Protein 4YWS (pdb70)

Structure (mmCIF, N/CA/C/O backbone):
data_4YWS
#
_entry.id   4YWS
#
_cell.length_a   146.319
_cell.length_b   146.319
_cell.length_c   102.989
_cell.angle_alpha   90.00
_cell.angle_beta   90.00
_cell.angle_gamma   90.00
#
_symmetry.space_group_name_H-M   'I 4'
#
loop_
_entity.id
_entity.type
_entity.pdbx_description
1 polymer Enolase
2 non-polymer 'MAGNESIUM ION'
3 water water
#
loop_
_atom_site.group_PDB
_atom_site.id
_atom_site.type_symbol
_atom_site.label_atom_id
_atom_site.label_alt_id
_atom_site.label_comp_id
_atom_site.label_asym_id
_atom_site.label_entity_id
_atom_site.label_seq_id
_atom_site.pdbx_PDB_ins_code
_atom_site.Cartn_x
_atom_site.Cartn_y
_atom_site.Cartn_z
_atom_site.occupancy
_atom_site.B_iso_or_equiv
_atom_site.auth_seq_id
_atom_site.auth_comp_id
_atom_site.auth_asym_id
_atom_site.auth_atom_id
_atom_site.pdbx_PDB_model_num
ATOM 1 N N . SER A 1 2 ? 71.168 85.460 -10.077 1.00 43.12 2 SER A N 1
ATOM 2 C CA . SER A 1 2 ? 70.360 85.398 -8.844 1.00 43.94 2 SER A CA 1
ATOM 3 C C . SER A 1 2 ? 69.389 86.566 -8.690 1.00 44.60 2 SER A C 1
ATOM 4 O O . SER A 1 2 ? 68.201 86.311 -8.496 1.00 44.02 2 SER A O 1
ATOM 7 N N . THR A 1 3 ? 69.877 87.822 -8.780 1.00 39.07 3 THR A N 1
ATOM 8 C CA . THR A 1 3 ? 68.981 88.988 -8.857 1.00 39.07 3 THR A CA 1
ATOM 9 C C . THR A 1 3 ? 68.694 89.305 -10.358 1.00 41.59 3 THR A C 1
ATOM 10 O O . THR A 1 3 ? 68.132 90.344 -10.679 1.00 40.64 3 THR A O 1
ATOM 14 N N . LEU A 1 4 ? 69.089 88.391 -11.261 1.00 37.98 4 LEU A N 1
ATOM 15 C CA . LEU A 1 4 ? 68.870 88.492 -12.703 1.00 37.01 4 LEU A CA 1
ATOM 16 C C . LEU A 1 4 ? 67.413 88.202 -12.977 1.00 39.52 4 LEU A C 1
ATOM 17 O O . LEU A 1 4 ? 66.878 87.232 -12.446 1.00 39.46 4 LEU A O 1
ATOM 22 N N . ILE A 1 5 ? 66.748 89.062 -13.750 1.00 35.98 5 ILE A N 1
ATOM 23 C CA . ILE A 1 5 ? 65.318 88.867 -14.093 1.00 35.23 5 ILE A CA 1
ATOM 24 C C . ILE A 1 5 ? 65.130 87.597 -14.938 1.00 38.74 5 ILE A C 1
ATOM 25 O O . ILE A 1 5 ? 65.842 87.374 -15.913 1.00 37.50 5 ILE A O 1
ATOM 30 N N . GLU A 1 6 ? 64.153 86.797 -14.562 1.00 36.06 6 GLU A N 1
ATOM 31 C CA . GLU A 1 6 ? 63.808 85.540 -15.195 1.00 35.92 6 GLU A CA 1
ATOM 32 C C . GLU A 1 6 ? 62.423 85.648 -15.867 1.00 40.77 6 GLU A C 1
ATOM 33 O O . GLU A 1 6 ? 62.161 84.945 -16.846 1.00 43.14 6 GLU A O 1
ATOM 39 N N . ALA A 1 7 ? 61.523 86.480 -15.318 1.00 34.65 7 ALA A N 1
ATOM 40 C CA . ALA A 1 7 ? 60.169 86.672 -15.869 1.00 33.09 7 ALA A CA 1
ATOM 41 C C . ALA A 1 7 ? 59.591 88.011 -15.461 1.00 37.70 7 ALA A C 1
ATOM 42 O O . ALA A 1 7 ? 59.876 88.511 -14.370 1.00 36.45 7 ALA A O 1
ATOM 44 N N . ILE A 1 8 ? 58.816 88.608 -16.381 1.00 35.13 8 ILE A N 1
ATOM 45 C CA . ILE A 1 8 ? 58.092 89.863 -16.192 1.00 34.99 8 ILE A CA 1
ATOM 46 C C . ILE A 1 8 ? 56.689 89.634 -16.712 1.00 40.41 8 ILE A C 1
ATOM 47 O O . ILE A 1 8 ? 56.503 89.275 -17.871 1.00 41.09 8 ILE A O 1
ATOM 52 N N . VAL A 1 9 ? 55.714 89.779 -15.841 1.00 37.61 9 VAL A N 1
ATOM 53 C CA . VAL A 1 9 ? 54.324 89.543 -16.198 1.00 38.37 9 VAL A CA 1
ATOM 54 C C . VAL A 1 9 ? 53.446 90.688 -15.661 1.00 41.14 9 VAL A C 1
ATOM 55 O O . VAL A 1 9 ? 53.693 91.205 -14.559 1.00 40.67 9 VAL A O 1
ATOM 59 N N . ALA A 1 10 ? 52.447 91.099 -16.458 1.00 35.62 10 ALA A N 1
ATOM 60 C CA . ALA A 1 10 ? 51.525 92.149 -16.062 1.00 34.35 10 ALA A CA 1
ATOM 61 C C . ALA A 1 10 ? 50.095 91.703 -16.233 1.00 35.91 10 ALA A C 1
ATOM 62 O O . ALA A 1 10 ? 49.809 90.784 -17.007 1.00 36.47 10 ALA A O 1
ATOM 64 N N . ARG A 1 11 ? 49.192 92.328 -15.498 1.00 30.75 11 ARG A N 1
ATOM 65 C CA . ARG A 1 11 ? 47.777 91.981 -15.576 1.00 30.64 11 ARG A CA 1
ATOM 66 C C . ARG A 1 11 ? 46.965 93.263 -15.388 1.00 36.50 11 ARG A C 1
ATOM 67 O O . ARG A 1 11 ? 47.485 94.276 -14.911 1.00 36.18 11 ARG A O 1
ATOM 75 N N . GLU A 1 12 ? 45.697 93.202 -15.760 1.00 35.26 12 GLU A N 1
ATOM 76 C CA . GLU A 1 12 ? 44.755 94.292 -15.595 1.00 35.87 12 GLU A CA 1
ATOM 77 C C . GLU A 1 12 ? 43.970 94.017 -14.323 1.00 41.29 12 GLU A C 1
ATOM 78 O O . GLU A 1 12 ? 43.327 92.977 -14.195 1.00 43.06 12 GLU A O 1
ATOM 84 N N . VAL A 1 13 ? 44.098 94.916 -13.363 1.00 36.15 13 VAL A N 1
ATOM 85 C CA . VAL A 1 13 ? 43.391 94.883 -12.089 1.00 34.63 13 VAL A CA 1
ATOM 86 C C . VAL A 1 13 ? 42.598 96.171 -12.012 1.00 38.18 13 VAL A C 1
ATOM 87 O O . VAL A 1 13 ? 42.610 96.953 -12.975 1.00 36.55 13 VAL A O 1
ATOM 91 N N . LEU A 1 14 ? 41.951 96.420 -10.874 1.00 34.96 14 LEU A N 1
ATOM 92 C CA . LEU A 1 14 ? 41.180 97.635 -10.667 1.00 34.96 14 LEU A CA 1
ATOM 93 C C . LEU A 1 14 ? 41.816 98.515 -9.626 1.00 40.31 14 LEU A C 1
ATOM 94 O O . LEU A 1 14 ? 42.422 97.993 -8.697 1.00 40.62 14 LEU A O 1
ATOM 99 N N . ASP A 1 15 ? 41.603 99.853 -9.729 1.00 37.64 15 ASP A N 1
ATOM 100 C CA . ASP A 1 15 ? 42.079 100.834 -8.755 1.00 37.44 15 ASP A CA 1
ATOM 101 C C . ASP A 1 15 ? 41.001 101.162 -7.726 1.00 43.17 15 ASP A C 1
ATOM 102 O O . ASP A 1 15 ? 39.925 100.573 -7.767 1.00 43.09 15 ASP A O 1
ATOM 107 N N . SER A 1 16 ? 41.282 102.093 -6.808 1.00 43.02 16 SER A N 1
ATOM 108 C CA . SER A 1 16 ? 40.361 102.474 -5.740 1.00 44.56 16 SER A CA 1
ATOM 109 C C . SER A 1 16 ? 39.073 103.132 -6.258 1.00 50.30 16 SER A C 1
ATOM 110 O O . SER A 1 16 ? 38.058 103.140 -5.558 1.00 50.76 16 SER A O 1
ATOM 113 N N . ARG A 1 17 ? 39.100 103.637 -7.494 1.00 47.15 17 ARG A N 1
ATOM 114 C CA . ARG A 1 17 ? 37.922 104.237 -8.123 1.00 47.25 17 ARG A CA 1
ATOM 115 C C . ARG A 1 17 ? 37.127 103.193 -8.917 1.00 51.01 17 ARG A C 1
ATOM 116 O O . ARG A 1 17 ? 36.026 103.487 -9.387 1.00 52.66 17 ARG A O 1
ATOM 124 N N . GLY A 1 18 ? 37.695 101.993 -9.068 1.00 44.79 18 GLY A N 1
ATOM 125 C CA . GLY A 1 18 ? 37.089 100.907 -9.822 1.00 42.92 18 GLY A CA 1
ATOM 126 C C . GLY A 1 18 ? 37.441 100.950 -11.287 1.00 46.62 18 GLY A C 1
ATOM 127 O O . GLY A 1 18 ? 36.785 100.307 -12.105 1.00 49.16 18 GLY A O 1
ATOM 128 N N . ASN A 1 19 ? 38.493 101.674 -11.634 1.00 42.07 19 ASN A N 1
ATOM 129 C CA . ASN A 1 19 ? 38.948 101.779 -13.020 1.00 41.92 19 ASN A CA 1
ATOM 130 C C . ASN A 1 19 ? 40.101 100.824 -13.282 1.00 45.42 19 ASN A C 1
ATOM 131 O O . ASN A 1 19 ? 40.877 100.567 -12.359 1.00 44.11 19 ASN A O 1
ATOM 136 N N . PRO A 1 20 ? 40.282 100.315 -14.528 1.00 41.30 20 PRO A N 1
ATOM 137 C CA . PRO A 1 20 ? 41.417 99.419 -14.775 1.00 40.52 20 PRO A CA 1
ATOM 138 C C . PRO A 1 20 ? 42.759 100.070 -14.514 1.00 46.38 20 PRO A C 1
ATOM 139 O O . PRO A 1 20 ? 42.955 101.244 -14.778 1.00 46.86 20 PRO A O 1
ATOM 143 N N . THR A 1 21 ? 43.667 99.301 -13.938 1.00 43.37 21 THR A N 1
ATOM 144 C CA . THR A 1 21 ? 45.025 99.702 -13.694 1.00 41.91 21 THR A CA 1
ATOM 145 C C . THR A 1 21 ? 45.937 98.517 -13.936 1.00 44.24 21 THR A C 1
ATOM 146 O O . THR A 1 21 ? 45.474 97.386 -13.915 1.00 43.75 21 THR A O 1
ATOM 150 N N . ILE A 1 22 ? 47.225 98.783 -14.200 1.00 40.02 22 ILE A N 1
ATOM 151 C CA . ILE A 1 22 ? 48.238 97.758 -14.436 1.00 38.41 22 ILE A CA 1
ATOM 152 C C . ILE A 1 22 ? 48.930 97.346 -13.120 1.00 41.59 22 ILE A C 1
ATOM 153 O O . ILE A 1 22 ? 49.270 98.195 -12.271 1.00 39.63 22 ILE A O 1
ATOM 158 N N . GLU A 1 23 ? 49.101 96.015 -12.972 1.00 37.04 23 GLU A N 1
ATOM 159 C CA . GLU A 1 23 ? 49.841 95.374 -11.905 1.00 35.19 23 GLU A CA 1
ATOM 160 C C . GLU A 1 23 ? 50.949 94.588 -12.578 1.00 36.48 23 GLU A C 1
ATOM 161 O O . GLU A 1 23 ? 50.691 93.786 -13.481 1.00 35.71 23 GLU A O 1
ATOM 167 N N . VAL A 1 24 ? 52.178 94.830 -12.151 1.00 31.77 24 VAL A N 1
ATOM 168 C CA . VAL A 1 24 ? 53.357 94.172 -12.719 1.00 30.54 24 VAL A CA 1
ATOM 169 C C . VAL A 1 24 ? 54.033 93.280 -11.658 1.00 34.57 24 VAL A C 1
ATOM 170 O O . VAL A 1 24 ? 54.236 93.722 -10.520 1.00 33.92 24 VAL A O 1
ATOM 174 N N . ASP A 1 25 ? 54.409 92.053 -12.053 1.00 31.60 25 ASP A N 1
ATOM 175 C CA . ASP A 1 25 ? 55.186 91.103 -11.246 1.00 31.49 25 ASP A CA 1
ATOM 176 C C . ASP A 1 25 ? 56.533 90.893 -11.934 1.00 37.27 25 ASP A C 1
ATOM 177 O O . ASP A 1 25 ? 56.573 90.499 -13.109 1.00 38.88 25 ASP A O 1
ATOM 182 N N . VAL A 1 26 ? 57.625 91.104 -11.205 1.00 33.01 26 VAL A N 1
ATOM 183 C CA . VAL A 1 26 ? 58.983 90.834 -11.699 1.00 32.22 26 VAL A CA 1
ATOM 184 C C . VAL A 1 26 ? 59.532 89.648 -10.900 1.00 36.40 26 VAL A C 1
ATOM 185 O O . VAL A 1 26 ? 59.608 89.725 -9.674 1.00 37.10 26 VAL A O 1
ATOM 189 N N . ARG A 1 27 ? 59.888 88.556 -11.589 1.00 32.56 27 ARG A N 1
ATOM 190 C CA . ARG A 1 27 ? 60.441 87.354 -10.952 1.00 31.97 27 ARG A CA 1
ATOM 191 C C . ARG A 1 27 ? 61.941 87.218 -11.255 1.00 35.03 27 ARG A C 1
ATOM 192 O O . ARG A 1 27 ? 62.351 87.274 -12.413 1.00 33.34 27 ARG A O 1
ATOM 200 N N . LEU A 1 28 ? 62.753 87.026 -10.199 1.00 32.36 28 LEU A N 1
ATOM 201 C CA . LEU A 1 28 ? 64.207 86.872 -10.335 1.00 31.21 28 LEU A CA 1
ATOM 202 C C . LEU A 1 28 ? 64.665 85.414 -10.344 1.00 38.64 28 LEU A C 1
ATOM 203 O O . LEU A 1 28 ? 63.911 84.507 -9.945 1.00 38.54 28 LEU A O 1
ATOM 208 N N . GLU A 1 29 ? 65.920 85.182 -10.764 1.00 38.22 29 GLU A N 1
ATOM 209 C CA . GLU A 1 29 ? 66.499 83.827 -10.746 1.00 38.90 29 GLU A CA 1
ATOM 210 C C . GLU A 1 29 ? 66.479 83.190 -9.345 1.00 43.60 29 GLU A C 1
ATOM 211 O O . GLU A 1 29 ? 66.343 81.972 -9.244 1.00 44.10 29 GLU A O 1
ATOM 217 N N . SER A 1 30 ? 66.501 84.028 -8.273 1.00 39.29 30 SER A N 1
ATOM 218 C CA . SER A 1 30 ? 66.430 83.605 -6.861 1.00 37.80 30 SER A CA 1
ATOM 219 C C . SER A 1 30 ? 65.072 83.036 -6.465 1.00 43.58 30 SER A C 1
ATOM 220 O O . SER A 1 30 ? 64.986 82.408 -5.405 1.00 45.46 30 SER A O 1
ATOM 223 N N . GLY A 1 31 ? 64.014 83.328 -7.245 1.00 38.33 31 GLY A N 1
ATOM 224 C CA . GLY A 1 31 ? 62.652 82.889 -6.938 1.00 36.32 31 GLY A CA 1
ATOM 225 C C . GLY A 1 31 ? 61.793 84.004 -6.366 1.00 40.11 31 GLY A C 1
ATOM 226 O O . GLY A 1 31 ? 60.562 83.881 -6.300 1.00 40.85 31 GLY A O 1
ATOM 227 N N . ASP A 1 32 ? 62.445 85.106 -5.943 1.00 34.74 32 ASP A N 1
ATOM 228 C CA . ASP A 1 32 ? 61.797 86.304 -5.430 1.00 33.95 32 ASP A CA 1
ATOM 229 C C . ASP A 1 32 ? 61.024 87.040 -6.512 1.00 37.72 32 ASP A C 1
ATOM 230 O O . ASP A 1 32 ? 61.480 87.200 -7.650 1.00 36.49 32 ASP A O 1
ATOM 235 N N . VAL A 1 33 ? 59.826 87.457 -6.131 1.00 35.35 33 VAL A N 1
ATOM 236 C CA . VAL A 1 33 ? 58.838 88.160 -6.942 1.00 34.40 33 VAL A CA 1
ATOM 237 C C . VAL A 1 33 ? 58.553 89.505 -6.270 1.00 37.89 33 VAL A C 1
ATOM 238 O O . VAL A 1 33 ? 58.291 89.553 -5.073 1.00 39.64 33 VAL A O 1
ATOM 242 N N . GLY A 1 34 ? 58.594 90.563 -7.056 1.00 31.73 34 GLY A N 1
ATOM 243 C CA . GLY A 1 34 ? 58.213 91.898 -6.638 1.00 30.88 34 GLY A CA 1
ATOM 244 C C . GLY A 1 34 ? 56.935 92.220 -7.385 1.00 32.73 34 GLY A C 1
ATOM 245 O O . GLY A 1 34 ? 56.812 91.857 -8.560 1.00 30.42 34 GLY A O 1
ATOM 246 N N . ARG A 1 35 ? 55.978 92.885 -6.719 1.00 28.67 35 ARG A N 1
ATOM 247 C CA . ARG A 1 35 ? 54.693 93.228 -7.311 1.00 28.45 35 ARG A CA 1
ATOM 248 C C . ARG A 1 35 ? 54.354 94.680 -7.124 1.00 35.29 35 ARG A C 1
ATOM 249 O O . ARG A 1 35 ? 54.472 95.198 -6.014 1.00 37.78 35 ARG A O 1
ATOM 257 N N . ALA A 1 36 ? 53.959 95.364 -8.203 1.00 31.59 36 ALA A N 1
ATOM 258 C CA . ALA A 1 36 ? 53.579 96.774 -8.098 1.00 31.43 36 ALA A CA 1
ATOM 259 C C . ALA A 1 36 ? 52.308 97.089 -8.891 1.00 39.11 36 ALA A C 1
ATOM 260 O O . ALA A 1 36 ? 52.102 96.572 -9.989 1.00 37.92 36 ALA A O 1
ATOM 262 N N . ILE A 1 37 ? 51.439 97.897 -8.280 1.00 38.68 37 ILE A N 1
ATOM 263 C CA . ILE A 1 37 ? 50.183 98.390 -8.840 1.00 39.05 37 ILE A CA 1
ATOM 264 C C . ILE A 1 37 ? 50.446 99.863 -9.115 1.00 42.34 37 ILE A C 1
ATOM 265 O O . ILE A 1 37 ? 50.943 100.561 -8.244 1.00 39.11 37 ILE A O 1
ATOM 270 N N . VAL A 1 38 ? 50.218 100.297 -10.343 1.00 44.35 38 VAL A N 1
ATOM 271 C CA . VAL A 1 38 ? 50.489 101.682 -10.744 1.00 47.72 38 VAL A CA 1
ATOM 272 C C . VAL A 1 38 ? 49.255 102.554 -10.545 1.00 60.66 38 VAL A C 1
ATOM 273 O O . VAL A 1 38 ? 48.205 102.186 -11.041 1.00 59.11 38 VAL A O 1
ATOM 277 N N . PRO A 1 39 ? 49.340 103.738 -9.889 1.00 65.80 39 PRO A N 1
ATOM 278 C CA . PRO A 1 39 ? 48.150 104.598 -9.820 1.00 67.85 39 PRO A CA 1
ATOM 279 C C . PRO A 1 39 ? 47.826 105.116 -11.230 1.00 75.28 39 PRO A C 1
ATOM 280 O O . PRO A 1 39 ? 48.673 105.751 -11.864 1.00 73.86 39 PRO A O 1
ATOM 284 N N . SER A 1 40 ? 46.655 104.730 -11.765 1.00 75.73 40 SER A N 1
ATOM 285 C CA . SER A 1 40 ? 46.259 105.149 -13.118 1.00 77.14 40 SER A CA 1
ATOM 286 C C . SER A 1 40 ? 45.812 106.627 -13.166 1.00 82.79 40 SER A C 1
ATOM 287 O O . SER A 1 40 ? 45.434 107.195 -12.131 1.00 83.38 40 SER A O 1
ATOM 290 N N . GLY A 1 41 ? 45.911 107.231 -14.352 1.00 78.90 41 GLY A N 1
ATOM 291 C CA . GLY A 1 41 ? 45.552 108.626 -14.578 1.00 113.80 41 GLY A CA 1
ATOM 292 C C . GLY A 1 41 ? 46.747 109.528 -14.810 1.00 131.50 41 GLY A C 1
ATOM 293 O O . GLY A 1 41 ? 47.883 109.059 -14.906 1.00 87.14 41 GLY A O 1
ATOM 294 N N . SER A 1 43 ? 46.971 110.493 -18.499 1.00 134.94 43 SER A N 1
ATOM 295 C CA . SER A 1 43 ? 45.578 110.199 -18.837 1.00 134.98 43 SER A CA 1
ATOM 296 C C . SER A 1 43 ? 45.064 110.992 -20.065 1.00 138.47 43 SER A C 1
ATOM 297 O O . SER A 1 43 ? 44.066 111.720 -19.971 1.00 137.95 43 SER A O 1
ATOM 300 N N . THR A 1 44 ? 45.749 110.810 -21.227 1.00 134.44 44 THR A N 1
ATOM 301 C CA . THR A 1 44 ? 45.479 111.434 -22.541 1.00 133.76 44 THR A CA 1
ATOM 302 C C . THR A 1 44 ? 45.389 112.978 -22.431 1.00 136.73 44 THR A C 1
ATOM 303 O O . THR A 1 44 ? 44.335 113.572 -22.690 1.00 136.05 44 THR A O 1
ATOM 307 N N . GLY A 1 45 ? 46.501 113.596 -22.026 1.00 132.71 45 GLY A N 1
ATOM 308 C CA . GLY A 1 45 ? 46.596 115.044 -21.859 1.00 132.09 45 GLY A CA 1
ATOM 309 C C . GLY A 1 45 ? 47.761 115.534 -21.018 1.00 134.10 45 GLY A C 1
ATOM 310 O O . GLY A 1 45 ? 48.256 114.807 -20.149 1.00 133.47 45 GLY A O 1
ATOM 311 N N . ALA A 1 46 ? 48.183 116.805 -21.276 1.00 129.07 46 ALA A N 1
ATOM 312 C CA . ALA A 1 46 ? 49.275 117.578 -20.646 1.00 127.96 46 ALA A CA 1
ATOM 313 C C . ALA A 1 46 ? 50.692 117.054 -20.950 1.00 129.00 46 ALA A C 1
ATOM 314 O O . ALA A 1 46 ? 50.875 115.860 -21.205 1.00 128.63 46 ALA A O 1
ATOM 316 N N . HIS A 1 47 ? 51.692 117.964 -20.934 1.00 123.13 47 HIS A N 1
ATOM 317 C CA . HIS A 1 47 ? 53.090 117.616 -21.202 1.00 121.77 47 HIS A CA 1
ATOM 318 C C . HIS A 1 47 ? 53.807 117.102 -19.931 1.00 120.25 47 HIS A C 1
ATOM 319 O O . HIS A 1 47 ? 54.485 117.848 -19.213 1.00 119.57 47 HIS A O 1
ATOM 326 N N . GLU A 1 48 ? 53.602 115.794 -19.673 1.00 112.27 48 GLU A N 1
ATOM 327 C CA . GLU A 1 48 ? 54.127 114.973 -18.572 1.00 109.49 48 GLU A CA 1
ATOM 328 C C . GLU A 1 48 ? 54.159 113.503 -19.053 1.00 107.71 48 GLU A C 1
ATOM 329 O O . GLU A 1 48 ? 53.733 113.235 -20.184 1.00 107.19 48 GLU A O 1
ATOM 335 N N . ALA A 1 49 ? 54.648 112.561 -18.210 1.00 99.96 49 ALA A N 1
ATOM 336 C CA . ALA A 1 49 ? 54.707 111.132 -18.555 1.00 97.78 49 ALA A CA 1
ATOM 337 C C . ALA A 1 49 ? 53.287 110.586 -18.768 1.00 97.38 49 ALA A C 1
ATOM 338 O O . ALA A 1 49 ? 52.450 110.681 -17.868 1.00 97.04 49 ALA A O 1
ATOM 340 N N . LEU A 1 50 ? 53.001 110.095 -19.988 1.00 90.64 50 LEU A N 1
ATOM 341 C CA . LEU A 1 50 ? 51.668 109.628 -20.374 1.00 89.28 50 LEU A CA 1
ATOM 342 C C . LEU A 1 50 ? 51.441 108.115 -20.208 1.00 90.30 50 LEU A C 1
ATOM 343 O O . LEU A 1 50 ? 52.261 107.304 -20.650 1.00 89.03 50 LEU A O 1
ATOM 348 N N . GLU A 1 51 ? 50.280 107.760 -19.592 1.00 84.83 51 GLU A N 1
ATOM 349 C CA . GLU A 1 51 ? 49.825 106.395 -19.301 1.00 83.30 51 GLU A CA 1
ATOM 350 C C . GLU A 1 51 ? 48.961 105.858 -20.449 1.00 84.43 51 GLU A C 1
ATOM 351 O O . GLU A 1 51 ? 48.003 106.513 -20.871 1.00 85.66 51 GLU A O 1
ATOM 357 N N . LEU A 1 52 ? 49.300 104.657 -20.939 1.00 76.58 52 LEU A N 1
ATOM 358 C CA . LEU A 1 52 ? 48.609 103.967 -22.029 1.00 74.37 52 LEU A CA 1
ATOM 359 C C . LEU A 1 52 ? 47.185 103.412 -21.638 1.00 74.11 52 LEU A C 1
ATOM 360 O O . LEU A 1 52 ? 47.077 102.455 -20.845 1.00 71.87 52 LEU A O 1
ATOM 365 N N . ARG A 1 53 ? 46.102 104.056 -22.188 1.00 67.45 53 ARG A N 1
ATOM 366 C CA . ARG A 1 53 ? 44.684 103.641 -22.059 1.00 64.66 53 ARG A CA 1
ATOM 367 C C . ARG A 1 53 ? 44.235 103.051 -23.390 1.00 63.38 53 ARG A C 1
ATOM 368 O O . ARG A 1 53 ? 44.761 103.445 -24.439 1.00 63.38 53 ARG A O 1
ATOM 376 N N . ASP A 1 54 ? 43.324 102.068 -23.359 1.00 55.09 54 ASP A N 1
ATOM 377 C CA . ASP A 1 54 ? 42.964 101.336 -24.567 1.00 52.99 54 ASP A CA 1
ATOM 378 C C . ASP A 1 54 ? 42.067 102.056 -25.581 1.00 54.76 54 ASP A C 1
ATOM 379 O O . ASP A 1 54 ? 42.226 101.815 -26.778 1.00 54.09 54 ASP A O 1
ATOM 384 N N . GLY A 1 55 ? 41.102 102.843 -25.113 1.00 49.45 55 GLY A N 1
ATOM 385 C CA . GLY A 1 55 ? 40.147 103.501 -25.994 1.00 49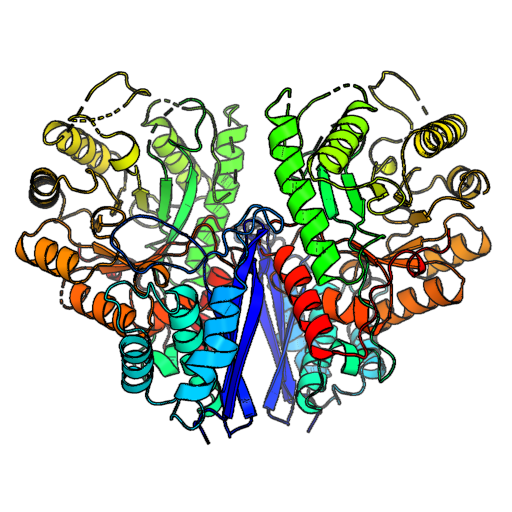.15 55 GLY A CA 1
ATOM 386 C C . GLY A 1 55 ? 39.100 102.564 -26.588 1.00 53.93 55 GLY A C 1
ATOM 387 O O . GLY A 1 55 ? 38.366 102.962 -27.499 1.00 54.58 55 GLY A O 1
ATOM 388 N N . ASP A 1 56 ? 39.025 101.298 -26.099 1.00 48.98 56 ASP A N 1
ATOM 389 C CA . ASP A 1 56 ? 38.019 100.325 -26.538 1.00 47.22 56 ASP A CA 1
ATOM 390 C C . ASP A 1 56 ? 36.804 100.571 -25.659 1.00 49.65 56 ASP A C 1
ATOM 391 O O . ASP A 1 56 ? 36.782 100.167 -24.495 1.00 49.02 56 ASP A O 1
ATOM 396 N N . LYS A 1 57 ? 35.792 101.240 -26.232 1.00 44.97 57 LYS A N 1
ATOM 397 C CA . LYS A 1 57 ? 34.574 101.656 -25.549 1.00 44.04 57 LYS A CA 1
ATOM 398 C C . LYS A 1 57 ? 33.659 100.489 -25.198 1.00 48.81 57 LYS A C 1
ATOM 399 O O . LYS A 1 57 ? 32.756 100.675 -24.386 1.00 49.70 57 LYS A O 1
ATOM 405 N N . SER A 1 58 ? 33.937 99.268 -25.707 1.00 47.01 58 SER A N 1
ATOM 406 C CA . SER A 1 58 ? 33.160 98.063 -25.321 1.00 47.00 58 SER A CA 1
ATOM 407 C C . SER A 1 58 ? 33.673 97.414 -24.012 1.00 53.48 58 SER A C 1
ATOM 408 O O . SER A 1 58 ? 33.115 96.400 -23.577 1.00 54.58 58 SER A O 1
ATOM 411 N N . ARG A 1 59 ? 34.742 97.997 -23.404 1.00 49.66 59 ARG A N 1
ATOM 412 C CA . ARG A 1 59 ? 35.391 97.533 -22.166 1.00 48.36 59 ARG A CA 1
ATOM 413 C C . ARG A 1 59 ? 35.689 98.705 -21.272 1.00 47.69 59 ARG A C 1
ATOM 414 O O . ARG A 1 59 ? 36.536 99.514 -21.624 1.00 46.66 59 ARG A O 1
ATOM 422 N N . TYR A 1 60 ? 35.046 98.790 -20.108 1.00 43.55 60 TYR A N 1
ATOM 423 C CA . TYR A 1 60 ? 35.312 99.845 -19.117 1.00 44.04 60 TYR A CA 1
ATOM 424 C C . TYR A 1 60 ? 35.263 101.284 -19.668 1.00 51.47 60 TYR A C 1
ATOM 425 O O . TYR A 1 60 ? 35.963 102.173 -19.150 1.00 50.93 60 TYR A O 1
ATOM 434 N N . ASN A 1 61 ? 34.447 101.502 -20.735 1.00 49.73 61 ASN A N 1
ATOM 435 C CA . ASN A 1 61 ? 34.260 102.794 -21.402 1.00 49.20 61 ASN A CA 1
ATOM 436 C C . ASN A 1 61 ? 35.575 103.396 -21.926 1.00 50.73 61 ASN A C 1
ATOM 437 O O . ASN A 1 61 ? 35.813 104.592 -21.759 1.00 51.70 61 ASN A O 1
ATOM 442 N N . GLY A 1 62 ? 36.412 102.553 -22.537 1.00 45.70 62 GLY A N 1
ATOM 443 C CA . GLY A 1 62 ? 37.709 102.941 -23.099 1.00 45.70 62 GLY A CA 1
ATOM 444 C C . GLY A 1 62 ? 38.876 103.064 -22.126 1.00 48.41 62 GLY A C 1
ATOM 445 O O . GLY A 1 62 ? 40.013 103.320 -22.542 1.00 45.64 62 GLY A O 1
ATOM 446 N N . LYS A 1 63 ? 38.596 102.878 -20.823 1.00 47.00 63 LYS A N 1
ATOM 447 C CA . LYS A 1 63 ? 39.557 102.960 -19.715 1.00 47.17 63 LYS A CA 1
ATOM 448 C C . LYS A 1 63 ? 40.419 101.671 -19.489 1.00 49.32 63 LYS A C 1
ATOM 449 O O . LYS A 1 63 ? 41.215 101.633 -18.545 1.00 49.46 63 LYS A O 1
ATOM 455 N N . GLY A 1 64 ? 40.274 100.662 -20.355 1.00 43.29 64 GLY A N 1
ATOM 456 C CA . GLY A 1 64 ? 41.040 99.418 -20.289 1.00 42.43 64 GLY A CA 1
ATOM 457 C C . GLY A 1 64 ? 42.535 99.678 -20.318 1.00 45.10 64 GLY A C 1
ATOM 458 O O . GLY A 1 64 ? 42.958 100.762 -20.712 1.00 45.70 64 GLY A O 1
ATOM 459 N N . VAL A 1 65 ? 43.359 98.687 -19.938 1.00 39.75 65 VAL A N 1
ATOM 460 C CA . VAL A 1 65 ? 44.809 98.873 -19.868 1.00 38.35 65 VAL A CA 1
ATOM 461 C C . VAL A 1 65 ? 45.574 97.654 -20.479 1.00 42.11 65 VAL A C 1
ATOM 462 O O . VAL A 1 65 ? 46.762 97.446 -20.215 1.00 42.82 65 VAL A O 1
ATOM 466 N N . LEU A 1 66 ? 44.901 96.926 -21.398 1.00 37.38 66 LEU A N 1
ATOM 467 C CA . LEU A 1 66 ? 45.442 95.750 -22.078 1.00 37.53 66 LEU A CA 1
ATOM 468 C C . LEU A 1 66 ? 46.637 96.026 -22.960 1.00 43.02 66 LEU A C 1
ATOM 469 O O . LEU A 1 66 ? 47.411 95.106 -23.219 1.00 44.52 66 LEU A O 1
ATOM 474 N N . LYS A 1 67 ? 46.783 97.259 -23.456 1.00 40.32 67 LYS A N 1
ATOM 475 C CA . LYS A 1 67 ? 47.907 97.627 -24.324 1.00 40.35 67 LYS A CA 1
ATOM 476 C C . LYS A 1 67 ? 49.157 97.814 -23.464 1.00 42.65 67 LYS A C 1
ATOM 477 O O . LYS A 1 67 ? 50.209 97.273 -23.815 1.00 43.70 67 LYS A O 1
ATOM 483 N N . ALA A 1 68 ? 49.034 98.542 -22.319 1.00 36.06 68 ALA A N 1
ATOM 484 C CA . ALA A 1 68 ? 50.123 98.694 -21.337 1.00 34.98 68 ALA A CA 1
ATOM 485 C C . ALA A 1 68 ? 50.537 97.287 -20.819 1.00 41.30 68 ALA A C 1
ATOM 486 O O . ALA A 1 68 ? 51.727 97.011 -20.679 1.00 41.11 68 ALA A O 1
ATOM 488 N N . VAL A 1 69 ? 49.552 96.373 -20.642 1.00 38.20 69 VAL A N 1
ATOM 489 C CA . VAL A 1 69 ? 49.800 94.989 -20.230 1.00 36.94 69 VAL A CA 1
ATOM 490 C C . VAL A 1 69 ? 50.606 94.266 -21.292 1.00 42.44 69 VAL A C 1
ATOM 491 O O . VAL A 1 69 ? 51.573 93.576 -20.952 1.00 43.19 69 VAL A O 1
ATOM 495 N N . GLN A 1 70 ? 50.271 94.495 -22.584 1.00 39.14 70 GLN A N 1
ATOM 496 C CA . GLN A 1 70 ? 50.962 93.875 -23.716 1.00 38.08 70 GLN A CA 1
ATOM 497 C C . GLN A 1 70 ? 52.386 94.398 -23.880 1.00 41.17 70 GLN A C 1
ATOM 498 O O . GLN A 1 70 ? 53.271 93.620 -24.231 1.00 42.77 70 GLN A O 1
ATOM 504 N N . ALA A 1 71 ? 52.612 95.694 -23.583 1.00 35.61 71 ALA A N 1
ATOM 505 C CA . ALA A 1 71 ? 53.912 96.354 -23.647 1.00 35.04 71 ALA A CA 1
ATOM 506 C C . ALA A 1 71 ? 54.862 95.727 -22.604 1.00 40.28 71 ALA A C 1
ATOM 507 O O . ALA A 1 71 ? 56.054 95.573 -22.870 1.00 40.11 71 ALA A O 1
ATOM 509 N N . VAL A 1 72 ? 54.312 95.318 -21.449 1.00 37.28 72 VAL A N 1
ATOM 510 C CA . VAL A 1 72 ? 55.069 94.666 -20.392 1.00 37.77 72 VAL A CA 1
ATOM 511 C C . VAL A 1 72 ? 55.346 93.202 -20.743 1.00 43.06 72 VAL A C 1
ATOM 512 O O . VAL A 1 72 ? 56.513 92.802 -20.768 1.00 43.41 72 VAL A O 1
ATOM 516 N N . ASN A 1 73 ? 54.284 92.412 -21.020 1.00 40.18 73 ASN A N 1
ATOM 517 C CA . ASN A 1 73 ? 54.386 90.978 -21.338 1.00 39.94 73 ASN A CA 1
ATOM 518 C C . ASN A 1 73 ? 55.231 90.637 -22.556 1.00 45.67 73 ASN A C 1
ATOM 519 O O . ASN A 1 73 ? 55.819 89.557 -22.617 1.00 46.65 73 ASN A O 1
ATOM 524 N N . GLU A 1 74 ? 55.260 91.522 -23.534 1.00 43.37 74 GLU A N 1
ATOM 525 C CA . GLU A 1 74 ? 56.019 91.303 -24.752 1.00 43.04 74 GLU A CA 1
ATOM 526 C C . GLU A 1 74 ? 57.270 92.134 -24.800 1.00 47.69 74 GLU A C 1
ATOM 527 O O . GLU A 1 74 ? 58.354 91.606 -24.578 1.00 49.17 74 GLU A O 1
ATOM 533 N N . ASP A 1 75 ? 57.129 93.431 -25.082 1.00 42.89 75 ASP A N 1
ATOM 534 C CA . ASP A 1 75 ? 58.236 94.357 -25.296 1.00 43.20 75 ASP A CA 1
ATOM 535 C C . ASP A 1 75 ? 59.263 94.426 -24.157 1.00 47.99 75 ASP A C 1
ATOM 536 O O . ASP A 1 75 ? 60.446 94.167 -24.409 1.00 50.22 75 ASP A O 1
ATOM 541 N N . ILE A 1 76 ? 58.826 94.805 -22.934 1.00 40.29 76 ILE A N 1
ATOM 542 C CA . ILE A 1 76 ? 59.703 94.956 -21.769 1.00 37.23 76 ILE A CA 1
ATOM 543 C C . ILE A 1 76 ? 60.296 93.601 -21.337 1.00 41.08 76 ILE A C 1
ATOM 544 O O . ILE A 1 76 ? 61.510 93.525 -21.153 1.00 39.82 76 ILE A O 1
ATOM 549 N N . ALA A 1 77 ? 59.468 92.537 -21.237 1.00 38.42 77 ALA A N 1
ATOM 550 C CA . ALA A 1 77 ? 59.946 91.208 -20.856 1.00 38.65 77 ALA A CA 1
ATOM 551 C C . ALA A 1 77 ? 61.065 90.713 -21.797 1.00 48.49 77 ALA A C 1
ATOM 552 O O . ALA A 1 77 ? 62.110 90.279 -21.318 1.00 49.55 77 ALA A O 1
ATOM 554 N N . GLU A 1 78 ? 60.877 90.850 -23.132 1.00 47.30 78 GLU A N 1
ATOM 555 C CA . GLU A 1 78 ? 61.859 90.435 -24.127 1.00 47.25 78 GLU A CA 1
ATOM 556 C C . GLU A 1 78 ? 63.154 91.205 -23.961 1.00 48.69 78 GLU A C 1
ATOM 557 O O . GLU A 1 78 ? 64.219 90.599 -23.994 1.00 49.71 78 GLU A O 1
ATOM 563 N N . ALA A 1 79 ? 63.065 92.507 -23.681 1.00 41.57 79 ALA A N 1
ATOM 564 C CA . ALA A 1 79 ? 64.248 93.334 -23.503 1.00 40.63 79 ALA A CA 1
ATOM 565 C C . ALA A 1 79 ? 64.970 93.176 -22.139 1.00 46.68 79 ALA A C 1
ATOM 566 O O . ALA A 1 79 ? 66.177 93.412 -22.058 1.00 46.15 79 ALA A O 1
ATOM 568 N N . LEU A 1 80 ? 64.225 92.852 -21.066 1.00 43.80 80 LEU A N 1
ATOM 569 C CA . LEU A 1 80 ? 64.754 92.862 -19.706 1.00 42.38 80 LEU A CA 1
ATOM 570 C C . LEU A 1 80 ? 64.996 91.504 -19.090 1.00 45.39 80 LEU A C 1
ATOM 571 O O . LEU A 1 80 ? 65.614 91.450 -18.030 1.00 45.06 80 LEU A O 1
ATOM 576 N N . ILE A 1 81 ? 64.568 90.412 -19.724 1.00 40.91 81 ILE A N 1
ATOM 577 C CA . ILE A 1 81 ? 64.893 89.123 -19.135 1.00 40.97 81 ILE A CA 1
ATOM 578 C C . ILE A 1 81 ? 66.424 88.923 -19.257 1.00 46.67 81 ILE A C 1
ATOM 579 O O . ILE A 1 81 ? 67.015 89.240 -20.302 1.00 45.32 81 ILE A O 1
ATOM 584 N N . GLY A 1 82 ? 67.046 88.574 -18.123 1.00 43.68 82 GLY A N 1
ATOM 585 C CA . GLY A 1 82 ? 68.492 88.412 -17.997 1.00 42.23 82 GLY A CA 1
ATOM 586 C C . GLY A 1 82 ? 69.169 89.643 -17.423 1.00 45.98 82 GLY A C 1
ATOM 587 O O . GLY A 1 82 ? 70.350 89.585 -17.075 1.00 49.01 82 GLY A O 1
ATOM 588 N N . PHE A 1 83 ? 68.43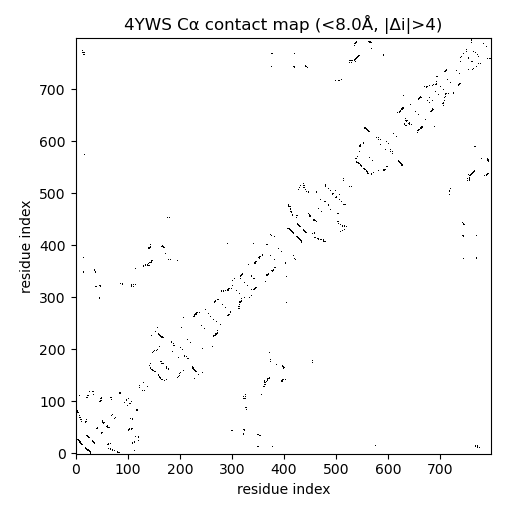2 90.762 -17.298 1.00 40.22 83 PHE A N 1
ATOM 589 C CA . PHE A 1 83 ? 68.938 92.033 -16.761 1.00 39.52 83 PHE A CA 1
ATOM 590 C C . PHE A 1 83 ? 69.064 91.958 -15.238 1.00 40.99 83 PHE A C 1
ATOM 591 O O . PHE A 1 83 ? 68.243 91.303 -14.588 1.00 41.24 83 PHE A O 1
ATOM 599 N N . ASP A 1 84 ? 70.103 92.585 -14.667 1.00 34.80 84 ASP A N 1
ATOM 600 C CA . ASP A 1 84 ? 70.246 92.558 -13.209 1.00 34.13 84 ASP A CA 1
ATOM 601 C C . ASP A 1 84 ? 69.260 93.573 -12.588 1.00 38.00 84 ASP A C 1
ATOM 602 O O . ASP A 1 84 ? 69.413 94.780 -12.771 1.00 39.74 84 ASP A O 1
ATOM 607 N N . ALA A 1 85 ? 68.246 93.081 -11.888 1.00 32.93 85 ALA A N 1
ATOM 608 C CA . ALA A 1 85 ? 67.237 93.932 -11.232 1.00 32.80 85 ALA A CA 1
ATOM 609 C C . ALA A 1 85 ? 67.801 94.816 -10.090 1.00 37.40 85 ALA A C 1
ATOM 610 O O . ALA A 1 85 ? 67.211 95.855 -9.789 1.00 38.21 85 ALA A O 1
ATOM 612 N N . ALA A 1 86 ? 68.927 94.406 -9.462 1.00 33.48 86 ALA A N 1
ATOM 613 C CA . ALA A 1 86 ? 69.609 95.155 -8.392 1.00 32.85 86 ALA A CA 1
ATOM 614 C C . ALA A 1 86 ? 70.259 96.451 -8.918 1.00 38.83 86 ALA A C 1
ATOM 615 O O . ALA A 1 86 ? 70.615 97.319 -8.122 1.00 38.68 86 ALA A O 1
ATOM 617 N N . ASP A 1 87 ? 70.356 96.610 -10.262 1.00 35.39 87 ASP A N 1
ATOM 618 C CA . ASP A 1 87 ? 70.890 97.814 -10.889 1.00 34.99 87 ASP A CA 1
ATOM 619 C C . ASP A 1 87 ? 69.735 98.698 -11.317 1.00 39.08 87 ASP A C 1
ATOM 620 O O . ASP A 1 87 ? 69.353 98.721 -12.495 1.00 38.85 87 ASP A O 1
ATOM 625 N N . GLN A 1 88 ? 69.165 99.421 -10.324 1.00 35.50 88 GLN A N 1
ATOM 626 C CA . GLN A 1 88 ? 67.984 100.275 -10.502 1.00 34.66 88 GLN A CA 1
ATOM 627 C C . GLN A 1 88 ? 68.156 101.302 -11.602 1.00 37.07 88 GLN A C 1
ATOM 628 O O . GLN A 1 88 ? 67.334 101.344 -12.509 1.00 36.35 88 GLN A O 1
ATOM 634 N N . ILE A 1 89 ? 69.232 102.100 -11.531 1.00 33.98 89 ILE A N 1
ATOM 635 C CA . ILE A 1 89 ? 69.534 103.147 -12.501 1.00 33.94 89 ILE A CA 1
ATOM 636 C C . ILE A 1 89 ? 69.683 102.580 -13.904 1.00 39.52 89 ILE A C 1
ATOM 637 O O . ILE A 1 89 ? 69.008 103.071 -14.801 1.00 40.02 89 ILE A O 1
ATOM 642 N N . ALA A 1 90 ? 70.512 101.523 -14.085 1.00 37.13 90 ALA A N 1
ATOM 643 C CA . ALA A 1 90 ? 70.690 100.903 -15.396 1.00 37.02 90 ALA A CA 1
ATOM 644 C C . ALA A 1 90 ? 69.348 100.374 -15.939 1.00 41.08 90 ALA A C 1
ATOM 645 O O . ALA A 1 90 ? 69.049 100.609 -17.108 1.00 41.22 90 ALA A O 1
ATOM 647 N N . LEU A 1 91 ? 68.518 99.722 -15.079 1.00 36.58 91 LEU A N 1
ATOM 648 C CA . LEU A 1 91 ? 67.209 99.193 -15.469 1.00 35.67 91 LEU A CA 1
ATOM 649 C C . LEU A 1 91 ? 66.302 100.294 -16.009 1.00 39.38 91 LEU A C 1
ATOM 650 O O . LEU A 1 91 ? 65.724 100.153 -17.087 1.00 38.95 91 LEU A O 1
ATOM 655 N N . ASP A 1 92 ? 66.184 101.375 -15.252 1.00 36.33 92 ASP A N 1
ATOM 656 C CA . ASP A 1 92 ? 65.367 102.526 -15.601 1.00 36.37 92 ASP A CA 1
ATOM 657 C C . ASP A 1 92 ? 65.815 103.190 -16.861 1.00 44.54 92 ASP A C 1
ATOM 658 O O . ASP A 1 92 ? 64.959 103.592 -17.648 1.00 46.34 92 ASP A O 1
ATOM 663 N N . GLN A 1 93 ? 67.142 103.242 -17.109 1.00 41.12 93 GLN A N 1
ATOM 664 C CA . GLN A 1 93 ? 67.623 103.846 -18.346 1.00 40.73 93 GLN A CA 1
ATOM 665 C C . GLN A 1 93 ? 67.436 102.875 -19.534 1.00 44.34 93 GLN A C 1
ATOM 666 O O . GLN A 1 93 ? 67.274 103.344 -20.648 1.00 44.20 93 GLN A O 1
ATOM 672 N N . GLU A 1 94 ? 67.297 101.562 -19.278 1.00 41.62 94 GLU A N 1
ATOM 673 C CA . GLU A 1 94 ? 66.978 100.558 -20.293 1.00 41.86 94 GLU A CA 1
ATOM 674 C C . GLU A 1 94 ? 65.495 100.685 -20.685 1.00 47.60 94 GLU A C 1
ATOM 675 O O . GLU A 1 94 ? 65.149 100.517 -21.859 1.00 48.63 94 GLU A O 1
ATOM 681 N N . LEU A 1 95 ? 64.619 100.985 -19.705 1.00 43.17 95 LEU A N 1
ATOM 682 C CA . LEU A 1 95 ? 63.189 101.177 -19.962 1.00 41.29 95 LEU A CA 1
ATOM 683 C C . LEU A 1 95 ? 62.962 102.461 -20.752 1.00 44.30 95 LEU A C 1
ATOM 684 O O . LEU A 1 95 ? 62.274 102.416 -21.763 1.00 45.05 95 LEU A O 1
ATOM 689 N N . ILE A 1 96 ? 63.560 103.586 -20.312 1.00 40.11 96 ILE A N 1
ATOM 690 C CA . ILE A 1 96 ? 63.504 104.904 -20.964 1.00 40.23 96 ILE A CA 1
ATOM 691 C C . ILE A 1 96 ? 63.963 104.808 -22.444 1.00 47.15 96 ILE A C 1
ATOM 692 O O . ILE A 1 96 ? 63.268 105.295 -23.338 1.00 48.16 96 ILE A O 1
ATOM 697 N N . ALA A 1 97 ? 65.083 104.115 -22.688 1.00 44.37 97 ALA A N 1
ATOM 698 C CA . ALA A 1 97 ? 65.642 103.900 -24.022 1.00 44.26 97 ALA A CA 1
ATOM 699 C C . ALA A 1 97 ? 64.772 102.973 -24.869 1.00 49.01 97 ALA A C 1
ATOM 700 O O . ALA A 1 97 ? 64.579 103.254 -26.049 1.00 49.74 97 ALA A O 1
ATOM 702 N N . LEU A 1 98 ? 64.234 101.895 -24.283 1.00 45.31 98 LEU A N 1
ATOM 703 C CA . LEU A 1 98 ? 63.364 100.971 -25.021 1.00 45.50 98 LEU A CA 1
ATOM 704 C C . LEU A 1 98 ? 62.125 101.718 -25.550 1.00 52.90 98 LEU A C 1
ATOM 705 O O . LEU A 1 98 ? 61.654 101.427 -26.653 1.00 53.39 98 LEU A O 1
ATOM 710 N N . ASP A 1 99 ? 61.654 102.720 -24.791 1.00 51.25 99 ASP A N 1
ATOM 711 C CA . ASP A 1 99 ? 60.514 103.551 -25.157 1.00 51.92 99 ASP A CA 1
ATOM 712 C C . ASP A 1 99 ? 60.871 104.517 -26.315 1.00 57.90 99 ASP A C 1
ATOM 713 O O . ASP A 1 99 ? 60.208 104.484 -27.354 1.00 57.78 99 ASP A O 1
ATOM 718 N N . GLY A 1 100 ? 61.908 105.339 -26.125 1.00 55.21 100 GLY A N 1
ATOM 719 C CA . GLY A 1 100 ? 62.383 106.290 -27.127 1.00 55.27 100 GLY A CA 1
ATOM 720 C C . GLY A 1 100 ? 61.663 107.628 -27.184 1.00 60.40 100 GLY A C 1
ATOM 721 O O . GLY A 1 100 ? 62.095 108.523 -27.908 1.00 60.44 100 GLY A O 1
ATOM 722 N N . THR A 1 101 ? 60.564 107.787 -26.442 1.00 57.47 101 THR A N 1
ATOM 723 C CA . THR A 1 101 ? 59.789 109.029 -26.442 1.00 57.04 101 THR A CA 1
ATOM 724 C C . THR A 1 101 ? 60.026 109.835 -25.140 1.00 63.38 101 THR A C 1
ATOM 725 O O . THR A 1 101 ? 60.116 109.228 -24.064 1.00 65.02 101 THR A O 1
ATOM 729 N N . PRO A 1 102 ? 60.103 111.191 -25.199 1.00 58.82 102 PRO A N 1
ATOM 730 C CA . PRO A 1 102 ? 60.367 111.965 -23.969 1.00 58.15 102 PRO A CA 1
ATOM 731 C C . PRO A 1 102 ? 59.287 111.913 -22.885 1.00 60.81 102 PRO A C 1
ATOM 732 O O . PRO A 1 102 ? 59.573 112.259 -21.743 1.00 61.92 102 PRO A O 1
ATOM 736 N N . ASN A 1 103 ? 58.070 111.480 -23.223 1.00 55.37 103 ASN A N 1
ATOM 737 C CA . ASN A 1 103 ? 56.960 111.410 -22.268 1.00 54.17 103 ASN A CA 1
ATOM 738 C C . ASN A 1 103 ? 56.410 109.964 -22.046 1.00 57.60 103 ASN A C 1
ATOM 739 O O . ASN A 1 103 ? 55.265 109.797 -21.600 1.00 56.96 103 ASN A O 1
ATOM 744 N N . LYS A 1 104 ? 57.234 108.927 -22.351 1.00 52.64 104 LYS A N 1
ATOM 745 C CA . LYS A 1 104 ? 56.889 107.500 -22.177 1.00 51.30 104 LYS A CA 1
ATOM 746 C C . LYS A 1 104 ? 55.560 107.142 -22.868 1.00 55.61 104 LYS A C 1
ATOM 747 O O . LYS A 1 104 ? 54.766 106.381 -22.324 1.00 54.39 104 LYS A O 1
ATOM 753 N N . SER A 1 105 ? 55.327 107.708 -24.072 1.00 53.20 105 SER A N 1
ATOM 754 C CA . SER A 1 105 ? 54.096 107.532 -24.853 1.00 52.36 105 SER A CA 1
ATOM 755 C C . SER A 1 105 ? 54.027 106.238 -25.664 1.00 54.29 105 SER A C 1
ATOM 756 O O . SER A 1 105 ? 52.927 105.832 -26.023 1.00 56.01 105 SER A O 1
ATOM 759 N N . LYS A 1 106 ? 55.151 105.591 -25.963 1.00 47.76 106 LYS A N 1
ATOM 760 C CA . LYS A 1 106 ? 55.089 104.342 -26.734 1.00 46.74 106 LYS A CA 1
ATOM 761 C C . LYS A 1 106 ? 54.736 103.111 -25.836 1.00 52.06 106 LYS A C 1
ATOM 762 O O . LYS A 1 106 ? 53.867 102.299 -26.193 1.00 51.63 106 LYS A O 1
ATOM 768 N N . LEU A 1 107 ? 55.429 102.964 -24.686 1.00 47.56 107 LEU A N 1
ATOM 769 C CA . LEU A 1 107 ? 55.190 101.814 -23.811 1.00 46.21 107 LEU A CA 1
ATOM 770 C C . LEU A 1 107 ? 54.143 102.127 -22.747 1.00 46.20 107 LEU A C 1
ATOM 771 O O . LEU A 1 107 ? 53.426 101.222 -22.314 1.00 44.30 107 LEU A O 1
ATOM 776 N N . GLY A 1 108 ? 54.047 103.412 -22.391 1.00 40.36 108 GLY A N 1
ATOM 777 C CA . GLY A 1 108 ? 53.158 103.919 -21.365 1.00 39.23 108 GLY A CA 1
ATOM 778 C C . GLY A 1 108 ? 53.962 104.190 -20.111 1.00 44.74 108 GLY A C 1
ATOM 779 O O . GLY A 1 108 ? 54.823 103.388 -19.736 1.00 47.18 108 GLY A O 1
ATOM 780 N N . ALA A 1 109 ? 53.693 105.300 -19.438 1.00 39.28 109 ALA A N 1
ATOM 781 C CA . ALA A 1 109 ? 54.378 105.618 -18.197 1.00 38.50 109 ALA A CA 1
ATOM 782 C C . ALA A 1 109 ? 54.001 104.580 -17.101 1.00 42.33 109 ALA A C 1
ATOM 783 O O . ALA A 1 109 ? 54.792 104.310 -16.187 1.00 41.96 109 ALA A O 1
ATOM 785 N N . ASN A 1 110 ? 52.770 104.020 -17.207 1.00 37.57 110 ASN A N 1
ATOM 786 C CA . ASN A 1 110 ? 52.203 103.028 -16.293 1.00 36.26 110 ASN A CA 1
ATOM 787 C C . ASN A 1 110 ? 52.930 101.663 -16.432 1.00 38.20 110 ASN A C 1
ATOM 788 O O . ASN A 1 110 ? 53.218 101.046 -15.422 1.00 37.35 110 ASN A O 1
ATOM 793 N N . ALA A 1 111 ? 53.271 101.227 -17.669 1.00 34.36 111 ALA A N 1
ATOM 794 C CA . ALA A 1 111 ? 54.058 100.010 -17.904 1.00 34.37 111 ALA A CA 1
ATOM 795 C C . ALA A 1 111 ? 55.511 100.218 -17.414 1.00 39.56 111 ALA A C 1
ATOM 796 O O . ALA A 1 111 ? 56.051 99.360 -16.726 1.00 41.91 111 ALA A O 1
ATOM 798 N N . ILE A 1 112 ? 56.114 101.362 -17.712 1.00 34.92 112 ILE A N 1
ATOM 799 C CA . ILE A 1 112 ? 57.480 101.657 -17.276 1.00 35.08 112 ILE A CA 1
ATOM 800 C C . ILE A 1 112 ? 57.593 101.712 -15.741 1.00 38.02 112 ILE A C 1
ATOM 801 O O . ILE A 1 112 ? 58.484 101.060 -15.183 1.00 38.22 112 ILE A O 1
ATOM 806 N N . LEU A 1 113 ? 56.707 102.486 -15.067 1.00 32.72 113 LEU A N 1
ATOM 807 C CA . LEU A 1 113 ? 56.717 102.603 -13.606 1.00 31.57 113 LEU A CA 1
ATOM 808 C C . LEU A 1 113 ? 56.471 101.269 -12.898 1.00 34.98 113 LEU A C 1
ATOM 809 O O . LEU A 1 113 ? 57.100 100.999 -11.876 1.00 34.89 113 LEU A O 1
ATOM 814 N N . GLY A 1 114 ? 55.586 100.449 -13.467 1.00 30.38 114 GLY A N 1
ATOM 815 C CA . GLY A 1 114 ? 55.210 99.153 -12.928 1.00 29.91 114 GLY A CA 1
ATOM 816 C C . GLY A 1 114 ? 56.390 98.229 -12.796 1.00 35.78 114 GLY A C 1
ATOM 817 O O . GLY A 1 114 ? 56.611 97.673 -11.722 1.00 37.14 114 GLY A O 1
ATOM 818 N N . VAL A 1 115 ? 57.169 98.098 -13.891 1.00 31.62 115 VAL A N 1
ATOM 819 C CA . VAL A 1 115 ? 58.381 97.289 -13.978 1.00 31.61 115 VAL A CA 1
ATOM 820 C C . VAL A 1 115 ? 59.467 97.900 -13.078 1.00 34.72 115 VAL A C 1
ATOM 821 O O . VAL A 1 115 ? 60.050 97.181 -12.283 1.00 34.91 115 VAL A O 1
ATOM 825 N N . SER A 1 116 ? 59.670 99.229 -13.152 1.00 29.65 116 SER A N 1
ATOM 826 C CA . SER A 1 116 ? 60.637 99.986 -12.345 1.00 28.66 116 SER A CA 1
ATOM 827 C C . SER A 1 116 ? 60.455 99.694 -10.844 1.00 34.20 116 SER A C 1
ATOM 828 O O . SER A 1 116 ? 61.423 99.397 -10.147 1.00 34.53 116 SER A O 1
ATOM 831 N N . LEU A 1 117 ? 59.209 99.756 -10.364 1.00 32.26 117 LEU A N 1
ATOM 832 C CA . LEU A 1 117 ? 58.845 99.521 -8.965 1.00 31.70 117 LEU A CA 1
ATOM 833 C C . LEU A 1 117 ? 58.874 98.047 -8.608 1.00 34.56 117 LEU A C 1
ATOM 834 O O . LEU A 1 117 ? 59.350 97.708 -7.528 1.00 34.40 117 LEU A O 1
ATOM 839 N N . ALA A 1 118 ? 58.383 97.170 -9.502 1.00 30.90 118 ALA A N 1
ATOM 840 C CA . ALA A 1 118 ? 58.359 95.723 -9.249 1.00 30.91 118 ALA A CA 1
ATOM 841 C C . ALA A 1 118 ? 59.781 95.148 -9.184 1.00 35.05 118 ALA A C 1
ATOM 842 O O . ALA A 1 118 ? 60.072 94.351 -8.295 1.00 36.14 118 ALA A O 1
ATOM 844 N N . ALA A 1 119 ? 60.684 95.630 -10.053 1.00 30.96 119 ALA A N 1
ATOM 845 C CA . ALA A 1 119 ? 62.089 95.226 -10.067 1.00 30.27 119 ALA A CA 1
ATOM 846 C C . ALA A 1 119 ? 62.775 95.571 -8.715 1.00 33.80 119 ALA A C 1
ATOM 847 O O . ALA A 1 119 ? 63.429 94.703 -8.135 1.00 33.84 119 ALA A O 1
ATOM 849 N N . ALA A 1 120 ? 62.559 96.792 -8.197 1.00 29.35 120 ALA A N 1
ATOM 850 C CA . ALA A 1 120 ? 63.107 97.263 -6.910 1.00 28.60 120 ALA A CA 1
ATOM 851 C C . ALA A 1 120 ? 62.643 96.362 -5.745 1.00 33.53 120 ALA A C 1
ATOM 852 O O . ALA A 1 120 ? 63.458 95.929 -4.933 1.00 33.77 120 ALA A O 1
ATOM 854 N N . LYS A 1 121 ? 61.353 96.002 -5.735 1.00 31.73 121 LYS A N 1
ATOM 855 C CA . LYS A 1 121 ? 60.743 95.132 -4.728 1.00 30.48 121 LYS A CA 1
ATOM 856 C C . LYS A 1 121 ? 61.291 93.694 -4.797 1.00 34.68 121 LYS A C 1
ATOM 857 O O . LYS A 1 121 ? 61.495 93.064 -3.750 1.00 35.09 121 LYS A O 1
ATOM 863 N N . ALA A 1 122 ? 61.506 93.180 -6.014 1.00 30.70 122 ALA A N 1
ATOM 864 C CA . ALA A 1 122 ? 62.033 91.827 -6.234 1.00 31.23 122 ALA A CA 1
ATOM 865 C C . ALA A 1 122 ? 63.445 91.745 -5.655 1.00 35.74 122 ALA A C 1
ATOM 866 O O . ALA A 1 122 ? 63.742 90.853 -4.850 1.00 35.20 122 ALA A O 1
ATOM 868 N N . ALA A 1 123 ? 64.275 92.746 -6.002 1.00 31.65 123 ALA A N 1
ATOM 869 C CA . ALA A 1 123 ? 65.645 92.893 -5.553 1.00 31.80 123 ALA A CA 1
ATOM 870 C C . ALA A 1 123 ? 65.720 93.040 -3.996 1.00 38.71 123 ALA A C 1
ATOM 871 O O . ALA A 1 123 ? 66.541 92.361 -3.364 1.00 38.44 123 ALA A O 1
ATOM 873 N N . ALA A 1 124 ? 64.838 93.894 -3.391 1.00 33.66 124 ALA A N 1
ATOM 874 C CA . ALA A 1 124 ? 64.773 94.093 -1.945 1.00 32.20 124 ALA A CA 1
ATOM 875 C C . ALA A 1 124 ? 64.549 92.735 -1.267 1.00 33.28 124 ALA A C 1
ATOM 876 O O . ALA A 1 124 ? 65.337 92.354 -0.415 1.00 33.04 124 ALA A O 1
ATOM 878 N N . ALA A 1 125 ? 63.543 91.989 -1.715 1.00 28.64 125 ALA A N 1
ATOM 879 C CA . ALA A 1 125 ? 63.210 90.662 -1.229 1.00 29.12 125 ALA A CA 1
ATOM 880 C C . ALA A 1 125 ? 64.394 89.662 -1.447 1.00 39.07 125 ALA A C 1
ATOM 881 O O . ALA A 1 125 ? 64.592 88.791 -0.607 1.00 41.70 125 ALA A O 1
ATOM 883 N N . ALA A 1 126 ? 65.198 89.822 -2.524 1.00 36.35 126 ALA A N 1
ATOM 884 C CA . ALA A 1 126 ? 66.358 88.960 -2.775 1.00 36.98 126 ALA A CA 1
ATOM 885 C C . ALA A 1 126 ? 67.465 89.219 -1.736 1.00 40.86 126 ALA A C 1
ATOM 886 O O . ALA A 1 126 ? 68.034 88.272 -1.216 1.00 41.28 126 ALA A O 1
ATOM 888 N N . PHE A 1 127 ? 67.749 90.489 -1.418 1.00 36.67 127 PHE A N 1
ATOM 889 C CA . PHE A 1 127 ? 68.701 90.866 -0.374 1.00 34.99 127 PHE A CA 1
ATOM 890 C C . PHE A 1 127 ? 68.096 90.677 1.056 1.00 40.24 127 PHE A C 1
ATOM 891 O O . PHE A 1 127 ? 68.808 90.837 2.031 1.00 41.57 127 PHE A O 1
ATOM 899 N N . GLY A 1 128 ? 66.819 90.310 1.155 1.00 37.62 128 GLY A N 1
ATOM 900 C CA . GLY A 1 128 ? 66.103 90.137 2.415 1.00 38.34 128 GLY A CA 1
ATOM 901 C C . GLY A 1 128 ? 65.994 91.438 3.199 1.00 44.98 128 GLY A C 1
ATOM 902 O O . GLY A 1 128 ? 66.118 91.436 4.426 1.00 46.82 128 GLY A O 1
ATOM 903 N N . LEU A 1 129 ? 65.787 92.570 2.488 1.00 39.49 129 LEU A N 1
ATOM 904 C CA . LEU A 1 129 ? 65.681 93.913 3.066 1.00 37.42 129 LEU A CA 1
ATOM 905 C C . LEU A 1 129 ? 64.274 94.528 2.903 1.00 41.72 129 LEU A C 1
ATOM 906 O O . LEU A 1 129 ? 63.624 94.274 1.886 1.00 41.62 129 LEU A O 1
ATOM 911 N N . PRO A 1 130 ? 63.791 95.380 3.847 1.00 37.23 130 PRO A N 1
ATOM 912 C CA . PRO A 1 130 ? 62.505 96.077 3.594 1.00 35.77 130 PRO A CA 1
ATOM 913 C C . PRO A 1 130 ? 62.768 97.113 2.494 1.00 37.05 130 PRO A C 1
ATOM 914 O O . PRO A 1 130 ? 63.914 97.541 2.337 1.00 36.45 130 PRO A O 1
ATOM 918 N N . LEU A 1 131 ? 61.750 97.469 1.706 1.00 33.26 131 LEU A N 1
ATOM 919 C CA . LEU A 1 131 ? 61.897 98.405 0.584 1.00 33.27 131 LEU A CA 1
ATOM 920 C C . LEU A 1 131 ? 62.592 99.743 0.949 1.00 38.73 131 LEU A C 1
ATOM 921 O O . LEU A 1 131 ? 63.500 100.154 0.218 1.00 40.14 131 LEU A O 1
ATOM 926 N N . TYR A 1 132 ? 62.225 100.387 2.077 1.00 34.13 132 TYR A N 1
ATOM 927 C CA . TYR A 1 132 ? 62.825 101.686 2.466 1.00 32.87 132 TYR A CA 1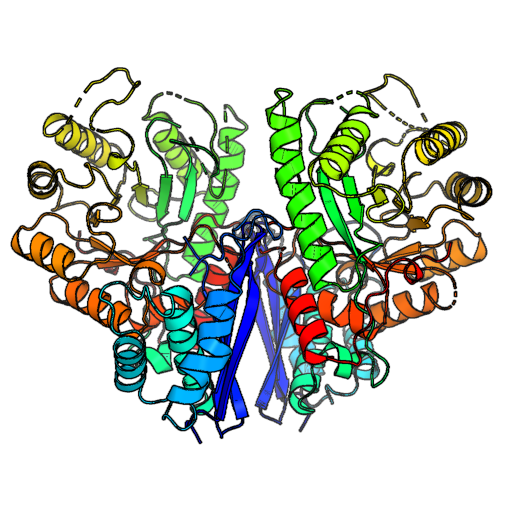
ATOM 928 C C . TYR A 1 132 ? 64.342 101.599 2.637 1.00 37.81 132 TYR A C 1
ATOM 929 O O . TYR A 1 132 ? 65.075 102.526 2.241 1.00 38.95 132 TYR A O 1
ATOM 938 N N . ARG A 1 133 ? 64.806 100.475 3.218 1.00 32.98 133 ARG A N 1
ATOM 939 C CA . ARG A 1 133 ? 66.225 100.206 3.464 1.00 32.18 133 ARG A CA 1
ATOM 940 C C . ARG A 1 133 ? 66.948 99.857 2.160 1.00 35.11 133 ARG A C 1
ATOM 941 O O . ARG A 1 133 ? 68.035 100.378 1.876 1.00 32.18 133 ARG A O 1
ATOM 949 N N . TYR A 1 134 ? 66.322 99.003 1.347 1.00 33.62 134 TYR A N 1
ATOM 950 C CA . TYR A 1 134 ? 66.880 98.650 0.046 1.00 33.18 134 TYR A CA 1
ATOM 951 C C . TYR A 1 134 ? 67.028 99.914 -0.811 1.00 36.22 134 TYR A C 1
ATOM 952 O O . TYR A 1 134 ? 68.017 100.046 -1.517 1.00 35.68 134 TYR A O 1
ATOM 961 N N . LEU A 1 135 ? 66.024 100.830 -0.778 1.00 31.74 135 LEU A N 1
ATOM 962 C CA . LEU A 1 135 ? 66.097 102.042 -1.586 1.00 30.39 135 LEU A CA 1
ATOM 963 C C . LEU A 1 135 ? 67.032 103.123 -1.051 1.00 37.36 135 LEU A C 1
ATOM 964 O O . LEU A 1 135 ? 67.770 103.702 -1.852 1.00 41.31 135 LEU A O 1
ATOM 969 N N . GLY A 1 136 ? 66.970 103.448 0.248 1.00 30.18 136 GLY A N 1
ATOM 970 C CA . GLY A 1 136 ? 67.764 104.562 0.770 1.00 29.02 136 GLY A CA 1
ATOM 971 C C . GLY A 1 136 ? 69.012 104.223 1.547 1.00 33.43 136 GLY A C 1
ATOM 972 O O . GLY A 1 136 ? 69.733 105.118 2.009 1.00 32.52 136 GLY A O 1
ATOM 973 N N . GLY A 1 137 ? 69.272 102.940 1.707 1.00 30.76 137 GLY A N 1
ATOM 974 C CA . GLY A 1 137 ? 70.453 102.540 2.435 1.00 31.53 137 GLY A CA 1
ATOM 975 C C . GLY A 1 137 ? 70.303 102.751 3.924 1.00 38.33 137 GLY A C 1
ATOM 976 O O . GLY A 1 137 ? 69.221 103.015 4.432 1.00 39.48 137 GLY A O 1
ATOM 977 N N . VAL A 1 138 ? 71.421 102.674 4.596 1.00 34.77 138 VAL A N 1
ATOM 978 C CA . VAL A 1 138 ? 71.667 102.656 6.018 1.00 33.68 138 VAL A CA 1
ATOM 979 C C . VAL A 1 138 ? 71.094 103.880 6.786 1.00 37.99 138 VAL A C 1
ATOM 980 O O . VAL A 1 138 ? 70.743 103.725 7.961 1.00 36.55 138 VAL A O 1
ATOM 984 N N . TYR A 1 139 ? 70.964 105.056 6.135 1.00 34.51 139 TYR A N 1
ATOM 985 C CA . TYR A 1 139 ? 70.468 106.261 6.821 1.00 34.16 139 TYR A CA 1
ATOM 986 C C . TYR A 1 139 ? 68.927 106.527 6.665 1.00 37.09 139 TYR A C 1
ATOM 987 O O . TYR A 1 139 ? 68.436 107.562 7.127 1.00 34.91 139 TYR A O 1
ATOM 996 N N . ALA A 1 140 ? 68.181 105.582 6.047 1.00 34.65 140 ALA A N 1
ATOM 997 C CA . ALA A 1 140 ? 66.720 105.648 5.840 1.00 34.53 140 ALA A CA 1
ATOM 998 C C . ALA A 1 140 ? 66.019 105.400 7.211 1.00 40.03 140 ALA A C 1
ATOM 999 O O . ALA A 1 140 ? 66.020 104.264 7.679 1.00 40.64 140 ALA A O 1
ATOM 1001 N N . HIS A 1 141 ? 65.508 106.468 7.898 1.00 37.46 141 HIS A N 1
ATOM 1002 C CA . HIS A 1 141 ? 64.931 106.311 9.247 1.00 37.22 141 HIS A CA 1
ATOM 1003 C C . HIS A 1 141 ? 63.877 107.337 9.653 1.00 39.30 141 HIS A C 1
ATOM 1004 O O . HIS A 1 141 ? 63.340 107.239 10.755 1.00 37.97 141 HIS A O 1
ATOM 1011 N N . VAL A 1 142 ? 63.664 108.363 8.834 1.00 36.14 142 VAL A N 1
ATOM 1012 C CA . VAL A 1 142 ? 62.779 109.468 9.171 1.00 35.35 142 VAL A CA 1
ATOM 1013 C C . VAL A 1 142 ? 61.318 109.185 8.793 1.00 39.16 142 VAL A C 1
ATOM 1014 O O . VAL A 1 142 ? 60.981 108.983 7.622 1.00 39.05 142 VAL A O 1
ATOM 1018 N N . LEU A 1 143 ? 60.452 109.203 9.811 1.00 34.56 143 LEU A N 1
ATOM 1019 C CA . LEU A 1 143 ? 59.015 109.038 9.621 1.00 33.91 143 LEU A CA 1
ATOM 1020 C C . LEU A 1 143 ? 58.383 110.375 9.331 1.00 36.69 143 LEU A C 1
ATOM 1021 O O . LEU A 1 143 ? 58.740 111.390 9.952 1.00 36.39 143 LEU A O 1
ATOM 1026 N N . PRO A 1 144 ? 57.585 110.427 8.260 1.00 32.17 144 PRO A N 1
ATOM 1027 C CA . PRO A 1 144 ? 57.035 111.707 7.835 1.00 32.27 144 PRO A CA 1
ATOM 1028 C C . PRO A 1 144 ? 55.882 112.212 8.710 1.00 39.65 144 PRO A C 1
ATOM 1029 O O . PRO A 1 144 ? 55.174 111.420 9.339 1.00 40.57 144 PRO A O 1
ATOM 1033 N N . VAL A 1 145 ? 55.672 113.534 8.705 1.00 35.47 145 VAL A N 1
ATOM 1034 C CA . VAL A 1 145 ? 54.542 114.176 9.376 1.00 34.00 145 VAL A CA 1
ATOM 1035 C C . VAL A 1 145 ? 53.471 114.091 8.304 1.00 37.41 145 VAL A C 1
ATOM 1036 O O . VAL A 1 145 ? 53.704 114.595 7.199 1.00 36.44 145 VAL A O 1
ATOM 1040 N N . PRO A 1 146 ? 52.320 113.428 8.550 1.00 34.99 146 PRO A N 1
ATOM 1041 C CA . PRO A 1 146 ? 51.306 113.344 7.477 1.00 34.78 146 PRO A CA 1
ATOM 1042 C C . PRO A 1 146 ? 50.484 114.631 7.279 1.00 41.27 146 PRO A C 1
ATOM 1043 O O . PRO A 1 146 ? 50.215 115.354 8.243 1.00 39.73 146 PRO A O 1
ATOM 1047 N N . MET A 1 147 ? 50.086 114.900 6.011 1.00 38.69 147 MET A N 1
ATOM 1048 C CA . MET A 1 147 ? 49.175 115.968 5.632 1.00 38.61 147 MET A CA 1
ATOM 1049 C C . MET A 1 147 ? 47.840 115.292 5.545 1.00 42.95 147 MET A C 1
ATOM 1050 O O . MET A 1 147 ? 47.546 114.669 4.529 1.00 43.36 147 MET A O 1
ATOM 1055 N N . MET A 1 148 ? 47.086 115.290 6.653 1.00 40.78 148 MET A N 1
ATOM 1056 C CA . MET A 1 148 ? 45.812 114.559 6.742 1.00 41.62 148 MET A CA 1
ATOM 1057 C C . MET A 1 148 ? 44.606 115.394 6.352 1.00 50.09 148 MET A C 1
ATOM 1058 O O . MET A 1 148 ? 44.254 116.355 7.043 1.00 49.42 148 MET A O 1
ATOM 1063 N N . ASN A 1 149 ? 43.976 115.009 5.231 1.00 50.05 149 ASN A N 1
ATOM 1064 C CA . ASN A 1 149 ? 42.765 115.621 4.705 1.00 51.14 149 ASN A CA 1
ATOM 1065 C C . ASN A 1 149 ? 41.598 115.354 5.643 1.00 59.30 149 ASN A C 1
ATOM 1066 O O . ASN A 1 149 ? 41.359 114.218 6.016 1.00 58.74 149 ASN A O 1
ATOM 1071 N N . ILE A 1 150 ? 40.919 116.404 6.078 1.00 60.28 150 ILE A N 1
ATOM 1072 C CA . ILE A 1 150 ? 39.763 116.249 6.962 1.00 62.30 150 ILE A CA 1
ATOM 1073 C C . ILE A 1 150 ? 38.537 116.962 6.364 1.00 70.16 150 ILE A C 1
ATOM 1074 O O . ILE A 1 150 ? 37.412 116.579 6.661 1.00 69.45 150 ILE A O 1
ATOM 1079 N N . MET A 1 151 ? 38.769 117.953 5.475 1.00 70.62 151 MET A N 1
ATOM 1080 C CA . MET A 1 151 ? 37.721 118.756 4.843 1.00 72.30 151 MET A CA 1
ATOM 1081 C C . MET A 1 151 ? 37.968 118.990 3.347 1.00 79.73 151 MET A C 1
ATOM 1082 O O . MET A 1 151 ? 39.093 119.282 2.937 1.00 78.85 151 MET A O 1
ATOM 1087 N N . ASN A 1 152 ? 36.914 118.868 2.545 1.00 79.98 152 ASN A N 1
ATOM 1088 C CA . ASN A 1 152 ? 37.014 119.094 1.107 1.00 81.53 152 ASN A CA 1
ATOM 1089 C C . ASN A 1 152 ? 36.255 120.345 0.675 1.00 89.59 152 ASN A C 1
ATOM 1090 O O . ASN A 1 152 ? 35.493 120.917 1.455 1.00 89.29 152 ASN A O 1
ATOM 1095 N N . GLY A 1 153 ? 36.464 120.769 -0.568 1.00 89.10 153 GLY A N 1
ATOM 1096 C CA . GLY A 1 153 ? 35.800 121.953 -1.082 1.00 90.55 153 GLY A CA 1
ATOM 1097 C C . GLY A 1 153 ? 36.047 122.229 -2.553 1.00 98.45 153 GLY A C 1
ATOM 1098 O O . GLY A 1 153 ? 36.606 121.400 -3.271 1.00 97.96 153 GLY A O 1
ATOM 1099 N N . GLY A 1 154 ? 35.622 123.408 -2.997 1.00 98.19 154 GLY A N 1
ATOM 1100 C CA . GLY A 1 154 ? 35.767 123.826 -4.389 1.00 99.24 154 GLY A CA 1
ATOM 1101 C C . GLY A 1 154 ? 35.014 122.946 -5.360 1.00 106.43 154 GLY A C 1
ATOM 1102 O O . GLY A 1 154 ? 33.782 122.960 -5.384 1.00 106.20 154 GLY A O 1
ATOM 1103 N N . GLN A 1 155 ? 35.767 122.139 -6.132 1.00 105.83 155 GLN A N 1
ATOM 1104 C CA . GLN A 1 155 ? 35.287 121.169 -7.123 1.00 106.97 155 GLN A CA 1
ATOM 1105 C C . GLN A 1 155 ? 34.310 120.141 -6.502 1.00 113.99 155 GLN A C 1
ATOM 1106 O O . GLN A 1 155 ? 33.408 119.657 -7.194 1.00 113.69 155 GLN A O 1
ATOM 1112 N N . HIS A 1 156 ? 34.501 119.822 -5.200 1.00 112.48 156 HIS A N 1
ATOM 1113 C CA . HIS A 1 156 ? 33.720 118.839 -4.436 1.00 113.05 156 HIS A CA 1
ATOM 1114 C C . HIS A 1 156 ? 32.657 119.464 -3.514 1.00 117.41 156 HIS A C 1
ATOM 1115 O O . HIS A 1 156 ? 31.947 118.740 -2.808 1.00 116.61 156 HIS A O 1
ATOM 1122 N N . ALA A 1 157 ? 32.536 120.802 -3.550 1.00 114.74 157 ALA A N 1
ATOM 1123 C CA . ALA A 1 157 ? 31.584 121.574 -2.753 1.00 114.93 157 ALA A CA 1
ATOM 1124 C C . ALA A 1 157 ? 30.246 121.804 -3.485 1.00 119.98 157 ALA A C 1
ATOM 1125 O O . ALA A 1 157 ? 30.106 121.449 -4.659 1.00 119.85 157 ALA A O 1
ATOM 1127 N N . THR A 1 158 ? 29.262 122.382 -2.765 1.00 116.82 158 THR A N 1
ATOM 1128 C CA . THR A 1 158 ? 27.930 122.748 -3.251 1.00 116.62 158 THR A CA 1
ATOM 1129 C C . THR A 1 158 ? 27.801 124.279 -3.159 1.00 119.86 158 THR A C 1
ATOM 1130 O O . THR A 1 158 ? 27.208 124.898 -4.045 1.00 119.57 158 THR A O 1
ATOM 1134 N N . ASN A 1 159 ? 28.401 124.876 -2.104 1.00 115.90 159 ASN A N 1
ATOM 1135 C CA . ASN A 1 159 ? 28.455 126.319 -1.840 1.00 138.76 159 ASN A CA 1
ATOM 1136 C C . ASN A 1 159 ? 29.833 126.726 -1.296 1.00 146.04 159 ASN A C 1
ATOM 1137 O O . ASN A 1 159 ? 30.487 125.960 -0.582 1.00 97.26 159 ASN A O 1
ATOM 1142 N N . PHE A 1 163 ? 38.093 126.946 -2.023 1.00 76.87 163 PHE A N 1
ATOM 1143 C CA . PHE A 1 163 ? 39.370 126.327 -1.675 1.00 76.05 163 PHE A CA 1
ATOM 1144 C C . PHE A 1 163 ? 39.179 124.824 -1.475 1.00 76.67 163 PHE A C 1
ATOM 1145 O O . PHE A 1 163 ? 38.439 124.412 -0.585 1.00 76.93 163 PHE A O 1
ATOM 1153 N N . GLN A 1 164 ? 39.828 124.018 -2.339 1.00 69.88 164 GLN A N 1
ATOM 1154 C CA . GLN A 1 164 ? 39.695 122.560 -2.474 1.00 68.39 164 GLN A CA 1
ATOM 1155 C C . GLN A 1 164 ? 40.025 121.682 -1.232 1.00 68.96 164 GLN A C 1
ATOM 1156 O O . GLN A 1 164 ? 39.189 120.853 -0.886 1.00 69.34 164 GLN A O 1
ATOM 1162 N N . GLU A 1 165 ? 41.224 121.777 -0.630 1.00 61.88 165 GLU A N 1
ATOM 1163 C CA . GLU A 1 165 ? 41.568 120.886 0.478 1.00 60.40 165 GLU A CA 1
ATOM 1164 C C . GLU A 1 165 ? 42.095 121.596 1.706 1.00 59.76 165 GLU A C 1
ATOM 1165 O O . GLU A 1 165 ? 42.926 122.503 1.608 1.00 58.13 165 GLU A O 1
ATOM 1171 N N . PHE A 1 166 ? 41.659 121.104 2.872 1.00 53.95 166 PHE A N 1
ATOM 1172 C CA . PHE A 1 166 ? 42.030 121.574 4.202 1.00 52.41 166 PHE A CA 1
ATOM 1173 C C . PHE A 1 166 ? 42.606 120.370 4.932 1.00 51.76 166 PHE A C 1
ATOM 1174 O O . PHE A 1 166 ? 41.913 119.356 5.115 1.00 51.73 166 PHE A O 1
ATOM 1182 N N . MET A 1 167 ? 43.889 120.450 5.294 1.00 43.16 167 MET A N 1
ATOM 1183 C CA . MET A 1 167 ? 44.561 119.328 5.936 1.00 41.36 167 MET A CA 1
ATOM 1184 C C . MET A 1 167 ? 45.142 119.702 7.270 1.00 43.77 167 MET A C 1
ATOM 1185 O O . MET A 1 167 ? 45.473 120.855 7.486 1.00 43.44 167 MET A O 1
ATOM 1190 N N . ILE A 1 168 ? 45.281 118.724 8.161 1.00 40.89 168 ILE A N 1
ATOM 1191 C CA . ILE A 1 168 ? 45.916 118.905 9.459 1.00 41.26 168 ILE A CA 1
ATOM 1192 C C . ILE A 1 168 ? 47.207 118.099 9.491 1.00 44.79 168 ILE A C 1
ATOM 1193 O O . ILE A 1 168 ? 47.333 117.086 8.799 1.00 44.35 168 ILE A O 1
ATOM 1198 N N . MET A 1 169 ? 48.187 118.588 10.246 1.00 40.12 169 MET A N 1
ATOM 1199 C CA . MET A 1 169 ? 49.509 117.986 10.334 1.00 37.61 169 MET A CA 1
ATOM 1200 C C . MET A 1 169 ? 49.911 117.835 11.789 1.00 39.49 169 MET A C 1
ATOM 1201 O O . MET A 1 169 ? 50.088 118.839 12.463 1.00 38.40 169 MET A O 1
ATOM 1206 N N . PRO A 1 170 ? 50.097 116.596 12.297 1.00 36.35 170 PRO A N 1
ATOM 1207 C CA . PRO A 1 170 ? 50.462 116.438 13.723 1.00 34.97 170 PRO A CA 1
ATOM 1208 C C . PRO A 1 170 ? 51.953 116.658 14.063 1.00 38.64 170 PRO A C 1
ATOM 1209 O O . PRO A 1 170 ? 52.587 115.795 14.673 1.00 38.34 170 PRO A O 1
ATOM 1213 N N . VAL A 1 171 ? 52.489 117.859 13.758 1.00 36.52 171 VAL A N 1
ATOM 1214 C CA . VAL A 1 171 ? 53.894 118.254 13.995 1.00 36.63 171 VAL A CA 1
ATOM 1215 C C . VAL A 1 171 ? 54.422 117.975 15.405 1.00 38.18 171 VAL A C 1
ATOM 1216 O O . VAL A 1 171 ? 55.576 117.617 15.547 1.00 37.70 171 VAL A O 1
ATOM 1220 N N . GLY A 1 172 ? 53.613 118.188 16.427 1.00 34.54 172 GLY A N 1
ATOM 1221 C CA . GLY A 1 172 ? 54.062 118.050 17.809 1.00 33.69 172 GLY A CA 1
ATOM 1222 C C . GLY A 1 172 ? 54.185 116.652 18.353 1.00 38.95 172 GLY A C 1
ATOM 1223 O O . GLY A 1 172 ? 54.741 116.474 19.444 1.00 39.85 172 GLY A O 1
ATOM 1224 N N . ALA A 1 173 ? 53.667 115.642 17.618 1.00 35.48 173 ALA A N 1
ATOM 1225 C CA . ALA A 1 173 ? 53.736 114.232 18.032 1.00 34.87 173 ALA A CA 1
ATOM 1226 C C . ALA A 1 173 ? 55.183 113.745 18.182 1.00 42.03 173 ALA A C 1
ATOM 1227 O O . ALA A 1 173 ? 56.081 114.252 17.501 1.00 41.03 173 ALA A O 1
ATOM 1229 N N . GLU A 1 174 ? 55.403 112.790 19.108 1.00 41.05 174 GLU A N 1
ATOM 1230 C CA . GLU A 1 174 ? 56.710 112.207 19.417 1.00 41.89 174 GLU A CA 1
ATOM 1231 C C . GLU A 1 174 ? 57.055 111.040 18.474 1.00 44.69 174 GLU A C 1
ATOM 1232 O O . GLU A 1 174 ? 58.190 110.566 18.482 1.00 46.72 174 GLU A O 1
ATOM 1238 N N . SER A 1 175 ? 56.061 110.533 17.732 1.00 38.00 175 SER A N 1
ATOM 1239 C CA . SER A 1 175 ? 56.194 109.410 16.808 1.00 36.29 175 SER A CA 1
ATOM 1240 C C . SER A 1 175 ? 55.074 109.475 15.799 1.00 40.21 175 SER A C 1
ATOM 1241 O O . SER A 1 175 ? 54.131 110.223 16.000 1.00 40.41 175 SER A O 1
ATOM 1244 N N . PHE A 1 176 ? 55.177 108.692 14.706 1.00 37.40 176 PHE A N 1
ATOM 1245 C CA . PHE A 1 176 ? 54.167 108.592 13.650 1.00 35.35 176 PHE A CA 1
ATOM 1246 C C . PHE A 1 176 ? 52.894 107.945 14.221 1.00 38.86 176 PHE A C 1
ATOM 1247 O O . PHE A 1 176 ? 51.795 108.376 13.888 1.00 40.31 176 PHE A O 1
ATOM 1255 N N . ARG A 1 177 ? 53.051 106.921 15.071 1.00 34.28 177 ARG A N 1
ATOM 1256 C CA . ARG A 1 177 ? 51.967 106.200 15.732 1.00 35.05 177 ARG A CA 1
ATOM 1257 C C . ARG A 1 177 ? 51.071 107.184 16.517 1.00 41.40 177 ARG A C 1
ATOM 1258 O O . ARG A 1 177 ? 49.850 107.174 16.339 1.00 40.44 177 ARG A O 1
ATOM 1266 N N . GLU A 1 178 ? 51.701 108.066 17.343 1.00 39.19 178 GLU A N 1
ATOM 1267 C CA . GLU A 1 178 ? 51.015 109.113 18.114 1.00 38.02 178 GLU A CA 1
ATOM 1268 C C . GLU A 1 178 ? 50.376 110.145 17.190 1.00 38.96 178 GLU A C 1
ATOM 1269 O O . GLU A 1 178 ? 49.204 110.469 17.374 1.00 38.09 178 GLU A O 1
ATOM 1275 N N . GLY A 1 179 ? 51.115 110.581 16.167 1.00 33.42 179 GLY A N 1
ATOM 1276 C CA . GLY A 1 179 ? 50.634 111.564 15.203 1.00 33.01 179 GLY A CA 1
ATOM 1277 C C . GLY A 1 179 ? 49.400 111.136 14.448 1.00 38.55 179 GLY A C 1
ATOM 1278 O O . GLY A 1 179 ? 48.480 111.934 14.223 1.00 37.68 179 GLY A O 1
ATOM 1279 N N . LEU A 1 180 ? 49.367 109.847 14.088 1.00 36.41 180 LEU A N 1
ATOM 1280 C CA . LEU A 1 180 ? 48.248 109.257 13.362 1.00 36.59 180 LEU A CA 1
ATOM 1281 C C . LEU A 1 180 ? 47.016 109.233 14.226 1.00 39.17 180 LEU A C 1
ATOM 1282 O O . LEU A 1 180 ? 45.948 109.534 13.711 1.00 40.13 180 LEU A O 1
ATOM 1287 N N . ARG A 1 181 ? 47.154 108.871 15.534 1.00 35.61 181 ARG A N 1
ATOM 1288 C CA . ARG A 1 181 ? 46.058 108.828 16.508 1.00 35.67 181 ARG A CA 1
ATOM 1289 C C . ARG A 1 181 ? 45.436 110.219 16.709 1.00 41.66 181 ARG A C 1
ATOM 1290 O O . ARG A 1 181 ? 44.211 110.361 16.641 1.00 42.28 181 ARG A O 1
ATOM 1298 N N . TRP A 1 182 ? 46.292 111.238 16.933 1.00 37.32 182 TRP A N 1
ATOM 1299 C CA . TRP A 1 182 ? 45.877 112.632 17.103 1.00 36.75 182 TRP A CA 1
ATOM 1300 C C . TRP A 1 182 ? 44.993 113.076 15.956 1.00 43.89 182 TRP A C 1
ATOM 1301 O O . TRP A 1 182 ? 43.877 113.538 16.205 1.00 44.89 182 TRP A O 1
ATOM 1312 N N . GLY A 1 183 ? 45.489 112.876 14.722 1.00 40.49 183 GLY A N 1
ATOM 1313 C CA . GLY A 1 183 ? 44.799 113.208 13.485 1.00 39.41 183 GLY A CA 1
ATOM 1314 C C . GLY A 1 183 ? 43.500 112.445 13.352 1.00 44.59 183 GLY A C 1
ATOM 1315 O O . GLY A 1 183 ? 42.498 113.019 12.924 1.00 44.39 183 GLY A O 1
ATOM 1316 N N . ALA A 1 184 ? 43.500 111.144 13.734 1.00 41.29 184 ALA A N 1
ATOM 1317 C CA . ALA A 1 184 ? 42.287 110.325 13.679 1.00 41.20 184 ALA A CA 1
ATOM 1318 C C . ALA A 1 184 ? 41.237 110.871 14.662 1.00 45.84 184 ALA A C 1
ATOM 1319 O O . ALA A 1 184 ? 40.080 111.042 14.287 1.00 45.30 184 ALA A O 1
ATOM 1321 N N . GLU A 1 185 ? 41.658 111.179 15.904 1.00 42.73 185 GLU A N 1
ATOM 1322 C CA . GLU A 1 185 ? 40.797 111.748 16.959 1.00 41.86 185 GLU A CA 1
ATOM 1323 C C . GLU A 1 185 ? 40.182 113.100 16.539 1.00 47.55 185 GLU A C 1
ATOM 1324 O O . GLU A 1 185 ? 38.988 113.309 16.766 1.00 48.04 185 GLU A O 1
ATOM 1330 N N . ILE A 1 186 ? 40.979 113.984 15.886 1.00 44.08 186 ILE A N 1
ATOM 1331 C CA . ILE A 1 186 ? 40.507 115.289 15.383 1.00 43.98 186 ILE A CA 1
ATOM 1332 C C . ILE A 1 186 ? 39.492 115.100 14.248 1.00 51.54 186 ILE A C 1
ATOM 1333 O O . ILE A 1 186 ? 38.509 115.842 14.177 1.00 50.86 186 ILE A O 1
ATOM 1338 N N . TYR A 1 187 ? 39.737 114.111 13.367 1.00 51.54 187 TYR A N 1
ATOM 1339 C CA . TYR A 1 187 ? 38.875 113.788 12.225 1.00 53.18 187 TYR A CA 1
ATOM 1340 C C . TYR A 1 187 ? 37.502 113.355 12.718 1.00 59.89 187 TYR A C 1
ATOM 1341 O O . TYR A 1 187 ? 36.498 113.836 12.199 1.00 59.03 187 TYR A O 1
ATOM 1350 N N . HIS A 1 188 ? 37.473 112.460 13.732 1.00 59.40 188 HIS A N 1
ATOM 1351 C CA . HIS A 1 188 ? 36.265 111.949 14.377 1.00 60.86 188 HIS A CA 1
ATOM 1352 C C . HIS A 1 188 ? 35.515 113.069 15.112 1.00 62.85 188 HIS A C 1
ATOM 1353 O O . HIS A 1 188 ? 34.294 113.114 15.041 1.00 62.66 188 HIS A O 1
ATOM 1360 N N . MET A 1 189 ? 36.249 114.002 15.756 1.00 58.58 189 MET A N 1
ATOM 1361 C CA . MET A 1 189 ? 35.708 115.176 16.460 1.00 57.06 189 MET A CA 1
ATOM 1362 C C . MET A 1 189 ? 35.116 116.181 15.478 1.00 62.31 189 MET A C 1
ATOM 1363 O O . MET A 1 189 ? 34.083 116.766 15.786 1.00 63.64 189 MET A O 1
ATOM 1368 N N . LEU A 1 190 ? 35.741 116.369 14.302 1.00 59.32 190 LEU A N 1
ATOM 1369 C CA . LEU A 1 190 ? 35.245 117.292 13.274 1.00 60.10 190 LEU A CA 1
ATOM 1370 C C . LEU A 1 190 ? 33.888 116.849 12.688 1.00 65.94 190 LEU A C 1
ATOM 1371 O O . LEU A 1 190 ? 33.122 117.692 12.229 1.00 65.62 190 LEU A O 1
ATOM 1376 N N . LYS A 1 191 ? 33.585 115.543 12.748 1.00 64.80 191 LYS A N 1
ATOM 1377 C CA . LYS A 1 191 ? 32.321 114.954 12.297 1.00 65.94 191 LYS A CA 1
ATOM 1378 C C . LYS A 1 191 ? 31.208 115.467 13.227 1.00 71.81 191 LYS A C 1
ATOM 1379 O O . LYS A 1 191 ? 30.198 115.990 12.747 1.00 71.75 191 LYS A O 1
ATOM 1385 N N . LYS A 1 192 ? 31.455 115.390 14.558 1.00 68.75 192 LYS A N 1
ATOM 1386 C CA . LYS A 1 192 ? 30.579 115.866 15.623 1.00 68.42 192 LYS A CA 1
ATOM 1387 C C . LYS A 1 192 ? 30.389 117.378 15.502 1.00 75.26 192 LYS A C 1
ATOM 1388 O O . LYS A 1 192 ? 29.250 117.834 15.486 1.00 74.96 192 LYS A O 1
ATOM 1394 N N . VAL A 1 193 ? 31.494 118.150 15.377 1.00 74.10 193 VAL A N 1
ATOM 1395 C CA . VAL A 1 193 ? 31.463 119.619 15.248 1.00 75.39 193 VAL A CA 1
ATOM 1396 C C . VAL A 1 193 ? 30.576 120.062 14.050 1.00 82.73 193 VAL A C 1
ATOM 1397 O O . VAL A 1 193 ? 29.782 120.994 14.201 1.00 82.86 193 VAL A O 1
ATOM 1401 N N . ILE A 1 194 ? 30.667 119.355 12.902 1.00 81.23 194 ILE A N 1
ATOM 1402 C CA . ILE A 1 194 ? 29.865 119.631 11.702 1.00 82.02 194 ILE A CA 1
ATOM 1403 C C . ILE A 1 194 ? 28.370 119.307 11.965 1.00 89.14 194 ILE A C 1
ATOM 1404 O O . ILE A 1 194 ? 27.503 120.143 11.679 1.00 88.34 194 ILE A O 1
ATOM 1409 N N . HIS A 1 195 ? 28.095 118.116 12.548 1.00 88.39 195 HIS A N 1
ATOM 1410 C CA . HIS A 1 195 ? 26.760 117.611 12.907 1.00 89.33 195 HIS A CA 1
ATOM 1411 C C . HIS A 1 195 ? 26.036 118.486 13.950 1.00 93.10 195 HIS A C 1
ATOM 1412 O O . HIS A 1 195 ? 24.834 118.710 13.813 1.00 92.74 195 HIS A O 1
ATOM 1419 N N . ASP A 1 196 ? 26.769 118.983 14.974 1.00 89.53 196 ASP A N 1
ATOM 1420 C CA . ASP A 1 196 ? 26.235 119.846 16.040 1.00 89.07 196 ASP A CA 1
ATOM 1421 C C . ASP A 1 196 ? 26.263 121.337 15.625 1.00 92.78 196 ASP A C 1
ATOM 1422 O O . ASP A 1 196 ? 26.411 122.226 16.467 1.00 92.18 196 ASP A O 1
ATOM 1427 N N . ARG A 1 197 ? 26.107 121.586 14.311 1.00 89.45 197 ARG A N 1
ATOM 1428 C CA . ARG A 1 197 ? 26.039 122.885 13.639 1.00 89.22 197 ARG A CA 1
ATOM 1429 C C . ARG A 1 197 ? 25.160 122.785 12.357 1.00 93.81 197 ARG A C 1
ATOM 1430 O O . ARG A 1 197 ? 24.956 123.787 11.660 1.00 92.80 197 ARG A O 1
ATOM 1438 N N . GLY A 1 198 ? 24.645 121.570 12.099 1.00 91.20 198 GLY A N 1
ATOM 1439 C CA . GLY A 1 198 ? 23.749 121.210 11.000 1.00 91.45 198 GLY A CA 1
ATOM 1440 C C . GLY A 1 198 ? 24.211 121.498 9.582 1.00 96.49 198 GLY A C 1
ATOM 1441 O O . GLY A 1 198 ? 23.689 122.421 8.945 1.00 96.32 198 GLY A O 1
ATOM 1442 N N . PHE A 1 199 ? 25.155 120.674 9.057 1.00 92.93 199 PHE A N 1
ATOM 1443 C CA . PHE A 1 199 ? 25.692 120.800 7.694 1.00 111.84 199 PHE A CA 1
ATOM 1444 C C . PHE A 1 199 ? 25.598 119.499 6.890 1.00 135.17 199 PHE A C 1
ATOM 1445 O O . PHE A 1 199 ? 25.859 118.416 7.414 1.00 96.43 199 PHE A O 1
ATOM 1453 N N . GLY A 1 207 ? 38.150 111.975 0.481 1.00 106.75 207 GLY A N 1
ATOM 1454 C CA . GLY A 1 207 ? 38.602 111.417 1.748 1.00 106.61 207 GLY A CA 1
ATOM 1455 C C . GLY A 1 207 ? 37.944 112.052 2.957 1.00 109.97 207 GLY A C 1
ATOM 1456 O O . GLY A 1 207 ? 37.465 111.346 3.849 1.00 109.01 207 GLY A O 1
ATOM 1457 N N . GLY A 1 208 ? 37.934 113.384 2.979 1.00 106.60 208 GLY A N 1
ATOM 1458 C CA . GLY A 1 208 ? 37.352 114.187 4.047 1.00 106.46 208 GLY A CA 1
ATOM 1459 C C . GLY A 1 208 ? 35.921 114.629 3.800 1.00 110.35 208 GLY A C 1
ATOM 1460 O O . GLY A 1 208 ? 35.345 114.366 2.737 1.00 109.95 208 GLY A O 1
ATOM 1461 N N . PHE A 1 209 ? 35.343 115.314 4.796 1.00 106.72 209 PHE A N 1
ATOM 1462 C CA . PHE A 1 209 ? 33.968 115.809 4.766 1.00 106.64 209 PHE A CA 1
ATOM 1463 C C . PHE A 1 209 ? 33.838 117.012 3.820 1.00 111.09 209 PHE A C 1
ATOM 1464 O O . PHE A 1 209 ? 34.653 117.932 3.888 1.00 110.50 209 PHE A O 1
ATOM 1472 N N . ALA A 1 210 ? 32.821 116.998 2.935 1.00 108.34 210 ALA A N 1
ATOM 1473 C CA . ALA A 1 210 ? 32.583 118.072 1.965 1.00 108.49 210 ALA A CA 1
ATOM 1474 C C . ALA A 1 210 ? 31.171 118.722 2.060 1.00 113.40 210 ALA A C 1
ATOM 1475 O O . ALA A 1 210 ? 30.350 118.518 1.155 1.00 112.78 210 ALA A O 1
ATOM 1477 N N . PRO A 1 211 ? 30.876 119.541 3.113 1.00 110.96 211 PRO A N 1
ATOM 1478 C CA . PRO A 1 211 ? 29.542 120.164 3.209 1.00 111.10 211 PRO A CA 1
ATOM 1479 C C . PRO A 1 211 ? 29.437 121.565 2.578 1.00 116.20 211 PRO A C 1
ATOM 1480 O O . PRO A 1 211 ? 30.447 122.134 2.155 1.00 115.92 211 PRO A O 1
ATOM 1484 N N . SER A 1 212 ? 28.199 122.119 2.522 1.00 113.24 212 SER A N 1
ATOM 1485 C CA . SER A 1 212 ? 27.902 123.463 2.007 1.00 112.94 212 SER A CA 1
ATOM 1486 C C . SER A 1 212 ? 28.371 124.491 3.048 1.00 116.66 212 SER A C 1
ATOM 1487 O O . SER A 1 212 ? 27.970 124.404 4.212 1.00 116.45 212 SER A O 1
ATOM 1490 N N . LEU A 1 213 ? 29.245 125.436 2.643 1.00 112.60 213 LEU A N 1
ATOM 1491 C CA . LEU A 1 213 ? 29.800 126.444 3.556 1.00 112.14 213 LEU A CA 1
ATOM 1492 C C . LEU A 1 213 ? 29.587 127.902 3.068 1.00 114.90 213 LEU A C 1
ATOM 1493 O O . LEU A 1 213 ? 29.699 128.159 1.862 1.00 114.68 213 LEU A O 1
ATOM 1498 N N . THR A 1 215 ? 31.287 131.037 4.035 1.00 103.30 215 THR A N 1
ATOM 1499 C CA . THR A 1 215 ? 32.516 131.819 3.869 1.00 101.74 215 THR A CA 1
ATOM 1500 C C . THR A 1 215 ? 33.680 130.872 3.557 1.00 102.29 215 THR A C 1
ATOM 1501 O O . THR A 1 215 ? 33.524 129.645 3.568 1.00 101.43 215 THR A O 1
ATOM 1505 N N . ASN A 1 216 ? 34.847 131.462 3.267 1.00 96.50 216 ASN A N 1
ATOM 1506 C CA . ASN A 1 216 ? 36.090 130.744 3.014 1.00 95.04 216 ASN A CA 1
ATOM 1507 C C . ASN A 1 216 ? 36.841 130.576 4.353 1.00 96.31 216 ASN A C 1
ATOM 1508 O O . ASN A 1 216 ? 37.840 129.851 4.415 1.00 96.78 216 ASN A O 1
ATOM 1513 N N . ASP A 1 217 ? 36.335 131.245 5.421 1.00 89.39 217 ASP A N 1
ATOM 1514 C CA . ASP A 1 217 ? 36.859 131.228 6.790 1.00 87.60 217 ASP A CA 1
ATOM 1515 C C . ASP A 1 217 ? 36.180 130.185 7.667 1.00 87.16 217 ASP A C 1
ATOM 1516 O O . ASP A 1 217 ? 36.765 129.755 8.664 1.00 86.41 217 ASP A O 1
ATOM 1521 N N . ALA A 1 218 ? 34.943 129.792 7.298 1.00 80.64 218 ALA A N 1
ATOM 1522 C CA . ALA A 1 218 ? 34.141 128.782 7.984 1.00 78.95 218 ALA A CA 1
ATOM 1523 C C . ALA A 1 218 ? 34.877 127.429 8.126 1.00 79.62 218 ALA A C 1
ATOM 1524 O O . ALA A 1 218 ? 34.890 126.906 9.249 1.00 78.58 218 ALA A O 1
ATOM 1526 N N . PRO A 1 219 ? 35.546 126.862 7.071 1.00 74.01 219 PRO A N 1
ATOM 1527 C CA . PRO A 1 219 ? 36.260 125.590 7.273 1.00 72.64 219 PRO A CA 1
ATOM 1528 C C . PRO A 1 219 ? 37.394 125.692 8.287 1.00 71.90 219 PRO A C 1
ATOM 1529 O O . PRO A 1 219 ? 37.526 124.809 9.128 1.00 70.97 219 PRO A O 1
ATOM 1533 N N . LEU A 1 220 ? 38.146 126.799 8.267 1.00 66.13 220 LEU A N 1
ATOM 1534 C CA . LEU A 1 220 ? 39.248 127.011 9.199 1.00 65.74 220 LEU A CA 1
ATOM 1535 C C . LEU A 1 220 ? 38.787 127.143 10.633 1.00 70.41 220 LEU A C 1
ATOM 1536 O O . LEU A 1 220 ? 39.490 126.684 11.533 1.00 70.18 220 LEU A O 1
ATOM 1541 N N . GLN A 1 221 ? 37.585 127.726 10.843 1.00 67.62 221 GLN A N 1
ATOM 1542 C CA . GLN A 1 221 ? 36.955 127.902 12.157 1.00 66.70 221 GLN A CA 1
ATOM 1543 C C . GLN A 1 221 ? 36.549 126.540 12.721 1.00 67.29 221 GLN A C 1
ATOM 1544 O O . GLN A 1 221 ? 36.927 126.221 13.848 1.00 67.11 221 GLN A O 1
ATOM 1550 N N . LEU A 1 222 ? 35.840 125.717 11.916 1.00 62.24 222 LEU A N 1
ATOM 1551 C CA . LEU A 1 222 ? 35.409 124.359 12.292 1.00 61.80 222 LEU A CA 1
ATOM 1552 C C . LEU A 1 222 ? 36.612 123.468 12.662 1.00 62.37 222 LEU A C 1
ATOM 1553 O O . LEU A 1 222 ? 36.549 122.717 13.639 1.00 61.47 222 LEU A O 1
ATOM 1558 N N . ILE A 1 223 ? 37.708 123.571 11.880 1.00 56.62 223 ILE A N 1
ATOM 1559 C CA . ILE A 1 223 ? 38.944 122.826 12.100 1.00 55.11 223 ILE A CA 1
ATOM 1560 C C . ILE A 1 223 ? 39.559 123.240 13.436 1.00 57.85 223 ILE A C 1
ATOM 1561 O O . ILE A 1 223 ? 39.874 122.364 14.243 1.00 57.64 223 ILE A O 1
ATOM 1566 N N . MET A 1 224 ? 39.645 124.563 13.708 1.00 53.33 224 MET A N 1
ATOM 1567 C CA . MET A 1 224 ? 40.169 125.088 14.978 1.00 52.33 224 MET A CA 1
ATOM 1568 C C . MET A 1 224 ? 39.384 124.537 16.174 1.00 55.29 224 MET A C 1
ATOM 1569 O O . MET A 1 224 ? 39.994 124.110 17.153 1.00 54.69 224 MET A O 1
ATOM 1574 N N . GLU A 1 225 ? 38.043 124.462 16.042 1.00 51.76 225 GLU A N 1
ATOM 1575 C CA . GLU A 1 225 ? 37.125 123.908 17.038 1.00 51.10 225 GLU A CA 1
ATOM 1576 C C . GLU A 1 225 ? 37.367 122.412 17.199 1.00 53.81 225 GLU A C 1
ATOM 1577 O O . GLU A 1 225 ? 37.434 121.930 18.335 1.00 53.59 225 GLU A O 1
ATOM 1583 N N . ALA A 1 226 ? 37.496 121.671 16.067 1.00 50.30 226 ALA A N 1
ATOM 1584 C CA . ALA A 1 226 ? 37.778 120.219 16.059 1.00 49.34 226 ALA A CA 1
ATOM 1585 C C . ALA A 1 226 ? 39.112 119.909 16.740 1.00 51.91 226 ALA A C 1
ATOM 1586 O O . ALA A 1 226 ? 39.153 118.980 17.546 1.00 52.82 226 ALA A O 1
ATOM 1588 N N . ILE A 1 227 ? 40.182 120.709 16.463 1.00 46.20 227 ILE A N 1
ATOM 1589 C CA . ILE A 1 227 ? 41.506 120.540 17.099 1.00 45.57 227 ILE A CA 1
ATOM 1590 C C . ILE A 1 227 ? 41.382 120.744 18.626 1.00 51.07 227 ILE A C 1
ATOM 1591 O O . ILE A 1 227 ? 41.916 119.935 19.401 1.00 50.34 227 ILE A O 1
ATOM 1596 N N . GLU A 1 228 ? 40.678 121.832 19.035 1.00 48.04 228 GLU A N 1
ATOM 1597 C CA . GLU A 1 228 ? 40.472 122.250 20.432 1.00 47.86 228 GLU A CA 1
ATOM 1598 C C . GLU A 1 228 ? 39.627 121.270 21.244 1.00 49.89 228 GLU A C 1
ATOM 1599 O O . GLU A 1 228 ? 40.051 120.861 22.322 1.00 48.95 228 GLU A O 1
ATOM 1605 N N . LYS A 1 229 ? 38.471 120.843 20.706 1.00 46.27 229 LYS A N 1
ATOM 1606 C CA . LYS A 1 229 ? 37.559 119.907 21.392 1.00 45.81 229 LYS A CA 1
ATOM 1607 C C . LYS A 1 229 ? 38.083 118.471 21.481 1.00 50.17 229 LYS A C 1
ATOM 1608 O O . LYS A 1 229 ? 37.610 117.711 22.332 1.00 49.66 229 LYS A O 1
ATOM 1614 N N . ALA A 1 230 ? 39.075 118.099 20.624 1.00 47.03 230 ALA A N 1
ATOM 1615 C CA . ALA A 1 230 ? 39.728 116.789 20.667 1.00 45.54 230 ALA A CA 1
ATOM 1616 C C . ALA A 1 230 ? 40.786 116.829 21.773 1.00 45.90 230 ALA A C 1
ATOM 1617 O O . ALA A 1 230 ? 41.236 115.784 22.239 1.00 44.98 230 ALA A O 1
ATOM 1619 N N . GLY A 1 231 ? 41.164 118.038 22.182 1.00 41.05 231 GLY A N 1
ATOM 1620 C CA . GLY A 1 231 ? 42.136 118.258 23.248 1.00 41.20 231 GLY A CA 1
ATOM 1621 C C . GLY A 1 231 ? 43.553 118.534 22.787 1.00 44.14 231 GLY A C 1
ATOM 1622 O O . GLY A 1 231 ? 44.520 118.231 23.505 1.00 42.39 231 GLY A O 1
ATOM 1623 N N . TYR A 1 232 ? 43.681 119.151 21.604 1.00 41.31 232 TYR A N 1
ATOM 1624 C CA . TYR A 1 232 ? 44.996 119.451 21.037 1.00 42.14 232 TYR A CA 1
ATOM 1625 C C . TYR A 1 232 ? 45.244 120.949 20.910 1.00 50.34 232 TYR A C 1
ATOM 1626 O O . TYR A 1 232 ? 44.298 121.750 20.854 1.00 50.52 232 TYR A O 1
ATOM 1635 N N . ARG A 1 233 ? 46.531 121.319 20.896 1.00 47.43 233 ARG A N 1
ATOM 1636 C CA . ARG A 1 233 ? 46.947 122.703 20.837 1.00 46.85 233 ARG A CA 1
ATOM 1637 C C . ARG A 1 233 ? 47.312 123.147 19.439 1.00 51.50 233 ARG A C 1
ATOM 1638 O O . ARG A 1 233 ? 48.317 122.679 18.905 1.00 51.49 233 ARG A O 1
ATOM 1646 N N . PRO A 1 234 ? 46.564 124.103 18.839 1.00 49.26 234 PRO A N 1
ATOM 1647 C CA . PRO A 1 234 ? 46.972 124.637 17.522 1.00 48.80 234 PRO A CA 1
ATOM 1648 C C . PRO A 1 234 ? 48.358 125.288 17.608 1.00 53.17 234 PRO A C 1
ATOM 1649 O O . PRO A 1 234 ? 48.765 125.752 18.667 1.00 53.40 234 PRO A O 1
ATOM 1653 N N . GLY A 1 235 ? 49.111 125.214 16.524 1.00 49.76 235 GLY A N 1
ATOM 1654 C CA . GLY A 1 235 ? 50.471 125.712 16.458 1.00 49.34 235 GLY A CA 1
ATOM 1655 C C . GLY A 1 235 ? 51.456 124.731 17.052 1.00 55.11 235 GLY A C 1
ATOM 1656 O O . GLY A 1 235 ? 52.266 124.131 16.329 1.00 55.08 235 GLY A O 1
ATOM 1657 N N . GLU A 1 236 ? 51.384 124.553 18.377 1.00 52.16 236 GLU A N 1
ATOM 1658 C CA . GLU A 1 236 ? 52.276 123.660 19.104 1.00 52.62 236 GLU A CA 1
ATOM 1659 C C . GLU A 1 236 ? 52.168 122.182 18.636 1.00 56.77 236 GLU A C 1
ATOM 1660 O O . GLU A 1 236 ? 53.164 121.592 18.212 1.00 56.97 236 GLU A O 1
ATOM 1666 N N . GLN A 1 237 ? 50.954 121.607 18.696 1.00 51.51 237 GLN A N 1
ATOM 1667 C CA . GLN A 1 237 ? 50.701 120.210 18.345 1.00 49.37 237 GLN A CA 1
ATOM 1668 C C . GLN A 1 237 ? 50.184 120.011 16.913 1.00 51.50 237 GLN A C 1
ATOM 1669 O O . GLN A 1 237 ? 50.672 119.128 16.203 1.00 51.06 237 GLN A O 1
ATOM 1675 N N . ILE A 1 238 ? 49.173 120.799 16.507 1.00 45.26 238 ILE A N 1
ATOM 1676 C CA . ILE A 1 238 ? 48.546 120.669 15.195 1.00 43.63 238 ILE A CA 1
ATOM 1677 C C . ILE A 1 238 ? 48.688 121.942 14.383 1.00 48.45 238 ILE A C 1
ATOM 1678 O O . ILE A 1 238 ? 48.499 123.043 14.908 1.00 48.69 238 ILE A O 1
ATOM 1683 N N . VAL A 1 239 ? 48.990 121.788 13.089 1.00 44.22 239 VAL A N 1
ATOM 1684 C CA . VAL A 1 239 ? 49.100 122.899 12.147 1.00 42.97 239 VAL A CA 1
ATOM 1685 C C . VAL A 1 239 ? 48.265 122.596 10.918 1.00 45.75 239 VAL A C 1
ATOM 1686 O O . VAL A 1 239 ? 47.929 121.435 10.669 1.00 44.18 239 VAL A O 1
ATOM 1690 N N . ILE A 1 240 ? 47.894 123.635 10.171 1.00 44.40 240 ILE A N 1
ATOM 1691 C CA . ILE A 1 240 ? 47.052 123.493 8.988 1.00 44.53 240 ILE A CA 1
ATOM 1692 C C . ILE A 1 240 ? 47.891 123.615 7.726 1.00 50.27 240 ILE A C 1
ATOM 1693 O O . ILE A 1 240 ? 48.768 124.478 7.649 1.00 51.51 240 ILE A O 1
ATOM 1698 N N . ALA A 1 241 ? 47.640 122.714 6.762 1.00 45.14 241 ALA A N 1
ATOM 1699 C CA . ALA A 1 241 ? 48.228 122.712 5.429 1.00 45.43 241 ALA A CA 1
ATOM 1700 C C . ALA A 1 241 ? 47.044 122.849 4.467 1.00 49.57 241 ALA A C 1
ATOM 1701 O O . ALA A 1 241 ? 46.031 122.170 4.635 1.00 48.52 241 ALA A O 1
ATOM 1703 N N . LEU A 1 242 ? 47.147 123.772 3.510 1.00 47.17 242 LEU A N 1
ATOM 1704 C CA . LEU A 1 242 ? 46.071 124.067 2.580 1.00 47.62 242 LEU A CA 1
ATOM 1705 C C . LEU A 1 242 ? 46.449 123.793 1.145 1.00 54.48 242 LEU A C 1
ATOM 1706 O O . LEU A 1 242 ? 47.591 124.015 0.746 1.00 54.54 242 LEU A O 1
ATOM 1711 N N . ASP A 1 243 ? 45.468 123.360 0.361 1.00 52.87 243 ASP A N 1
ATOM 1712 C CA . ASP A 1 243 ? 45.582 123.171 -1.071 1.00 54.44 243 ASP A CA 1
ATOM 1713 C C . ASP A 1 243 ? 44.312 123.780 -1.697 1.00 60.68 243 ASP A C 1
ATOM 1714 O O . ASP A 1 243 ? 43.369 123.061 -2.026 1.00 58.95 243 ASP A O 1
ATOM 1719 N N . PRO A 1 244 ? 44.273 125.129 -1.832 1.00 61.19 244 PRO A N 1
ATOM 1720 C CA . PRO A 1 244 ? 43.104 125.775 -2.448 1.00 62.55 244 PRO A CA 1
ATOM 1721 C C . PRO A 1 244 ? 42.917 125.444 -3.941 1.00 72.08 244 PRO A C 1
ATOM 1722 O O . PRO A 1 244 ? 41.803 125.606 -4.457 1.00 71.71 244 PRO A O 1
ATOM 1726 N N . ALA A 1 245 ? 43.994 124.944 -4.617 1.00 73.11 245 ALA A N 1
ATOM 1727 C CA . ALA A 1 245 ? 44.052 124.585 -6.050 1.00 75.17 245 ALA A CA 1
ATOM 1728 C C . ALA A 1 245 ? 43.568 125.767 -6.919 1.00 84.77 245 ALA A C 1
ATOM 1729 O O . ALA A 1 245 ? 42.537 125.692 -7.592 1.00 85.93 245 ALA A O 1
ATOM 1731 N N . THR A 1 246 ? 44.325 126.876 -6.851 1.00 83.72 246 THR A N 1
ATOM 1732 C CA . THR A 1 246 ? 44.085 128.171 -7.502 1.00 84.67 246 THR A CA 1
ATOM 1733 C C . THR A 1 246 ? 43.925 128.058 -9.042 1.00 90.76 246 THR A C 1
ATOM 1734 O O . THR A 1 246 ? 43.242 128.892 -9.636 1.00 90.41 246 THR A O 1
ATOM 1738 N N . THR A 1 247 ? 44.489 127.008 -9.665 1.00 89.25 247 THR A N 1
ATOM 1739 C CA . THR A 1 247 ? 44.361 126.732 -11.103 1.00 90.17 247 THR A CA 1
ATOM 1740 C C . THR A 1 247 ? 42.864 126.535 -11.482 1.00 97.17 247 THR A C 1
ATOM 1741 O O . THR A 1 247 ? 42.456 126.900 -12.588 1.00 97.19 247 THR A O 1
ATOM 1745 N N . GLU A 1 248 ? 42.056 125.985 -10.545 1.00 95.11 248 GLU A N 1
ATOM 1746 C CA . GLU A 1 248 ? 40.622 125.715 -10.726 1.00 95.30 248 GLU A CA 1
ATOM 1747 C C . GLU A 1 248 ? 39.761 126.985 -10.757 1.00 100.62 248 GLU A C 1
ATOM 1748 O O . GLU A 1 248 ? 38.677 126.972 -11.347 1.00 100.19 248 GLU A O 1
ATOM 1754 N N . ILE A 1 249 ? 40.237 128.070 -10.118 1.00 98.13 249 ILE A N 1
ATOM 1755 C CA . ILE A 1 249 ? 39.507 129.336 -10.042 1.00 98.51 249 ILE A CA 1
ATOM 1756 C C . ILE A 1 249 ? 40.267 130.510 -10.730 1.00 105.70 249 ILE A C 1
ATOM 1757 O O . ILE A 1 249 ? 40.046 131.674 -10.378 1.00 105.84 249 ILE A O 1
ATOM 1762 N N . PHE A 1 250 ? 41.135 130.186 -11.683 1.00 104.05 250 PHE A N 1
ATOM 1763 C CA . PHE A 1 250 ? 41.905 131.198 -12.395 1.00 104.92 250 PHE A CA 1
ATOM 1764 C C . PHE A 1 250 ? 41.389 131.384 -13.818 1.00 112.37 250 PHE A C 1
ATOM 1765 O O . PHE A 1 250 ? 40.889 130.444 -14.435 1.00 112.47 250 PHE A O 1
ATOM 1773 N N . ASP A 1 252 ? 40.188 134.259 -15.103 1.00 114.20 252 ASP A N 1
ATOM 1774 C CA . ASP A 1 252 ? 41.017 134.500 -16.278 1.00 114.66 252 ASP A CA 1
ATOM 1775 C C . ASP A 1 252 ? 41.944 135.692 -16.064 1.00 118.18 252 ASP A C 1
ATOM 1776 O O . ASP A 1 252 ? 42.257 136.423 -17.003 1.00 117.96 252 ASP A O 1
ATOM 1781 N N . GLY A 1 253 ? 42.378 135.882 -14.823 1.00 113.98 253 GLY A N 1
ATOM 1782 C CA . GLY A 1 253 ? 43.265 136.980 -14.485 1.00 132.59 253 GLY A CA 1
ATOM 1783 C C . GLY A 1 253 ? 43.434 137.150 -12.988 1.00 135.70 253 GLY A C 1
ATOM 1784 O O . GLY A 1 253 ? 42.609 136.682 -12.203 1.00 91.23 253 GLY A O 1
ATOM 1785 N N . TYR A 1 255 ? 41.392 136.169 -10.381 1.00 107.52 255 TYR A N 1
ATOM 1786 C CA . TYR A 1 255 ? 40.906 134.933 -9.775 1.00 129.97 255 TYR A CA 1
ATOM 1787 C C . TYR A 1 255 ? 39.395 135.005 -9.505 1.00 129.49 255 TYR A C 1
ATOM 1788 O O . TYR A 1 255 ? 38.815 134.128 -8.869 1.00 83.98 255 TYR A O 1
ATOM 1797 N N . LEU A 1 257 ? 36.731 133.436 -6.886 1.00 99.34 257 LEU A N 1
ATOM 1798 C CA . LEU A 1 257 ? 36.274 133.481 -5.494 1.00 99.18 257 LEU A CA 1
ATOM 1799 C C . LEU A 1 257 ? 34.762 133.753 -5.367 1.00 103.09 257 LEU A C 1
ATOM 1800 O O . LEU A 1 257 ? 34.348 134.700 -4.692 1.00 101.87 257 LEU A O 1
ATOM 1805 N N . LYS A 1 258 ? 33.945 132.889 -6.013 1.00 100.66 258 LYS A N 1
ATOM 1806 C CA . LYS A 1 258 ? 32.477 132.932 -6.036 1.00 100.80 258 LYS A CA 1
ATOM 1807 C C . LYS A 1 258 ? 31.845 132.950 -4.633 1.00 106.55 258 LYS A C 1
ATOM 1808 O O . LYS A 1 258 ? 30.855 133.656 -4.428 1.00 106.20 258 LYS A O 1
ATOM 1814 N N . ARG A 1 259 ? 32.429 132.183 -3.676 1.00 104.07 259 ARG A N 1
ATOM 1815 C CA . ARG A 1 259 ? 31.987 132.074 -2.278 1.00 104.19 259 ARG A CA 1
ATOM 1816 C C . ARG A 1 259 ? 32.133 133.407 -1.511 1.00 109.19 259 ARG A C 1
ATOM 1817 O O . ARG A 1 259 ? 31.511 133.569 -0.457 1.00 109.02 259 ARG A O 1
ATOM 1825 N N . GLU A 1 260 ? 32.955 134.348 -2.044 1.00 106.09 260 GLU A N 1
ATOM 1826 C CA . GLU A 1 260 ? 33.232 135.675 -1.473 1.00 106.01 260 GLU A CA 1
ATOM 1827 C C . GLU A 1 260 ? 32.898 136.841 -2.434 1.00 110.22 260 GLU A C 1
ATOM 1828 O O . GLU A 1 260 ? 33.062 138.007 -2.058 1.00 109.16 260 GLU A O 1
ATOM 1834 N N . GLY A 1 261 ? 32.424 136.503 -3.641 1.00 107.72 261 GLY A N 1
ATOM 1835 C CA . GLY A 1 261 ? 32.013 137.437 -4.692 1.00 107.91 261 GLY A CA 1
ATOM 1836 C C . GLY A 1 261 ? 33.043 138.464 -5.126 1.00 112.73 261 GLY A C 1
ATOM 1837 O O . GLY A 1 261 ? 32.686 139.598 -5.462 1.00 112.64 261 GLY A O 1
ATOM 1838 N N . ARG A 1 262 ? 34.329 138.071 -5.126 1.00 109.35 262 ARG A N 1
ATOM 1839 C CA . ARG A 1 262 ? 35.458 138.931 -5.496 1.00 108.87 262 ARG A CA 1
ATOM 1840 C C . ARG A 1 262 ? 36.295 138.308 -6.623 1.00 112.26 262 ARG A C 1
ATOM 1841 O O . ARG A 1 262 ? 36.179 137.107 -6.881 1.00 111.85 262 ARG A O 1
ATOM 1849 N N . SER A 1 263 ? 37.124 139.124 -7.303 1.00 108.48 263 SER A N 1
ATOM 1850 C CA . SER A 1 263 ? 38.001 138.639 -8.372 1.00 108.25 263 SER A CA 1
ATOM 1851 C C . SER A 1 263 ? 39.438 138.473 -7.849 1.00 112.00 263 SER A C 1
ATOM 1852 O O . SER A 1 263 ? 39.898 137.341 -7.714 1.00 111.77 263 SER A O 1
ATOM 1855 N N . SER A 1 266 ? 46.764 138.693 -9.001 1.00 104.24 266 SER A N 1
ATOM 1856 C CA . SER A 1 266 ? 47.817 137.823 -8.468 1.00 103.69 266 SER A CA 1
ATOM 1857 C C . SER A 1 266 ? 48.454 138.458 -7.229 1.00 106.57 266 SER A C 1
ATOM 1858 O O . SER A 1 266 ? 48.712 137.755 -6.255 1.00 106.30 266 SER A O 1
ATOM 1861 N N . ALA A 1 267 ? 48.630 139.799 -7.247 1.00 102.25 267 ALA A N 1
ATOM 1862 C CA . ALA A 1 267 ? 49.165 140.582 -6.134 1.00 101.54 267 ALA A CA 1
ATOM 1863 C C . ALA A 1 267 ? 48.157 140.637 -4.984 1.00 104.65 267 ALA A C 1
ATOM 1864 O O . ALA A 1 267 ? 48.567 140.571 -3.825 1.00 104.10 267 ALA A O 1
ATOM 1866 N N . GLU A 1 268 ? 46.847 140.740 -5.302 1.00 100.57 268 GLU A N 1
ATOM 1867 C CA . GLU A 1 268 ? 45.777 140.793 -4.298 1.00 100.37 268 GLU A CA 1
ATOM 1868 C C . GLU A 1 268 ? 45.492 139.438 -3.640 1.00 103.18 268 GLU A C 1
ATOM 1869 O O . GLU A 1 268 ? 44.991 139.399 -2.514 1.00 102.98 268 GLU A O 1
ATOM 1875 N N . MET A 1 269 ? 45.807 138.332 -4.345 1.00 98.11 269 MET A N 1
ATOM 1876 C CA . MET A 1 269 ? 45.635 136.965 -3.847 1.00 96.63 269 MET A CA 1
ATOM 1877 C C . MET A 1 269 ? 46.657 136.712 -2.739 1.00 97.34 269 MET A C 1
ATOM 1878 O O . MET A 1 269 ? 46.308 136.121 -1.714 1.00 96.39 269 MET A O 1
ATOM 1883 N N . VAL A 1 270 ? 47.905 137.209 -2.936 1.00 91.82 270 VAL A N 1
ATOM 1884 C CA . VAL A 1 270 ? 49.006 137.120 -1.974 1.00 90.72 270 VAL A CA 1
ATOM 1885 C C . VAL A 1 270 ? 48.536 137.784 -0.683 1.00 93.74 270 VAL A C 1
ATOM 1886 O O . VAL A 1 270 ? 48.671 137.185 0.382 1.00 93.68 270 VAL A O 1
ATOM 1890 N N . ASP A 1 271 ? 47.897 138.976 -0.805 1.00 89.52 271 ASP A N 1
ATOM 1891 C CA . ASP A 1 271 ? 47.336 139.778 0.291 1.00 88.71 271 ASP A CA 1
ATOM 1892 C C . ASP A 1 271 ? 46.355 138.961 1.140 1.00 88.72 271 ASP A C 1
ATOM 1893 O O . ASP A 1 271 ? 46.399 139.046 2.371 1.00 87.61 271 ASP A O 1
ATOM 1898 N N . TYR A 1 272 ? 45.502 138.148 0.480 1.00 82.97 272 TYR A N 1
ATOM 1899 C CA . TYR A 1 272 ? 44.539 137.274 1.150 1.00 82.03 272 TYR A CA 1
ATOM 1900 C C . TYR A 1 272 ? 45.260 136.185 1.973 1.00 83.15 272 TYR A C 1
ATOM 1901 O O . TYR A 1 272 ? 44.861 135.919 3.113 1.00 83.16 272 TYR A O 1
ATOM 1910 N N . TRP A 1 273 ? 46.337 135.592 1.407 1.00 76.28 273 TRP A N 1
ATOM 1911 C CA . TRP A 1 273 ? 47.093 134.534 2.074 1.00 74.68 273 TRP A CA 1
ATOM 1912 C C . TRP A 1 273 ? 47.874 135.032 3.292 1.00 80.71 273 TRP A C 1
ATOM 1913 O O . TRP A 1 273 ? 47.844 134.354 4.329 1.00 80.00 273 TRP A O 1
ATOM 1924 N N . VAL A 1 274 ? 48.527 136.223 3.192 1.00 78.17 274 VAL A N 1
ATOM 1925 C CA . VAL A 1 274 ? 49.294 136.836 4.302 1.00 78.12 274 VAL A CA 1
ATOM 1926 C C . VAL A 1 274 ? 48.364 137.032 5.507 1.00 81.86 274 VAL A C 1
ATOM 1927 O O . VAL A 1 274 ? 48.697 136.643 6.630 1.00 81.34 274 VAL A O 1
ATOM 1931 N N . ASP A 1 275 ? 47.179 137.585 5.236 1.00 78.38 275 ASP A N 1
ATOM 1932 C CA . ASP A 1 275 ? 46.130 137.854 6.205 1.00 78.24 275 ASP A CA 1
ATOM 1933 C C . ASP A 1 275 ? 45.741 136.568 6.958 1.00 80.91 275 ASP A C 1
ATOM 1934 O O . ASP A 1 275 ? 45.906 136.498 8.182 1.00 80.14 275 ASP A O 1
ATOM 1939 N N . LEU A 1 276 ? 45.303 135.539 6.203 1.00 76.38 276 LEU A N 1
ATOM 1940 C CA . LEU A 1 276 ? 44.871 134.226 6.697 1.00 75.18 276 LEU A CA 1
ATOM 1941 C C . LEU A 1 276 ? 45.907 133.484 7.553 1.00 75.94 276 LEU A C 1
ATOM 1942 O O . LEU A 1 276 ? 45.551 132.949 8.602 1.00 74.72 276 LEU A O 1
ATOM 1947 N N . VAL A 1 277 ? 47.179 133.482 7.108 1.00 71.65 277 VAL A N 1
ATOM 1948 C CA . VAL A 1 277 ? 48.339 132.860 7.761 1.00 71.21 277 VAL A CA 1
ATOM 1949 C C . VAL A 1 277 ? 48.615 133.492 9.138 1.00 76.42 277 VAL A C 1
ATOM 1950 O O . VAL A 1 277 ? 49.117 132.819 10.046 1.00 75.53 277 VAL A O 1
ATOM 1954 N N . ASN A 1 278 ? 48.281 134.788 9.281 1.00 75.38 278 ASN A N 1
ATOM 1955 C CA . ASN A 1 278 ? 48.435 135.556 10.519 1.00 75.38 278 ASN A CA 1
ATOM 1956 C C . ASN A 1 278 ? 47.314 135.252 11.517 1.00 78.62 278 ASN A C 1
ATOM 1957 O O . ASN A 1 278 ? 47.507 135.415 12.726 1.00 78.49 278 ASN A O 1
ATOM 1962 N N . ARG A 1 279 ? 46.166 134.766 11.018 1.00 74.40 279 ARG A N 1
ATOM 1963 C CA . ARG A 1 279 ? 45.022 134.416 11.861 1.00 74.31 279 ARG A CA 1
ATOM 1964 C C . ARG A 1 279 ? 44.995 132.935 12.243 1.00 76.21 279 ARG A C 1
ATOM 1965 O O . ARG A 1 279 ? 44.707 132.615 13.397 1.00 75.66 279 ARG A O 1
ATOM 1973 N N . TYR A 1 280 ? 45.276 132.038 11.273 1.00 70.79 280 TYR A N 1
ATOM 1974 C CA . TYR A 1 280 ? 45.254 130.583 11.479 1.00 69.12 280 TYR A CA 1
ATOM 1975 C C . TYR A 1 280 ? 46.654 129.938 11.459 1.00 67.94 280 TYR A C 1
ATOM 1976 O O . TYR A 1 280 ? 47.544 130.479 10.793 1.00 66.69 280 TYR A O 1
ATOM 1985 N N . PRO A 1 281 ? 46.886 128.801 12.182 1.00 60.91 281 PRO A N 1
ATOM 1986 C CA . PRO A 1 281 ? 48.227 128.182 12.174 1.00 59.33 281 PRO A CA 1
ATOM 1987 C C . PRO A 1 281 ? 48.536 127.400 10.887 1.00 59.09 281 PRO A C 1
ATOM 1988 O O . PRO A 1 281 ? 48.689 126.182 10.905 1.00 56.97 281 PRO A O 1
ATOM 1992 N N . ILE A 1 282 ? 48.619 128.128 9.767 1.00 54.54 282 ILE A N 1
ATOM 1993 C CA . ILE A 1 282 ? 48.929 127.596 8.457 1.00 54.02 282 ILE A CA 1
ATOM 1994 C C . ILE A 1 282 ? 50.453 127.543 8.284 1.00 59.65 282 ILE A C 1
ATOM 1995 O O . ILE A 1 282 ? 51.124 128.578 8.326 1.00 62.02 282 ILE A O 1
ATOM 2000 N N . ILE A 1 283 ? 50.998 126.313 8.149 1.00 53.28 283 ILE A N 1
ATOM 2001 C CA . ILE A 1 283 ? 52.424 126.050 7.974 1.00 50.48 283 ILE A CA 1
ATOM 2002 C C . ILE A 1 283 ? 52.784 125.856 6.496 1.00 51.42 283 ILE A C 1
ATOM 2003 O O . ILE A 1 283 ? 53.930 126.084 6.116 1.00 51.03 283 ILE A O 1
ATOM 2008 N N . SER A 1 284 ? 51.810 125.435 5.678 1.00 47.27 284 SER A N 1
ATOM 2009 C CA . SER A 1 284 ? 52.001 125.100 4.267 1.00 47.23 284 SER A CA 1
ATOM 2010 C C . SER A 1 284 ? 50.820 125.525 3.405 1.00 48.84 284 SER A C 1
ATOM 2011 O O . SER A 1 284 ? 49.679 125.427 3.841 1.00 47.49 284 SER A O 1
ATOM 2014 N N . LEU A 1 285 ? 51.104 125.950 2.166 1.00 46.87 285 LEU A N 1
ATOM 2015 C CA . LEU A 1 285 ? 50.119 126.394 1.172 1.00 47.92 285 LEU A CA 1
ATOM 2016 C C . LEU A 1 285 ? 50.523 125.858 -0.199 1.00 52.50 285 LEU A C 1
ATOM 2017 O O . LEU A 1 285 ? 51.610 126.145 -0.690 1.00 51.88 285 LEU A O 1
ATOM 2022 N N . GLU A 1 286 ? 49.658 125.047 -0.786 1.00 51.29 286 GLU A N 1
ATOM 2023 C CA . GLU A 1 286 ? 49.886 124.381 -2.061 1.00 52.26 286 GLU A CA 1
ATOM 2024 C C . GLU A 1 286 ? 49.009 125.019 -3.104 1.00 62.03 286 GLU A C 1
ATOM 2025 O O . GLU A 1 286 ? 47.807 125.184 -2.885 1.00 61.62 286 GLU A O 1
ATOM 2031 N N . ASP A 1 287 ? 49.607 125.337 -4.257 1.00 62.79 287 ASP A N 1
ATOM 2032 C CA . ASP A 1 287 ? 48.941 125.970 -5.390 1.00 64.31 287 ASP A CA 1
ATOM 2033 C C . ASP A 1 287 ? 48.077 127.156 -4.936 1.00 71.72 287 ASP A C 1
ATOM 2034 O O . ASP A 1 287 ? 46.874 127.187 -5.201 1.00 71.33 287 ASP A O 1
ATOM 2039 N N . GLY A 1 288 ? 48.712 128.068 -4.183 1.00 70.67 288 GLY A N 1
ATOM 2040 C CA . GLY A 1 288 ? 48.128 129.303 -3.660 1.00 71.65 288 GLY A CA 1
ATOM 2041 C C . GLY A 1 288 ? 47.901 130.315 -4.767 1.00 78.19 288 GLY A C 1
ATOM 2042 O O . GLY A 1 288 ? 47.030 131.186 -4.654 1.00 78.43 288 GLY A O 1
ATOM 2043 N N . LEU A 1 289 ? 48.698 130.180 -5.853 1.00 75.58 289 LEU A N 1
ATOM 2044 C CA . LEU A 1 289 ? 48.630 130.918 -7.114 1.00 76.05 289 LEU A CA 1
ATOM 2045 C C . LEU A 1 289 ? 48.624 129.885 -8.253 1.00 81.79 289 LEU A C 1
ATOM 2046 O O . LEU A 1 289 ? 49.104 128.764 -8.066 1.00 81.48 289 LEU A O 1
ATOM 2051 N N . ALA A 1 290 ? 48.037 130.248 -9.401 1.00 79.29 290 ALA A N 1
ATOM 2052 C CA . ALA A 1 290 ? 47.834 129.397 -10.577 1.00 79.28 290 ALA A CA 1
ATOM 2053 C C . ALA A 1 290 ? 49.090 128.722 -11.188 1.00 84.09 290 ALA A C 1
ATOM 2054 O O . ALA A 1 290 ? 50.230 129.115 -10.925 1.00 82.72 290 ALA A O 1
ATOM 2056 N N . GLU A 1 291 ? 48.813 127.694 -12.024 1.00 82.74 291 GLU A N 1
ATOM 2057 C CA . GLU A 1 291 ? 49.669 126.784 -12.805 1.00 83.43 291 GLU A CA 1
ATOM 2058 C C . GLU A 1 291 ? 50.903 127.420 -13.473 1.00 88.88 291 GLU A C 1
ATOM 2059 O O . GLU A 1 291 ? 52.009 126.886 -13.335 1.00 88.00 291 GLU A O 1
ATOM 2065 N N . ASP A 1 292 ? 50.702 128.518 -14.238 1.00 87.07 292 ASP A N 1
ATOM 2066 C CA . ASP A 1 292 ? 51.769 129.210 -14.967 1.00 87.38 292 ASP A CA 1
ATOM 2067 C C . ASP A 1 292 ? 51.961 130.678 -14.531 1.00 91.48 292 ASP A C 1
ATOM 2068 O O . ASP A 1 292 ? 52.664 131.437 -15.206 1.00 91.19 292 ASP A O 1
ATOM 2073 N N . ASP A 1 293 ? 51.409 131.047 -13.357 1.00 88.08 293 ASP A N 1
ATOM 2074 C CA . ASP A 1 293 ? 51.533 132.378 -12.748 1.00 87.74 293 ASP A CA 1
ATOM 2075 C C . ASP A 1 293 ? 52.911 132.475 -12.075 1.00 90.82 293 ASP A C 1
ATOM 2076 O O . ASP A 1 293 ? 53.010 132.661 -10.855 1.00 90.94 293 ASP A O 1
ATOM 2081 N N . TRP A 1 294 ? 53.976 132.326 -12.882 1.00 86.32 294 TRP A N 1
ATOM 2082 C CA . TRP A 1 294 ? 55.367 132.355 -12.431 1.00 85.99 294 TRP A CA 1
ATOM 2083 C C . TRP A 1 294 ? 55.747 133.660 -11.754 1.00 88.13 294 TRP A C 1
ATOM 2084 O O . TRP A 1 294 ? 56.570 133.646 -10.839 1.00 87.25 294 TRP A O 1
ATOM 2095 N N . GLU A 1 295 ? 55.124 134.776 -12.188 1.00 84.44 295 GLU A N 1
ATOM 2096 C CA . GLU A 1 295 ? 55.343 136.133 -11.675 1.00 84.10 295 GLU A CA 1
ATOM 2097 C C . GLU A 1 295 ? 54.872 136.249 -10.223 1.00 86.92 295 GLU A C 1
ATOM 2098 O O . GLU A 1 295 ? 55.620 136.748 -9.374 1.00 85.99 295 GLU A O 1
ATOM 2104 N N . GLY A 1 296 ? 53.648 135.770 -9.964 1.00 82.90 296 GLY A N 1
ATOM 2105 C CA . GLY A 1 296 ? 53.014 135.791 -8.649 1.00 82.28 296 GLY A CA 1
ATOM 2106 C C . GLY A 1 296 ? 53.641 134.856 -7.639 1.00 84.90 296 GLY A C 1
ATOM 2107 O O . GLY A 1 296 ? 53.774 135.223 -6.464 1.00 83.43 296 GLY A O 1
ATOM 2108 N N . TRP A 1 297 ? 54.018 133.631 -8.091 1.00 81.37 297 TRP A N 1
ATOM 2109 C CA . TRP A 1 297 ? 54.657 132.612 -7.250 1.00 80.96 297 TRP A CA 1
ATOM 2110 C C . TRP A 1 297 ? 55.901 133.171 -6.542 1.00 85.29 297 TRP A C 1
ATOM 2111 O O . TRP A 1 297 ? 56.008 133.049 -5.316 1.00 84.79 297 TRP A O 1
ATOM 2122 N N . ALA A 1 298 ? 56.790 133.857 -7.299 1.00 82.23 298 ALA A N 1
ATOM 2123 C CA . ALA A 1 298 ? 58.000 134.492 -6.761 1.00 82.11 298 ALA A CA 1
ATOM 2124 C C . ALA A 1 298 ? 57.661 135.558 -5.709 1.00 86.60 298 ALA A C 1
ATOM 2125 O O . ALA A 1 298 ? 58.339 135.631 -4.681 1.00 86.47 298 ALA A O 1
ATOM 2127 N N . LEU A 1 299 ? 56.582 136.345 -5.951 1.00 83.31 299 LEU A N 1
ATOM 2128 C CA . LEU A 1 299 ? 56.096 137.410 -5.062 1.00 83.28 299 LEU A CA 1
ATOM 2129 C C . LEU A 1 299 ? 55.543 136.842 -3.742 1.00 87.17 299 LEU A C 1
ATOM 2130 O O . LEU A 1 299 ? 55.729 137.453 -2.680 1.00 86.70 299 LEU A O 1
ATOM 2135 N N . LEU A 1 300 ? 54.871 135.670 -3.820 1.00 83.11 300 LEU A N 1
ATOM 2136 C CA . LEU A 1 300 ? 54.329 134.937 -2.673 1.00 82.09 300 LEU A CA 1
ATOM 2137 C C . LEU A 1 300 ? 55.488 134.451 -1.781 1.00 83.94 300 LEU A C 1
ATOM 2138 O O . LEU A 1 300 ? 55.352 134.506 -0.558 1.00 82.74 300 LEU A O 1
ATOM 2143 N N . ARG A 1 301 ? 56.640 134.034 -2.383 1.00 80.15 301 ARG A N 1
ATOM 2144 C CA . ARG A 1 301 ? 57.810 133.598 -1.608 1.00 80.19 301 ARG A CA 1
ATOM 2145 C C . ARG A 1 301 ? 58.419 134.736 -0.807 1.00 85.34 301 ARG A C 1
ATOM 2146 O O . ARG A 1 301 ? 58.694 134.555 0.381 1.00 85.29 301 ARG A O 1
ATOM 2154 N N . ALA A 1 302 ? 58.608 135.913 -1.436 1.00 82.60 302 ALA A N 1
ATOM 2155 C CA . ALA A 1 302 ? 59.166 137.088 -0.758 1.00 82.50 302 ALA A CA 1
ATOM 2156 C C . ALA A 1 302 ? 58.323 137.507 0.463 1.00 85.34 302 ALA A C 1
ATOM 2157 O O . ALA A 1 302 ? 58.884 137.868 1.498 1.00 84.99 302 ALA A O 1
ATOM 2159 N N . LYS A 1 303 ? 56.988 137.382 0.359 1.00 81.26 303 LYS A N 1
ATOM 2160 C CA . LYS A 1 303 ? 56.031 137.737 1.414 1.00 81.15 303 LYS A CA 1
ATOM 2161 C C . LYS A 1 303 ? 55.851 136.692 2.547 1.00 83.49 303 LYS A C 1
ATOM 2162 O O . LYS A 1 303 ? 55.703 137.087 3.712 1.00 83.07 303 LYS A O 1
ATOM 2168 N N . LEU A 1 304 ? 55.834 135.372 2.203 1.00 78.02 304 LEU A N 1
ATOM 2169 C CA . LEU A 1 304 ? 55.551 134.283 3.154 1.00 76.05 304 LEU A CA 1
ATOM 2170 C C . LEU A 1 304 ? 56.626 133.177 3.306 1.00 77.12 304 LEU A C 1
ATOM 2171 O O . LEU A 1 304 ? 56.717 132.578 4.379 1.00 75.82 304 LEU A O 1
ATOM 2176 N N . GLY A 1 305 ? 57.399 132.924 2.250 1.00 72.92 305 GLY A N 1
ATOM 2177 C CA . GLY A 1 305 ? 58.444 131.901 2.155 1.00 72.46 305 GLY A CA 1
ATOM 2178 C C . GLY A 1 305 ? 59.283 131.604 3.386 1.00 76.15 305 GLY A C 1
ATOM 2179 O O . GLY A 1 305 ? 59.642 130.445 3.615 1.00 77.03 305 GLY A O 1
ATOM 2180 N N . ASP A 1 306 ? 59.602 132.634 4.178 1.00 71.30 306 ASP A N 1
ATOM 2181 C CA . ASP A 1 306 ? 60.403 132.554 5.409 1.00 70.25 306 ASP A CA 1
ATOM 2182 C C . ASP A 1 306 ? 59.685 131.890 6.585 1.00 71.07 306 ASP A C 1
ATOM 2183 O O . ASP A 1 306 ? 60.354 131.415 7.514 1.00 70.48 306 ASP A O 1
ATOM 2188 N N . ARG A 1 307 ? 58.330 131.922 6.577 1.00 65.20 307 ARG A N 1
ATOM 2189 C CA . ARG A 1 307 ? 57.496 131.384 7.656 1.00 64.46 307 ARG A CA 1
ATOM 2190 C C . ARG A 1 307 ? 56.412 130.363 7.192 1.00 65.31 307 ARG A C 1
ATOM 2191 O O . ARG A 1 307 ? 55.782 129.726 8.042 1.00 64.90 307 ARG A O 1
ATOM 2199 N N . VAL A 1 308 ? 56.199 130.224 5.869 1.00 58.47 308 VAL A N 1
ATOM 2200 C CA . VAL A 1 308 ? 55.211 129.323 5.276 1.00 57.07 308 VAL A CA 1
ATOM 2201 C C . VAL A 1 308 ? 55.856 128.487 4.128 1.00 59.10 308 VAL A C 1
ATOM 2202 O O . VAL A 1 308 ? 56.704 128.994 3.374 1.00 58.39 308 VAL A O 1
ATOM 2206 N N . GLN A 1 309 ? 55.493 127.183 4.064 1.00 52.40 309 GLN A N 1
ATOM 2207 C CA . GLN A 1 309 ? 55.934 126.237 3.039 1.00 50.56 309 GLN A CA 1
ATOM 2208 C C . GLN A 1 309 ? 55.014 126.450 1.846 1.00 52.95 309 GLN A C 1
ATOM 2209 O O . GLN A 1 309 ? 53.804 126.417 1.995 1.00 52.43 309 GLN A O 1
ATOM 2215 N N . LEU A 1 310 ? 55.577 126.706 0.679 1.00 50.60 310 LEU A N 1
ATOM 2216 C CA . LEU A 1 310 ? 54.806 126.949 -0.535 1.00 51.85 310 LEU A CA 1
ATOM 2217 C C . LEU A 1 310 ? 55.105 125.836 -1.512 1.00 55.72 310 LEU A C 1
ATOM 2218 O O . LEU A 1 310 ? 56.223 125.739 -2.015 1.00 54.25 310 LEU A O 1
ATOM 2223 N N . VAL A 1 311 ? 54.110 124.945 -1.698 1.00 53.44 311 VAL A N 1
ATOM 2224 C CA . VAL A 1 311 ? 54.161 123.706 -2.480 1.00 53.57 311 VAL A CA 1
ATOM 2225 C C . VAL A 1 311 ? 53.668 123.848 -3.923 1.00 60.35 311 VAL A C 1
ATOM 2226 O O . VAL A 1 311 ? 52.508 124.196 -4.151 1.00 60.98 311 VAL A O 1
ATOM 2230 N N . GLY A 1 312 ? 54.519 123.463 -4.869 1.00 58.21 312 GLY A N 1
ATOM 2231 C CA . GLY A 1 312 ? 54.163 123.416 -6.280 1.00 59.12 312 GLY A CA 1
ATOM 2232 C C . GLY A 1 312 ? 53.645 122.041 -6.673 1.00 65.90 312 GLY A C 1
ATOM 2233 O O . GLY A 1 312 ? 54.390 121.055 -6.610 1.00 64.78 312 GLY A O 1
ATOM 2234 N N . ASP A 1 313 ? 52.339 121.959 -7.033 1.00 65.17 313 ASP A N 1
ATOM 2235 C CA . ASP A 1 313 ? 51.660 120.733 -7.491 1.00 66.00 313 ASP A CA 1
ATOM 2236 C C . ASP A 1 313 ? 51.445 120.869 -8.999 1.00 73.52 313 ASP A C 1
ATOM 2237 O O . ASP A 1 313 ? 52.341 120.484 -9.753 1.00 73.25 313 ASP A O 1
ATOM 2242 N N . ASP A 1 314 ? 50.307 121.477 -9.443 1.00 72.62 314 ASP A N 1
ATOM 2243 C CA . ASP A 1 314 ? 50.027 121.750 -10.864 1.00 73.16 314 ASP A CA 1
ATOM 2244 C C . ASP A 1 314 ? 51.080 122.738 -11.411 1.00 78.03 314 ASP A C 1
ATOM 2245 O O . ASP A 1 314 ? 51.367 122.733 -12.610 1.00 77.36 314 ASP A O 1
ATOM 2250 N N . PHE A 1 315 ? 51.677 123.547 -10.505 1.00 75.08 315 PHE A N 1
ATOM 2251 C CA . PHE A 1 315 ? 52.729 124.510 -10.807 1.00 75.54 315 PHE A CA 1
ATOM 2252 C C . PHE A 1 315 ? 54.037 123.844 -11.235 1.00 80.46 315 PHE A C 1
ATOM 2253 O O . PHE A 1 315 ? 54.724 124.390 -12.101 1.00 80.68 315 PHE A O 1
ATOM 2261 N N . LEU A 1 316 ? 54.395 122.688 -10.638 1.00 76.71 316 LEU A N 1
ATOM 2262 C CA . LEU A 1 316 ? 55.667 122.045 -10.959 1.00 76.02 316 LEU A CA 1
ATOM 2263 C C . LEU A 1 316 ? 55.536 120.727 -11.687 1.00 79.06 316 LEU A C 1
ATOM 2264 O O . LEU A 1 316 ? 56.501 120.295 -12.317 1.00 78.39 316 LEU A O 1
ATOM 2269 N N . VAL A 1 317 ? 54.337 120.109 -11.617 1.00 75.64 317 VAL A N 1
ATOM 2270 C CA . VAL A 1 317 ? 53.895 118.856 -12.251 1.00 74.88 317 VAL A CA 1
ATOM 2271 C C . VAL A 1 317 ? 55.016 117.740 -12.193 1.00 76.96 317 VAL A C 1
ATOM 2272 O O . VAL A 1 317 ? 55.146 116.902 -13.091 1.00 75.48 317 VAL A O 1
ATOM 2276 N N . THR A 1 318 ? 55.785 117.736 -11.073 1.00 73.77 318 THR A N 1
ATOM 2277 C CA . THR A 1 318 ? 56.913 116.837 -10.739 1.00 74.13 318 THR A CA 1
ATOM 2278 C C . THR A 1 318 ? 57.943 116.746 -11.917 1.00 79.64 318 THR A C 1
ATOM 2279 O O . THR A 1 318 ? 58.585 115.710 -12.132 1.00 78.82 318 THR A O 1
ATOM 2283 N N . ASN A 1 319 ? 58.079 117.858 -12.660 1.00 77.28 319 ASN A N 1
ATOM 2284 C CA . ASN A 1 319 ? 58.948 118.023 -13.820 1.00 77.16 319 ASN A CA 1
ATOM 2285 C C . ASN A 1 319 ? 60.229 118.728 -13.358 1.00 82.37 319 ASN A C 1
ATOM 2286 O O . ASN A 1 319 ? 60.158 119.838 -12.818 1.00 81.35 319 ASN A O 1
ATOM 2291 N N . VAL A 1 320 ? 61.390 118.052 -13.533 1.00 80.95 320 VAL A N 1
ATOM 2292 C CA . VAL A 1 320 ? 62.737 118.510 -13.121 1.00 81.41 320 VAL A CA 1
ATOM 2293 C C . VAL A 1 320 ? 63.174 119.837 -13.781 1.00 85.73 320 VAL A C 1
ATOM 2294 O O . VAL A 1 320 ? 63.882 120.624 -13.143 1.00 85.13 320 VAL A O 1
ATOM 2298 N N . GLN A 1 321 ? 62.754 120.077 -15.046 1.00 82.57 321 GLN A N 1
ATOM 2299 C CA . GLN A 1 321 ? 63.059 121.306 -15.793 1.00 82.14 321 GLN A CA 1
ATOM 2300 C C . GLN A 1 321 ? 62.329 122.494 -15.156 1.00 83.81 321 GLN A C 1
ATOM 2301 O O . GLN A 1 321 ? 62.966 123.511 -14.867 1.00 83.55 321 GLN A O 1
ATOM 2307 N N . ARG A 1 322 ? 61.007 122.333 -14.880 1.00 78.45 322 ARG A N 1
ATOM 2308 C CA . ARG A 1 322 ? 60.149 123.325 -14.213 1.00 76.99 322 ARG A CA 1
ATOM 2309 C C . ARG A 1 322 ? 60.660 123.574 -12.792 1.00 77.87 322 ARG A C 1
ATOM 2310 O O . ARG A 1 322 ? 60.670 124.723 -12.342 1.00 77.37 322 ARG A O 1
ATOM 2318 N N . LEU A 1 323 ? 61.088 122.482 -12.099 1.00 71.95 323 LEU A N 1
ATOM 2319 C CA . LEU A 1 323 ? 61.647 122.483 -10.746 1.00 70.56 323 LEU A CA 1
ATOM 2320 C C . LEU A 1 323 ? 62.927 123.325 -10.695 1.00 73.81 323 LEU A C 1
ATOM 2321 O O . LEU A 1 323 ? 63.030 124.202 -9.832 1.00 72.04 323 LEU A O 1
ATOM 2326 N N . GLN A 1 324 ? 63.869 123.094 -11.648 1.00 71.09 324 GLN A N 1
ATOM 2327 C CA . GLN A 1 324 ? 65.127 123.854 -11.749 1.00 70.72 324 GLN A CA 1
ATOM 2328 C C . GLN A 1 324 ? 64.858 125.346 -12.021 1.00 74.21 324 GLN A C 1
ATOM 2329 O O . GLN A 1 324 ? 65.543 126.195 -11.447 1.00 73.80 324 GLN A O 1
ATOM 2335 N N . ARG A 1 325 ? 63.826 125.650 -12.855 1.00 69.97 325 ARG A N 1
ATOM 2336 C CA . ARG A 1 325 ? 63.399 127.011 -13.178 1.00 69.33 325 ARG A CA 1
ATOM 2337 C C . ARG A 1 325 ? 62.888 127.697 -11.918 1.00 73.73 325 ARG A C 1
ATOM 2338 O O . ARG A 1 325 ? 63.328 128.805 -11.628 1.00 74.10 325 ARG A O 1
ATOM 2346 N N . ALA A 1 326 ? 61.994 127.026 -11.157 1.00 69.85 326 ALA A N 1
ATOM 2347 C CA . ALA A 1 326 ? 61.441 127.541 -9.899 1.00 69.27 326 ALA A CA 1
ATOM 2348 C C . ALA A 1 326 ? 62.487 127.623 -8.779 1.00 73.09 326 ALA A C 1
ATOM 2349 O O . ALA A 1 326 ? 62.336 128.468 -7.893 1.00 73.51 326 ALA A O 1
ATOM 2351 N N . ILE A 1 327 ? 63.551 126.767 -8.827 1.00 68.69 327 ILE A N 1
ATOM 2352 C CA . ILE A 1 327 ? 64.673 126.787 -7.873 1.00 68.54 327 ILE A CA 1
ATOM 2353 C C . ILE A 1 327 ? 65.467 128.078 -8.128 1.00 72.62 327 ILE A C 1
ATOM 2354 O O . ILE A 1 327 ? 65.754 128.821 -7.188 1.00 71.48 327 ILE A O 1
ATOM 2359 N N . GLU A 1 328 ? 65.809 128.328 -9.410 1.00 70.78 328 GLU A N 1
ATOM 2360 C CA . GLU A 1 328 ? 66.561 129.499 -9.869 1.00 71.80 328 GLU A CA 1
ATOM 2361 C C . GLU A 1 328 ? 65.773 130.807 -9.670 1.00 75.75 328 GLU A C 1
ATOM 2362 O O . GLU A 1 328 ? 66.322 131.781 -9.148 1.00 75.34 328 GLU A O 1
ATOM 2368 N N . ALA A 1 329 ? 64.478 130.804 -10.043 1.00 71.95 329 ALA A N 1
ATOM 2369 C CA . ALA A 1 329 ? 63.581 131.954 -9.925 1.00 71.62 329 ALA A CA 1
ATOM 2370 C C . ALA A 1 329 ? 63.159 132.267 -8.490 1.00 75.80 329 ALA A C 1
ATOM 2371 O O . ALA A 1 329 ? 62.579 133.336 -8.264 1.00 76.28 329 ALA A O 1
ATOM 2373 N N . LYS A 1 330 ? 63.419 131.338 -7.524 1.00 71.28 330 LYS A N 1
ATOM 2374 C CA . LYS A 1 330 ? 63.020 131.472 -6.113 1.00 70.26 330 LYS A CA 1
ATOM 2375 C C . LYS A 1 330 ? 61.452 131.611 -6.072 1.00 72.51 330 LYS A C 1
ATOM 2376 O O . LYS A 1 330 ? 60.902 132.492 -5.410 1.00 72.26 330 LYS A O 1
ATOM 2382 N N . ALA A 1 331 ? 60.753 130.736 -6.844 1.00 67.72 331 ALA A N 1
ATOM 2383 C CA . ALA A 1 331 ? 59.289 130.727 -7.022 1.00 66.58 331 ALA A CA 1
ATOM 2384 C C . ALA A 1 331 ? 58.485 129.933 -5.957 1.00 67.45 331 ALA A C 1
ATOM 2385 O O . ALA A 1 331 ? 57.299 130.206 -5.772 1.00 66.98 331 ALA A O 1
ATOM 2387 N N . ALA A 1 332 ? 59.106 128.940 -5.299 1.00 61.28 332 ALA A N 1
ATOM 2388 C CA . ALA A 1 332 ? 58.493 128.118 -4.244 1.00 59.06 332 ALA A CA 1
ATOM 2389 C C . ALA A 1 332 ? 59.624 127.616 -3.334 1.00 59.94 332 ALA A C 1
ATOM 2390 O O . ALA A 1 332 ? 60.754 128.070 -3.480 1.00 60.61 332 ALA A O 1
ATOM 2392 N N . ASN A 1 333 ? 59.336 126.730 -2.385 1.00 52.73 333 ASN A N 1
ATOM 2393 C CA . ASN A 1 333 ? 60.356 126.173 -1.492 1.00 51.23 333 ASN A CA 1
ATOM 2394 C C . ASN A 1 333 ? 60.006 124.711 -1.144 1.00 52.21 333 ASN A C 1
ATOM 2395 O O . ASN A 1 333 ? 60.552 124.152 -0.188 1.00 51.93 333 ASN A O 1
ATOM 2400 N N . SER A 1 334 ? 59.031 124.136 -1.889 1.00 46.21 334 SER A N 1
ATOM 2401 C CA . SER A 1 334 ? 58.506 122.783 -1.724 1.00 45.18 334 SER A CA 1
ATOM 2402 C C . SER A 1 334 ? 57.833 122.304 -3.003 1.00 48.27 334 SER A C 1
ATOM 2403 O O . SER A 1 334 ? 57.156 123.078 -3.677 1.00 48.92 334 SER A O 1
ATOM 2406 N N . ILE A 1 335 ? 57.990 121.019 -3.316 1.00 43.13 335 ILE A N 1
ATOM 2407 C CA . ILE A 1 335 ? 57.415 120.403 -4.510 1.00 42.02 335 ILE A CA 1
ATOM 2408 C C . ILE A 1 335 ? 56.625 119.156 -4.115 1.00 44.81 335 ILE A C 1
ATOM 2409 O O . ILE A 1 335 ? 56.992 118.443 -3.172 1.00 43.82 335 ILE A O 1
ATOM 2414 N N . LEU A 1 336 ? 55.516 118.922 -4.816 1.00 41.98 336 LEU A N 1
ATOM 2415 C CA . LEU A 1 336 ? 54.694 117.750 -4.594 1.00 42.54 336 LEU A CA 1
ATOM 2416 C C . LEU A 1 336 ? 55.212 116.688 -5.538 1.00 46.07 336 LEU A C 1
ATOM 2417 O O . LEU A 1 336 ? 55.346 116.957 -6.731 1.00 46.22 336 LEU A O 1
ATOM 2422 N N . ILE A 1 337 ? 55.528 115.504 -5.010 1.00 41.35 337 ILE A N 1
ATOM 2423 C CA . ILE A 1 337 ? 56.094 114.405 -5.776 1.00 41.16 337 ILE A CA 1
ATOM 2424 C C . ILE A 1 337 ? 55.058 113.330 -6.110 1.00 46.87 337 ILE A C 1
ATOM 2425 O O . ILE A 1 337 ? 54.542 112.656 -5.210 1.00 46.52 337 ILE A O 1
ATOM 2430 N N . LYS A 1 338 ? 54.823 113.122 -7.417 1.00 45.73 338 LYS A N 1
ATOM 2431 C CA . LYS A 1 338 ? 53.921 112.085 -7.934 1.00 47.16 338 LYS A CA 1
ATOM 2432 C C . LYS A 1 338 ? 54.676 111.159 -8.890 1.00 52.18 338 LYS A C 1
ATOM 2433 O O . LYS A 1 338 ? 55.131 111.589 -9.948 1.00 51.47 338 LYS A O 1
ATOM 2439 N N . LEU A 1 339 ? 54.822 109.893 -8.468 1.00 49.81 339 LEU A N 1
ATOM 2440 C CA . LEU A 1 339 ? 55.478 108.767 -9.120 1.00 50.22 339 LEU A CA 1
ATOM 2441 C C . LEU A 1 339 ? 54.992 108.565 -10.554 1.00 55.06 339 LEU A C 1
ATOM 2442 O O . LEU A 1 339 ? 55.815 108.517 -11.479 1.00 54.97 339 LEU A O 1
ATOM 2447 N N . ASN A 1 340 ? 53.662 108.465 -10.740 1.00 51.84 340 ASN A N 1
ATOM 2448 C CA . ASN A 1 340 ? 53.014 108.245 -12.048 1.00 52.54 340 ASN A CA 1
ATOM 2449 C C . ASN A 1 340 ? 53.190 109.427 -13.042 1.00 57.78 340 ASN A C 1
ATOM 2450 O O . ASN A 1 340 ? 53.069 109.222 -14.258 1.00 59.32 340 ASN A O 1
ATOM 2455 N N . GLN A 1 341 ? 53.488 110.640 -12.530 1.00 52.86 341 GLN A N 1
ATOM 2456 C CA . GLN A 1 341 ? 53.761 111.826 -13.347 1.00 52.70 341 GLN A CA 1
ATOM 2457 C C . GLN A 1 341 ? 55.202 111.794 -13.875 1.00 56.84 341 GLN A C 1
ATOM 2458 O O . GLN A 1 341 ? 55.487 112.446 -14.875 1.00 57.81 341 GLN A O 1
ATOM 2464 N N . ILE A 1 342 ? 56.109 111.076 -13.180 1.00 51.79 342 ILE A N 1
ATOM 2465 C CA . ILE A 1 342 ? 57.522 110.934 -13.547 1.00 50.73 342 ILE A CA 1
ATOM 2466 C C . ILE A 1 342 ? 57.739 109.658 -14.401 1.00 48.97 342 ILE A C 1
ATOM 2467 O O . ILE A 1 342 ? 58.382 109.727 -15.445 1.00 49.11 342 ILE A O 1
ATOM 2472 N N . GLY A 1 343 ? 57.195 108.524 -13.964 1.00 40.69 343 GLY A N 1
ATOM 2473 C CA . GLY A 1 343 ? 57.245 107.288 -14.733 1.00 38.73 343 GLY A CA 1
ATOM 2474 C C . GLY A 1 343 ? 58.340 106.290 -14.438 1.00 39.44 343 GLY A C 1
ATOM 2475 O O . GLY A 1 343 ? 58.355 105.227 -15.050 1.00 39.18 343 GLY A O 1
ATOM 2476 N N . SER A 1 344 ? 59.289 106.625 -13.568 1.00 34.79 344 SER A N 1
ATOM 2477 C CA . SER A 1 344 ? 60.365 105.707 -13.155 1.00 34.16 344 SER A CA 1
ATOM 2478 C C . SER A 1 344 ? 60.798 106.040 -11.754 1.00 37.91 344 SER A C 1
ATOM 2479 O O . SER A 1 344 ? 60.601 107.167 -11.293 1.00 37.69 344 SER A O 1
ATOM 2482 N N . LEU A 1 345 ? 61.343 105.048 -11.063 1.00 35.71 345 LEU A N 1
ATOM 2483 C CA . LEU A 1 345 ? 61.797 105.196 -9.688 1.00 35.37 345 LEU A CA 1
ATOM 2484 C C . LEU A 1 345 ? 63.045 106.054 -9.636 1.00 38.21 345 LEU A C 1
ATOM 2485 O O . LEU A 1 345 ? 63.110 106.992 -8.837 1.00 39.16 345 LEU A O 1
ATOM 2490 N N . THR A 1 346 ? 63.999 105.791 -10.532 1.00 34.31 346 THR A N 1
ATOM 2491 C CA . THR A 1 346 ? 65.237 106.575 -10.606 1.00 34.67 346 THR A CA 1
ATOM 2492 C C . THR A 1 346 ? 64.963 108.073 -10.821 1.00 37.73 346 THR A C 1
ATOM 2493 O O . THR A 1 346 ? 65.566 108.901 -10.122 1.00 36.22 346 THR A O 1
ATOM 2497 N N . GLU A 1 347 ? 64.037 108.420 -11.760 1.00 35.01 347 GLU A N 1
ATOM 2498 C CA . GLU A 1 347 ? 63.758 109.835 -12.051 1.00 33.90 347 GLU A CA 1
ATOM 2499 C C . GLU A 1 347 ? 63.025 110.515 -10.915 1.00 39.27 347 GLU A C 1
ATOM 2500 O O . GLU A 1 347 ? 63.245 111.708 -10.692 1.00 39.85 347 GLU A O 1
ATOM 2506 N N . THR A 1 348 ? 62.261 109.730 -10.111 1.00 35.84 348 THR A N 1
ATOM 2507 C CA . THR A 1 348 ? 61.556 110.220 -8.913 1.00 35.01 348 THR A CA 1
ATOM 2508 C C . THR A 1 348 ? 62.544 110.560 -7.828 1.00 38.17 348 THR A C 1
ATOM 2509 O O . THR A 1 348 ? 62.460 111.641 -7.247 1.00 39.12 348 THR A O 1
ATOM 2513 N N . LEU A 1 349 ?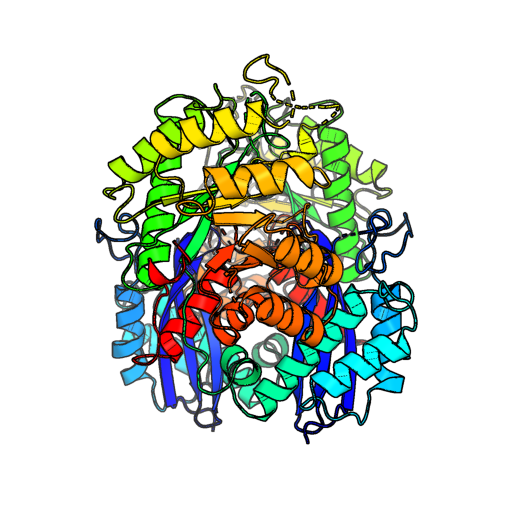 63.490 109.644 -7.564 1.00 35.07 349 LEU A N 1
ATOM 2514 C CA . LEU A 1 349 ? 64.545 109.825 -6.560 1.00 34.91 349 LEU A CA 1
ATOM 2515 C C . LEU A 1 349 ? 65.429 111.013 -6.920 1.00 38.32 349 LEU A C 1
ATOM 2516 O O . LEU A 1 349 ? 65.848 111.775 -6.047 1.00 37.24 349 LEU A O 1
ATOM 2521 N N . SER A 1 350 ? 65.672 111.180 -8.222 1.00 36.17 350 SER A N 1
ATOM 2522 C CA . SER A 1 350 ? 66.441 112.272 -8.802 1.00 36.71 350 SER A CA 1
ATOM 2523 C C . SER A 1 350 ? 65.728 113.615 -8.531 1.00 41.34 350 SER A C 1
ATOM 2524 O O . SER A 1 350 ? 66.372 114.568 -8.079 1.00 43.46 350 SER A O 1
ATOM 2527 N N . ALA A 1 351 ? 64.400 113.664 -8.749 1.00 35.71 351 ALA A N 1
ATOM 2528 C CA . ALA A 1 351 ? 63.591 114.861 -8.498 1.00 35.10 351 ALA A CA 1
ATOM 2529 C C . ALA A 1 351 ? 63.540 115.170 -7.006 1.00 40.90 351 ALA A C 1
ATOM 2530 O O . ALA A 1 351 ? 63.607 116.342 -6.636 1.00 41.72 351 ALA A O 1
ATOM 2532 N N . ILE A 1 352 ? 63.445 114.129 -6.144 1.00 36.43 352 ILE A N 1
ATOM 2533 C CA . ILE A 1 352 ? 63.398 114.334 -4.690 1.00 35.29 352 ILE A CA 1
ATOM 2534 C C . ILE A 1 352 ? 64.711 114.963 -4.230 1.00 41.48 352 ILE A C 1
ATOM 2535 O O . ILE A 1 352 ? 64.703 115.979 -3.525 1.00 40.44 352 ILE A O 1
ATOM 2540 N N . GLN A 1 353 ? 65.834 114.384 -4.693 1.00 39.66 353 GLN A N 1
ATOM 2541 C CA . GLN A 1 353 ? 67.177 114.851 -4.378 1.00 39.31 353 GLN A CA 1
ATOM 2542 C C . GLN A 1 353 ? 67.422 116.273 -4.892 1.00 43.19 353 GLN A C 1
ATOM 2543 O O . GLN A 1 353 ? 67.882 117.104 -4.110 1.00 42.19 353 GLN A O 1
ATOM 2549 N N . LEU A 1 354 ? 67.091 116.561 -6.173 1.00 40.89 354 LEU A N 1
ATOM 2550 C CA . LEU A 1 354 ? 67.242 117.907 -6.761 1.00 42.07 354 LEU A CA 1
ATOM 2551 C C . LEU A 1 354 ? 66.594 119.000 -5.875 1.00 45.55 354 LEU A C 1
ATOM 2552 O O . LEU A 1 354 ? 67.255 119.985 -5.523 1.00 44.00 354 LEU A O 1
ATOM 2557 N N . ALA A 1 355 ? 65.318 118.777 -5.490 1.00 42.09 355 ALA A N 1
ATOM 2558 C CA . ALA A 1 355 ? 64.544 119.652 -4.619 1.00 42.05 355 ALA A CA 1
ATOM 2559 C C . ALA A 1 355 ? 65.223 119.809 -3.253 1.00 47.55 355 ALA A C 1
ATOM 2560 O O . ALA A 1 355 ? 65.554 120.933 -2.868 1.00 48.20 355 ALA A O 1
ATOM 2562 N N . GLN A 1 356 ? 65.468 118.683 -2.552 1.00 43.69 356 GLN A N 1
ATOM 2563 C CA . GLN A 1 356 ? 66.106 118.634 -1.226 1.00 43.34 356 GLN A CA 1
ATOM 2564 C C . GLN A 1 356 ? 67.457 119.346 -1.120 1.00 49.54 356 GLN A C 1
ATOM 2565 O O . GLN A 1 356 ? 67.713 119.963 -0.090 1.00 49.67 356 GLN A O 1
ATOM 2571 N N . ARG A 1 357 ? 68.319 119.251 -2.162 1.00 46.39 357 ARG A N 1
ATOM 2572 C CA . ARG A 1 357 ? 69.663 119.848 -2.164 1.00 52.38 357 ARG A CA 1
ATOM 2573 C C . ARG A 1 357 ? 69.685 121.381 -2.388 1.00 57.84 357 ARG A C 1
ATOM 2574 O O . ARG A 1 357 ? 68.710 121.977 -2.852 1.00 47.95 357 ARG A O 1
ATOM 2582 N N . GLY A 1 359 ? 67.467 123.857 -1.285 1.00 46.27 359 GLY A N 1
ATOM 2583 C CA . GLY A 1 359 ? 67.043 123.379 0.031 1.00 46.29 359 GLY A CA 1
ATOM 2584 C C . GLY A 1 359 ? 65.536 123.398 0.258 1.00 52.59 359 GLY A C 1
ATOM 2585 O O . GLY A 1 359 ? 65.049 123.886 1.287 1.00 51.67 359 GLY A O 1
ATOM 2586 N N . TRP A 1 360 ? 64.782 122.851 -0.712 1.00 50.32 360 TRP A N 1
ATOM 2587 C CA . TRP A 1 360 ? 63.326 122.724 -0.672 1.00 50.63 360 TRP A CA 1
ATOM 2588 C C . TRP A 1 360 ? 62.920 121.447 0.078 1.00 53.64 360 TRP A C 1
ATOM 2589 O O . TRP A 1 360 ? 63.775 120.598 0.372 1.00 52.84 360 TRP A O 1
ATOM 2600 N N . THR A 1 361 ? 61.604 121.267 0.315 1.00 48.25 361 THR A N 1
ATOM 2601 C CA . THR A 1 361 ? 61.107 120.006 0.872 1.00 46.94 361 THR A CA 1
ATOM 2602 C C . THR A 1 361 ? 60.435 119.255 -0.282 1.00 49.15 361 THR A C 1
ATOM 2603 O O . THR A 1 361 ? 59.888 119.888 -1.196 1.00 48.33 361 THR A O 1
ATOM 2607 N N . ALA A 1 362 ? 60.547 117.920 -0.283 1.00 44.34 362 ALA A N 1
ATOM 2608 C CA . ALA A 1 362 ? 59.901 117.078 -1.283 1.00 43.74 362 ALA A CA 1
ATOM 2609 C C . ALA A 1 362 ? 58.718 116.411 -0.566 1.00 47.32 362 ALA A C 1
ATOM 2610 O O . ALA A 1 362 ? 58.903 115.772 0.477 1.00 46.74 362 ALA A O 1
ATOM 2612 N N . VAL A 1 363 ? 57.492 116.673 -1.052 1.00 43.87 363 VAL A N 1
ATOM 2613 C CA . VAL A 1 363 ? 56.270 116.134 -0.441 1.00 43.05 363 VAL A CA 1
ATOM 2614 C C . VAL A 1 363 ? 55.762 114.984 -1.308 1.00 47.53 363 VAL A C 1
ATOM 2615 O O . VAL A 1 363 ? 55.210 115.222 -2.368 1.00 45.78 363 VAL A O 1
ATOM 2619 N N . VAL A 1 364 ? 55.960 113.740 -0.856 1.00 46.76 364 VAL A N 1
ATOM 2620 C CA . VAL A 1 364 ? 55.509 112.566 -1.599 1.00 47.48 364 VAL A CA 1
ATOM 2621 C C . VAL A 1 364 ? 53.992 112.469 -1.445 1.00 53.29 364 VAL A C 1
ATOM 2622 O O . VAL A 1 364 ? 53.464 112.485 -0.324 1.00 51.34 364 VAL A O 1
ATOM 2626 N N . SER A 1 365 ? 53.305 112.442 -2.582 1.00 53.30 365 SER A N 1
ATOM 2627 C CA . SER A 1 365 ? 51.866 112.399 -2.607 1.00 55.55 365 SER A CA 1
ATOM 2628 C C . SER A 1 365 ? 51.307 111.166 -3.275 1.00 67.21 365 SER A C 1
ATOM 2629 O O . SER A 1 365 ? 51.899 110.631 -4.213 1.00 65.71 365 SER A O 1
ATOM 2632 N N . HIS A 1 366 ? 50.118 110.755 -2.793 1.00 71.06 366 HIS A N 1
ATOM 2633 C CA . HIS A 1 366 ? 49.286 109.672 -3.308 1.00 73.91 366 HIS A CA 1
ATOM 2634 C C . HIS A 1 366 ? 48.498 110.228 -4.527 1.00 82.33 366 HIS A C 1
ATOM 2635 O O . HIS A 1 366 ? 48.541 111.433 -4.808 1.00 82.13 366 HIS A O 1
ATOM 2642 N N . ARG A 1 367 ? 47.774 109.352 -5.226 1.00 81.67 367 ARG A N 1
ATOM 2643 C CA . ARG A 1 367 ? 46.961 109.699 -6.386 1.00 82.56 367 ARG A CA 1
ATOM 2644 C C . ARG A 1 367 ? 45.484 109.377 -6.058 1.00 87.94 367 ARG A C 1
ATOM 2645 O O . ARG A 1 367 ? 45.213 108.618 -5.117 1.00 86.84 367 ARG A O 1
ATOM 2653 N N . SER A 1 368 ? 44.535 110.002 -6.800 1.00 85.68 368 SER A N 1
ATOM 2654 C CA . SER A 1 368 ? 43.085 109.784 -6.655 1.00 85.55 368 SER A CA 1
ATOM 2655 C C . SER A 1 368 ? 42.762 108.341 -7.080 1.00 88.61 368 SER A C 1
ATOM 2656 O O . SER A 1 368 ? 41.925 107.670 -6.458 1.00 88.45 368 SER A O 1
ATOM 2659 N N . GLY A 1 369 ? 43.478 107.880 -8.108 1.00 83.50 369 GLY A N 1
ATOM 2660 C CA . GLY A 1 369 ? 43.374 106.527 -8.628 1.00 82.29 369 GLY A CA 1
ATOM 2661 C C . GLY A 1 369 ? 44.411 105.627 -7.996 1.00 83.18 369 GLY A C 1
ATOM 2662 O O . GLY A 1 369 ? 45.131 104.929 -8.714 1.00 83.49 369 GLY A O 1
ATOM 2663 N N . GLU A 1 370 ? 44.496 105.639 -6.642 1.00 76.31 370 GLU A N 1
ATOM 2664 C CA . GLU A 1 370 ? 45.438 104.805 -5.895 1.00 74.30 370 GLU A CA 1
ATOM 2665 C C . GLU A 1 370 ? 44.949 103.356 -5.759 1.00 73.11 370 GLU A C 1
ATOM 2666 O O . GLU A 1 370 ? 43.970 102.968 -6.399 1.00 72.26 370 GLU A O 1
ATOM 2672 N N . SER A 1 371 ? 45.654 102.549 -4.945 1.00 67.03 371 SER A N 1
ATOM 2673 C CA . SER A 1 371 ? 45.393 101.119 -4.749 1.00 65.26 371 SER A CA 1
ATOM 2674 C C . SER A 1 371 ? 45.859 100.634 -3.360 1.00 65.37 371 SER A C 1
ATOM 2675 O O . SER A 1 371 ? 46.114 101.458 -2.469 1.00 64.16 371 SER A O 1
ATOM 2678 N N . GLU A 1 372 ? 45.969 99.283 -3.192 1.00 59.00 372 GLU A N 1
ATOM 2679 C CA . GLU A 1 372 ? 46.490 98.615 -1.993 1.00 56.90 372 GLU A CA 1
ATOM 2680 C C . GLU A 1 372 ? 48.025 98.720 -1.929 1.00 57.95 372 GLU A C 1
ATOM 2681 O O . GLU A 1 372 ? 48.600 98.477 -0.870 1.00 58.62 372 GLU A O 1
ATOM 2687 N N . ASP A 1 373 ? 48.677 99.093 -3.066 1.00 51.01 373 ASP A N 1
ATOM 2688 C CA . ASP A 1 373 ? 50.129 99.292 -3.209 1.00 48.78 373 ASP A CA 1
ATOM 2689 C C . ASP A 1 373 ? 50.595 100.417 -2.266 1.00 47.85 373 ASP A C 1
ATOM 2690 O O . ASP A 1 373 ? 50.055 101.518 -2.324 1.00 49.50 373 ASP A O 1
ATOM 2695 N N . VAL A 1 374 ? 51.583 100.131 -1.405 1.00 38.33 374 VAL A N 1
ATOM 2696 C CA . VAL A 1 374 ? 52.096 101.025 -0.369 1.00 36.22 374 VAL A CA 1
ATOM 2697 C C . VAL A 1 374 ? 53.548 101.520 -0.592 1.00 39.22 374 VAL A C 1
ATOM 2698 O O . VAL A 1 374 ? 54.172 101.983 0.363 1.00 40.52 374 VAL A O 1
ATOM 2702 N N . THR A 1 375 ? 54.065 101.469 -1.838 1.00 34.11 375 THR A N 1
ATOM 2703 C CA . THR A 1 375 ? 55.419 101.909 -2.229 1.00 32.68 375 THR A CA 1
ATOM 2704 C C . THR A 1 375 ? 55.806 103.303 -1.711 1.00 37.47 375 THR A C 1
ATOM 2705 O O . THR A 1 375 ? 56.951 103.490 -1.276 1.00 38.71 375 THR A O 1
ATOM 2709 N N . ILE A 1 376 ? 54.868 104.282 -1.766 1.00 33.61 376 ILE A N 1
ATOM 2710 C CA . ILE A 1 376 ? 55.139 105.662 -1.346 1.00 34.08 376 ILE A CA 1
ATOM 2711 C C . ILE A 1 376 ? 55.469 105.747 0.150 1.00 37.56 376 ILE A C 1
ATOM 2712 O O . ILE A 1 376 ? 56.262 106.601 0.523 1.00 38.47 376 ILE A O 1
ATOM 2717 N N . ALA A 1 377 ? 54.930 104.833 0.993 1.00 33.39 377 ALA A N 1
ATOM 2718 C CA . ALA A 1 377 ? 55.263 104.812 2.425 1.00 32.34 377 ALA A CA 1
ATOM 2719 C C . ALA A 1 377 ? 56.752 104.469 2.587 1.00 36.90 377 ALA A C 1
ATOM 2720 O O . ALA A 1 377 ? 57.434 105.139 3.341 1.00 37.06 377 ALA A O 1
ATOM 2722 N N . ASP A 1 378 ? 57.271 103.496 1.814 1.00 34.58 378 ASP A N 1
ATOM 2723 C CA . ASP A 1 378 ? 58.692 103.123 1.841 1.00 34.30 378 ASP A CA 1
ATOM 2724 C C . ASP A 1 378 ? 59.565 104.184 1.176 1.00 38.72 378 ASP A C 1
ATOM 2725 O O . ASP A 1 378 ? 60.650 104.479 1.678 1.00 39.63 378 ASP A O 1
ATOM 2730 N N . LEU A 1 379 ? 59.087 104.774 0.064 1.00 34.52 379 LEU A N 1
ATOM 2731 C CA . LEU A 1 379 ? 59.792 105.845 -0.636 1.00 33.72 379 LEU A CA 1
ATOM 2732 C C . LEU A 1 379 ? 59.985 107.081 0.235 1.00 38.03 379 LEU A C 1
ATOM 2733 O O . LEU A 1 379 ? 61.058 107.673 0.209 1.00 38.77 379 LEU A O 1
ATOM 2738 N N . VAL A 1 380 ? 58.996 107.434 1.055 1.00 36.49 380 VAL A N 1
ATOM 2739 C CA . VAL A 1 380 ? 59.102 108.625 1.907 1.00 36.30 380 VAL A CA 1
ATOM 2740 C C . VAL A 1 380 ? 60.144 108.424 3.007 1.00 36.76 380 VAL A C 1
ATOM 2741 O O . VAL A 1 380 ? 60.833 109.367 3.353 1.00 38.20 380 VAL A O 1
ATOM 2745 N N . VAL A 1 381 ? 60.287 107.209 3.527 1.00 32.23 381 VAL A N 1
ATOM 2746 C CA . VAL A 1 381 ? 61.273 106.887 4.573 1.00 31.59 381 VAL A CA 1
ATOM 2747 C C . VAL A 1 381 ? 62.682 106.746 3.938 1.00 36.82 381 VAL A C 1
ATOM 2748 O O . VAL A 1 381 ? 63.647 107.299 4.483 1.00 36.91 381 VAL A O 1
ATOM 2752 N N . ALA A 1 382 ? 62.778 106.069 2.759 1.00 33.84 382 ALA A N 1
ATOM 2753 C CA . ALA A 1 382 ? 64.041 105.839 2.010 1.00 33.88 382 ALA A CA 1
ATOM 2754 C C . ALA A 1 382 ? 64.794 107.146 1.764 1.00 35.49 382 ALA A C 1
ATOM 2755 O O . ALA A 1 382 ? 66.008 107.210 1.945 1.00 34.46 382 ALA A O 1
ATOM 2757 N N . THR A 1 383 ? 64.053 108.194 1.406 1.00 32.97 383 THR A N 1
ATOM 2758 C CA . THR A 1 383 ? 64.598 109.526 1.153 1.00 32.87 383 THR A CA 1
ATOM 2759 C C . THR A 1 383 ? 64.547 110.464 2.360 1.00 36.83 383 THR A C 1
ATOM 2760 O O . THR A 1 383 ? 64.902 111.627 2.199 1.00 35.57 383 THR A O 1
ATOM 2764 N N . ASN A 1 384 ? 64.080 109.994 3.550 1.00 35.78 384 ASN A N 1
ATOM 2765 C CA . ASN A 1 384 ? 63.927 110.837 4.752 1.00 36.65 384 ASN A CA 1
ATOM 2766 C C . ASN A 1 384 ? 63.195 112.157 4.418 1.00 40.87 384 ASN A C 1
ATOM 2767 O O . ASN A 1 384 ? 63.578 113.198 4.934 1.00 43.10 384 ASN A O 1
ATOM 2772 N N . ALA A 1 385 ? 62.170 112.106 3.527 1.00 36.49 385 ALA A N 1
ATOM 2773 C CA . ALA A 1 385 ? 61.446 113.262 2.966 1.00 35.93 385 ALA A CA 1
ATOM 2774 C C . ALA A 1 385 ? 60.818 114.166 4.002 1.00 42.10 385 ALA A C 1
ATOM 2775 O O . ALA A 1 385 ? 60.865 115.378 3.825 1.00 44.01 385 ALA A O 1
ATOM 2777 N N . GLY A 1 386 ? 60.319 113.597 5.100 1.00 37.32 386 GLY A N 1
ATOM 2778 C CA . GLY A 1 386 ? 59.819 114.365 6.231 1.00 36.69 386 GLY A CA 1
ATOM 2779 C C . GLY A 1 386 ? 58.332 114.616 6.258 1.00 41.09 386 GLY A C 1
ATOM 2780 O O . GLY A 1 386 ? 57.782 114.882 7.334 1.00 39.70 386 GLY A O 1
ATOM 2781 N N . GLN A 1 387 ? 57.674 114.524 5.074 1.00 37.91 387 GLN A N 1
ATOM 2782 C CA . GLN A 1 387 ? 56.245 114.749 4.902 1.00 38.59 387 GLN A CA 1
ATOM 2783 C C . GLN A 1 387 ? 55.641 113.822 3.864 1.00 44.36 387 GLN A C 1
ATOM 2784 O O . GLN A 1 387 ? 56.264 113.498 2.852 1.00 44.95 387 GLN A O 1
ATOM 2790 N N . ILE A 1 388 ? 54.388 113.452 4.088 1.00 40.81 388 ILE A N 1
ATOM 2791 C CA . ILE A 1 388 ? 53.625 112.635 3.149 1.00 39.61 388 ILE A CA 1
ATOM 2792 C C . ILE A 1 388 ? 52.255 113.270 2.969 1.00 44.22 388 ILE A C 1
ATOM 2793 O O . ILE A 1 388 ? 51.736 113.900 3.894 1.00 43.33 388 ILE A O 1
ATOM 2798 N N . LYS A 1 389 ? 51.712 113.172 1.764 1.00 41.95 389 LYS A N 1
ATOM 2799 C CA . LYS A 1 389 ? 50.382 113.658 1.494 1.00 42.52 389 LYS A CA 1
ATOM 2800 C C . LYS A 1 389 ? 49.503 112.465 1.113 1.00 51.70 389 LYS A C 1
ATOM 2801 O O . LYS A 1 389 ? 49.655 111.888 0.039 1.00 49.47 389 LYS A O 1
ATOM 2807 N N . THR A 1 390 ? 48.646 112.058 2.056 1.00 55.90 390 THR A N 1
ATOM 2808 C CA . THR A 1 390 ? 47.640 110.999 1.933 1.00 58.88 390 THR A CA 1
ATOM 2809 C C . THR A 1 390 ? 46.257 111.625 2.308 1.00 67.39 390 THR A C 1
ATOM 2810 O O . THR A 1 390 ? 46.165 112.826 2.652 1.00 67.73 390 THR A O 1
ATOM 2814 N N . GLY A 1 391 ? 45.196 110.837 2.205 1.00 65.47 391 GLY A N 1
ATOM 2815 C CA . GLY A 1 391 ? 43.858 111.323 2.526 1.00 66.13 391 GLY A CA 1
ATOM 2816 C C . GLY A 1 391 ? 43.533 111.314 4.008 1.00 70.94 391 GLY A C 1
ATOM 2817 O O . GLY A 1 391 ? 44.424 111.342 4.868 1.00 69.93 391 GLY A O 1
ATOM 2818 N N . ALA A 1 392 ? 42.237 111.259 4.307 1.00 68.92 392 ALA A N 1
ATOM 2819 C CA . ALA A 1 392 ? 41.725 111.188 5.669 1.00 69.52 392 ALA A CA 1
ATOM 2820 C C . ALA A 1 392 ? 42.148 109.861 6.325 1.00 75.05 392 ALA A C 1
ATOM 2821 O O . ALA A 1 392 ? 42.391 108.892 5.589 1.00 75.11 392 ALA A O 1
ATOM 2823 N N . PRO A 1 393 ? 42.220 109.758 7.682 1.00 71.10 393 PRO A N 1
ATOM 2824 C CA . PRO A 1 393 ? 42.501 108.439 8.287 1.00 70.58 393 PRO A CA 1
ATOM 2825 C C . PRO A 1 393 ? 41.194 107.610 8.274 1.00 74.25 393 PRO A C 1
ATOM 2826 O O . PRO A 1 393 ? 40.532 107.460 9.308 1.00 74.15 393 PRO A O 1
ATOM 2830 N N . ALA A 1 394 ? 40.785 107.147 7.054 1.00 70.34 394 ALA A N 1
ATOM 2831 C CA . ALA A 1 394 ? 39.556 106.392 6.749 1.00 90.07 394 ALA A CA 1
ATOM 2832 C C . ALA A 1 394 ? 39.667 105.594 5.438 1.00 91.63 394 ALA A C 1
ATOM 2833 O O . ALA A 1 394 ? 40.157 106.106 4.431 1.00 51.89 394 ALA A O 1
ATOM 2835 N N . THR A 1 396 ? 40.938 102.478 3.085 1.00 99.51 396 THR A N 1
ATOM 2836 C CA . THR A 1 396 ? 42.080 101.589 2.823 1.00 99.73 396 THR A CA 1
ATOM 2837 C C . THR A 1 396 ? 42.976 102.173 1.711 1.00 103.55 396 THR A C 1
ATOM 2838 O O . THR A 1 396 ? 44.165 101.862 1.622 1.00 102.38 396 THR A O 1
ATOM 2842 N N . ASP A 1 397 ? 42.393 103.068 0.909 1.00 100.75 397 ASP A N 1
ATOM 2843 C CA . ASP A 1 397 ? 43.020 103.788 -0.189 1.00 121.43 397 ASP A CA 1
ATOM 2844 C C . ASP A 1 397 ? 43.929 104.916 0.346 1.00 118.64 397 ASP A C 1
ATOM 2845 O O . ASP A 1 397 ? 44.497 104.826 1.437 1.00 57.75 397 ASP A O 1
ATOM 2850 N N . ILE A 1 399 ? 45.056 104.558 4.121 1.00 42.69 399 ILE A N 1
ATOM 2851 C CA . ILE A 1 399 ? 45.052 103.761 5.366 1.00 43.85 399 ILE A CA 1
ATOM 2852 C C . ILE A 1 399 ? 46.105 102.661 5.282 1.00 48.25 399 ILE A C 1
ATOM 2853 O O . ILE A 1 399 ? 46.844 102.445 6.252 1.00 48.81 399 ILE A O 1
ATOM 2858 N N . ALA A 1 400 ? 46.190 101.977 4.123 1.00 42.96 400 ALA A N 1
ATOM 2859 C CA . ALA A 1 400 ? 47.217 100.966 3.897 1.00 42.08 400 ALA A CA 1
ATOM 2860 C C . ALA A 1 400 ? 48.620 101.628 4.006 1.00 42.66 400 ALA A C 1
ATOM 2861 O O . ALA A 1 400 ? 49.553 101.050 4.589 1.00 42.06 400 ALA A O 1
ATOM 2863 N N . LYS A 1 401 ? 48.730 102.866 3.497 1.00 36.33 401 LYS A N 1
ATOM 2864 C CA . LYS A 1 401 ? 49.950 103.676 3.547 1.00 35.54 401 LYS A CA 1
ATOM 2865 C C . LYS A 1 401 ? 50.251 104.053 4.980 1.00 38.22 401 LYS A C 1
ATOM 2866 O O . LYS A 1 401 ? 51.397 103.898 5.391 1.00 39.17 401 LYS A O 1
ATOM 2872 N N . TYR A 1 402 ? 49.217 104.466 5.768 1.00 34.41 402 TYR A N 1
ATOM 2873 C CA . TYR A 1 402 ? 49.362 104.767 7.200 1.00 34.60 402 TYR A CA 1
ATOM 2874 C C . TYR A 1 402 ? 49.802 103.513 7.960 1.00 35.41 402 TYR A C 1
ATOM 2875 O O . TYR A 1 402 ? 50.691 103.611 8.793 1.00 37.33 402 TYR A O 1
ATOM 2884 N N . ASN A 1 403 ? 49.254 102.329 7.622 1.00 29.57 403 ASN A N 1
ATOM 2885 C CA . ASN A 1 403 ? 49.668 101.064 8.252 1.00 29.55 403 ASN A CA 1
ATOM 2886 C C . ASN A 1 403 ? 51.084 100.671 7.884 1.00 33.98 403 ASN A C 1
ATOM 2887 O O . ASN A 1 403 ? 51.797 100.175 8.759 1.00 35.40 403 ASN A O 1
ATOM 2892 N N . GLN A 1 404 ? 51.538 100.950 6.627 1.00 30.74 404 GLN A N 1
ATOM 2893 C CA . GLN A 1 404 ? 52.921 100.641 6.245 1.00 30.99 404 GLN A CA 1
ATOM 2894 C C . GLN A 1 404 ? 53.894 101.451 7.073 1.00 35.19 404 GLN A C 1
ATOM 2895 O O . GLN A 1 404 ? 54.845 100.879 7.609 1.00 35.37 404 GLN A O 1
ATOM 2901 N N . LEU A 1 405 ? 53.600 102.771 7.261 1.00 30.54 405 LEU A N 1
ATOM 2902 C CA . LEU A 1 405 ? 54.408 103.672 8.086 1.00 28.63 405 LEU A CA 1
ATOM 2903 C C . LEU A 1 405 ? 54.449 103.221 9.526 1.00 31.60 405 LEU A C 1
ATOM 2904 O O . LEU A 1 405 ? 55.513 103.266 10.130 1.00 32.25 405 LEU A O 1
ATOM 2909 N N . LEU A 1 406 ? 53.343 102.665 10.043 1.00 30.11 406 LEU A N 1
ATOM 2910 C CA . LEU A 1 406 ? 53.303 102.068 11.388 1.00 30.61 406 LEU A CA 1
ATOM 2911 C C . LEU A 1 406 ? 54.258 100.876 11.440 1.00 36.60 406 LEU A C 1
ATOM 2912 O O . LEU A 1 406 ? 55.049 100.791 12.376 1.00 37.56 406 LEU A O 1
ATOM 2917 N N . ARG A 1 407 ? 54.223 99.976 10.412 1.00 33.64 407 ARG A N 1
ATOM 2918 C CA . ARG A 1 407 ? 55.130 98.809 10.350 1.00 32.97 407 ARG A CA 1
ATOM 2919 C C . ARG A 1 407 ? 56.593 99.215 10.230 1.00 35.26 407 ARG A C 1
ATOM 2920 O O . ARG A 1 407 ? 57.442 98.616 10.894 1.00 34.93 407 ARG A O 1
ATOM 2928 N N . ILE A 1 408 ? 56.885 100.260 9.432 1.00 31.40 408 ILE A N 1
ATOM 2929 C CA . ILE A 1 408 ? 58.255 100.756 9.241 1.00 31.72 408 ILE A CA 1
ATOM 2930 C C . ILE A 1 408 ? 58.813 101.319 10.545 1.00 37.97 408 ILE A C 1
ATOM 2931 O O . ILE A 1 408 ? 59.945 100.995 10.901 1.00 38.73 408 ILE A O 1
ATOM 2936 N N . GLU A 1 409 ? 58.019 102.150 11.261 1.00 35.37 409 GLU A N 1
ATOM 2937 C CA . GLU A 1 409 ? 58.408 102.762 12.540 1.00 34.20 409 GLU A CA 1
ATOM 2938 C C . GLU A 1 409 ? 58.715 101.685 13.571 1.00 37.11 409 GLU A C 1
ATOM 2939 O O . GLU A 1 409 ? 59.692 101.804 14.306 1.00 37.48 409 GLU A O 1
ATOM 2945 N N . GLU A 1 410 ? 57.885 100.622 13.609 1.00 33.41 410 GLU A N 1
ATOM 2946 C CA . GLU A 1 410 ? 58.071 99.490 14.520 1.00 33.10 410 GLU A CA 1
ATOM 2947 C C . GLU A 1 410 ? 59.399 98.768 14.202 1.00 40.00 410 GLU A C 1
ATOM 2948 O O . GLU A 1 410 ? 60.230 98.625 15.088 1.00 42.09 410 GLU A O 1
ATOM 2954 N N . GLU A 1 411 ? 59.598 98.362 12.932 1.00 36.18 411 GLU A N 1
ATOM 2955 C CA . GLU A 1 411 ? 60.785 97.659 12.435 1.00 35.15 411 GLU A CA 1
ATOM 2956 C C . GLU A 1 411 ? 62.082 98.418 12.692 1.00 39.14 411 GLU A C 1
ATOM 2957 O O . GLU A 1 411 ? 63.067 97.786 13.085 1.00 38.28 411 GLU A O 1
ATOM 2963 N N . LEU A 1 412 ? 62.071 99.774 12.531 1.00 35.42 412 LEU A N 1
ATOM 2964 C CA . LEU A 1 412 ? 63.233 100.624 12.787 1.00 34.48 412 LEU A CA 1
ATOM 2965 C C . LEU A 1 412 ? 63.611 100.699 14.255 1.00 38.35 412 LEU A C 1
ATOM 2966 O O . LEU A 1 412 ? 64.767 100.985 14.556 1.00 39.04 412 LEU A O 1
ATOM 2971 N N . GLY A 1 413 ? 62.661 100.427 15.155 1.00 35.23 413 GLY A N 1
ATOM 2972 C CA . GLY A 1 413 ? 62.883 100.471 16.598 1.00 34.34 413 GLY A CA 1
ATOM 2973 C C . GLY A 1 413 ? 63.508 101.778 17.074 1.00 37.67 413 GLY A C 1
ATOM 2974 O O . GLY A 1 413 ? 63.075 102.867 16.683 1.00 36.97 413 GLY A O 1
ATOM 2975 N N . SER A 1 414 ? 64.585 101.668 17.851 1.00 35.18 414 SER A N 1
ATOM 2976 C CA . SER A 1 414 ? 65.330 102.798 18.423 1.00 35.89 414 SER A CA 1
ATOM 2977 C C . SER A 1 414 ? 65.884 103.746 17.367 1.00 40.02 414 SER A C 1
ATOM 2978 O O . SER A 1 414 ? 66.116 104.909 17.658 1.00 40.38 414 SER A O 1
ATOM 2981 N N . ALA A 1 415 ? 66.076 103.247 16.143 1.00 36.91 415 ALA A N 1
ATOM 2982 C CA . ALA A 1 415 ? 66.613 104.005 15.008 1.00 36.68 415 ALA A CA 1
ATOM 2983 C C . ALA A 1 415 ? 65.592 104.970 14.359 1.00 39.01 415 ALA A C 1
ATOM 2984 O O . ALA A 1 415 ? 65.985 105.911 13.672 1.00 39.43 415 ALA A O 1
ATOM 2986 N N . ALA A 1 416 ? 64.299 104.725 14.562 1.00 35.28 416 ALA A N 1
ATOM 2987 C CA . ALA A 1 416 ? 63.229 105.554 13.999 1.00 34.99 416 ALA A CA 1
ATOM 2988 C C . ALA A 1 416 ? 63.201 106.954 14.608 1.00 40.09 416 ALA A C 1
ATOM 2989 O O . ALA A 1 416 ? 63.439 107.141 15.808 1.00 40.00 416 ALA A O 1
ATOM 2991 N N . ARG A 1 417 ? 62.905 107.933 13.765 1.00 36.49 417 ARG A N 1
ATOM 2992 C CA . ARG A 1 417 ? 62.787 109.309 14.167 1.00 36.11 417 ARG A CA 1
ATOM 2993 C C . ARG A 1 417 ? 61.641 109.923 13.387 1.00 40.20 417 ARG A C 1
ATOM 2994 O O . ARG A 1 417 ? 61.662 109.923 12.165 1.00 40.44 417 ARG A O 1
ATOM 3002 N N . TYR A 1 418 ? 60.640 110.456 14.096 1.00 36.76 418 TYR A N 1
ATOM 3003 C CA . TYR A 1 418 ? 59.524 111.199 13.523 1.00 35.82 418 TYR A CA 1
ATOM 3004 C C . TYR A 1 418 ? 60.070 112.593 13.174 1.00 39.71 418 TYR A C 1
ATOM 3005 O O . TYR A 1 418 ? 60.740 113.211 14.011 1.00 38.11 418 TYR A O 1
ATOM 3014 N N . ALA A 1 419 ? 59.814 113.073 11.939 1.00 37.36 419 ALA A N 1
ATOM 3015 C CA . ALA A 1 419 ? 60.323 114.367 11.485 1.00 37.84 419 ALA A CA 1
ATOM 3016 C C . ALA A 1 419 ? 59.924 115.514 12.416 1.00 48.83 419 ALA A C 1
ATOM 3017 O O . ALA A 1 419 ? 60.806 116.254 12.845 1.00 50.46 419 ALA A O 1
ATOM 3019 N N . GLY A 1 420 ? 58.634 115.598 12.785 1.00 47.28 420 GLY A N 1
ATOM 3020 C CA . GLY A 1 420 ? 58.100 116.639 13.665 1.00 47.31 420 GLY A CA 1
ATOM 3021 C C . GLY A 1 420 ? 58.225 118.031 13.076 1.00 53.54 420 GLY A C 1
ATOM 3022 O O . GLY A 1 420 ? 57.890 118.248 11.910 1.00 53.20 420 GLY A O 1
ATOM 3023 N N . ARG A 1 421 ? 58.737 118.987 13.868 1.00 52.95 421 ARG A N 1
ATOM 3024 C CA . ARG A 1 421 ? 58.958 120.375 13.411 1.00 53.47 421 ARG A CA 1
ATOM 3025 C C . ARG A 1 421 ? 60.118 120.436 12.383 1.00 57.09 421 ARG A C 1
ATOM 3026 O O . ARG A 1 421 ? 60.049 121.212 11.426 1.00 56.43 421 ARG A O 1
ATOM 3034 N N . SER A 1 422 ? 61.135 119.554 12.547 1.00 53.91 422 SER A N 1
ATOM 3035 C CA . SER A 1 422 ? 62.297 119.437 11.659 1.00 54.71 422 SER A CA 1
ATOM 3036 C C . SER A 1 422 ? 61.927 119.112 10.186 1.00 61.78 422 SER A C 1
ATOM 3037 O O . SER A 1 422 ? 62.771 119.267 9.294 1.00 63.52 422 SER A O 1
ATOM 3040 N N . ALA A 1 423 ? 60.662 118.703 9.937 1.00 57.59 423 ALA A N 1
ATOM 3041 C CA . ALA A 1 423 ? 60.117 118.440 8.602 1.00 56.79 423 ALA A CA 1
ATOM 3042 C C . ALA A 1 423 ? 60.084 119.736 7.800 1.00 62.65 423 ALA A C 1
ATOM 3043 O O . ALA A 1 423 ? 60.145 119.709 6.569 1.00 63.63 423 ALA A O 1
ATOM 3045 N N . PHE A 1 424 ? 59.975 120.869 8.502 1.00 59.27 424 PHE A N 1
ATOM 3046 C CA . PHE A 1 424 ? 59.835 122.171 7.878 1.00 59.42 424 PHE A CA 1
ATOM 3047 C C . PHE A 1 424 ? 61.115 122.976 7.819 1.00 68.09 424 PHE A C 1
ATOM 3048 O O . PHE A 1 424 ? 61.857 123.056 8.806 1.00 68.54 424 PHE A O 1
ATOM 3056 N N . LYS A 1 425 ? 61.371 123.556 6.630 1.00 67.47 425 LYS A N 1
ATOM 3057 C CA . LYS A 1 425 ? 62.503 124.444 6.342 1.00 68.77 425 LYS A CA 1
ATOM 3058 C C . LYS A 1 425 ? 62.016 125.886 6.626 1.00 75.96 425 LYS A C 1
ATOM 3059 O O . LYS A 1 425 ? 61.935 126.723 5.719 1.00 76.47 425 LYS A O 1
ATOM 3065 N N . VAL A 1 426 ? 61.628 126.131 7.904 1.00 73.80 426 VAL A N 1
ATOM 3066 C CA . VAL A 1 426 ? 61.089 127.390 8.437 1.00 110.70 426 VAL A CA 1
ATOM 3067 C C . VAL A 1 426 ? 62.059 128.022 9.456 1.00 151.55 426 VAL A C 1
ATOM 3068 O O . VAL A 1 426 ? 63.273 128.014 9.257 1.00 113.82 426 VAL A O 1
ATOM 3072 N N . SER B 1 2 ? 60.813 73.416 10.820 1.00 44.95 2 SER B N 1
ATOM 3073 C CA . SER B 1 2 ? 60.594 74.041 9.503 1.00 45.37 2 SER B CA 1
ATOM 3074 C C . SER B 1 2 ? 59.271 74.822 9.468 1.00 46.45 2 SER B C 1
ATOM 3075 O O . SER B 1 2 ? 59.328 76.026 9.263 1.00 45.94 2 SER B O 1
ATOM 3078 N N . THR B 1 3 ? 58.103 74.151 9.691 1.00 41.21 3 THR B N 1
ATOM 3079 C CA . THR B 1 3 ? 56.773 74.796 9.779 1.00 40.53 3 THR B CA 1
ATOM 3080 C C . THR B 1 3 ? 56.380 75.070 11.234 1.00 44.09 3 THR B C 1
ATOM 3081 O O . THR B 1 3 ? 55.289 75.570 11.505 1.00 45.66 3 THR B O 1
ATOM 3085 N N . LEU B 1 4 ? 57.273 74.733 12.159 1.00 39.10 4 LEU B N 1
ATOM 3086 C CA . LEU B 1 4 ? 57.168 74.969 13.603 1.00 38.56 4 LEU B CA 1
ATOM 3087 C C . LEU B 1 4 ? 57.256 76.492 13.878 1.00 39.83 4 LEU B C 1
ATOM 3088 O O . LEU B 1 4 ? 58.171 77.160 13.389 1.00 41.13 4 LEU B O 1
ATOM 3093 N N . ILE B 1 5 ? 56.329 77.022 14.659 1.00 34.32 5 ILE B N 1
ATOM 3094 C CA . ILE B 1 5 ? 56.309 78.435 15.051 1.00 33.98 5 ILE B CA 1
ATOM 3095 C C . ILE B 1 5 ? 57.558 78.830 15.889 1.00 39.92 5 ILE B C 1
ATOM 3096 O O . ILE B 1 5 ? 57.934 78.137 16.826 1.00 38.04 5 ILE B O 1
ATOM 3101 N N . GLU B 1 6 ? 58.166 79.975 15.539 1.00 39.23 6 GLU B N 1
ATOM 3102 C CA . GLU B 1 6 ? 59.348 80.558 16.168 1.00 38.73 6 GLU B CA 1
ATOM 3103 C C . GLU B 1 6 ? 58.990 81.890 16.895 1.00 44.80 6 GLU B C 1
ATOM 3104 O O . GLU B 1 6 ? 59.571 82.208 17.940 1.00 47.39 6 GLU B O 1
ATOM 3110 N N . ALA B 1 7 ? 58.060 82.672 16.323 1.00 38.50 7 ALA B N 1
ATOM 3111 C CA . ALA B 1 7 ? 57.622 83.946 16.890 1.00 37.03 7 ALA B CA 1
ATOM 3112 C C . ALA B 1 7 ? 56.225 84.304 16.448 1.00 42.51 7 ALA B C 1
ATOM 3113 O O . ALA B 1 7 ? 55.866 84.044 15.301 1.00 43.29 7 ALA B O 1
ATOM 3115 N N . ILE B 1 8 ? 55.429 84.879 17.371 1.00 39.68 8 ILE B N 1
ATOM 3116 C CA . ILE B 1 8 ? 54.080 85.424 17.137 1.00 39.17 8 ILE B CA 1
ATOM 3117 C C . ILE B 1 8 ? 54.074 86.866 17.644 1.00 45.67 8 ILE B C 1
ATOM 3118 O O . ILE B 1 8 ? 54.284 87.107 18.831 1.00 47.54 8 ILE B O 1
ATOM 3123 N N . VAL B 1 9 ? 53.851 87.813 16.737 1.00 42.63 9 VAL B N 1
ATOM 3124 C CA . VAL B 1 9 ? 53.887 89.249 16.996 1.00 42.39 9 VAL B CA 1
ATOM 3125 C C . VAL B 1 9 ? 52.596 89.927 16.545 1.00 44.91 9 VAL B C 1
ATOM 3126 O O . VAL B 1 9 ? 52.111 89.659 15.451 1.00 45.03 9 VAL B O 1
ATOM 3130 N N . ALA B 1 10 ? 52.047 90.807 17.384 1.00 40.44 10 ALA B N 1
ATOM 3131 C CA . ALA B 1 10 ? 50.863 91.588 17.046 1.00 39.89 10 ALA B CA 1
ATOM 3132 C C . ALA B 1 10 ? 51.141 93.107 17.170 1.00 40.27 10 ALA B C 1
ATOM 3133 O O . ALA B 1 10 ? 52.097 93.519 17.823 1.00 39.92 10 ALA B O 1
ATOM 3135 N N . ARG B 1 11 ? 50.356 93.915 16.476 1.00 33.86 11 ARG B N 1
ATOM 3136 C CA . ARG B 1 11 ? 50.482 95.364 16.488 1.00 32.98 11 ARG B CA 1
ATOM 3137 C C . ARG B 1 11 ? 49.105 95.935 16.293 1.00 37.96 11 ARG B C 1
ATOM 3138 O O . ARG B 1 11 ? 48.210 95.232 15.818 1.00 37.89 11 ARG B O 1
ATOM 3146 N N . GLU B 1 12 ? 48.940 97.216 16.626 1.00 36.52 12 GLU B N 1
ATOM 3147 C CA . GLU B 1 12 ? 47.690 97.932 16.426 1.00 36.79 12 GLU B CA 1
ATOM 3148 C C . GLU B 1 12 ? 47.860 98.795 15.189 1.00 41.65 12 GLU B C 1
ATOM 3149 O O . GLU B 1 12 ? 48.767 99.624 15.119 1.00 43.11 12 GLU B O 1
ATOM 3155 N N . VAL B 1 13 ? 47.012 98.552 14.202 1.00 37.62 13 VAL B N 1
ATOM 3156 C CA . VAL B 1 13 ? 46.957 99.252 12.915 1.00 36.48 13 VAL B CA 1
ATOM 3157 C C . VAL B 1 13 ? 45.542 99.820 12.752 1.00 41.98 13 VAL B C 1
ATOM 3158 O O . VAL B 1 13 ? 44.702 99.605 13.619 1.00 43.73 13 VAL B O 1
ATOM 3162 N N . LEU B 1 14 ? 45.249 100.500 11.648 1.00 37.59 14 LEU B N 1
ATOM 3163 C CA . LEU B 1 14 ? 43.903 101.000 11.442 1.00 36.96 14 LEU B CA 1
ATOM 3164 C C . LEU B 1 14 ? 43.159 100.197 10.404 1.00 42.47 14 LEU B C 1
ATOM 3165 O O . LEU B 1 14 ? 43.772 99.697 9.468 1.00 42.47 14 LEU B O 1
ATOM 3170 N N . ASP B 1 15 ? 41.822 100.086 10.566 1.00 39.73 15 ASP B N 1
ATOM 3171 C CA . ASP B 1 15 ? 40.936 99.396 9.641 1.00 39.20 15 ASP B CA 1
ATOM 3172 C C . ASP B 1 15 ? 40.397 100.390 8.622 1.00 43.97 15 ASP B C 1
ATOM 3173 O O . ASP B 1 15 ? 40.711 101.576 8.712 1.00 42.43 15 ASP B O 1
ATOM 3178 N N . SER B 1 16 ? 39.587 99.927 7.665 1.00 43.50 16 SER B N 1
ATOM 3179 C CA . SER B 1 16 ? 39.063 100.781 6.599 1.00 45.00 16 SER B CA 1
ATOM 3180 C C . SER B 1 16 ? 38.251 102.021 7.083 1.00 52.13 16 SER B C 1
ATOM 3181 O O . SER B 1 16 ? 38.031 102.940 6.295 1.00 51.44 16 SER B O 1
ATOM 3184 N N . ARG B 1 17 ? 37.818 102.040 8.364 1.00 51.11 17 ARG B N 1
ATOM 3185 C CA . ARG B 1 17 ? 37.034 103.133 8.971 1.00 51.83 17 ARG B CA 1
ATOM 3186 C C . ARG B 1 17 ? 37.917 104.034 9.854 1.00 57.43 17 ARG B C 1
ATOM 3187 O O . ARG B 1 17 ? 37.416 104.961 10.508 1.00 58.16 17 ARG B O 1
ATOM 3195 N N . GLY B 1 18 ? 39.218 103.732 9.879 1.00 51.70 18 GLY B N 1
ATOM 3196 C CA . GLY B 1 18 ? 40.184 104.453 10.683 1.00 49.50 18 GLY B CA 1
ATOM 3197 C C . GLY B 1 18 ? 40.102 104.089 12.143 1.00 50.86 18 GLY B C 1
ATOM 3198 O O . GLY B 1 18 ? 40.561 104.854 13.006 1.00 51.31 18 GLY B O 1
ATOM 3199 N N . ASN B 1 19 ? 39.548 102.901 12.434 1.00 45.35 19 ASN B N 1
ATOM 3200 C CA . ASN B 1 19 ? 39.449 102.412 13.812 1.00 44.85 19 ASN B CA 1
ATOM 3201 C C . ASN B 1 19 ? 40.574 101.426 14.106 1.00 48.11 19 ASN B C 1
ATOM 3202 O O . ASN B 1 19 ? 40.922 100.659 13.210 1.00 48.31 19 ASN B O 1
ATOM 3207 N N . PRO B 1 20 ? 41.151 101.414 15.332 1.00 42.73 20 PRO B N 1
ATOM 3208 C CA . PRO B 1 20 ? 42.208 100.450 15.632 1.00 42.41 20 PRO B CA 1
ATOM 3209 C C . PRO B 1 20 ? 41.770 99.010 15.421 1.00 48.49 20 PRO B C 1
ATOM 3210 O O . PRO B 1 20 ? 40.632 98.632 15.696 1.00 48.59 20 PRO B O 1
ATOM 3214 N N . THR B 1 21 ? 42.683 98.217 14.882 1.00 45.77 21 THR B N 1
ATOM 3215 C CA . THR B 1 21 ? 42.494 96.801 14.633 1.00 44.59 21 THR B CA 1
ATOM 3216 C C . THR B 1 21 ? 43.795 96.069 14.863 1.00 45.29 21 THR B C 1
ATOM 3217 O O . THR B 1 21 ? 44.861 96.681 14.920 1.00 44.50 21 THR B O 1
ATOM 3221 N N . ILE B 1 22 ? 43.695 94.768 15.053 1.00 40.32 22 ILE B N 1
ATOM 3222 C CA . ILE B 1 22 ? 44.858 93.939 15.286 1.00 39.28 22 ILE B CA 1
ATOM 3223 C C . ILE B 1 22 ? 45.381 93.342 13.955 1.00 40.91 22 ILE B C 1
ATOM 3224 O O . ILE B 1 22 ? 44.613 92.942 13.067 1.00 39.34 22 ILE B O 1
ATOM 3229 N N . GLU B 1 23 ? 46.701 93.362 13.825 1.00 36.13 23 GLU B N 1
ATOM 3230 C CA . GLU B 1 23 ? 47.434 92.721 12.759 1.00 34.96 23 GLU B CA 1
ATOM 3231 C C . GLU B 1 23 ? 48.391 91.747 13.444 1.00 37.61 23 GLU B C 1
ATOM 3232 O O . GLU B 1 23 ? 49.122 92.143 14.357 1.00 38.08 23 GLU B O 1
ATOM 3238 N N . VAL B 1 24 ? 48.344 90.467 13.048 1.00 33.18 24 VAL B N 1
ATOM 3239 C CA . VAL B 1 24 ? 49.188 89.420 13.626 1.00 32.12 24 VAL B CA 1
ATOM 3240 C C . VAL B 1 24 ? 50.148 88.867 12.569 1.00 38.41 24 VAL B C 1
ATOM 3241 O O . VAL B 1 24 ? 49.729 88.519 11.466 1.00 39.88 24 VAL B O 1
ATOM 3245 N N . ASP B 1 25 ? 51.429 88.775 12.925 1.00 33.66 25 ASP B N 1
ATOM 3246 C CA . ASP B 1 25 ? 52.485 88.160 12.146 1.00 32.02 25 ASP B CA 1
ATOM 3247 C C . ASP B 1 25 ? 52.864 86.857 12.872 1.00 38.40 25 ASP B C 1
ATOM 3248 O O . ASP B 1 25 ? 53.148 86.890 14.069 1.00 38.87 25 ASP B O 1
ATOM 3253 N N . VAL B 1 26 ? 52.891 85.720 12.145 1.00 35.74 26 VAL B N 1
ATOM 3254 C CA . VAL B 1 26 ? 53.390 84.422 12.619 1.00 34.69 26 VAL B CA 1
ATOM 3255 C C . VAL B 1 26 ? 54.635 84.078 11.763 1.00 37.28 26 VAL B C 1
ATOM 3256 O O . VAL B 1 26 ? 54.572 84.082 10.531 1.00 35.82 26 VAL B O 1
ATOM 3260 N N . ARG B 1 27 ? 55.764 83.836 12.438 1.00 35.15 27 ARG B N 1
ATOM 3261 C CA . ARG B 1 27 ? 57.053 83.490 11.844 1.00 34.66 27 ARG B CA 1
ATOM 3262 C C . ARG B 1 27 ? 57.361 82.028 12.154 1.00 40.78 27 ARG B C 1
ATOM 3263 O O . ARG B 1 27 ? 57.307 81.608 13.319 1.00 41.43 27 ARG B O 1
ATOM 3271 N N . LEU B 1 28 ? 57.726 81.267 11.114 1.00 37.42 28 LEU B N 1
ATOM 3272 C CA . LEU B 1 28 ? 58.074 79.840 11.237 1.00 36.25 28 LEU B CA 1
ATOM 3273 C C . LEU B 1 28 ? 59.576 79.637 11.273 1.00 41.93 28 LEU B C 1
ATOM 3274 O O . LEU B 1 28 ? 60.322 80.530 10.866 1.00 41.22 28 LEU B O 1
ATOM 3279 N N . GLU B 1 29 ? 60.034 78.443 11.705 1.00 41.72 29 GLU B N 1
ATOM 3280 C CA . GLU B 1 29 ? 61.477 78.156 11.708 1.00 42.50 29 GLU B CA 1
ATOM 3281 C C . GLU B 1 29 ? 62.090 78.240 10.303 1.00 46.44 29 GLU B C 1
ATOM 3282 O O . GLU B 1 29 ? 63.266 78.585 10.188 1.00 47.73 29 GLU B O 1
ATOM 3288 N N . SER B 1 30 ? 61.264 78.036 9.233 1.00 39.77 30 SER B N 1
ATOM 3289 C CA . SER B 1 30 ? 61.675 78.193 7.827 1.00 38.05 30 SER B CA 1
ATOM 3290 C C . SER B 1 30 ? 62.006 79.649 7.474 1.00 42.04 30 SER B C 1
ATOM 3291 O O . SER B 1 30 ? 62.591 79.899 6.423 1.00 42.99 30 SER B O 1
ATOM 3294 N N . GLY B 1 31 ? 61.581 80.595 8.315 1.00 37.19 31 GLY B N 1
ATOM 3295 C CA . GLY B 1 31 ? 61.770 82.016 8.065 1.00 36.10 31 GLY B CA 1
ATOM 3296 C C . GLY B 1 31 ? 60.562 82.641 7.398 1.00 41.18 31 GLY B C 1
ATOM 3297 O O . GLY B 1 31 ? 60.555 83.850 7.161 1.00 42.18 31 GLY B O 1
ATOM 3298 N N . ASP B 1 32 ? 59.526 81.828 7.078 1.00 36.78 32 ASP B N 1
ATOM 3299 C CA . ASP B 1 32 ? 58.306 82.326 6.445 1.00 35.78 32 ASP B CA 1
ATOM 3300 C C . ASP B 1 32 ? 57.428 83.033 7.450 1.00 39.70 32 ASP B C 1
ATOM 3301 O O . ASP B 1 32 ? 57.327 82.611 8.609 1.00 40.42 32 ASP B O 1
ATOM 3306 N N . VAL B 1 33 ? 56.834 84.136 7.005 1.00 34.15 33 VAL B N 1
ATOM 3307 C CA . VAL B 1 33 ? 55.977 85.008 7.790 1.00 32.99 33 VAL B CA 1
ATOM 3308 C C . VAL B 1 33 ? 54.609 85.065 7.136 1.00 37.96 33 VAL B C 1
ATOM 3309 O O . VAL B 1 33 ? 54.493 85.236 5.924 1.00 39.51 33 VAL B O 1
ATOM 3313 N N . GLY B 1 34 ? 53.591 84.888 7.957 1.00 33.02 34 GLY B N 1
ATOM 3314 C CA . GLY B 1 34 ? 52.201 84.999 7.568 1.00 31.72 34 GLY B CA 1
ATOM 3315 C C . GLY B 1 34 ? 51.632 86.163 8.342 1.00 34.57 34 GLY B C 1
ATOM 3316 O O . GLY B 1 34 ? 51.933 86.303 9.529 1.00 33.88 34 GLY B O 1
ATOM 3317 N N . ARG B 1 35 ? 50.840 87.014 7.675 1.00 30.40 35 ARG B N 1
ATOM 3318 C CA . ARG B 1 35 ? 50.295 88.203 8.286 1.00 31.04 35 ARG B CA 1
ATOM 3319 C C . ARG B 1 35 ? 48.812 88.331 8.049 1.00 36.42 35 ARG B C 1
ATOM 3320 O O . ARG B 1 35 ? 48.329 88.094 6.936 1.00 37.12 35 ARG B O 1
ATOM 3328 N N . ALA B 1 36 ? 48.073 88.672 9.107 1.00 32.09 36 ALA B N 1
ATOM 3329 C CA . ALA B 1 36 ? 46.631 88.810 8.982 1.00 32.69 36 ALA B CA 1
ATOM 3330 C C . ALA B 1 36 ? 46.134 90.033 9.740 1.00 39.99 36 ALA B C 1
ATOM 3331 O O . ALA B 1 36 ? 46.655 90.363 10.807 1.00 39.67 36 ALA B O 1
ATOM 3333 N N . ILE B 1 37 ? 45.146 90.708 9.175 1.00 39.36 37 ILE B N 1
ATOM 3334 C CA . ILE B 1 37 ? 44.499 91.860 9.796 1.00 41.21 37 ILE B CA 1
ATOM 3335 C C . ILE B 1 37 ? 43.088 91.411 10.098 1.00 47.18 37 ILE B C 1
ATOM 3336 O O . ILE B 1 37 ? 42.393 90.926 9.199 1.00 45.78 37 ILE B O 1
ATOM 3341 N N . VAL B 1 38 ? 42.686 91.524 11.361 1.00 47.67 38 VAL B N 1
ATOM 3342 C CA . VAL B 1 38 ? 41.351 91.104 11.799 1.00 49.91 38 VAL B CA 1
ATOM 3343 C C . VAL B 1 38 ? 40.557 92.274 12.372 1.00 61.24 38 VAL B C 1
ATOM 3344 O O . VAL B 1 38 ? 40.675 92.551 13.571 1.00 61.68 38 VAL B O 1
ATOM 3348 N N . PRO B 1 39 ? 39.709 92.935 11.551 1.00 63.35 39 PRO B N 1
ATOM 3349 C CA . PRO B 1 39 ? 38.884 94.045 12.067 1.00 65.57 39 PRO B CA 1
ATOM 3350 C C . PRO B 1 39 ? 37.839 93.627 13.112 1.00 73.44 39 PRO B C 1
ATOM 3351 O O . PRO B 1 39 ? 37.247 92.551 13.006 1.00 71.53 39 PRO B O 1
ATOM 3355 N N . SER B 1 40 ? 37.654 94.482 14.148 1.00 74.82 40 SER B N 1
ATOM 3356 C CA . SER B 1 40 ? 36.716 94.281 15.267 1.00 75.94 40 SER B CA 1
ATOM 3357 C C . SER B 1 40 ? 35.328 94.897 14.991 1.00 82.00 40 SER B C 1
ATOM 3358 O O . SER B 1 40 ? 35.218 95.892 14.262 1.00 81.80 40 SER B O 1
ATOM 3361 N N . GLY B 1 41 ? 34.294 94.294 15.585 1.00 79.82 41 GLY B N 1
ATOM 3362 C CA . GLY B 1 41 ? 32.902 94.723 15.454 1.00 114.20 41 GLY B CA 1
ATOM 3363 C C . GLY B 1 41 ? 32.579 96.064 16.089 1.00 137.07 41 GLY B C 1
ATOM 3364 O O . GLY B 1 41 ? 33.369 96.615 16.861 1.00 94.59 41 GLY B O 1
ATOM 3365 N N . LEU B 1 52 ? 38.298 91.880 21.649 1.00 82.70 52 LEU B N 1
ATOM 3366 C CA . LEU B 1 52 ? 38.895 92.569 22.790 1.00 82.73 52 LEU B CA 1
ATOM 3367 C C . LEU B 1 52 ? 39.186 94.089 22.512 1.00 86.29 52 LEU B C 1
ATOM 3368 O O . LEU B 1 52 ? 40.209 94.449 21.903 1.00 84.41 52 LEU B O 1
ATOM 3373 N N . ARG B 1 53 ? 38.236 94.960 22.966 1.00 82.72 53 ARG B N 1
ATOM 3374 C CA . ARG B 1 53 ? 38.250 96.438 22.888 1.00 81.69 53 ARG B CA 1
ATOM 3375 C C . ARG B 1 53 ? 38.746 97.031 24.221 1.00 81.27 53 ARG B C 1
ATOM 3376 O O . ARG B 1 53 ? 38.343 96.561 25.286 1.00 81.72 53 ARG B O 1
ATOM 3384 N N . ASP B 1 54 ? 39.639 98.022 24.165 1.00 73.93 54 ASP B N 1
ATOM 3385 C CA . ASP B 1 54 ? 40.279 98.595 25.352 1.00 72.49 54 ASP B CA 1
ATOM 3386 C C . ASP B 1 54 ? 39.376 99.392 26.327 1.00 74.28 54 ASP B C 1
ATOM 3387 O O . ASP B 1 54 ? 39.452 99.172 27.538 1.00 72.95 54 ASP B O 1
ATOM 3392 N N . GLY B 1 55 ? 38.605 100.342 25.810 1.00 69.52 55 GLY B N 1
ATOM 3393 C CA . GLY B 1 55 ? 37.777 101.200 26.647 1.00 69.09 55 GLY B CA 1
ATOM 3394 C C . GLY B 1 55 ? 38.556 102.299 27.360 1.00 72.25 55 GLY B C 1
ATOM 3395 O O . GLY B 1 55 ? 38.091 102.828 28.375 1.00 72.86 55 GLY B O 1
ATOM 3396 N N . ASP B 1 56 ? 39.758 102.639 26.850 1.00 65.95 56 ASP B N 1
ATOM 3397 C CA . ASP B 1 56 ? 40.582 103.711 27.385 1.00 64.63 56 ASP B CA 1
ATOM 3398 C C . ASP B 1 56 ? 40.190 104.947 26.564 1.00 68.27 56 ASP B C 1
ATOM 3399 O O . ASP B 1 56 ? 40.491 105.024 25.370 1.00 68.27 56 ASP B O 1
ATOM 3404 N N . LYS B 1 57 ? 39.491 105.896 27.209 1.00 63.53 57 LYS B N 1
ATOM 3405 C CA . LYS B 1 57 ? 38.948 107.099 26.577 1.00 62.83 57 LYS B CA 1
ATOM 3406 C C . LYS B 1 57 ? 40.013 108.143 26.189 1.00 64.56 57 LYS B C 1
ATOM 3407 O O . LYS B 1 57 ? 39.720 109.032 25.389 1.00 64.23 57 LYS B O 1
ATOM 3413 N N . SER B 1 58 ? 41.250 108.006 26.695 1.00 60.36 58 SER B N 1
ATOM 3414 C CA . SER B 1 58 ? 42.373 108.883 26.321 1.00 59.74 58 SER B CA 1
ATOM 3415 C C . SER B 1 58 ? 43.147 108.341 25.064 1.00 62.93 58 SER B C 1
ATOM 3416 O O . SER B 1 58 ? 44.253 108.810 24.762 1.00 63.18 58 SER B O 1
ATOM 3419 N N . ARG B 1 59 ? 42.553 107.350 24.340 1.00 57.26 59 ARG B N 1
ATOM 3420 C CA . ARG B 1 59 ? 43.126 106.741 23.128 1.00 55.42 59 ARG B CA 1
ATOM 3421 C C . ARG B 1 59 ? 42.006 106.318 22.198 1.00 55.56 59 ARG B C 1
ATOM 3422 O O . ARG B 1 59 ? 41.232 105.445 22.567 1.00 55.28 59 ARG B O 1
ATOM 3430 N N . TYR B 1 60 ? 41.908 106.929 21.006 1.00 51.48 60 TYR B N 1
ATOM 3431 C CA . TYR B 1 60 ? 40.918 106.575 19.968 1.00 51.86 60 TYR B CA 1
ATOM 3432 C C . TYR B 1 60 ? 39.469 106.455 20.473 1.00 59.86 60 TYR B C 1
ATOM 3433 O O . TYR B 1 60 ? 38.697 105.634 19.950 1.00 60.10 60 TYR B O 1
ATOM 3442 N N . ASN B 1 61 ? 39.127 107.249 21.518 1.00 57.53 61 ASN B N 1
ATOM 3443 C CA . ASN B 1 61 ? 37.821 107.295 22.178 1.00 57.09 61 ASN B CA 1
ATOM 3444 C C . ASN B 1 61 ? 37.347 105.894 22.625 1.00 59.07 61 ASN B C 1
ATOM 3445 O O . ASN B 1 61 ? 36.188 105.531 22.419 1.00 57.13 61 ASN B O 1
ATOM 3450 N N . GLY B 1 62 ? 38.282 105.141 23.223 1.00 56.82 62 GLY B N 1
ATOM 3451 C CA . GLY B 1 62 ? 38.086 103.797 23.774 1.00 57.35 62 GLY B CA 1
ATOM 3452 C C . GLY B 1 62 ? 38.105 102.607 22.826 1.00 60.79 62 GLY B C 1
ATOM 3453 O O . GLY B 1 62 ? 37.952 101.466 23.278 1.00 59.50 62 GLY B O 1
ATOM 3454 N N . LYS B 1 63 ? 38.291 102.855 21.512 1.00 57.82 63 LYS B N 1
ATOM 3455 C CA . LYS B 1 63 ? 38.292 101.819 20.458 1.00 56.95 63 LYS B CA 1
ATOM 3456 C C . LYS B 1 63 ? 39.671 101.111 20.227 1.00 58.08 63 LYS B C 1
ATOM 3457 O O . LYS B 1 63 ? 39.790 100.314 19.288 1.00 58.38 63 LYS B O 1
ATOM 3463 N N . GLY B 1 64 ? 40.658 101.387 21.090 1.00 51.93 64 GLY B N 1
ATOM 3464 C CA . GLY B 1 64 ? 41.999 100.795 21.057 1.00 51.52 64 GLY B CA 1
ATOM 3465 C C . GLY B 1 64 ? 41.985 99.278 21.198 1.00 54.83 64 GLY B C 1
ATOM 3466 O O . GLY B 1 64 ? 41.044 98.739 21.780 1.00 55.79 64 GLY B O 1
ATOM 3467 N N . VAL B 1 65 ? 42.994 98.561 20.632 1.00 48.79 65 VAL B N 1
ATOM 3468 C CA . VAL B 1 65 ? 43.047 97.084 20.691 1.00 47.59 65 VAL B CA 1
ATOM 3469 C C . VAL B 1 65 ? 44.345 96.570 21.333 1.00 51.95 65 VAL B C 1
ATOM 3470 O O . VAL B 1 65 ? 44.760 95.438 21.066 1.00 52.11 65 VAL B O 1
ATOM 3474 N N . LEU B 1 66 ? 44.944 97.381 22.226 1.00 49.66 66 LEU B N 1
ATOM 3475 C CA . LEU B 1 66 ? 46.192 97.070 22.943 1.00 50.46 66 LEU B CA 1
ATOM 3476 C C . LEU B 1 66 ? 46.122 95.822 23.822 1.00 55.07 66 LEU B C 1
ATOM 3477 O O . LEU B 1 66 ? 47.156 95.182 24.042 1.00 54.50 66 LEU B O 1
ATOM 3482 N N . LYS B 1 67 ? 44.914 95.487 24.337 1.00 52.36 67 LYS B N 1
ATOM 3483 C CA . LYS B 1 67 ? 44.703 94.301 25.179 1.00 51.93 67 LYS B CA 1
ATOM 3484 C C . LYS B 1 67 ? 44.760 93.018 24.348 1.00 53.51 67 LYS B C 1
ATOM 3485 O O . LYS B 1 67 ? 45.450 92.076 24.763 1.00 54.20 67 LYS B O 1
ATOM 3491 N N . ALA B 1 68 ? 44.109 93.010 23.144 1.00 46.72 68 ALA B N 1
ATOM 3492 C CA . ALA B 1 68 ? 44.153 91.896 22.176 1.00 45.32 68 ALA B CA 1
ATOM 3493 C C . ALA B 1 68 ? 45.608 91.720 21.685 1.00 48.03 68 ALA B C 1
ATOM 3494 O O . ALA B 1 68 ? 46.078 90.590 21.552 1.00 47.25 68 ALA B O 1
ATOM 3496 N N . VAL B 1 69 ? 46.337 92.853 21.496 1.00 43.15 69 VAL B N 1
ATOM 3497 C CA . VAL B 1 69 ? 47.754 92.884 21.099 1.00 41.28 69 VAL B CA 1
ATOM 3498 C C . VAL B 1 69 ? 48.575 92.234 22.206 1.00 46.58 69 VAL B C 1
ATOM 3499 O O . VAL B 1 69 ? 49.453 91.424 21.910 1.00 47.87 69 VAL B O 1
ATOM 3503 N N . GLN B 1 70 ? 48.264 92.544 23.479 1.00 44.09 70 GLN B N 1
ATOM 3504 C CA . GLN B 1 70 ? 48.987 91.965 24.622 1.00 44.16 70 GLN B CA 1
ATOM 3505 C C . GLN B 1 70 ? 48.664 90.480 24.800 1.00 47.34 70 GLN B C 1
ATOM 3506 O O . GLN B 1 70 ? 49.555 89.699 25.140 1.00 47.96 70 GLN B O 1
ATOM 3512 N N . ALA B 1 71 ? 47.407 90.089 24.515 1.00 42.37 71 ALA B N 1
ATOM 3513 C CA . ALA B 1 71 ? 46.953 88.700 24.566 1.00 42.40 71 ALA B CA 1
ATOM 3514 C C . ALA B 1 71 ? 47.750 87.836 23.564 1.00 47.57 71 ALA B C 1
ATOM 3515 O O . ALA B 1 71 ? 48.159 86.714 23.898 1.00 46.70 71 ALA B O 1
ATOM 3517 N N . VAL B 1 72 ? 48.040 88.403 22.367 1.00 44.49 72 VAL B N 1
ATOM 3518 C CA . VAL B 1 72 ? 48.827 87.736 21.328 1.00 43.56 72 VAL B CA 1
ATOM 3519 C C . VAL B 1 72 ? 50.319 87.687 21.690 1.00 47.43 72 VAL B C 1
ATOM 3520 O O . VAL B 1 72 ? 50.905 86.592 21.694 1.00 47.17 72 VAL B O 1
ATOM 3524 N N . ASN B 1 73 ? 50.938 88.861 21.961 1.00 44.46 73 ASN B N 1
ATOM 3525 C CA . ASN B 1 73 ? 52.384 88.971 22.258 1.00 44.99 73 ASN B CA 1
ATOM 3526 C C . ASN B 1 73 ? 52.858 88.223 23.504 1.00 51.05 73 ASN B C 1
ATOM 3527 O O . ASN B 1 73 ? 54.043 87.897 23.621 1.00 50.47 73 ASN B O 1
ATOM 3532 N N . GLU B 1 74 ? 51.952 87.977 24.443 1.00 50.42 74 GLU B N 1
ATOM 3533 C CA . GLU B 1 74 ? 52.309 87.278 25.666 1.00 51.35 74 GLU B CA 1
ATOM 3534 C C . GLU B 1 74 ? 51.646 85.908 25.764 1.00 54.87 74 GLU B C 1
ATOM 3535 O O . GLU B 1 74 ? 52.301 84.895 25.515 1.00 54.03 74 GLU B O 1
ATOM 3541 N N . ASP B 1 75 ? 50.347 85.876 26.087 1.00 50.87 75 ASP B N 1
ATOM 3542 C CA . ASP B 1 75 ? 49.616 84.627 26.271 1.00 50.74 75 ASP B CA 1
ATOM 3543 C C . ASP B 1 75 ? 49.772 83.658 25.113 1.00 53.32 75 ASP B C 1
ATOM 3544 O O . ASP B 1 75 ? 50.413 82.626 25.294 1.00 53.42 75 ASP B O 1
ATOM 3549 N N . ILE B 1 76 ? 49.252 84.016 23.925 1.00 47.94 76 ILE B N 1
ATOM 3550 C CA . ILE B 1 76 ? 49.268 83.157 22.740 1.00 46.53 76 ILE B CA 1
ATOM 3551 C C . ILE B 1 76 ? 50.701 82.821 22.273 1.00 51.68 76 ILE B C 1
ATOM 3552 O O . ILE B 1 76 ? 50.971 81.646 22.022 1.00 52.02 76 ILE B O 1
ATOM 3557 N N . ALA B 1 77 ? 51.613 83.813 22.207 1.00 48.90 77 ALA B N 1
ATOM 3558 C CA . ALA B 1 77 ? 53.005 83.588 21.783 1.00 48.43 77 ALA B CA 1
ATOM 3559 C C . ALA B 1 77 ? 53.719 82.524 22.629 1.00 55.64 77 ALA B C 1
ATOM 3560 O O . ALA B 1 77 ? 54.288 81.594 22.063 1.00 55.66 77 ALA B O 1
ATOM 3562 N N . GLU B 1 78 ? 53.622 82.617 23.977 1.00 53.84 78 GLU B N 1
ATOM 3563 C CA . GLU B 1 78 ? 54.213 81.661 24.925 1.00 53.18 78 GLU B CA 1
ATOM 3564 C C . GLU B 1 78 ? 53.602 80.260 24.760 1.00 52.86 78 GLU B C 1
ATOM 3565 O O . GLU B 1 78 ? 54.337 79.275 24.723 1.00 53.06 78 GLU B O 1
ATOM 3571 N N . ALA B 1 79 ? 52.281 80.174 24.588 1.00 45.91 79 ALA B N 1
ATOM 3572 C CA . ALA B 1 79 ? 51.606 78.883 24.431 1.00 45.68 79 ALA B CA 1
ATOM 3573 C C . ALA B 1 79 ? 51.796 78.169 23.051 1.00 51.67 79 ALA B C 1
ATOM 3574 O O . ALA B 1 79 ? 51.639 76.945 22.984 1.00 50.86 79 ALA B O 1
ATOM 3576 N N . LEU B 1 80 ? 52.099 78.928 21.966 1.00 48.43 80 LEU B N 1
ATOM 3577 C CA . LEU B 1 80 ? 52.197 78.372 20.613 1.00 47.04 80 LEU B CA 1
ATOM 3578 C C . LEU B 1 80 ? 53.585 78.357 20.019 1.00 51.09 80 LEU B C 1
ATOM 3579 O O . LEU B 1 80 ? 53.784 77.700 19.001 1.00 51.08 80 LEU B O 1
ATOM 3584 N N . ILE B 1 81 ? 54.562 79.009 20.639 1.00 48.05 81 ILE B N 1
ATOM 3585 C CA . ILE B 1 81 ? 55.907 78.927 20.085 1.00 48.13 81 ILE B CA 1
ATOM 3586 C C . ILE B 1 81 ? 56.342 77.454 20.191 1.00 52.26 81 ILE B C 1
ATOM 3587 O O . ILE B 1 81 ? 56.143 76.818 21.230 1.00 51.56 81 ILE B O 1
ATOM 3592 N N . GLY B 1 82 ? 56.751 76.899 19.054 1.00 48.82 82 GLY B N 1
ATOM 3593 C CA . GLY B 1 82 ? 57.139 75.497 18.935 1.00 47.15 82 GLY B CA 1
ATOM 3594 C C . GLY B 1 82 ? 56.043 74.612 18.361 1.00 49.43 82 GLY B C 1
ATOM 3595 O O . GLY B 1 82 ? 56.304 73.453 18.030 1.00 51.40 82 GLY B O 1
ATOM 3596 N N . PHE B 1 83 ? 54.806 75.126 18.260 1.00 43.21 83 PHE B N 1
ATOM 3597 C CA . PHE B 1 83 ? 53.676 74.385 17.690 1.00 42.42 83 PHE B CA 1
ATOM 3598 C C . PHE B 1 83 ? 53.841 74.314 16.169 1.00 44.41 83 PHE B C 1
ATOM 3599 O O . PHE B 1 83 ? 54.371 75.250 15.575 1.00 43.05 83 PHE B O 1
ATOM 3607 N N . ASP B 1 84 ? 53.412 73.204 15.546 1.00 40.64 84 ASP B N 1
ATOM 3608 C CA . ASP B 1 84 ? 53.498 73.046 14.090 1.00 40.34 84 ASP B CA 1
ATOM 3609 C C . ASP B 1 84 ? 52.330 73.804 13.413 1.00 42.98 84 ASP B C 1
ATOM 3610 O O . ASP B 1 84 ? 51.173 73.380 13.524 1.00 43.08 84 ASP B O 1
ATOM 3615 N N . ALA B 1 85 ? 52.644 74.921 12.714 1.00 37.94 85 ALA B N 1
ATOM 3616 C CA . ALA B 1 85 ? 51.651 75.765 12.040 1.00 37.03 85 ALA B CA 1
ATOM 3617 C C . ALA B 1 85 ? 50.880 75.058 10.920 1.00 40.92 85 ALA B C 1
ATOM 3618 O O . ALA B 1 85 ? 49.774 75.493 10.591 1.00 41.22 85 ALA B O 1
ATOM 3620 N N . ALA B 1 86 ? 51.464 73.989 10.328 1.00 36.67 86 ALA B N 1
ATOM 3621 C CA . ALA B 1 86 ? 50.845 73.170 9.272 1.00 36.59 86 ALA B CA 1
ATOM 3622 C C . ALA B 1 86 ? 49.657 72.345 9.808 1.00 41.82 86 ALA B C 1
ATOM 3623 O O . ALA B 1 86 ? 48.861 71.863 9.012 1.00 41.79 86 ALA B O 1
ATOM 3625 N N . ASP B 1 87 ? 49.538 72.180 11.143 1.00 38.36 87 ASP B N 1
ATOM 3626 C CA . ASP B 1 87 ? 48.430 71.460 11.759 1.00 38.13 87 ASP B CA 1
ATOM 3627 C C . ASP B 1 87 ? 47.378 72.451 12.177 1.00 41.60 87 ASP B C 1
ATOM 3628 O O . ASP B 1 87 ? 47.298 72.799 13.352 1.00 41.82 87 ASP B O 1
ATOM 3633 N N . GLN B 1 88 ? 46.588 72.937 11.194 1.00 38.58 88 GLN B N 1
ATOM 3634 C CA . GLN B 1 88 ? 45.577 73.996 11.387 1.00 38.00 88 GLN B CA 1
ATOM 3635 C C . GLN B 1 88 ? 44.550 73.662 12.473 1.00 41.41 88 GLN B C 1
ATOM 3636 O O . GLN B 1 88 ? 44.386 74.451 13.400 1.00 41.90 88 GLN B O 1
ATOM 3642 N N . ILE B 1 89 ? 43.901 72.491 12.374 1.00 37.38 89 ILE B N 1
ATOM 3643 C CA . ILE B 1 89 ? 42.890 72.017 13.327 1.00 36.32 89 ILE B CA 1
ATOM 3644 C C . ILE B 1 89 ? 43.441 71.959 14.770 1.00 42.48 89 ILE B C 1
ATOM 3645 O O . ILE B 1 89 ? 42.817 72.526 15.664 1.00 43.63 89 ILE B O 1
ATOM 3650 N N . ALA B 1 90 ? 44.618 71.338 14.981 1.00 39.43 90 ALA B N 1
ATOM 3651 C CA . ALA B 1 90 ? 45.239 71.267 16.311 1.00 39.77 90 ALA B CA 1
ATOM 3652 C C . ALA B 1 90 ? 45.579 72.657 16.866 1.00 46.16 90 ALA B C 1
ATOM 3653 O O . ALA B 1 90 ? 45.343 72.919 18.047 1.00 46.94 90 ALA B O 1
ATOM 3655 N N . LEU B 1 91 ? 46.098 73.555 16.004 1.00 41.79 91 LEU B N 1
ATOM 3656 C CA . LEU B 1 91 ? 46.459 74.916 16.383 1.00 39.92 91 LEU B CA 1
ATOM 3657 C C . LEU B 1 91 ? 45.216 75.678 16.843 1.00 41.65 91 LEU B C 1
ATOM 3658 O O . LEU B 1 91 ? 45.262 76.376 17.854 1.00 41.09 91 LEU B O 1
ATOM 3663 N N . ASP B 1 92 ? 44.120 75.537 16.103 1.00 37.45 92 ASP B N 1
ATOM 3664 C CA . ASP B 1 92 ? 42.855 76.196 16.418 1.00 37.45 92 ASP B CA 1
ATOM 3665 C C . ASP B 1 92 ? 42.229 75.655 17.688 1.00 45.48 92 ASP B C 1
ATOM 3666 O O . ASP B 1 92 ? 41.637 76.427 18.444 1.00 45.03 92 ASP B O 1
ATOM 3671 N N . GLN B 1 93 ? 42.388 74.341 17.953 1.00 44.31 93 GLN B N 1
ATOM 3672 C CA . GLN B 1 93 ? 41.817 73.801 19.182 1.00 44.64 93 GLN B CA 1
ATOM 3673 C C . GLN B 1 93 ? 42.717 74.150 20.373 1.00 49.01 93 GLN B C 1
ATOM 3674 O O . GLN B 1 93 ? 42.203 74.283 21.476 1.00 49.20 93 GLN B O 1
ATOM 3680 N N . GLU B 1 94 ? 43.999 74.467 20.118 1.00 46.51 94 GLU B N 1
ATOM 3681 C CA . GLU B 1 94 ? 44.948 74.945 21.129 1.00 47.64 94 GLU B CA 1
ATOM 3682 C C . GLU B 1 94 ? 44.579 76.378 21.529 1.00 54.81 94 GLU B C 1
ATOM 3683 O O . GLU B 1 94 ? 44.721 76.747 22.696 1.00 56.92 94 GLU B O 1
ATOM 3689 N N . LEU B 1 95 ? 44.091 77.172 20.563 1.00 50.06 95 LEU B N 1
ATOM 3690 C CA . LEU B 1 95 ? 43.687 78.547 20.784 1.00 48.70 95 LEU B CA 1
ATOM 3691 C C . LEU B 1 95 ? 42.403 78.605 21.599 1.00 52.69 95 LEU B C 1
ATOM 3692 O O . LEU B 1 95 ? 42.323 79.383 22.545 1.00 52.48 95 LEU B O 1
ATOM 3697 N N . ILE B 1 96 ? 41.408 77.789 21.223 1.00 49.36 96 ILE B N 1
ATOM 3698 C CA . ILE B 1 96 ? 40.111 77.666 21.878 1.00 49.66 96 ILE B CA 1
ATOM 3699 C C . ILE B 1 96 ? 40.309 77.241 23.347 1.00 56.99 96 ILE B C 1
ATOM 3700 O O . ILE B 1 96 ? 39.745 77.862 24.248 1.00 57.48 96 ILE B O 1
ATOM 3705 N N . ALA B 1 97 ? 41.184 76.259 23.580 1.00 55.18 97 ALA B N 1
ATOM 3706 C CA . ALA B 1 97 ? 41.499 75.762 24.911 1.00 55.78 97 ALA B CA 1
ATOM 3707 C C . ALA B 1 97 ? 42.257 76.784 25.768 1.00 62.39 97 ALA B C 1
ATOM 3708 O O . ALA B 1 97 ? 42.050 76.815 26.981 1.00 63.85 97 ALA B O 1
ATOM 3710 N N . LEU B 1 98 ? 43.140 77.602 25.161 1.00 58.36 98 LEU B N 1
ATOM 3711 C CA . LEU B 1 98 ? 43.896 78.625 25.898 1.00 57.40 98 LEU B CA 1
ATOM 3712 C C . LEU B 1 98 ? 42.938 79.702 26.414 1.00 62.34 98 LEU B C 1
ATOM 3713 O O . LEU B 1 98 ? 43.039 80.112 27.570 1.00 62.87 98 LEU B O 1
ATOM 3718 N N . ASP B 1 99 ? 41.973 80.103 25.578 1.00 59.02 99 ASP B N 1
ATOM 3719 C CA . ASP B 1 99 ? 40.963 81.081 25.940 1.00 59.34 99 ASP B CA 1
ATOM 3720 C C . ASP B 1 99 ? 40.024 80.486 27.002 1.00 68.08 99 ASP B C 1
ATOM 3721 O O . ASP B 1 99 ? 39.815 81.110 28.040 1.00 68.42 99 ASP B O 1
ATOM 3726 N N . GLY B 1 100 ? 39.498 79.289 26.729 1.00 67.50 100 GLY B N 1
ATOM 3727 C CA . GLY B 1 100 ? 38.620 78.537 27.620 1.00 68.00 100 GLY B CA 1
ATOM 3728 C C . GLY B 1 100 ? 37.253 79.133 27.895 1.00 74.17 100 GLY B C 1
ATOM 3729 O O . GLY B 1 100 ? 36.677 78.847 28.947 1.00 75.36 100 GLY B O 1
ATOM 3730 N N . THR B 1 101 ? 36.721 79.969 26.973 1.00 70.89 101 THR B N 1
ATOM 3731 C CA . THR B 1 101 ? 35.394 80.604 27.100 1.00 70.69 101 THR B CA 1
ATOM 3732 C C . THR B 1 101 ? 34.534 80.330 25.848 1.00 75.16 101 THR B C 1
ATOM 3733 O O . THR B 1 101 ? 35.087 80.275 24.751 1.00 75.46 101 THR B O 1
ATOM 3737 N N . PRO B 1 102 ? 33.194 80.179 25.961 1.00 72.26 102 PRO B N 1
ATOM 3738 C CA . PRO B 1 102 ? 32.384 79.858 24.764 1.00 72.25 102 PRO B CA 1
ATOM 3739 C C . PRO B 1 102 ? 32.366 80.880 23.625 1.00 76.08 102 PRO B C 1
ATOM 3740 O O . PRO B 1 102 ? 32.012 80.509 22.500 1.00 76.58 102 PRO B O 1
ATOM 3744 N N . ASN B 1 103 ? 32.698 82.150 23.902 1.00 71.31 103 ASN B N 1
ATOM 3745 C CA . ASN B 1 103 ? 32.655 83.204 22.878 1.00 70.36 103 ASN B CA 1
ATOM 3746 C C . ASN B 1 103 ? 33.993 83.965 22.724 1.00 72.28 103 ASN B C 1
ATOM 3747 O O . ASN B 1 103 ? 34.016 85.104 22.248 1.00 71.21 103 ASN B O 1
ATOM 3752 N N . LYS B 1 104 ? 35.105 83.296 23.084 1.00 68.34 104 LYS B N 1
ATOM 3753 C CA . LYS B 1 104 ? 36.481 83.802 22.993 1.00 68.17 104 LYS B CA 1
ATOM 3754 C C . LYS B 1 104 ? 36.633 85.180 23.653 1.00 73.46 104 LYS B C 1
ATOM 3755 O O . LYS B 1 104 ? 37.160 86.114 23.052 1.00 73.07 104 LYS B O 1
ATOM 3761 N N . SER B 1 105 ? 36.142 85.300 24.893 1.00 70.54 105 SER B N 1
ATOM 3762 C CA . SER B 1 105 ? 36.138 86.556 25.647 1.00 69.79 105 SER B CA 1
ATOM 3763 C C . SER B 1 105 ? 37.366 86.775 26.529 1.00 71.73 105 SER B C 1
ATOM 3764 O O . SER B 1 105 ? 37.595 87.913 26.945 1.00 72.70 105 SER B O 1
ATOM 3767 N N . LYS B 1 106 ? 38.167 85.730 26.811 1.00 65.59 106 LYS B N 1
ATOM 3768 C CA . LYS B 1 106 ? 39.371 85.933 27.627 1.00 64.54 106 LYS B CA 1
ATOM 3769 C C . LYS B 1 106 ? 40.492 86.571 26.807 1.00 68.26 106 LYS B C 1
ATOM 3770 O O . LYS B 1 106 ? 41.031 87.597 27.217 1.00 70.08 106 LYS B O 1
ATOM 3776 N N . LEU B 1 107 ? 40.836 85.966 25.652 1.00 62.01 107 LEU B N 1
ATOM 3777 C CA . LEU B 1 107 ? 41.912 86.433 24.766 1.00 59.83 107 LEU B CA 1
ATOM 3778 C C . LEU B 1 107 ? 41.419 87.411 23.687 1.00 59.34 107 LEU B C 1
ATOM 3779 O O . LEU B 1 107 ? 42.171 88.298 23.276 1.00 58.79 107 LEU B O 1
ATOM 3784 N N . GLY B 1 108 ? 40.178 87.225 23.247 1.00 51.43 108 GLY B N 1
ATOM 3785 C CA . GLY B 1 108 ? 39.566 88.027 22.199 1.00 49.82 108 GLY B CA 1
ATOM 3786 C C . GLY B 1 108 ? 39.425 87.234 20.918 1.00 51.15 108 GLY B C 1
ATOM 3787 O O . GLY B 1 108 ? 40.356 86.516 20.531 1.00 51.85 108 GLY B O 1
ATOM 3788 N N . ALA B 1 109 ? 38.269 87.355 20.250 1.00 45.00 109 ALA B N 1
ATOM 3789 C CA . ALA B 1 109 ? 38.003 86.658 18.992 1.00 44.41 109 ALA B CA 1
ATOM 3790 C C . ALA B 1 109 ? 38.946 87.172 17.903 1.00 49.33 109 ALA B C 1
ATOM 3791 O O . ALA B 1 109 ? 39.417 86.387 17.075 1.00 48.50 109 ALA B O 1
ATOM 3793 N N . ASN B 1 110 ? 39.261 88.495 17.949 1.00 46.55 110 ASN B N 1
ATOM 3794 C CA . ASN B 1 110 ? 40.174 89.171 17.016 1.00 45.40 110 ASN B CA 1
ATOM 3795 C C . ASN B 1 110 ? 41.620 88.678 17.217 1.00 47.69 110 ASN B C 1
ATOM 3796 O O . ASN B 1 110 ? 42.332 88.479 16.235 1.00 46.89 110 ASN B O 1
ATOM 3801 N N . ALA B 1 111 ? 42.022 88.423 18.482 1.00 43.63 111 ALA B N 1
ATOM 3802 C CA . ALA B 1 111 ? 43.343 87.881 18.819 1.00 43.17 111 ALA B CA 1
ATOM 3803 C C . ALA B 1 111 ? 43.472 86.428 18.328 1.00 46.69 111 ALA B C 1
ATOM 3804 O O . ALA B 1 111 ? 44.503 86.068 17.770 1.00 46.00 111 ALA B O 1
ATOM 3806 N N . ILE B 1 112 ? 42.416 85.613 18.516 1.00 43.41 112 ILE B N 1
ATOM 3807 C CA . ILE B 1 112 ? 42.396 84.200 18.112 1.00 42.60 112 ILE B CA 1
ATOM 3808 C C . ILE B 1 112 ? 42.327 84.058 16.572 1.00 44.43 112 ILE B C 1
ATOM 3809 O O . ILE B 1 112 ? 43.116 83.306 16.014 1.00 43.99 112 ILE B O 1
ATOM 3814 N N . LEU B 1 113 ? 41.445 84.817 15.897 1.00 39.53 113 LEU B N 1
ATOM 3815 C CA . LEU B 1 113 ? 41.350 84.779 14.443 1.00 38.63 113 LEU B CA 1
ATOM 3816 C C . LEU B 1 113 ? 42.633 85.218 13.733 1.00 43.26 113 LEU B C 1
ATOM 3817 O O . LEU B 1 113 ? 42.994 84.617 12.728 1.00 43.67 113 LEU B O 1
ATOM 3822 N N . GLY B 1 114 ? 43.310 86.222 14.286 1.00 38.69 114 GLY B N 1
ATOM 3823 C CA . GLY B 1 114 ? 44.535 86.803 13.755 1.00 37.51 114 GLY B CA 1
ATOM 3824 C C . GLY B 1 114 ? 45.660 85.815 13.680 1.00 40.17 114 GLY B C 1
ATOM 3825 O O . GLY B 1 114 ? 46.314 85.709 12.648 1.00 38.80 114 GLY B O 1
ATOM 3826 N N . VAL B 1 115 ? 45.852 85.064 14.769 1.00 37.27 115 VAL B N 1
ATOM 3827 C CA . VAL B 1 115 ? 46.848 84.003 14.912 1.00 36.41 115 VAL B CA 1
ATOM 3828 C C . VAL B 1 115 ? 46.439 82.845 13.993 1.00 40.19 115 VAL B C 1
ATOM 3829 O O . VAL B 1 115 ? 47.269 82.342 13.249 1.00 41.48 115 VAL B O 1
ATOM 3833 N N . SER B 1 116 ? 45.160 82.463 14.018 1.00 35.67 116 SER B N 1
ATOM 3834 C CA . SER B 1 116 ? 44.582 81.374 13.220 1.00 34.86 116 SER B CA 1
ATOM 3835 C C . SER B 1 116 ? 44.857 81.530 11.696 1.00 39.45 116 SER B C 1
ATOM 3836 O O . SER B 1 116 ? 45.296 80.578 11.044 1.00 39.73 116 SER B O 1
ATOM 3839 N N . LEU B 1 117 ? 44.601 82.732 11.154 1.00 35.18 117 LEU B N 1
ATOM 3840 C CA . LEU B 1 117 ? 44.787 83.117 9.753 1.00 33.69 117 LEU B CA 1
ATOM 3841 C C . LEU B 1 117 ? 46.247 83.310 9.396 1.00 38.63 117 LEU B C 1
ATOM 3842 O O . LEU B 1 117 ? 46.675 82.838 8.337 1.00 40.03 117 LEU B O 1
ATOM 3847 N N . ALA B 1 118 ? 47.011 84.009 10.254 1.00 33.66 118 ALA B N 1
ATOM 3848 C CA . ALA B 1 118 ? 48.434 84.264 10.016 1.00 32.49 118 ALA B CA 1
ATOM 3849 C C . ALA B 1 118 ? 49.235 82.955 10.025 1.00 36.69 118 ALA B C 1
ATOM 3850 O O . ALA B 1 118 ? 50.182 82.829 9.260 1.00 36.05 118 ALA B O 1
ATOM 3852 N N . ALA B 1 119 ? 48.835 81.978 10.857 1.00 34.41 119 ALA B N 1
ATOM 3853 C CA . ALA B 1 119 ? 49.496 80.663 10.934 1.00 33.66 119 ALA B CA 1
ATOM 3854 C C . ALA B 1 119 ? 49.280 79.880 9.642 1.00 35.77 119 ALA B C 1
ATOM 3855 O O . ALA B 1 119 ? 50.233 79.287 9.147 1.00 36.00 119 ALA B O 1
ATOM 3857 N N . ALA B 1 120 ? 48.064 79.950 9.058 1.00 31.80 120 ALA B N 1
ATOM 3858 C CA . ALA B 1 120 ? 47.720 79.322 7.768 1.00 31.04 120 ALA B CA 1
ATOM 3859 C C . ALA B 1 120 ? 48.539 79.936 6.628 1.00 36.87 120 ALA B C 1
ATOM 3860 O O . ALA B 1 120 ? 49.031 79.223 5.748 1.00 38.74 120 ALA B O 1
ATOM 3862 N N . LYS B 1 121 ? 48.702 81.269 6.658 1.00 32.88 121 LYS B N 1
ATOM 3863 C CA . LYS B 1 121 ? 49.449 81.994 5.637 1.00 30.55 121 LYS B CA 1
ATOM 3864 C C . LYS B 1 121 ? 50.935 81.724 5.726 1.00 34.01 121 LYS B C 1
ATOM 3865 O O . LYS B 1 121 ? 51.578 81.601 4.688 1.00 34.41 121 LYS B O 1
ATOM 3871 N N . ALA B 1 122 ? 51.475 81.613 6.947 1.00 31.62 122 ALA B N 1
ATOM 3872 C CA . ALA B 1 122 ? 52.890 81.285 7.204 1.00 32.05 122 ALA B CA 1
ATOM 3873 C C . ALA B 1 122 ? 53.209 79.892 6.632 1.00 36.49 122 ALA B C 1
ATOM 3874 O O . ALA B 1 122 ? 54.176 79.738 5.886 1.00 36.96 122 ALA B O 1
ATOM 3876 N N . ALA B 1 123 ? 52.336 78.912 6.922 1.00 31.83 123 ALA B N 1
ATOM 3877 C CA . ALA B 1 123 ? 52.448 77.537 6.474 1.00 31.21 123 ALA B CA 1
ATOM 3878 C C . ALA B 1 123 ? 52.326 77.425 4.940 1.00 36.36 123 ALA B C 1
ATOM 3879 O O . ALA B 1 123 ? 53.109 76.698 4.328 1.00 37.29 123 ALA B O 1
ATOM 3881 N N . ALA B 1 124 ? 51.365 78.145 4.327 1.00 31.53 124 ALA B N 1
ATOM 3882 C CA . ALA B 1 124 ? 51.158 78.145 2.873 1.00 30.73 124 ALA B CA 1
ATOM 3883 C C . ALA B 1 124 ? 52.440 78.597 2.185 1.00 33.89 124 ALA B C 1
ATOM 3884 O O . ALA B 1 124 ? 52.914 77.932 1.270 1.00 34.39 124 ALA B O 1
ATOM 3886 N N . ALA B 1 125 ? 53.023 79.698 2.669 1.00 30.15 125 ALA B N 1
ATOM 3887 C CA . ALA B 1 125 ? 54.272 80.234 2.157 1.00 29.96 125 ALA B CA 1
ATOM 3888 C C . ALA B 1 125 ? 55.432 79.195 2.342 1.00 37.49 125 ALA B C 1
ATOM 3889 O O . ALA B 1 125 ? 56.230 79.040 1.422 1.00 38.89 125 ALA B O 1
ATOM 3891 N N . ALA B 1 126 ? 55.478 78.453 3.481 1.00 34.62 126 ALA B N 1
ATOM 3892 C CA . ALA B 1 126 ? 56.504 77.417 3.739 1.00 35.77 126 ALA B CA 1
ATOM 3893 C C . ALA B 1 126 ? 56.418 76.261 2.710 1.00 39.74 126 ALA B C 1
ATOM 3894 O O . ALA B 1 126 ? 57.451 75.826 2.204 1.00 38.41 126 ALA B O 1
ATOM 3896 N N . PHE B 1 127 ? 55.185 75.808 2.367 1.00 36.21 127 PHE B N 1
ATOM 3897 C CA . PHE B 1 127 ? 54.967 74.814 1.310 1.00 35.61 127 PHE B CA 1
ATOM 3898 C C . PHE B 1 127 ? 55.046 75.450 -0.108 1.00 40.04 127 PHE B C 1
ATOM 3899 O O . PHE B 1 127 ? 54.930 74.725 -1.077 1.00 40.26 127 PHE B O 1
ATOM 3907 N N . GLY B 1 128 ? 55.250 76.769 -0.217 1.00 36.63 128 GLY B N 1
ATOM 3908 C CA . GLY B 1 128 ? 55.310 77.465 -1.501 1.00 37.04 128 GLY B CA 1
ATOM 3909 C C . GLY B 1 128 ? 54.000 77.336 -2.269 1.00 43.48 128 GLY B C 1
ATOM 3910 O O . GLY B 1 128 ? 54.003 77.184 -3.497 1.00 43.15 128 GLY B O 1
ATOM 3911 N N . LEU B 1 129 ? 52.860 77.367 -1.526 1.00 39.26 129 LEU B N 1
ATOM 3912 C CA . LEU B 1 129 ? 51.515 77.220 -2.083 1.00 37.47 129 LEU B CA 1
ATOM 3913 C C . LEU B 1 129 ? 50.653 78.463 -1.899 1.00 40.58 129 LEU B C 1
ATOM 3914 O O . LEU B 1 129 ? 50.775 79.137 -0.869 1.00 40.72 129 LEU B O 1
ATOM 3919 N N . PRO B 1 130 ? 49.779 78.798 -2.883 1.00 35.91 130 PRO B N 1
ATOM 3920 C CA . PRO B 1 130 ? 48.847 79.928 -2.660 1.00 34.69 130 PRO B CA 1
ATOM 3921 C C . PRO B 1 130 ? 47.812 79.461 -1.627 1.00 37.48 130 PRO B C 1
ATOM 3922 O O . PRO B 1 130 ? 47.453 78.259 -1.572 1.00 36.31 130 PRO B O 1
ATOM 3926 N N . LEU B 1 131 ? 47.389 80.389 -0.773 1.00 33.70 131 LEU B N 1
ATOM 3927 C CA . LEU B 1 131 ? 46.468 80.125 0.329 1.00 33.39 131 LEU B CA 1
ATOM 3928 C C . LEU B 1 131 ? 45.243 79.236 -0.046 1.00 36.41 131 LEU B C 1
ATOM 3929 O O . LEU B 1 131 ? 45.014 78.266 0.670 1.00 37.74 131 LEU B O 1
ATOM 3934 N N . TYR B 1 132 ? 44.528 79.489 -1.176 1.00 31.05 132 TYR B N 1
ATOM 3935 C CA . TYR B 1 132 ? 43.345 78.686 -1.578 1.00 30.37 132 TYR B CA 1
ATOM 3936 C C . TYR B 1 132 ? 43.673 77.197 -1.782 1.00 35.77 132 TYR B C 1
ATOM 3937 O O . TYR B 1 132 ? 42.857 76.316 -1.473 1.00 35.08 132 TYR B O 1
ATOM 3946 N N . ARG B 1 133 ? 44.854 76.928 -2.347 1.00 32.27 133 ARG B N 1
ATOM 3947 C CA . ARG B 1 133 ? 45.321 75.574 -2.578 1.00 31.32 133 ARG B CA 1
ATOM 3948 C C . ARG B 1 133 ? 45.795 74.975 -1.221 1.00 33.64 133 ARG B C 1
ATOM 3949 O O . ARG B 1 133 ? 45.411 73.861 -0.875 1.00 31.14 133 ARG B O 1
ATOM 3957 N N . TYR B 1 134 ? 46.570 75.743 -0.428 1.00 31.29 134 TYR B N 1
ATOM 3958 C CA . TYR B 1 134 ? 46.980 75.272 0.895 1.00 30.75 134 TYR B CA 1
ATOM 3959 C C . TYR B 1 134 ? 45.744 74.911 1.778 1.00 36.48 134 TYR B C 1
ATOM 3960 O O . TYR B 1 134 ? 45.768 73.908 2.486 1.00 35.97 134 TYR B O 1
ATOM 3969 N N . LEU B 1 135 ? 44.677 75.749 1.744 1.00 34.06 135 LEU B N 1
ATOM 3970 C CA . LEU B 1 135 ? 43.453 75.526 2.512 1.00 32.37 135 LEU B CA 1
ATOM 3971 C C . LEU B 1 135 ? 42.544 74.473 1.940 1.00 37.54 135 LEU B C 1
ATOM 3972 O O . LEU B 1 135 ? 41.900 73.768 2.727 1.00 40.33 135 LEU B O 1
ATOM 3977 N N . GLY B 1 136 ? 42.372 74.453 0.611 1.00 30.99 136 GLY B N 1
ATOM 3978 C CA . GLY B 1 136 ? 41.379 73.579 -0.014 1.00 30.21 136 GLY B CA 1
ATOM 3979 C C . GLY B 1 136 ? 41.836 72.326 -0.726 1.00 33.86 136 GLY B C 1
ATOM 3980 O O . GLY B 1 136 ? 41.002 71.516 -1.146 1.00 32.39 136 GLY B O 1
ATOM 3981 N N . GLY B 1 137 ? 43.141 72.179 -0.900 1.00 31.63 137 GLY B N 1
ATOM 3982 C CA . GLY B 1 137 ? 43.663 71.032 -1.615 1.00 32.91 137 GLY B CA 1
ATOM 3983 C C . GLY B 1 137 ? 43.524 71.168 -3.120 1.00 39.07 137 GLY B C 1
ATOM 3984 O O . GLY B 1 137 ? 43.243 72.257 -3.631 1.00 39.48 137 GLY B O 1
ATOM 3985 N N . VAL B 1 138 ? 43.729 70.044 -3.834 1.00 34.38 138 VAL B N 1
ATOM 3986 C CA . VAL B 1 138 ? 43.807 69.975 -5.289 1.00 32.72 138 VAL B CA 1
ATOM 3987 C C . VAL B 1 138 ? 42.526 70.350 -6.038 1.00 38.01 138 VAL B C 1
ATOM 3988 O O . VAL B 1 138 ? 42.627 70.691 -7.221 1.00 38.57 138 VAL B O 1
ATOM 3992 N N . TYR B 1 139 ? 41.353 70.302 -5.383 1.00 33.21 139 TYR B N 1
ATOM 3993 C CA . TYR B 1 139 ? 40.085 70.587 -6.047 1.00 31.60 139 TYR B CA 1
ATOM 3994 C C . TYR B 1 139 ? 39.575 72.059 -5.851 1.00 34.76 139 TYR B C 1
ATOM 3995 O O . TYR B 1 139 ? 38.514 72.400 -6.374 1.00 35.04 139 TYR B O 1
ATOM 4004 N N . ALA B 1 140 ? 40.321 72.923 -5.125 1.00 29.88 140 ALA B N 1
ATOM 4005 C CA . ALA B 1 140 ? 39.967 74.344 -4.921 1.00 29.45 140 ALA B CA 1
ATOM 4006 C C . ALA B 1 140 ? 40.187 75.090 -6.259 1.00 36.89 140 ALA B C 1
ATOM 4007 O O . ALA B 1 140 ? 41.335 75.291 -6.647 1.00 38.01 140 ALA B O 1
ATOM 4009 N N . HIS B 1 141 ? 39.107 75.440 -6.998 1.00 35.39 141 HIS B N 1
ATOM 4010 C CA . HIS B 1 141 ? 39.243 76.063 -8.332 1.00 35.28 141 HIS B CA 1
ATOM 4011 C C . HIS B 1 141 ? 38.063 76.902 -8.800 1.00 39.18 141 HIS B C 1
ATOM 4012 O O . HIS B 1 141 ? 38.114 77.428 -9.919 1.00 38.91 141 HIS B O 1
ATOM 4019 N N . VAL B 1 142 ? 36.961 76.930 -8.015 1.00 36.56 142 VAL B N 1
ATOM 4020 C CA . VAL B 1 142 ? 35.713 77.603 -8.379 1.00 35.29 142 VAL B CA 1
ATOM 4021 C C . VAL B 1 142 ? 35.757 79.080 -8.016 1.00 38.22 142 VAL B C 1
ATOM 4022 O O . VAL B 1 142 ? 35.849 79.440 -6.844 1.00 37.99 142 VAL B O 1
ATOM 4026 N N . LEU B 1 143 ? 35.688 79.938 -9.048 1.00 34.87 143 LEU B N 1
ATOM 4027 C CA . LEU B 1 143 ? 35.653 81.396 -8.867 1.00 33.93 143 LEU B CA 1
ATOM 4028 C C . LEU B 1 143 ? 34.231 81.801 -8.537 1.00 38.33 143 LEU B C 1
ATOM 4029 O O . LEU B 1 143 ? 33.292 81.274 -9.154 1.00 38.23 143 LEU B O 1
ATOM 4034 N N . PRO B 1 144 ? 34.032 82.644 -7.504 1.00 35.53 144 PRO B N 1
ATOM 4035 C CA . PRO B 1 144 ? 32.658 82.969 -7.081 1.00 36.25 144 PRO B CA 1
ATOM 4036 C C . PRO B 1 144 ? 31.945 84.022 -7.928 1.00 44.38 144 PRO B C 1
ATOM 4037 O O . PRO B 1 144 ? 32.600 84.877 -8.538 1.00 45.28 144 PRO B O 1
ATOM 4041 N N . VAL B 1 145 ? 30.599 83.989 -7.922 1.00 41.54 145 VAL B N 1
ATOM 4042 C CA . VAL B 1 145 ? 29.782 85.008 -8.586 1.00 40.47 145 VAL B CA 1
ATOM 4043 C C . VAL B 1 145 ? 29.657 86.084 -7.514 1.00 41.92 145 VAL B C 1
ATOM 4044 O O . VAL B 1 145 ? 29.233 85.780 -6.393 1.00 40.47 145 VAL B O 1
ATOM 4048 N N . PRO B 1 146 ? 30.127 87.318 -7.786 1.00 38.01 146 PRO B N 1
ATOM 4049 C CA . PRO B 1 146 ? 30.062 88.348 -6.740 1.00 38.59 146 PRO B CA 1
ATOM 4050 C C . PRO B 1 146 ? 28.673 88.994 -6.578 1.00 46.58 146 PRO B C 1
ATOM 4051 O O . PRO B 1 146 ? 27.930 89.142 -7.555 1.00 45.77 146 PRO B O 1
ATOM 4055 N N . MET B 1 147 ? 28.339 89.367 -5.334 1.00 45.79 147 MET B N 1
ATOM 4056 C CA . MET B 1 147 ? 27.130 90.101 -4.969 1.00 47.48 147 MET B CA 1
ATOM 4057 C C . MET B 1 147 ? 27.601 91.525 -4.900 1.00 53.24 147 MET B C 1
ATOM 4058 O O . MET B 1 147 ? 28.128 91.959 -3.864 1.00 53.52 147 MET B O 1
ATOM 4063 N N . MET B 1 148 ? 27.514 92.226 -6.034 1.00 50.54 148 MET B N 1
ATOM 4064 C CA . MET B 1 148 ? 28.052 93.579 -6.122 1.00 51.53 148 MET B CA 1
ATOM 4065 C C . MET B 1 148 ? 27.056 94.651 -5.690 1.00 60.14 148 MET B C 1
ATOM 4066 O O . MET B 1 148 ? 26.088 94.917 -6.397 1.00 60.17 148 MET B O 1
ATOM 4071 N N . ASN B 1 149 ? 27.300 95.260 -4.522 1.00 60.70 149 ASN B N 1
ATOM 4072 C CA . ASN B 1 149 ? 26.463 96.325 -3.991 1.00 62.94 149 ASN B CA 1
ATOM 4073 C C . ASN B 1 149 ? 26.571 97.578 -4.846 1.00 74.13 149 ASN B C 1
ATOM 4074 O O . ASN B 1 149 ? 27.612 98.219 -4.877 1.00 74.86 149 ASN B O 1
ATOM 4079 N N . ILE B 1 150 ? 25.488 97.926 -5.536 1.00 75.73 150 ILE B N 1
ATOM 4080 C CA . ILE B 1 150 ? 25.466 99.101 -6.401 1.00 77.85 150 ILE B CA 1
ATOM 4081 C C . ILE B 1 150 ? 24.489 100.195 -5.903 1.00 87.84 150 ILE B C 1
ATOM 4082 O O . ILE B 1 150 ? 24.575 101.321 -6.387 1.00 87.76 150 ILE B O 1
ATOM 4087 N N . MET B 1 151 ? 23.609 99.885 -4.917 1.00 88.83 151 MET B N 1
ATOM 4088 C CA . MET B 1 151 ? 22.611 100.825 -4.374 1.00 90.78 151 MET B CA 1
ATOM 4089 C C . MET B 1 151 ? 22.352 100.598 -2.874 1.00 97.79 151 MET B C 1
ATOM 4090 O O . MET B 1 151 ? 22.257 99.450 -2.441 1.00 97.48 151 MET B O 1
ATOM 4095 N N . ASN B 1 152 ? 22.204 101.692 -2.098 1.00 96.86 152 ASN B N 1
ATOM 4096 C CA . ASN B 1 152 ? 21.967 101.633 -0.651 1.00 98.13 152 ASN B CA 1
ATOM 4097 C C . ASN B 1 152 ? 20.686 102.354 -0.163 1.00 105.29 152 ASN B C 1
ATOM 4098 O O . ASN B 1 152 ? 20.069 103.119 -0.910 1.00 104.70 152 ASN B O 1
ATOM 4103 N N . GLY B 1 153 ? 20.326 102.086 1.096 1.00 104.49 153 GLY B N 1
ATOM 4104 C CA . GLY B 1 153 ? 19.175 102.645 1.799 1.00 105.58 153 GLY B CA 1
ATOM 4105 C C . GLY B 1 153 ? 19.128 102.204 3.251 1.00 112.47 153 GLY B C 1
ATOM 4106 O O . GLY B 1 153 ? 20.128 101.715 3.784 1.00 112.13 153 GLY B O 1
ATOM 4107 N N . GLY B 1 154 ? 17.973 102.386 3.889 1.00 111.45 154 GLY B N 1
ATOM 4108 C CA . GLY B 1 154 ? 17.742 101.985 5.274 1.00 112.64 154 GLY B CA 1
ATOM 4109 C C . GLY B 1 154 ? 18.309 102.900 6.342 1.00 120.39 154 GLY B C 1
ATOM 4110 O O . GLY B 1 154 ? 17.550 103.445 7.150 1.00 120.09 154 GLY B O 1
ATOM 4111 N N . GLN B 1 155 ? 19.657 103.035 6.387 1.00 119.53 155 GLN B N 1
ATOM 4112 C CA . GLN B 1 155 ? 20.393 103.851 7.370 1.00 120.14 155 GLN B CA 1
ATOM 4113 C C . GLN B 1 155 ? 21.497 104.701 6.701 1.00 126.09 155 GLN B C 1
ATOM 4114 O O . GLN B 1 155 ? 21.418 104.982 5.500 1.00 125.43 155 GLN B O 1
ATOM 4120 N N . HIS B 1 156 ? 22.519 105.107 7.499 1.00 124.45 156 HIS B N 1
ATOM 4121 C CA . HIS B 1 156 ? 23.692 105.892 7.088 1.00 125.02 156 HIS B CA 1
ATOM 4122 C C . HIS B 1 156 ? 25.005 105.164 7.474 1.00 128.24 156 HIS B C 1
ATOM 4123 O O . HIS B 1 156 ? 24.996 104.324 8.379 1.00 127.90 156 HIS B O 1
ATOM 4130 N N . ALA B 1 157 ? 26.123 105.486 6.785 1.00 123.98 157 ALA B N 1
ATOM 4131 C CA . ALA B 1 157 ? 27.431 104.872 7.039 1.00 143.93 157 ALA B CA 1
ATOM 4132 C C . ALA B 1 157 ? 28.575 105.854 6.800 1.00 157.89 157 ALA B C 1
ATOM 4133 O O . ALA B 1 157 ? 29.652 105.701 7.376 1.00 113.72 157 ALA B O 1
ATOM 4135 N N . THR B 1 161 ? 15.358 103.508 0.556 1.00 109.66 161 THR B N 1
ATOM 4136 C CA . THR B 1 161 ? 13.982 103.273 0.956 1.00 109.38 161 THR B CA 1
ATOM 4137 C C . THR B 1 161 ? 14.038 102.470 2.226 1.00 112.31 161 THR B C 1
ATOM 4138 O O . THR B 1 161 ? 14.920 102.670 3.038 1.00 112.19 161 THR B O 1
ATOM 4142 N N . ASP B 1 162 ? 13.110 101.551 2.400 1.00 107.60 162 ASP B N 1
ATOM 4143 C CA . ASP B 1 162 ? 13.091 100.757 3.608 1.00 107.09 162 ASP B CA 1
ATOM 4144 C C . ASP B 1 162 ? 14.168 99.681 3.602 1.00 109.74 162 ASP B C 1
ATOM 4145 O O . ASP B 1 162 ? 14.586 99.185 4.643 1.00 109.46 162 ASP B O 1
ATOM 4150 N N . PHE B 1 163 ? 14.620 99.338 2.407 1.00 104.47 163 PHE B N 1
ATOM 4151 C CA . PHE B 1 163 ? 15.554 98.252 2.201 1.00 102.80 163 PHE B CA 1
ATOM 4152 C C . PHE B 1 163 ? 17.001 98.682 2.044 1.00 101.23 163 PHE B C 1
ATOM 4153 O O . PHE B 1 163 ? 17.347 99.461 1.180 1.00 100.98 163 PHE B O 1
ATOM 4161 N N . GLN B 1 164 ? 17.825 98.116 2.901 1.00 93.31 164 GLN B N 1
ATOM 4162 C CA . GLN B 1 164 ? 19.240 98.449 3.113 1.00 91.19 164 GLN B CA 1
ATOM 4163 C C . GLN B 1 164 ? 20.197 98.314 1.894 1.00 90.65 164 GLN B C 1
ATOM 4164 O O . GLN B 1 164 ? 20.930 99.266 1.631 1.00 90.45 164 GLN B O 1
ATOM 4170 N N . GLU B 1 165 ? 20.249 97.146 1.203 1.00 82.93 165 GLU B N 1
ATOM 4171 C CA . GLU B 1 165 ? 21.181 96.930 0.080 1.00 79.93 165 GLU B CA 1
ATOM 4172 C C . GLU B 1 165 ? 20.552 96.301 -1.159 1.00 76.51 165 GLU B C 1
ATOM 4173 O O . GLU B 1 165 ? 19.747 95.371 -1.058 1.00 76.10 165 GLU B O 1
ATOM 4179 N N . PHE B 1 166 ? 21.000 96.768 -2.329 1.00 67.46 166 PHE B N 1
ATOM 4180 C CA . PHE B 1 166 ? 20.594 96.310 -3.655 1.00 65.15 166 PHE B CA 1
ATOM 4181 C C . PHE B 1 166 ? 21.865 95.861 -4.373 1.00 63.42 166 PHE B C 1
ATOM 4182 O O . PHE B 1 166 ? 22.796 96.655 -4.548 1.00 62.13 166 PHE B O 1
ATOM 4190 N N . MET B 1 167 ? 21.933 94.569 -4.729 1.00 55.95 167 MET B N 1
ATOM 4191 C CA . MET B 1 167 ? 23.133 94.012 -5.351 1.00 53.96 167 MET B CA 1
ATOM 4192 C C . MET B 1 167 ? 22.864 93.396 -6.694 1.00 57.64 167 MET B C 1
ATOM 4193 O O . MET B 1 167 ? 21.784 92.848 -6.925 1.00 58.48 167 MET B O 1
ATOM 4198 N N . ILE B 1 168 ? 23.848 93.484 -7.585 1.00 52.78 168 ILE B N 1
ATOM 4199 C CA . ILE B 1 168 ? 23.781 92.830 -8.885 1.00 51.95 168 ILE B CA 1
ATOM 4200 C C . ILE B 1 168 ? 24.716 91.631 -8.860 1.00 53.36 168 ILE B C 1
ATOM 4201 O O . ILE B 1 168 ? 25.702 91.619 -8.102 1.00 51.24 168 ILE B O 1
ATOM 4206 N N . MET B 1 169 ? 24.380 90.608 -9.668 1.00 48.37 169 MET B N 1
ATOM 4207 C CA . MET B 1 169 ? 25.149 89.384 -9.763 1.00 46.54 169 MET B CA 1
ATOM 4208 C C . MET B 1 169 ? 25.399 89.008 -11.221 1.00 49.92 169 MET B C 1
ATOM 4209 O O . MET B 1 169 ? 24.459 88.672 -11.930 1.00 51.05 169 MET B O 1
ATOM 4214 N N . PRO B 1 170 ? 26.659 89.079 -11.712 1.00 45.93 170 PRO B N 1
ATOM 4215 C CA . PRO B 1 170 ? 26.913 88.738 -13.129 1.00 45.41 170 PRO B CA 1
ATOM 4216 C C . PRO B 1 170 ? 26.962 87.230 -13.418 1.00 51.90 170 PRO B C 1
ATOM 4217 O O . PRO B 1 170 ? 27.971 86.719 -13.921 1.00 52.89 170 PRO B O 1
ATOM 4221 N N . VAL B 1 171 ? 25.835 86.533 -13.169 1.00 49.06 171 VAL B N 1
ATOM 4222 C CA . VAL B 1 171 ? 25.695 85.082 -13.345 1.00 49.22 171 VAL B CA 1
ATOM 4223 C C . VAL B 1 171 ? 26.053 84.588 -14.740 1.00 51.49 171 VAL B C 1
ATOM 4224 O O . VAL B 1 171 ? 26.657 83.528 -14.861 1.00 51.81 171 VAL B O 1
ATOM 4228 N N . GLY B 1 172 ? 25.688 85.340 -15.766 1.00 46.65 172 GLY B N 1
ATOM 4229 C CA . GLY B 1 172 ? 25.916 84.931 -17.151 1.00 46.39 172 GLY B CA 1
ATOM 4230 C C . GLY B 1 172 ? 27.337 84.979 -17.674 1.00 50.05 172 GLY B C 1
ATOM 4231 O O . GLY B 1 172 ? 27.597 84.480 -18.775 1.00 49.64 172 GLY B O 1
ATOM 4232 N N . ALA B 1 173 ? 28.272 85.598 -16.919 1.00 46.56 173 ALA B N 1
ATOM 4233 C CA . ALA B 1 173 ? 29.666 85.734 -17.368 1.00 45.54 173 ALA B CA 1
ATOM 4234 C C . ALA B 1 173 ? 30.381 84.394 -17.509 1.00 49.01 173 ALA B C 1
ATOM 4235 O O . ALA B 1 173 ? 30.027 83.415 -16.842 1.00 48.16 173 ALA B O 1
ATOM 4237 N N . GLU B 1 174 ? 31.339 84.345 -18.426 1.00 45.66 174 GLU B N 1
ATOM 4238 C CA . GLU B 1 174 ? 32.135 83.158 -18.736 1.00 45.84 174 GLU B CA 1
ATOM 4239 C C . GLU B 1 174 ? 33.340 83.015 -17.755 1.00 48.55 174 GLU B C 1
ATOM 4240 O O . GLU B 1 174 ? 34.000 81.971 -17.749 1.00 48.73 174 GLU B O 1
ATOM 4246 N N . SER B 1 175 ? 33.665 84.099 -17.000 1.00 42.02 175 SER B N 1
ATOM 4247 C CA . SER B 1 175 ? 34.790 84.143 -16.059 1.00 39.90 175 SER B CA 1
ATOM 4248 C C . SER B 1 175 ? 34.553 85.198 -14.995 1.00 41.82 175 SER B C 1
ATOM 4249 O O . SER B 1 175 ? 33.647 86.017 -15.139 1.00 42.12 175 SER B O 1
ATOM 4252 N N . PHE B 1 176 ? 35.354 85.186 -13.917 1.00 37.37 176 PHE B N 1
ATOM 4253 C CA . PHE B 1 176 ? 35.262 86.212 -12.867 1.00 35.27 176 PHE B CA 1
ATOM 4254 C C . PHE B 1 176 ? 35.733 87.583 -13.445 1.00 38.89 176 PHE B C 1
ATOM 4255 O O . PHE B 1 176 ? 35.141 88.609 -13.165 1.00 37.56 176 PHE B O 1
ATOM 4263 N N . ARG B 1 177 ? 36.777 87.576 -14.261 1.00 37.79 177 ARG B N 1
ATOM 4264 C CA . ARG B 1 177 ? 37.316 88.771 -14.907 1.00 38.93 177 ARG B CA 1
ATOM 4265 C C . ARG B 1 177 ? 36.227 89.488 -15.710 1.00 44.28 177 ARG B C 1
ATOM 4266 O O . ARG B 1 177 ? 36.116 90.705 -15.615 1.00 43.78 177 ARG B O 1
ATOM 4274 N N . GLU B 1 178 ? 35.445 88.728 -16.506 1.00 41.93 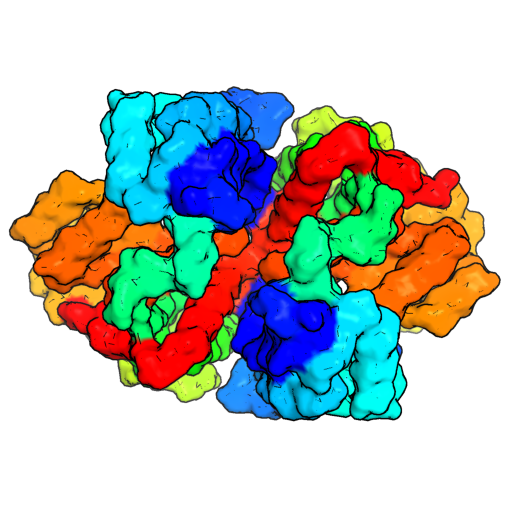178 GLU B N 1
ATOM 4275 C CA . GLU B 1 178 ? 34.352 89.250 -17.330 1.00 41.77 178 GLU B CA 1
ATOM 4276 C C . GLU B 1 178 ? 33.204 89.730 -16.469 1.00 45.36 178 GLU B C 1
ATOM 4277 O O . GLU B 1 178 ? 32.766 90.869 -16.640 1.00 45.55 178 GLU B O 1
ATOM 4283 N N . GLY B 1 179 ? 32.828 88.931 -15.469 1.00 40.88 179 GLY B N 1
ATOM 4284 C CA . GLY B 1 179 ? 31.777 89.284 -14.519 1.00 40.23 179 GLY B CA 1
ATOM 4285 C C . GLY B 1 179 ? 32.061 90.537 -13.725 1.00 44.47 179 GLY B C 1
ATOM 4286 O O . GLY B 1 179 ? 31.157 91.333 -13.471 1.00 45.01 179 GLY B O 1
ATOM 4287 N N . LEU B 1 180 ? 33.329 90.742 -13.350 1.00 41.64 180 LEU B N 1
ATOM 4288 C CA . LEU B 1 180 ? 33.751 91.935 -12.619 1.00 41.65 180 LEU B CA 1
ATOM 4289 C C . LEU B 1 180 ? 33.592 93.188 -13.508 1.00 45.29 180 LEU B C 1
ATOM 4290 O O . LEU B 1 180 ? 33.091 94.209 -13.027 1.00 45.58 180 LEU B O 1
ATOM 4295 N N . ARG B 1 181 ? 33.972 93.082 -14.803 1.00 39.83 181 ARG B N 1
ATOM 4296 C CA . ARG B 1 181 ? 33.843 94.161 -15.769 1.00 39.89 181 ARG B CA 1
ATOM 4297 C C . ARG B 1 181 ? 32.369 94.554 -15.944 1.00 45.66 181 ARG B C 1
ATOM 4298 O O . ARG B 1 181 ? 32.051 95.739 -15.878 1.00 45.85 181 ARG B O 1
ATOM 4306 N N . TRP B 1 182 ? 31.479 93.554 -16.098 1.00 41.62 182 TRP B N 1
ATOM 4307 C CA . TRP B 1 182 ? 30.039 93.740 -16.240 1.00 40.70 182 TRP B CA 1
ATOM 4308 C C . TRP B 1 182 ? 29.489 94.561 -15.092 1.00 49.56 182 TRP B C 1
ATOM 4309 O O . TRP B 1 182 ? 28.885 95.598 -15.334 1.00 48.82 182 TRP B O 1
ATOM 4320 N N . GLY B 1 183 ? 29.731 94.112 -13.858 1.00 49.85 183 GLY B N 1
ATOM 4321 C CA . GLY B 1 183 ? 29.257 94.793 -12.660 1.00 49.89 183 GLY B CA 1
ATOM 4322 C C . GLY B 1 183 ? 29.764 96.214 -12.554 1.00 55.38 183 GLY B C 1
ATOM 4323 O O . GLY B 1 183 ? 28.998 97.107 -12.193 1.00 55.94 183 GLY B O 1
ATOM 4324 N N . ALA B 1 184 ? 31.064 96.429 -12.880 1.00 52.09 184 ALA B N 1
ATOM 4325 C CA . ALA B 1 184 ? 31.736 97.736 -12.837 1.00 51.88 184 ALA B CA 1
ATOM 4326 C C . ALA B 1 184 ? 31.125 98.692 -13.856 1.00 55.31 184 ALA B C 1
ATOM 4327 O O . ALA B 1 184 ? 30.890 99.846 -13.529 1.00 55.86 184 ALA B O 1
ATOM 4329 N N . GLU B 1 185 ? 30.869 98.205 -15.081 1.00 50.57 185 GLU B N 1
ATOM 4330 C CA . GLU B 1 185 ? 30.227 98.946 -16.159 1.00 49.70 185 GLU B CA 1
ATOM 4331 C C . GLU B 1 185 ? 28.799 99.363 -15.740 1.00 57.94 185 GLU B C 1
ATOM 4332 O O . GLU B 1 185 ? 28.441 100.524 -15.931 1.00 58.85 185 GLU B O 1
ATOM 4338 N N . ILE B 1 186 ? 28.019 98.441 -15.125 1.00 55.43 186 ILE B N 1
ATOM 4339 C CA . ILE B 1 186 ? 26.654 98.713 -14.657 1.00 55.87 186 ILE B CA 1
ATOM 4340 C C . ILE B 1 186 ? 26.675 99.679 -13.462 1.00 62.34 186 ILE B C 1
ATOM 4341 O O . ILE B 1 186 ? 25.790 100.529 -13.367 1.00 62.23 186 ILE B O 1
ATOM 4346 N N . TYR B 1 187 ? 27.697 99.596 -12.597 1.00 61.16 187 TYR B N 1
ATOM 4347 C CA . TYR B 1 187 ? 27.831 100.500 -11.449 1.00 62.64 187 TYR B CA 1
ATOM 4348 C C . TYR B 1 187 ? 28.014 101.930 -11.957 1.00 71.60 187 TYR B C 1
ATOM 4349 O O . TYR B 1 187 ? 27.254 102.804 -11.556 1.00 70.87 187 TYR B O 1
ATOM 4358 N N . HIS B 1 188 ? 28.964 102.140 -12.897 1.00 72.70 188 HIS B N 1
ATOM 4359 C CA . HIS B 1 188 ? 29.254 103.428 -13.538 1.00 74.46 188 HIS B CA 1
ATOM 4360 C C . HIS B 1 188 ? 28.039 103.950 -14.335 1.00 78.94 188 HIS B C 1
ATOM 4361 O O . HIS B 1 188 ? 27.756 105.148 -14.278 1.00 79.21 188 HIS B O 1
ATOM 4368 N N . MET B 1 189 ? 27.309 103.049 -15.035 1.00 75.11 189 MET B N 1
ATOM 4369 C CA . MET B 1 189 ? 26.105 103.373 -15.810 1.00 75.07 189 MET B CA 1
ATOM 4370 C C . MET B 1 189 ? 24.928 103.817 -14.925 1.00 79.97 189 MET B C 1
ATOM 4371 O O . MET B 1 189 ? 24.148 104.665 -15.351 1.00 79.34 189 MET B O 1
ATOM 4376 N N . LEU B 1 190 ? 24.802 103.247 -13.709 1.00 77.79 190 LEU B N 1
ATOM 4377 C CA . LEU B 1 190 ? 23.744 103.586 -12.751 1.00 77.98 190 LEU B CA 1
ATOM 4378 C C . LEU B 1 190 ? 23.915 105.010 -12.222 1.00 83.57 190 LEU B C 1
ATOM 4379 O O . LEU B 1 190 ? 22.914 105.683 -11.972 1.00 83.20 190 LEU B O 1
ATOM 4384 N N . LYS B 1 191 ? 25.182 105.472 -12.086 1.00 81.68 191 LYS B N 1
ATOM 4385 C CA . LYS B 1 191 ? 25.550 106.827 -11.656 1.00 82.27 191 LYS B CA 1
ATOM 4386 C C . LYS B 1 191 ? 25.010 107.854 -12.680 1.00 87.09 191 LYS B C 1
ATOM 4387 O O . LYS B 1 191 ? 24.483 108.890 -12.281 1.00 86.60 191 LYS B O 1
ATOM 4393 N N . LYS B 1 192 ? 25.109 107.527 -13.992 1.00 84.03 192 LYS B N 1
ATOM 4394 C CA . LYS B 1 192 ? 24.632 108.335 -15.118 1.00 83.82 192 LYS B CA 1
ATOM 4395 C C . LYS B 1 192 ? 23.097 108.343 -15.214 1.00 88.46 192 LYS B C 1
ATOM 4396 O O . LYS B 1 192 ? 22.544 109.208 -15.892 1.00 87.48 192 LYS B O 1
ATOM 4402 N N . VAL B 1 193 ? 22.417 107.369 -14.566 1.00 86.72 193 VAL B N 1
ATOM 4403 C CA . VAL B 1 193 ? 20.950 107.239 -14.541 1.00 87.42 193 VAL B CA 1
ATOM 4404 C C . VAL B 1 193 ? 20.391 108.001 -13.325 1.00 93.98 193 VAL B C 1
ATOM 4405 O O . VAL B 1 193 ? 19.365 108.675 -13.445 1.00 93.86 193 VAL B O 1
ATOM 4409 N N . ILE B 1 194 ? 21.098 107.932 -12.177 1.00 92.35 194 ILE B N 1
ATOM 4410 C CA . ILE B 1 194 ? 20.767 108.652 -10.938 1.00 92.97 194 ILE B CA 1
ATOM 4411 C C . ILE B 1 194 ? 20.909 110.173 -11.171 1.00 100.15 194 ILE B C 1
ATOM 4412 O O . ILE B 1 194 ? 20.087 110.951 -10.675 1.00 100.37 194 ILE B O 1
ATOM 4417 N N . HIS B 1 195 ? 21.913 110.574 -11.983 1.00 98.47 195 HIS B N 1
ATOM 4418 C CA . HIS B 1 195 ? 22.186 111.958 -12.384 1.00 99.30 195 HIS B CA 1
ATOM 4419 C C . HIS B 1 195 ? 21.084 112.486 -13.320 1.00 102.93 195 HIS B C 1
ATOM 4420 O O . HIS B 1 195 ? 20.868 113.697 -13.390 1.00 102.24 195 HIS B O 1
ATOM 4427 N N . ASP B 1 196 ? 20.384 111.570 -14.020 1.00 99.82 196 ASP B N 1
ATOM 4428 C CA . ASP B 1 196 ? 19.278 111.882 -14.926 1.00 99.87 196 ASP B CA 1
ATOM 4429 C C . ASP B 1 196 ? 17.905 111.543 -14.275 1.00 104.55 196 ASP B C 1
ATOM 4430 O O . ASP B 1 196 ? 17.076 110.850 -14.878 1.00 104.11 196 ASP B O 1
ATOM 4435 N N . ARG B 1 197 ? 17.697 112.044 -13.019 1.00 101.32 197 ARG B N 1
ATOM 4436 C CA . ARG B 1 197 ? 16.502 111.915 -12.159 1.00 127.03 197 ARG B CA 1
ATOM 4437 C C . ARG B 1 197 ? 16.646 112.683 -10.832 1.00 142.90 197 ARG B C 1
ATOM 4438 O O . ARG B 1 197 ? 17.622 113.402 -10.605 1.00 99.71 197 ARG B O 1
ATOM 4446 N N . GLU B 1 206 ? 28.315 104.311 2.400 1.00 120.71 206 GLU B N 1
ATOM 4447 C CA . GLU B 1 206 ? 29.440 103.422 2.114 1.00 120.39 206 GLU B CA 1
ATOM 4448 C C . GLU B 1 206 ? 28.974 102.262 1.222 1.00 123.89 206 GLU B C 1
ATOM 4449 O O . GLU B 1 206 ? 28.094 101.494 1.620 1.00 123.44 206 GLU B O 1
ATOM 4455 N N . GLY B 1 207 ? 29.555 102.176 0.023 1.00 120.25 207 GLY B N 1
ATOM 4456 C CA . GLY B 1 207 ? 29.253 101.151 -0.972 1.00 119.81 207 GLY B CA 1
ATOM 4457 C C . GLY B 1 207 ? 28.571 101.690 -2.214 1.00 122.88 207 GLY B C 1
ATOM 4458 O O . GLY B 1 207 ? 29.206 102.345 -3.047 1.00 121.69 207 GLY B O 1
ATOM 4459 N N . GLY B 1 208 ? 27.282 101.383 -2.335 1.00 119.75 208 GLY B N 1
ATOM 4460 C CA . GLY B 1 208 ? 26.438 101.798 -3.448 1.00 119.65 208 GLY B CA 1
ATOM 4461 C C . GLY B 1 208 ? 25.759 103.134 -3.228 1.00 123.89 208 GLY B C 1
ATOM 4462 O O . GLY B 1 208 ? 25.666 103.612 -2.090 1.00 123.43 208 GLY B O 1
ATOM 4463 N N . PHE B 1 209 ? 25.273 103.739 -4.329 1.00 120.57 209 PHE B N 1
ATOM 4464 C CA . PHE B 1 209 ? 24.599 105.042 -4.343 1.00 120.42 209 PHE B CA 1
ATOM 4465 C C . PHE B 1 209 ? 23.332 105.029 -3.476 1.00 124.12 209 PHE B C 1
ATOM 4466 O O . PHE B 1 209 ? 22.528 104.104 -3.590 1.00 123.54 209 PHE B O 1
ATOM 4474 N N . ALA B 1 210 ? 23.141 106.056 -2.657 1.00 120.76 210 ALA B N 1
ATOM 4475 C CA . ALA B 1 210 ? 21.955 106.125 -1.813 1.00 120.61 210 ALA B CA 1
ATOM 4476 C C . ALA B 1 210 ? 21.206 107.447 -1.964 1.00 124.68 210 ALA B C 1
ATOM 4477 O O . ALA B 1 210 ? 21.327 108.331 -1.115 1.00 124.13 210 ALA B O 1
ATOM 4479 N N . PRO B 1 211 ? 20.427 107.582 -3.034 1.00 121.40 211 PRO B N 1
ATOM 4480 C CA . PRO B 1 211 ? 19.580 108.780 -3.195 1.00 121.25 211 PRO B CA 1
ATOM 4481 C C . PRO B 1 211 ? 18.158 108.556 -2.674 1.00 125.36 211 PRO B C 1
ATOM 4482 O O . PRO B 1 211 ? 17.571 107.503 -2.942 1.00 125.12 211 PRO B O 1
ATOM 4486 N N . SER B 1 212 ? 17.598 109.539 -1.934 1.00 121.94 212 SER B N 1
ATOM 4487 C CA . SER B 1 212 ? 16.243 109.424 -1.377 1.00 121.70 212 SER B CA 1
ATOM 4488 C C . SER B 1 212 ? 15.185 109.329 -2.480 1.00 126.02 212 SER B C 1
ATOM 4489 O O . SER B 1 212 ? 15.253 110.060 -3.471 1.00 125.08 212 SER B O 1
ATOM 4492 N N . LEU B 1 213 ? 14.256 108.365 -2.331 1.00 123.47 213 LEU B N 1
ATOM 4493 C CA . LEU B 1 213 ? 13.185 108.067 -3.288 1.00 123.56 213 LEU B CA 1
ATOM 4494 C C . LEU B 1 213 ? 11.866 107.697 -2.569 1.00 127.92 213 LEU B C 1
ATOM 4495 O O . LEU B 1 213 ? 11.920 107.177 -1.449 1.00 127.49 213 LEU B O 1
ATOM 4500 N N . THR B 1 215 ? 8.984 105.618 -3.990 1.00 121.30 215 THR B N 1
ATOM 4501 C CA . THR B 1 215 ? 8.582 104.270 -4.407 1.00 120.11 215 THR B CA 1
ATOM 4502 C C . THR B 1 215 ? 9.685 103.221 -4.198 1.00 121.08 215 THR B C 1
ATOM 4503 O O . THR B 1 215 ? 10.836 103.452 -4.576 1.00 120.69 215 THR B O 1
ATOM 4507 N N . ASN B 1 216 ? 9.314 102.057 -3.625 1.00 115.11 216 ASN B N 1
ATOM 4508 C CA . ASN B 1 216 ? 10.218 100.924 -3.393 1.00 113.41 216 ASN B CA 1
ATOM 4509 C C . ASN B 1 216 ? 10.553 100.169 -4.697 1.00 113.14 216 ASN B C 1
ATOM 4510 O O . ASN B 1 216 ? 11.556 99.457 -4.741 1.00 113.10 216 ASN B O 1
ATOM 4515 N N . ASP B 1 217 ? 9.725 100.330 -5.750 1.00 105.95 217 ASP B N 1
ATOM 4516 C CA . ASP B 1 217 ? 9.940 99.712 -7.061 1.00 104.12 217 ASP B CA 1
ATOM 4517 C C . ASP B 1 217 ? 10.933 100.505 -7.917 1.00 103.61 217 ASP B C 1
ATOM 4518 O O . ASP B 1 217 ? 11.493 99.956 -8.870 1.00 102.35 217 ASP B O 1
ATOM 4523 N N . ALA B 1 218 ? 11.134 101.795 -7.579 1.00 97.52 218 ALA B N 1
ATOM 4524 C CA . ALA B 1 218 ? 12.048 102.706 -8.266 1.00 96.02 218 ALA B CA 1
ATOM 4525 C C . ALA B 1 218 ? 13.510 102.223 -8.236 1.00 96.34 218 ALA B C 1
ATOM 4526 O O . ALA B 1 218 ? 14.097 102.174 -9.322 1.00 95.41 218 ALA B O 1
ATOM 4528 N N . PRO B 1 219 ? 14.112 101.800 -7.078 1.00 90.37 219 PRO B N 1
ATOM 4529 C CA . PRO B 1 219 ? 15.503 101.305 -7.120 1.00 89.00 219 PRO B CA 1
ATOM 4530 C C . PRO B 1 219 ? 15.703 100.179 -8.131 1.00 88.68 219 PRO B C 1
ATOM 4531 O O . PRO B 1 219 ? 16.641 100.239 -8.922 1.00 87.73 219 PRO B O 1
ATOM 4535 N N . LEU B 1 220 ? 14.764 99.211 -8.154 1.00 82.97 220 LEU B N 1
ATOM 4536 C CA . LEU B 1 220 ? 14.748 98.064 -9.058 1.00 82.20 220 LEU B CA 1
ATOM 4537 C C . LEU B 1 220 ? 14.647 98.475 -10.538 1.00 86.43 220 LEU B C 1
ATOM 4538 O O . LEU B 1 220 ? 15.433 97.983 -11.350 1.00 85.72 220 LEU B O 1
ATOM 4543 N N . GLN B 1 221 ? 13.741 99.425 -10.871 1.00 83.51 221 GLN B N 1
ATOM 4544 C CA . GLN B 1 221 ? 13.570 99.960 -12.233 1.00 83.02 221 GLN B CA 1
ATOM 4545 C C . GLN B 1 221 ? 14.808 100.743 -12.679 1.00 85.95 221 GLN B C 1
ATOM 4546 O O . GLN B 1 221 ? 15.172 100.673 -13.853 1.00 86.17 221 GLN B O 1
ATOM 4552 N N . LEU B 1 222 ? 15.473 101.454 -11.737 1.00 81.21 222 LEU B N 1
ATOM 4553 C CA . LEU B 1 222 ? 16.712 102.203 -11.994 1.00 80.57 222 LEU B CA 1
ATOM 4554 C C . LEU B 1 222 ? 17.848 101.227 -12.349 1.00 82.56 222 LEU B C 1
ATOM 4555 O O . LEU B 1 222 ? 18.584 101.450 -13.321 1.00 81.59 222 LEU B O 1
ATOM 4560 N N . ILE B 1 223 ? 17.968 100.139 -11.549 1.00 77.70 223 ILE B N 1
ATOM 4561 C CA . ILE B 1 223 ? 18.946 99.066 -11.718 1.00 76.62 223 ILE B CA 1
ATOM 4562 C C . ILE B 1 223 ? 18.692 98.382 -13.076 1.00 80.97 223 ILE B C 1
ATOM 4563 O O . ILE B 1 223 ? 19.637 98.227 -13.857 1.00 80.60 223 ILE B O 1
ATOM 4568 N N . MET B 1 224 ? 17.403 98.074 -13.385 1.00 77.16 224 MET B N 1
ATOM 4569 C CA . MET B 1 224 ? 16.961 97.456 -14.647 1.00 76.70 224 MET B CA 1
ATOM 4570 C C . MET B 1 224 ? 17.288 98.333 -15.857 1.00 79.69 224 MET B C 1
ATOM 4571 O O . MET B 1 224 ? 17.547 97.808 -16.941 1.00 79.18 224 MET B O 1
ATOM 4576 N N . GLU B 1 225 ? 17.246 99.663 -15.671 1.00 75.98 225 GLU B N 1
ATOM 4577 C CA . GLU B 1 225 ? 17.555 100.639 -16.716 1.00 76.06 225 GLU B CA 1
ATOM 4578 C C . GLU B 1 225 ? 19.069 100.630 -16.949 1.00 77.69 225 GLU B C 1
ATOM 4579 O O . GLU B 1 225 ? 19.502 100.454 -18.091 1.00 76.54 225 GLU B O 1
ATOM 4585 N N . ALA B 1 226 ? 19.863 100.753 -15.855 1.00 73.45 226 ALA B N 1
ATOM 4586 C CA . ALA B 1 226 ? 21.332 100.698 -15.871 1.00 72.98 226 ALA B CA 1
ATOM 4587 C C . ALA B 1 226 ? 21.864 99.414 -16.529 1.00 75.39 226 ALA B C 1
ATOM 4588 O O . ALA B 1 226 ? 22.865 99.494 -17.249 1.00 75.69 226 ALA B O 1
ATOM 4590 N N . ILE B 1 227 ? 21.183 98.248 -16.303 1.00 69.20 227 ILE B N 1
ATOM 4591 C CA . ILE B 1 227 ? 21.539 96.946 -16.884 1.00 68.29 227 ILE B CA 1
ATOM 4592 C C . ILE B 1 227 ? 21.451 96.986 -18.420 1.00 73.61 227 ILE B C 1
ATOM 4593 O O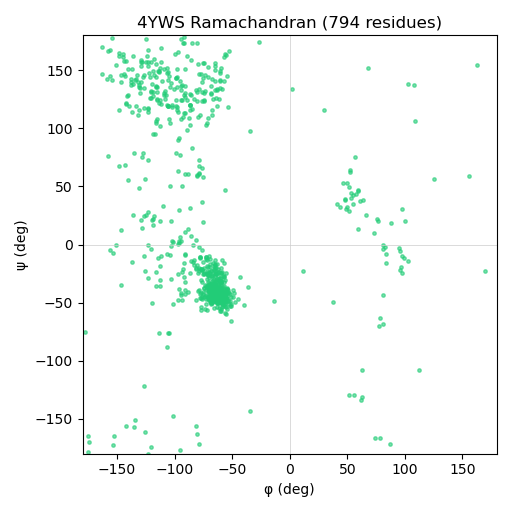 . ILE B 1 227 ? 22.432 96.651 -19.093 1.00 72.69 227 ILE B O 1
ATOM 4598 N N . GLU B 1 228 ? 20.278 97.395 -18.965 1.00 71.31 228 GLU B N 1
ATOM 4599 C CA . GLU B 1 228 ? 20.020 97.461 -20.411 1.00 70.82 228 GLU B CA 1
ATOM 4600 C C . GLU B 1 228 ? 20.770 98.597 -21.114 1.00 72.29 228 GLU B C 1
ATOM 4601 O O . GLU B 1 228 ? 21.120 98.451 -22.289 1.00 71.20 228 GLU B O 1
ATOM 4607 N N . LYS B 1 229 ? 21.034 99.711 -20.396 1.00 68.02 229 LYS B N 1
ATOM 4608 C CA . LYS B 1 229 ? 21.771 100.863 -20.925 1.00 67.60 229 LYS B CA 1
ATOM 4609 C C . LYS B 1 229 ? 23.277 100.575 -21.018 1.00 71.35 229 LYS B C 1
ATOM 4610 O O . LYS B 1 229 ? 23.967 101.181 -21.848 1.00 71.77 229 LYS B O 1
ATOM 4616 N N . ALA B 1 230 ? 23.781 99.630 -20.183 1.00 66.00 230 ALA B N 1
ATOM 4617 C CA . ALA B 1 230 ? 25.182 99.211 -20.205 1.00 64.26 230 ALA B CA 1
ATOM 4618 C C . ALA B 1 230 ? 25.400 98.157 -21.303 1.00 67.02 230 ALA B C 1
ATOM 4619 O O . ALA B 1 230 ? 26.547 97.881 -21.674 1.00 67.59 230 ALA B O 1
ATOM 4621 N N . GLY B 1 231 ? 24.295 97.618 -21.833 1.00 61.34 231 GLY B N 1
ATOM 4622 C CA . GLY B 1 231 ? 24.273 96.613 -22.895 1.00 60.24 231 GLY B CA 1
ATOM 4623 C C . GLY B 1 231 ? 24.048 95.192 -22.410 1.00 63.33 231 GLY B C 1
ATOM 4624 O O . GLY B 1 231 ? 24.357 94.237 -23.131 1.00 62.70 231 GLY B O 1
ATOM 4625 N N . TYR B 1 232 ? 23.490 95.031 -21.197 1.00 60.13 232 TYR B N 1
ATOM 4626 C CA . TYR B 1 232 ? 23.296 93.701 -20.606 1.00 60.42 232 TYR B CA 1
ATOM 4627 C C . TYR B 1 232 ? 21.826 93.278 -20.492 1.00 66.05 232 TYR B C 1
ATOM 4628 O O . TYR B 1 232 ? 20.920 94.121 -20.499 1.00 65.89 232 TYR B O 1
ATOM 4637 N N . ARG B 1 233 ? 21.613 91.950 -20.428 1.00 62.65 233 ARG B N 1
ATOM 4638 C CA . ARG B 1 233 ? 20.304 91.302 -20.390 1.00 62.27 233 ARG B CA 1
ATOM 4639 C C . ARG B 1 233 ? 19.945 90.760 -19.005 1.00 67.46 233 ARG B C 1
ATOM 4640 O O . ARG B 1 233 ? 20.633 89.856 -18.532 1.00 66.90 233 ARG B O 1
ATOM 4648 N N . PRO B 1 234 ? 18.844 91.229 -18.359 1.00 65.43 234 PRO B N 1
ATOM 4649 C CA . PRO B 1 234 ? 18.471 90.676 -17.040 1.00 64.83 234 PRO B CA 1
ATOM 4650 C C . PRO B 1 234 ? 18.077 89.199 -17.121 1.00 67.08 234 PRO B C 1
ATOM 4651 O O . PRO B 1 234 ? 17.690 88.719 -18.187 1.00 65.35 234 PRO B O 1
ATOM 4655 N N . GLY B 1 235 ? 18.260 88.488 -16.010 1.00 64.13 235 GLY B N 1
ATOM 4656 C CA . GLY B 1 235 ? 18.015 87.059 -15.889 1.00 64.13 235 GLY B CA 1
ATOM 4657 C C . GLY B 1 235 ? 19.139 86.261 -16.512 1.00 70.21 235 GLY B C 1
ATOM 4658 O O . GLY B 1 235 ? 19.928 85.623 -15.804 1.00 71.26 235 GLY B O 1
ATOM 4659 N N . GLU B 1 236 ? 19.218 86.317 -17.856 1.00 65.81 236 GLU B N 1
ATOM 4660 C CA . GLU B 1 236 ? 20.195 85.639 -18.698 1.00 65.25 236 GLU B CA 1
ATOM 4661 C C . GLU B 1 236 ? 21.664 85.964 -18.340 1.00 67.70 236 GLU B C 1
ATOM 4662 O O . GLU B 1 236 ? 22.511 85.063 -18.336 1.00 68.49 236 GLU B O 1
ATOM 4668 N N . GLN B 1 237 ? 21.962 87.242 -18.065 1.00 60.68 237 GLN B N 1
ATOM 4669 C CA . GLN B 1 237 ? 23.319 87.694 -17.762 1.00 58.24 237 GLN B CA 1
ATOM 4670 C C . GLN B 1 237 ? 23.435 88.301 -16.385 1.00 60.22 237 GLN B C 1
ATOM 4671 O O . GLN B 1 237 ? 24.360 87.950 -15.655 1.00 61.27 237 GLN B O 1
ATOM 4677 N N . ILE B 1 238 ? 22.539 89.245 -16.043 1.00 53.34 238 ILE B N 1
ATOM 4678 C CA . ILE B 1 238 ? 22.580 89.946 -14.763 1.00 52.53 238 ILE B CA 1
ATOM 4679 C C . ILE B 1 238 ? 21.338 89.625 -13.947 1.00 59.54 238 ILE B C 1
ATOM 4680 O O . ILE B 1 238 ? 20.238 89.604 -14.487 1.00 60.50 238 ILE B O 1
ATOM 4685 N N . VAL B 1 239 ? 21.511 89.355 -12.649 1.00 55.99 239 VAL B N 1
ATOM 4686 C CA . VAL B 1 239 ? 20.399 89.069 -11.743 1.00 54.73 239 VAL B CA 1
ATOM 4687 C C . VAL B 1 239 ? 20.525 89.958 -10.515 1.00 58.25 239 VAL B C 1
ATOM 4688 O O . VAL B 1 239 ? 21.619 90.431 -10.214 1.00 57.81 239 VAL B O 1
ATOM 4692 N N . ILE B 1 240 ? 19.406 90.196 -9.822 1.00 55.33 240 ILE B N 1
ATOM 4693 C CA . ILE B 1 240 ? 19.361 91.030 -8.623 1.00 54.52 240 ILE B CA 1
ATOM 4694 C C . ILE B 1 240 ? 19.389 90.133 -7.390 1.00 58.82 240 ILE B C 1
ATOM 4695 O O . ILE B 1 240 ? 18.829 89.033 -7.405 1.00 57.84 240 ILE B O 1
ATOM 4700 N N . ALA B 1 241 ? 20.081 90.613 -6.346 1.00 55.71 241 ALA B N 1
ATOM 4701 C CA . ALA B 1 241 ? 20.208 90.022 -5.026 1.00 56.43 241 ALA B CA 1
ATOM 4702 C C . ALA B 1 241 ? 19.878 91.159 -4.065 1.00 63.67 241 ALA B C 1
ATOM 4703 O O . ALA B 1 241 ? 20.326 92.294 -4.269 1.00 63.26 241 ALA B O 1
ATOM 4705 N N . LEU B 1 242 ? 19.051 90.873 -3.052 1.00 62.92 242 LEU B N 1
ATOM 4706 C CA . LEU B 1 242 ? 18.608 91.889 -2.113 1.00 63.96 242 LEU B CA 1
ATOM 4707 C C . LEU B 1 242 ? 18.948 91.609 -0.672 1.00 69.61 242 LEU B C 1
ATOM 4708 O O . LEU B 1 242 ? 18.872 90.464 -0.219 1.00 68.56 242 LEU B O 1
ATOM 4713 N N . ASP B 1 243 ? 19.263 92.686 0.062 1.00 68.64 243 ASP B N 1
ATOM 4714 C CA . ASP B 1 243 ? 19.465 92.674 1.500 1.00 69.80 243 ASP B CA 1
ATOM 4715 C C . ASP B 1 243 ? 18.572 93.776 2.083 1.00 77.10 243 ASP B C 1
ATOM 4716 O O . ASP B 1 243 ? 19.061 94.853 2.440 1.00 75.71 243 ASP B O 1
ATOM 4721 N N . PRO B 1 244 ? 17.237 93.523 2.149 1.00 77.11 244 PRO B N 1
ATOM 4722 C CA . PRO B 1 244 ? 16.329 94.521 2.730 1.00 78.09 244 PRO B CA 1
ATOM 4723 C C . PRO B 1 244 ? 16.538 94.774 4.228 1.00 85.47 244 PRO B C 1
ATOM 4724 O O . PRO B 1 244 ? 16.168 95.846 4.712 1.00 84.60 244 PRO B O 1
ATOM 4728 N N . ALA B 1 245 ? 17.163 93.802 4.948 1.00 85.65 245 ALA B N 1
ATOM 4729 C CA . ALA B 1 245 ? 17.453 93.821 6.395 1.00 87.14 245 ALA B CA 1
ATOM 4730 C C . ALA B 1 245 ? 16.192 94.202 7.193 1.00 94.79 245 ALA B C 1
ATOM 4731 O O . ALA B 1 245 ? 16.195 95.149 7.989 1.00 94.69 245 ALA B O 1
ATOM 4733 N N . THR B 1 246 ? 15.096 93.452 6.927 1.00 93.43 246 THR B N 1
ATOM 4734 C CA . THR B 1 246 ? 13.762 93.620 7.516 1.00 94.02 246 THR B CA 1
ATOM 4735 C C . THR B 1 246 ? 13.766 93.467 9.041 1.00 101.10 246 THR B C 1
ATOM 4736 O O . THR B 1 246 ? 12.841 93.935 9.705 1.00 101.43 246 THR B O 1
ATOM 4740 N N . THR B 1 247 ? 14.807 92.816 9.588 1.00 99.22 247 THR B N 1
ATOM 4741 C CA . THR B 1 247 ? 15.021 92.648 11.024 1.00 99.98 247 THR B CA 1
ATOM 4742 C C . THR B 1 247 ? 15.216 94.014 11.731 1.00 106.34 247 THR B C 1
ATOM 4743 O O . THR B 1 247 ? 14.899 94.129 12.914 1.00 106.52 247 THR B O 1
ATOM 4747 N N . GLU B 1 248 ? 15.719 95.039 11.002 1.00 104.04 248 GLU B N 1
ATOM 4748 C CA . GLU B 1 248 ? 15.955 96.398 11.516 1.00 104.43 248 GLU B CA 1
ATOM 4749 C C . GLU B 1 248 ? 14.659 97.228 11.603 1.00 110.48 248 GLU B C 1
ATOM 4750 O O . GLU B 1 248 ? 14.659 98.316 12.193 1.00 110.30 248 GLU B O 1
ATOM 4756 N N . ILE B 1 249 ? 13.562 96.711 11.009 1.00 108.04 249 ILE B N 1
ATOM 4757 C CA . ILE B 1 249 ? 12.237 97.341 10.986 1.00 108.18 249 ILE B CA 1
ATOM 4758 C C . ILE B 1 249 ? 11.159 96.362 11.545 1.00 113.29 249 ILE B C 1
ATOM 4759 O O . ILE B 1 249 ? 10.159 96.052 10.879 1.00 113.31 249 ILE B O 1
ATOM 4764 N N . PHE B 1 250 ? 11.380 95.892 12.796 1.00 109.58 250 PHE B N 1
ATOM 4765 C CA . PHE B 1 250 ? 10.510 94.928 13.473 1.00 135.31 250 PHE B CA 1
ATOM 4766 C C . PHE B 1 250 ? 10.335 95.269 14.951 1.00 159.44 250 PHE B C 1
ATOM 4767 O O . PHE B 1 250 ? 9.277 95.010 15.521 1.00 121.16 250 PHE B O 1
ATOM 4775 N N . TYR B 1 255 ? 5.572 93.883 9.893 1.00 126.84 255 TYR B N 1
ATOM 4776 C CA . TYR B 1 255 ? 6.736 94.637 9.424 1.00 126.79 255 TYR B CA 1
ATOM 4777 C C . TYR B 1 255 ? 6.325 96.038 8.991 1.00 129.43 255 TYR B C 1
ATOM 4778 O O . TYR B 1 255 ? 5.476 96.191 8.109 1.00 129.03 255 TYR B O 1
ATOM 4787 N N . HIS B 1 256 ? 6.922 97.057 9.624 1.00 124.91 256 HIS B N 1
ATOM 4788 C CA . HIS B 1 256 ? 6.585 98.458 9.385 1.00 124.28 256 HIS B CA 1
ATOM 4789 C C . HIS B 1 256 ? 7.407 99.090 8.251 1.00 126.29 256 HIS B C 1
ATOM 4790 O O . HIS B 1 256 ? 8.554 99.497 8.454 1.00 125.72 256 HIS B O 1
ATOM 4797 N N . LEU B 1 257 ? 6.797 99.152 7.049 1.00 121.77 257 LEU B N 1
ATOM 4798 C CA . LEU B 1 257 ? 7.367 99.723 5.821 1.00 121.16 257 LEU B CA 1
ATOM 4799 C C . LEU B 1 257 ? 6.858 101.171 5.672 1.00 123.84 257 LEU B C 1
ATOM 4800 O O . LEU B 1 257 ? 6.147 101.495 4.714 1.00 123.36 257 LEU B O 1
ATOM 4805 N N . LYS B 1 258 ? 7.233 102.032 6.643 1.00 119.44 258 LYS B N 1
ATOM 4806 C CA . LYS B 1 258 ? 6.845 103.444 6.775 1.00 134.32 258 LYS B CA 1
ATOM 4807 C C . LYS B 1 258 ? 7.165 104.330 5.561 1.00 142.43 258 LYS B C 1
ATOM 4808 O O . LYS B 1 258 ? 7.966 103.975 4.699 1.00 94.50 258 LYS B O 1
ATOM 4814 N N . GLU B 1 260 ? 6.382 103.314 2.471 1.00 108.50 260 GLU B N 1
ATOM 4815 C CA . GLU B 1 260 ? 5.258 102.808 1.682 1.00 108.57 260 GLU B CA 1
ATOM 4816 C C . GLU B 1 260 ? 3.906 102.940 2.414 1.00 114.56 260 GLU B C 1
ATOM 4817 O O . GLU B 1 260 ? 2.855 102.958 1.763 1.00 113.91 260 GLU B O 1
ATOM 4823 N N . GLY B 1 261 ? 3.953 103.032 3.745 1.00 112.73 261 GLY B N 1
ATOM 4824 C CA . GLY B 1 261 ? 2.771 103.178 4.591 1.00 113.09 261 GLY B CA 1
ATOM 4825 C C . GLY B 1 261 ? 2.243 101.896 5.208 1.00 118.25 261 GLY B C 1
ATOM 4826 O O . GLY B 1 261 ? 1.579 101.951 6.250 1.00 118.00 261 GLY B O 1
ATOM 4827 N N . ARG B 1 262 ? 2.535 100.731 4.570 1.00 115.49 262 ARG B N 1
ATOM 4828 C CA . ARG B 1 262 ? 2.114 99.384 5.002 1.00 115.62 262 ARG B CA 1
ATOM 4829 C C . ARG B 1 262 ? 2.575 99.033 6.440 1.00 121.32 262 ARG B C 1
ATOM 4830 O O . ARG B 1 262 ? 3.473 99.691 6.976 1.00 121.43 262 ARG B O 1
ATOM 4838 N N . SER B 1 263 ? 1.940 98.020 7.075 1.00 118.38 263 SER B N 1
ATOM 4839 C CA . SER B 1 263 ? 2.268 97.620 8.451 1.00 118.37 263 SER B CA 1
ATOM 4840 C C . SER B 1 263 ? 2.198 96.109 8.720 1.00 123.11 263 SER B C 1
ATOM 4841 O O . SER B 1 263 ? 2.916 95.616 9.597 1.00 122.99 263 SER B O 1
ATOM 4844 N N . SER B 1 266 ? 3.730 89.170 8.543 1.00 113.95 266 SER B N 1
ATOM 4845 C CA . SER B 1 266 ? 4.704 88.182 8.082 1.00 113.84 266 SER B CA 1
ATOM 4846 C C . SER B 1 266 ? 4.236 87.465 6.817 1.00 118.01 266 SER B C 1
ATOM 4847 O O . SER B 1 266 ? 4.987 87.419 5.841 1.00 118.03 266 SER B O 1
ATOM 4850 N N . ALA B 1 267 ? 2.996 86.924 6.827 1.00 113.92 267 ALA B N 1
ATOM 4851 C CA . ALA B 1 267 ? 2.384 86.213 5.696 1.00 113.37 267 ALA B CA 1
ATOM 4852 C C . ALA B 1 267 ? 2.187 87.140 4.489 1.00 116.27 267 ALA B C 1
ATOM 4853 O O . ALA B 1 267 ? 2.264 86.695 3.344 1.00 115.02 267 ALA B O 1
ATOM 4855 N N . GLU B 1 268 ? 1.959 88.432 4.765 1.00 112.96 268 GLU B N 1
ATOM 4856 C CA . GLU B 1 268 ? 1.766 89.488 3.774 1.00 112.86 268 GLU B CA 1
ATOM 4857 C C . GLU B 1 268 ? 3.122 89.840 3.164 1.00 115.73 268 GLU B C 1
ATOM 4858 O O . GLU B 1 268 ? 3.218 89.999 1.944 1.00 115.06 268 GLU B O 1
ATOM 4864 N N . MET B 1 269 ? 4.173 89.936 4.024 1.00 111.41 269 MET B N 1
ATOM 4865 C CA . MET B 1 269 ? 5.565 90.227 3.649 1.00 110.62 269 MET B CA 1
ATOM 4866 C C . MET B 1 269 ? 6.078 89.156 2.688 1.00 110.83 269 MET B C 1
ATOM 4867 O O . MET B 1 269 ? 6.725 89.488 1.697 1.00 109.96 269 MET B O 1
ATOM 4872 N N . VAL B 1 270 ? 5.753 87.879 2.970 1.00 105.19 270 VAL B N 1
ATOM 4873 C CA . VAL B 1 270 ? 6.101 86.725 2.142 1.00 104.13 270 VAL B CA 1
ATOM 4874 C C . VAL B 1 270 ? 5.440 86.904 0.764 1.00 106.55 270 VAL B C 1
ATOM 4875 O O . VAL B 1 270 ? 6.141 86.859 -0.248 1.00 105.92 270 VAL B O 1
ATOM 4879 N N . ASP B 1 271 ? 4.120 87.209 0.740 1.00 102.16 271 ASP B N 1
ATOM 4880 C CA . ASP B 1 271 ? 3.353 87.452 -0.492 1.00 101.40 271 ASP B CA 1
ATOM 4881 C C . ASP B 1 271 ? 3.831 88.702 -1.256 1.00 102.49 271 ASP B C 1
ATOM 4882 O O . ASP B 1 271 ? 3.631 88.790 -2.471 1.00 101.81 271 ASP B O 1
ATOM 4887 N N . TYR B 1 272 ? 4.485 89.646 -0.545 1.00 97.12 272 TYR B N 1
ATOM 4888 C CA . TYR B 1 272 ? 5.057 90.863 -1.124 1.00 96.16 272 TYR B CA 1
ATOM 4889 C C . TYR B 1 272 ? 6.312 90.515 -1.941 1.00 95.53 272 TYR B C 1
ATOM 4890 O O . TYR B 1 272 ? 6.439 90.963 -3.082 1.00 94.14 272 TYR B O 1
ATOM 4899 N N . TRP B 1 273 ? 7.212 89.686 -1.364 1.00 89.35 273 TRP B N 1
ATOM 4900 C CA . TRP B 1 273 ? 8.437 89.235 -2.027 1.00 87.51 273 TRP B CA 1
ATOM 4901 C C . TRP B 1 273 ? 8.115 88.381 -3.257 1.00 91.69 273 TRP B C 1
ATOM 4902 O O . TRP B 1 273 ? 8.794 88.535 -4.275 1.00 91.41 273 TRP B O 1
ATOM 4913 N N . VAL B 1 274 ? 7.038 87.535 -3.182 1.00 87.89 274 VAL B N 1
ATOM 4914 C CA . VAL B 1 274 ? 6.531 86.672 -4.275 1.00 87.31 274 VAL B CA 1
ATOM 4915 C C . VAL B 1 274 ? 6.217 87.531 -5.511 1.00 91.50 274 VAL B C 1
ATOM 4916 O O . VAL B 1 274 ? 6.570 87.158 -6.634 1.00 91.04 274 VAL B O 1
ATOM 4920 N N . ASP B 1 275 ? 5.587 88.694 -5.277 1.00 88.34 275 ASP B N 1
ATOM 4921 C CA . ASP B 1 275 ? 5.223 89.681 -6.291 1.00 88.45 275 ASP B CA 1
ATOM 4922 C C . ASP B 1 275 ? 6.479 90.254 -6.994 1.00 92.28 275 ASP B C 1
ATOM 4923 O O . ASP B 1 275 ? 6.503 90.324 -8.231 1.00 92.43 275 ASP B O 1
ATOM 4928 N N . LEU B 1 276 ? 7.519 90.632 -6.202 1.00 87.69 276 LEU B N 1
ATOM 4929 C CA . LEU B 1 276 ? 8.798 91.192 -6.673 1.00 86.61 276 LEU B CA 1
ATOM 4930 C C . LEU B 1 276 ? 9.505 90.236 -7.633 1.00 88.26 276 LEU B C 1
ATOM 4931 O O . LEU B 1 276 ? 9.814 90.625 -8.756 1.00 86.46 276 LEU B O 1
ATOM 4936 N N . VAL B 1 277 ? 9.698 88.973 -7.200 1.00 85.12 277 VAL B N 1
ATOM 4937 C CA . VAL B 1 277 ? 10.331 87.867 -7.935 1.00 85.05 277 VAL B CA 1
ATOM 4938 C C . VAL B 1 277 ? 9.655 87.650 -9.301 1.00 90.36 277 VAL B C 1
ATOM 4939 O O . VAL B 1 277 ? 10.347 87.373 -10.285 1.00 90.67 277 VAL B O 1
ATOM 4943 N N . ASN B 1 278 ? 8.313 87.796 -9.352 1.00 87.21 278 ASN B N 1
ATOM 4944 C CA . ASN B 1 278 ? 7.510 87.652 -10.566 1.00 86.95 278 ASN B CA 1
ATOM 4945 C C . ASN B 1 278 ? 7.776 88.759 -11.601 1.00 90.21 278 ASN B C 1
ATOM 4946 O O . ASN B 1 278 ? 7.836 88.458 -12.798 1.00 89.64 278 ASN B O 1
ATOM 4951 N N . ARG B 1 279 ? 7.967 90.019 -11.143 1.00 86.20 279 ARG B N 1
ATOM 4952 C CA . ARG B 1 279 ? 8.228 91.178 -12.011 1.00 86.18 279 ARG B CA 1
ATOM 4953 C C . ARG B 1 279 ? 9.720 91.435 -12.342 1.00 90.62 279 ARG B C 1
ATOM 4954 O O . ARG B 1 279 ? 10.032 91.819 -13.475 1.00 90.13 279 ARG B O 1
ATOM 4962 N N . TYR B 1 280 ? 10.621 91.275 -11.340 1.00 86.97 280 TYR B N 1
ATOM 4963 C CA . TYR B 1 280 ? 12.070 91.533 -11.440 1.00 86.21 280 TYR B CA 1
ATOM 4964 C C . TYR B 1 280 ? 12.957 90.270 -11.287 1.00 86.53 280 TYR B C 1
ATOM 4965 O O . TYR B 1 280 ? 12.587 89.375 -10.521 1.00 85.78 280 TYR B O 1
ATOM 4974 N N . PRO B 1 281 ? 14.155 90.208 -11.948 1.00 80.11 281 PRO B N 1
ATOM 4975 C CA . PRO B 1 281 ? 15.009 89.007 -11.828 1.00 78.48 281 PRO B CA 1
ATOM 4976 C C . PRO B 1 281 ? 15.777 88.843 -10.496 1.00 77.72 281 PRO B C 1
ATOM 4977 O O . PRO B 1 281 ? 17.007 88.703 -10.500 1.00 77.35 281 PRO B O 1
ATOM 4981 N N . ILE B 1 282 ? 15.046 88.802 -9.363 1.00 70.08 282 ILE B N 1
ATOM 4982 C CA . ILE B 1 282 ? 15.612 88.564 -8.035 1.00 67.84 282 ILE B CA 1
ATOM 4983 C C . ILE B 1 282 ? 15.919 87.070 -7.927 1.00 68.94 282 ILE B C 1
ATOM 4984 O O . ILE B 1 282 ? 15.032 86.242 -8.149 1.00 68.73 282 ILE B O 1
ATOM 4989 N N . ILE B 1 283 ? 17.194 86.742 -7.632 1.00 62.85 283 ILE B N 1
ATOM 4990 C CA . ILE B 1 283 ? 17.726 85.379 -7.488 1.00 60.44 283 ILE B CA 1
ATOM 4991 C C . ILE B 1 283 ? 17.900 85.034 -6.015 1.00 60.31 283 ILE B C 1
ATOM 4992 O O . ILE B 1 283 ? 17.832 83.862 -5.652 1.00 58.54 283 ILE B O 1
ATOM 4997 N N . SER B 1 284 ? 18.160 86.057 -5.182 1.00 56.27 284 SER B N 1
ATOM 4998 C CA . SER B 1 284 ? 18.453 85.901 -3.761 1.00 56.46 284 SER B CA 1
ATOM 4999 C C . SER B 1 284 ? 17.809 86.992 -2.915 1.00 61.27 284 SER B C 1
ATOM 5000 O O . SER B 1 284 ? 17.646 88.121 -3.376 1.00 60.43 284 SER B O 1
ATOM 5003 N N . LEU B 1 285 ? 17.499 86.653 -1.654 1.00 60.01 285 LEU B N 1
ATOM 5004 C CA . LEU B 1 285 ? 16.900 87.534 -0.657 1.00 61.29 285 LEU B CA 1
ATOM 5005 C C . LEU B 1 285 ? 17.541 87.241 0.687 1.00 66.43 285 LEU B C 1
ATOM 5006 O O . LEU B 1 285 ? 17.604 86.081 1.100 1.00 66.24 285 LEU B O 1
ATOM 5011 N N . GLU B 1 286 ? 18.042 88.282 1.356 1.00 64.84 286 GLU B N 1
ATOM 5012 C CA . GLU B 1 286 ? 18.763 88.147 2.623 1.00 65.88 286 GLU B CA 1
ATOM 5013 C C . GLU B 1 286 ? 18.052 88.892 3.721 1.00 74.71 286 GLU B C 1
ATOM 5014 O O . GLU B 1 286 ? 17.797 90.088 3.580 1.00 74.32 286 GLU B O 1
ATOM 5020 N N . ASP B 1 287 ? 17.779 88.198 4.842 1.00 75.19 287 ASP B N 1
ATOM 5021 C CA . ASP B 1 287 ? 17.067 88.747 6.005 1.00 76.34 287 ASP B CA 1
ATOM 5022 C C . ASP B 1 287 ? 15.710 89.340 5.586 1.00 82.06 287 ASP B C 1
ATOM 5023 O O . ASP B 1 287 ? 15.348 90.431 6.031 1.00 81.56 287 ASP B O 1
ATOM 5028 N N . GLY B 1 288 ? 15.007 88.611 4.701 1.00 80.22 288 GLY B N 1
ATOM 5029 C CA . GLY B 1 288 ? 13.696 88.961 4.159 1.00 81.50 288 GLY B CA 1
ATOM 5030 C C . GLY B 1 288 ? 12.609 89.014 5.216 1.00 89.07 288 GLY B C 1
ATOM 5031 O O . GLY B 1 288 ? 11.539 89.594 4.992 1.00 88.40 288 GLY B O 1
ATOM 5032 N N . LEU B 1 289 ? 12.901 88.401 6.385 1.00 88.44 289 LEU B N 1
ATOM 5033 C CA . LEU B 1 289 ? 12.095 88.347 7.604 1.00 89.86 289 LEU B CA 1
ATOM 5034 C C . LEU B 1 289 ? 13.017 88.592 8.819 1.00 96.96 289 LEU B C 1
ATOM 5035 O O . LEU B 1 289 ? 14.241 88.510 8.688 1.00 97.24 289 LEU B O 1
ATOM 5040 N N . ALA B 1 290 ? 12.428 88.946 9.973 1.00 95.24 290 ALA B N 1
ATOM 5041 C CA . ALA B 1 290 ? 13.104 89.285 11.234 1.00 95.65 290 ALA B CA 1
ATOM 5042 C C . ALA B 1 290 ? 14.119 88.248 11.768 1.00 100.35 290 ALA B C 1
ATOM 5043 O O . ALA B 1 290 ? 14.161 87.104 11.314 1.00 99.23 290 ALA B O 1
ATOM 5045 N N . GLU B 1 291 ? 14.926 88.686 12.759 1.00 98.88 291 GLU B N 1
ATOM 5046 C CA . GLU B 1 291 ? 15.966 87.940 13.480 1.00 99.58 291 GLU B CA 1
ATOM 5047 C C . GLU B 1 291 ? 15.464 86.608 14.042 1.00 105.14 291 GLU B C 1
ATOM 5048 O O . GLU B 1 291 ? 16.188 85.611 13.979 1.00 104.90 291 GLU B O 1
ATOM 5054 N N . ASP B 1 292 ? 14.241 86.607 14.624 1.00 102.64 292 ASP B N 1
ATOM 5055 C CA . ASP B 1 292 ? 13.650 85.436 15.269 1.00 102.72 292 ASP B CA 1
ATOM 5056 C C . ASP B 1 292 ? 12.241 85.064 14.751 1.00 107.50 292 ASP B C 1
ATOM 5057 O O . ASP B 1 292 ? 11.493 84.387 15.460 1.00 107.75 292 ASP B O 1
ATOM 5062 N N . ASP B 1 293 ? 11.900 85.449 13.506 1.00 104.06 293 ASP B N 1
ATOM 5063 C CA . ASP B 1 293 ? 10.610 85.111 12.892 1.00 103.91 293 ASP B CA 1
ATOM 5064 C C . ASP B 1 293 ? 10.733 83.745 12.185 1.00 108.67 293 ASP B C 1
ATOM 5065 O O . ASP B 1 293 ? 10.543 83.647 10.969 1.00 107.96 293 ASP B O 1
ATOM 5070 N N . TRP B 1 294 ? 11.056 82.693 12.971 1.00 106.28 294 TRP B N 1
ATOM 5071 C CA . TRP B 1 294 ? 11.280 81.308 12.531 1.00 106.63 294 TRP B CA 1
ATOM 5072 C C . TRP B 1 294 ? 10.106 80.677 11.783 1.00 109.00 294 TRP B C 1
ATOM 5073 O O . TRP B 1 294 ? 10.324 79.862 10.884 1.00 108.52 294 TRP B O 1
ATOM 5084 N N . GLU B 1 295 ? 8.875 81.064 12.151 1.00 104.57 295 GLU B N 1
ATOM 5085 C CA . GLU B 1 295 ? 7.613 80.591 11.572 1.00 103.97 295 GLU B CA 1
ATOM 5086 C C . GLU B 1 295 ? 7.490 81.075 10.124 1.00 106.43 295 GLU B C 1
ATOM 5087 O O . GLU B 1 295 ? 7.205 80.277 9.228 1.00 104.83 295 GLU B O 1
ATOM 5093 N N . GLY B 1 296 ? 7.737 82.372 9.927 1.00 103.70 296 GLY B N 1
ATOM 5094 C CA . GLY B 1 296 ? 7.706 83.044 8.630 1.00 103.57 296 GLY B CA 1
ATOM 5095 C C . GLY B 1 296 ? 8.861 82.649 7.731 1.00 106.73 296 GLY B C 1
ATOM 5096 O O . GLY B 1 296 ? 8.667 82.486 6.521 1.00 105.76 296 GLY B O 1
ATOM 5097 N N . TRP B 1 297 ? 10.081 82.509 8.320 1.00 103.17 297 TRP B N 1
ATOM 5098 C CA . TRP B 1 297 ? 11.299 82.079 7.623 1.00 102.94 297 TRP B CA 1
ATOM 5099 C C . TRP B 1 297 ? 11.058 80.709 6.980 1.00 105.86 297 TRP B C 1
ATOM 5100 O O . TRP B 1 297 ? 11.329 80.551 5.787 1.00 105.46 297 TRP B O 1
ATOM 5111 N N . ALA B 1 298 ? 10.461 79.760 7.750 1.00 101.71 298 ALA B N 1
ATOM 5112 C CA . ALA B 1 298 ? 10.078 78.416 7.295 1.00 101.19 298 ALA B CA 1
ATOM 5113 C C . ALA B 1 298 ? 8.943 78.463 6.250 1.00 104.05 298 ALA B C 1
ATOM 5114 O O . ALA B 1 298 ? 8.894 77.594 5.373 1.00 103.38 298 ALA B O 1
ATOM 5116 N N . LEU B 1 299 ? 8.047 79.484 6.344 1.00 100.06 299 LEU B N 1
ATOM 5117 C CA . LEU B 1 299 ? 6.927 79.721 5.418 1.00 99.73 299 LEU B CA 1
ATOM 5118 C C . LEU B 1 299 ? 7.458 80.169 4.047 1.00 103.38 299 LEU B C 1
ATOM 5119 O O . LEU B 1 299 ? 7.019 79.648 3.019 1.00 102.56 299 LEU B O 1
ATOM 5124 N N . LEU B 1 300 ? 8.403 81.132 4.048 1.00 99.83 300 LEU B N 1
ATOM 5125 C CA . LEU B 1 300 ? 9.064 81.666 2.861 1.00 112.40 300 LEU B CA 1
ATOM 5126 C C . LEU B 1 300 ? 10.163 80.685 2.464 1.00 119.31 300 LEU B C 1
ATOM 5127 O O . LEU B 1 300 ? 10.102 80.103 1.389 1.00 77.68 300 LEU B O 1
ATOM 5132 N N . ALA B 1 302 ? 9.483 77.475 1.677 1.00 86.95 302 ALA B N 1
ATOM 5133 C CA . ALA B 1 302 ? 8.319 76.787 1.115 1.00 86.99 302 ALA B CA 1
ATOM 5134 C C . ALA B 1 302 ? 7.587 77.597 0.032 1.00 91.07 302 ALA B C 1
ATOM 5135 O O . ALA B 1 302 ? 7.327 77.059 -1.047 1.00 90.23 302 ALA B O 1
ATOM 5137 N N . LYS B 1 303 ? 7.265 78.880 0.310 1.00 88.43 303 LYS B N 1
ATOM 5138 C CA . LYS B 1 303 ? 6.575 79.764 -0.641 1.00 88.69 303 LYS B CA 1
ATOM 5139 C C . LYS B 1 303 ? 7.478 80.224 -1.799 1.00 92.89 303 LYS B C 1
ATOM 5140 O O . LYS B 1 303 ? 6.994 80.363 -2.923 1.00 92.82 303 LYS B O 1
ATOM 5146 N N . LEU B 1 304 ? 8.757 80.451 -1.517 1.00 89.00 304 LEU B N 1
ATOM 5147 C CA . LEU B 1 304 ? 9.700 80.891 -2.538 1.00 88.42 304 LEU B CA 1
ATOM 5148 C C . LEU B 1 304 ? 11.025 80.145 -2.425 1.00 91.66 304 LEU B C 1
ATOM 5149 O O . LEU B 1 304 ? 11.840 80.164 -3.348 1.00 90.48 304 LEU B O 1
ATOM 5154 N N . GLY B 1 305 ? 11.234 79.489 -1.288 1.00 88.66 305 GLY B N 1
ATOM 5155 C CA . GLY B 1 305 ? 12.455 78.740 -1.054 1.00 88.75 305 GLY B CA 1
ATOM 5156 C C . GLY B 1 305 ? 12.824 77.940 -2.288 1.00 92.21 305 GLY B C 1
ATOM 5157 O O . GLY B 1 305 ? 13.952 77.464 -2.415 1.00 92.22 305 GLY B O 1
ATOM 5158 N N . ASP B 1 306 ? 11.847 77.570 -3.080 1.00 88.09 306 ASP B N 1
ATOM 5159 C CA . ASP B 1 306 ? 12.085 76.804 -4.298 1.00 87.29 306 ASP B CA 1
ATOM 5160 C C . ASP B 1 306 ? 12.599 77.510 -5.547 1.00 88.95 306 ASP B C 1
ATOM 5161 O O . ASP B 1 306 ? 13.078 76.869 -6.482 1.00 88.43 306 ASP B O 1
ATOM 5166 N N . ARG B 1 307 ? 12.406 78.817 -5.611 1.00 83.56 307 ARG B N 1
ATOM 5167 C CA . ARG B 1 307 ? 12.887 79.611 -6.727 1.00 82.24 307 ARG B CA 1
ATOM 5168 C C . ARG B 1 307 ? 13.856 80.720 -6.383 1.00 82.27 307 ARG B C 1
ATOM 5169 O O . ARG B 1 307 ? 14.369 81.399 -7.250 1.00 81.01 307 ARG B O 1
ATOM 5177 N N . VAL B 1 308 ? 14.095 80.903 -5.101 1.00 76.34 308 VAL B N 1
ATOM 5178 C CA . VAL B 1 308 ? 14.941 81.966 -4.647 1.00 74.92 308 VAL B CA 1
ATOM 5179 C C . VAL B 1 308 ? 15.877 81.488 -3.563 1.00 75.56 308 VAL B C 1
ATOM 5180 O O . VAL B 1 308 ? 15.564 80.581 -2.832 1.00 75.11 308 VAL B O 1
ATOM 5184 N N . GLN B 1 309 ? 17.035 82.117 -3.480 1.00 69.13 309 GLN B N 1
ATOM 5185 C CA . GLN B 1 309 ? 18.018 81.846 -2.432 1.00 67.46 309 GLN B CA 1
ATOM 5186 C C . GLN B 1 309 ? 17.626 82.712 -1.238 1.00 68.93 309 GLN B C 1
ATOM 5187 O O . GLN B 1 309 ? 17.394 83.904 -1.397 1.00 67.92 309 GLN B O 1
ATOM 5193 N N . LEU B 1 310 ? 17.511 82.105 -0.064 1.00 64.84 310 LEU B N 1
ATOM 5194 C CA . LEU B 1 310 ? 17.103 82.789 1.152 1.00 64.84 310 LEU B CA 1
ATOM 5195 C C . LEU B 1 310 ? 18.261 82.736 2.120 1.00 68.29 310 LEU B C 1
ATOM 5196 O O . LEU B 1 310 ? 18.573 81.672 2.657 1.00 67.72 310 LEU B O 1
ATOM 5201 N N . VAL B 1 311 ? 18.932 83.887 2.294 1.00 65.28 311 VAL B N 1
ATOM 5202 C CA . VAL B 1 311 ? 20.161 84.048 3.078 1.00 65.06 311 VAL B CA 1
ATOM 5203 C C . VAL B 1 311 ? 19.917 84.472 4.529 1.00 73.14 311 VAL B C 1
ATOM 5204 O O . VAL B 1 311 ? 19.344 85.532 4.771 1.00 74.36 311 VAL B O 1
ATOM 5208 N N . GLY B 1 312 ? 20.436 83.683 5.467 1.00 71.75 312 GLY B N 1
ATOM 5209 C CA . GLY B 1 312 ? 20.377 83.979 6.891 1.00 72.99 312 GLY B CA 1
ATOM 5210 C C . GLY B 1 312 ? 21.632 84.690 7.368 1.00 81.09 312 GLY B C 1
ATOM 5211 O O . GLY B 1 312 ? 22.703 84.079 7.430 1.00 80.54 312 GLY B O 1
ATOM 5212 N N . ASP B 1 313 ? 21.508 86.006 7.682 1.00 80.41 313 ASP B N 1
ATOM 5213 C CA . ASP B 1 313 ? 22.582 86.883 8.185 1.00 81.00 313 ASP B CA 1
ATOM 5214 C C . ASP B 1 313 ? 22.370 87.117 9.688 1.00 87.74 313 ASP B C 1
ATOM 5215 O O . ASP B 1 313 ? 23.061 86.504 10.500 1.00 86.58 313 ASP B O 1
ATOM 5220 N N . ASP B 1 314 ? 21.395 87.972 10.054 1.00 87.90 314 ASP B N 1
ATOM 5221 C CA . ASP B 1 314 ? 21.050 88.241 11.453 1.00 89.11 314 ASP B CA 1
ATOM 5222 C C . ASP B 1 314 ? 20.239 87.067 12.016 1.00 95.01 314 ASP B C 1
ATOM 5223 O O . ASP B 1 314 ? 20.209 86.864 13.232 1.00 94.27 314 ASP B O 1
ATOM 5228 N N . PHE B 1 315 ? 19.610 86.284 11.112 1.00 93.46 315 PHE B N 1
ATOM 5229 C CA . PHE B 1 315 ? 18.797 85.106 11.411 1.00 94.37 315 PHE B CA 1
ATOM 5230 C C . PHE B 1 315 ? 19.623 83.903 11.903 1.00 98.50 315 PHE B C 1
ATOM 5231 O O . PHE B 1 315 ? 19.121 83.117 12.716 1.00 97.84 315 PHE B O 1
ATOM 5239 N N . LEU B 1 316 ? 20.878 83.759 11.411 1.00 95.37 316 LEU B N 1
ATOM 5240 C CA . LEU B 1 316 ? 21.758 82.632 11.755 1.00 94.85 316 LEU B CA 1
ATOM 5241 C C . LEU B 1 316 ? 23.033 83.024 12.518 1.00 98.50 316 LEU B C 1
ATOM 5242 O O . LEU B 1 316 ? 23.592 82.175 13.220 1.00 97.26 316 LEU B O 1
ATOM 5247 N N . VAL B 1 317 ? 23.480 84.302 12.375 1.00 95.73 317 VAL B N 1
ATOM 5248 C CA . VAL B 1 317 ? 24.640 84.957 13.010 1.00 95.81 317 VAL B CA 1
ATOM 5249 C C . VAL B 1 317 ? 25.929 84.027 13.010 1.00 100.05 317 VAL B C 1
ATOM 5250 O O . VAL B 1 317 ? 26.788 84.115 13.896 1.00 98.95 317 VAL B O 1
ATOM 5254 N N . THR B 1 318 ? 26.049 83.179 11.946 1.00 97.64 318 THR B N 1
ATOM 5255 C CA . THR B 1 318 ? 27.117 82.194 11.634 1.00 97.60 318 THR B CA 1
ATOM 5256 C C . THR B 1 318 ? 27.315 81.108 12.731 1.00 101.73 318 THR B C 1
ATOM 5257 O O . THR B 1 318 ? 28.312 80.373 12.697 1.00 101.81 318 THR B O 1
ATOM 5261 N N . ASN B 1 319 ? 26.360 80.992 13.674 1.00 97.47 319 ASN B N 1
ATOM 5262 C CA . ASN B 1 319 ? 26.421 80.036 14.776 1.00 96.79 319 ASN B CA 1
ATOM 5263 C C . ASN B 1 319 ? 25.973 78.640 14.319 1.00 99.44 319 ASN B C 1
ATOM 5264 O O . ASN B 1 319 ? 24.866 78.499 13.801 1.00 98.93 319 ASN B O 1
ATOM 5269 N N . VAL B 1 320 ? 26.849 77.622 14.508 1.00 95.40 320 VAL B N 1
ATOM 5270 C CA . VAL B 1 320 ? 26.660 76.194 14.152 1.00 94.81 320 VAL B CA 1
ATOM 5271 C C . VAL B 1 320 ? 25.392 75.594 14.808 1.00 97.45 320 VAL B C 1
ATOM 5272 O O . VAL B 1 320 ? 24.626 74.884 14.143 1.00 96.52 320 VAL B O 1
ATOM 5276 N N . GLN B 1 321 ? 25.188 75.893 16.107 1.00 93.48 321 GLN B N 1
ATOM 5277 C CA . GLN B 1 321 ? 24.049 75.457 16.916 1.00 92.98 321 GLN B CA 1
ATOM 5278 C C . GLN B 1 321 ? 22.719 75.947 16.290 1.00 96.26 321 GLN B C 1
ATOM 5279 O O . GLN B 1 321 ? 21.807 75.140 16.100 1.00 96.39 321 GLN B O 1
ATOM 5285 N N . ARG B 1 322 ? 22.647 77.246 15.921 1.00 91.71 322 ARG B N 1
ATOM 5286 C CA . ARG B 1 322 ? 21.483 77.884 15.290 1.00 90.87 322 ARG B CA 1
ATOM 5287 C C . ARG B 1 322 ? 21.328 77.452 13.821 1.00 93.07 322 ARG B C 1
ATOM 5288 O O . ARG B 1 322 ? 20.197 77.335 13.343 1.00 92.35 322 ARG B O 1
ATOM 5296 N N . LEU B 1 323 ? 22.464 77.232 13.110 1.00 88.66 323 LEU B N 1
ATOM 5297 C CA . LEU B 1 323 ? 22.522 76.798 11.704 1.00 87.79 323 LEU B CA 1
ATOM 5298 C C . LEU B 1 323 ? 21.911 75.395 11.547 1.00 91.87 323 LEU B C 1
ATOM 5299 O O . LEU B 1 323 ? 21.118 75.188 10.626 1.00 91.05 323 LEU B O 1
ATOM 5304 N N . GLN B 1 324 ? 22.258 74.454 12.467 1.00 89.04 324 GLN B N 1
ATOM 5305 C CA . GLN B 1 324 ? 21.752 73.075 12.492 1.00 89.26 324 GLN B CA 1
ATOM 5306 C C . GLN B 1 324 ? 20.237 73.022 12.747 1.00 93.81 324 GLN B C 1
ATOM 5307 O O . GLN B 1 324 ? 19.555 72.149 12.197 1.00 93.78 324 GLN B O 1
ATOM 5313 N N . ARG B 1 325 ? 19.718 73.982 13.550 1.00 89.97 325 ARG B N 1
ATOM 5314 C CA . ARG B 1 325 ? 18.300 74.143 13.879 1.00 89.60 325 ARG B CA 1
ATOM 5315 C C . ARG B 1 325 ? 17.502 74.524 12.637 1.00 92.26 325 ARG B C 1
ATOM 5316 O O . ARG B 1 325 ? 16.477 73.899 12.361 1.00 92.21 325 ARG B O 1
ATOM 5324 N N . ALA B 1 326 ? 17.992 75.524 11.875 1.00 87.77 326 ALA B N 1
ATOM 5325 C CA . ALA B 1 326 ? 17.364 75.996 10.641 1.00 87.29 326 ALA B CA 1
ATOM 5326 C C . ALA B 1 326 ? 17.481 74.978 9.509 1.00 91.26 326 ALA B C 1
ATOM 5327 O O . ALA B 1 326 ? 16.647 75.000 8.600 1.00 91.63 326 ALA B O 1
ATOM 5329 N N . ILE B 1 327 ? 18.497 74.077 9.570 1.00 87.03 327 ILE B N 1
ATOM 5330 C CA . ILE B 1 327 ? 18.696 73.013 8.577 1.00 86.63 327 ILE B CA 1
ATOM 5331 C C . ILE B 1 327 ? 17.520 72.018 8.647 1.00 90.34 327 ILE B C 1
ATOM 5332 O O . ILE B 1 327 ? 16.847 71.809 7.633 1.00 88.92 327 ILE B O 1
ATOM 5337 N N . GLU B 1 328 ? 17.251 71.458 9.851 1.00 88.19 328 GLU B N 1
ATOM 5338 C CA . GLU B 1 328 ? 16.151 70.513 10.084 1.00 88.47 328 GLU B CA 1
ATOM 5339 C C . GLU B 1 328 ? 14.775 71.179 9.884 1.00 91.49 328 GLU B C 1
ATOM 5340 O O . GLU B 1 328 ? 13.885 70.573 9.280 1.00 90.98 328 GLU B O 1
ATOM 5346 N N . ALA B 1 329 ? 14.627 72.439 10.352 1.00 86.98 329 ALA B N 1
ATOM 5347 C CA . ALA B 1 329 ? 13.398 73.226 10.230 1.00 86.09 329 ALA B CA 1
ATOM 5348 C C . ALA B 1 329 ? 13.075 73.628 8.782 1.00 89.10 329 ALA B C 1
ATOM 5349 O O . ALA B 1 329 ? 11.909 73.913 8.484 1.00 88.80 329 ALA B O 1
ATOM 5351 N N . LYS B 1 330 ? 14.107 73.658 7.891 1.00 84.24 330 LYS B N 1
ATOM 5352 C CA . LYS B 1 330 ? 14.033 74.083 6.482 1.00 83.01 330 LYS B CA 1
ATOM 5353 C C . LYS B 1 330 ? 13.532 75.539 6.413 1.00 86.27 330 LYS B C 1
ATOM 5354 O O . LYS B 1 330 ? 12.630 75.875 5.640 1.00 85.88 330 LYS B O 1
ATOM 5360 N N . ALA B 1 331 ? 14.145 76.394 7.270 1.00 82.43 331 ALA B N 1
ATOM 5361 C CA . ALA B 1 331 ? 13.874 77.825 7.463 1.00 81.63 331 ALA B CA 1
ATOM 5362 C C . ALA B 1 331 ? 14.581 78.765 6.451 1.00 84.25 331 ALA B C 1
ATOM 5363 O O . ALA B 1 331 ? 14.186 79.924 6.326 1.00 84.27 331 ALA B O 1
ATOM 5365 N N . ALA B 1 332 ? 15.628 78.272 5.749 1.00 78.69 332 ALA B N 1
ATOM 5366 C CA . ALA B 1 332 ? 16.407 79.001 4.730 1.00 76.77 332 ALA B CA 1
ATOM 5367 C C . ALA B 1 332 ? 17.204 77.992 3.897 1.00 76.30 332 ALA B C 1
ATOM 5368 O O . ALA B 1 332 ? 17.248 76.814 4.262 1.00 76.72 332 ALA B O 1
ATOM 5370 N N . ASN B 1 333 ? 17.828 78.436 2.784 1.00 67.75 333 ASN B N 1
ATOM 5371 C CA . ASN B 1 333 ? 18.665 77.556 1.959 1.00 65.00 333 ASN B CA 1
ATOM 5372 C C . ASN B 1 333 ? 20.068 78.170 1.677 1.00 63.40 333 ASN B C 1
ATOM 5373 O O . ASN B 1 333 ? 20.730 77.805 0.708 1.00 62.47 333 ASN B O 1
ATOM 5378 N N . SER B 1 334 ? 20.488 79.123 2.524 1.00 57.18 334 SER B N 1
ATOM 5379 C CA . SER B 1 334 ? 21.751 79.851 2.429 1.00 55.53 334 SER B CA 1
ATOM 5380 C C . SER B 1 334 ? 22.096 80.546 3.737 1.00 56.62 334 SER B C 1
ATOM 5381 O O . SER B 1 334 ? 21.199 81.012 4.441 1.00 55.71 334 SER B O 1
ATOM 5384 N N . ILE B 1 335 ? 23.405 80.629 4.040 1.00 51.24 335 ILE B N 1
ATOM 5385 C CA . ILE B 1 335 ? 23.968 81.274 5.227 1.00 50.28 335 ILE B CA 1
ATOM 5386 C C . ILE B 1 335 ? 25.100 82.227 4.827 1.00 53.57 335 ILE B C 1
ATOM 5387 O O . ILE B 1 335 ? 25.931 81.912 3.978 1.00 53.66 335 ILE B O 1
ATOM 5392 N N . LEU B 1 336 ? 25.121 83.391 5.440 1.00 50.37 336 LEU B N 1
ATOM 5393 C CA . LEU B 1 336 ? 26.160 84.372 5.223 1.00 50.33 336 LEU B CA 1
ATOM 5394 C C . LEU B 1 336 ? 27.248 84.053 6.244 1.00 55.24 336 LEU B C 1
ATOM 5395 O O . LEU B 1 336 ? 26.951 83.942 7.432 1.00 55.34 336 LEU B O 1
ATOM 5400 N N . ILE B 1 337 ? 28.485 83.835 5.770 1.00 51.56 337 ILE B N 1
ATOM 5401 C CA . ILE B 1 337 ? 29.630 83.467 6.596 1.00 51.31 337 ILE B CA 1
ATOM 5402 C C . ILE B 1 337 ? 30.490 84.693 6.951 1.00 58.31 337 ILE B C 1
ATOM 5403 O O . ILE B 1 337 ? 31.105 85.297 6.068 1.00 58.54 337 ILE B O 1
ATOM 5408 N N . LYS B 1 338 ? 30.536 85.038 8.245 1.00 57.23 338 LYS B N 1
ATOM 5409 C CA . LYS B 1 338 ? 31.326 86.140 8.793 1.00 58.45 338 LYS B CA 1
ATOM 5410 C C . LYS B 1 338 ? 32.430 85.569 9.671 1.00 62.47 338 LYS B C 1
ATOM 5411 O O . LYS B 1 338 ? 32.180 85.146 10.802 1.00 61.66 338 LYS B O 1
ATOM 5417 N N . LEU B 1 339 ? 33.647 85.534 9.114 1.00 59.45 339 LEU B N 1
ATOM 5418 C CA . LEU B 1 339 ? 34.885 85.033 9.705 1.00 59.03 339 LEU B CA 1
ATOM 5419 C C . LEU B 1 339 ? 35.091 85.567 11.124 1.00 64.17 339 LEU B C 1
ATOM 5420 O O . LEU B 1 339 ? 35.321 84.775 12.044 1.00 65.13 339 LEU B O 1
ATOM 5425 N N . ASN B 1 340 ? 34.954 86.897 11.304 1.00 60.52 340 ASN B N 1
ATOM 5426 C CA . ASN B 1 340 ? 35.084 87.614 12.584 1.00 60.73 340 ASN B CA 1
ATOM 5427 C C . ASN B 1 340 ? 34.055 87.178 13.657 1.00 64.06 340 ASN B C 1
ATOM 5428 O O . ASN B 1 340 ? 34.353 87.251 14.855 1.00 64.43 340 ASN B O 1
ATOM 5433 N N . GLN B 1 341 ? 32.860 86.730 13.231 1.00 59.23 341 GLN B N 1
ATOM 5434 C CA . GLN B 1 341 ? 31.824 86.251 14.146 1.00 59.02 341 GLN B CA 1
ATOM 5435 C C . GLN B 1 341 ? 32.150 84.855 14.654 1.00 62.62 341 GLN B C 1
ATOM 5436 O O . GLN B 1 341 ? 31.830 84.536 15.796 1.00 62.82 341 GLN B O 1
ATOM 5442 N N . ILE B 1 342 ? 32.817 84.034 13.812 1.00 57.76 342 ILE B N 1
ATOM 5443 C CA . ILE B 1 342 ? 33.217 82.661 14.129 1.00 56.65 342 ILE B CA 1
ATOM 5444 C C . ILE B 1 342 ? 34.497 82.621 15.044 1.00 57.65 342 ILE B C 1
ATOM 5445 O O . ILE B 1 342 ? 34.507 81.877 16.022 1.00 58.27 342 ILE B O 1
ATOM 5450 N N . GLY B 1 343 ? 35.530 83.407 14.735 1.00 50.10 343 GLY B N 1
ATOM 5451 C CA . GLY B 1 343 ? 36.715 83.481 15.586 1.00 47.92 343 GLY B CA 1
ATOM 5452 C C . GLY B 1 343 ? 37.926 82.630 15.255 1.00 47.37 343 GLY B C 1
ATOM 5453 O O . GLY B 1 343 ? 39.013 82.910 15.764 1.00 47.63 343 GLY B O 1
ATOM 5454 N N . SER B 1 344 ? 37.762 81.569 14.456 1.00 39.76 344 SER B N 1
ATOM 5455 C CA . SER B 1 344 ? 38.864 80.692 14.047 1.00 38.42 344 SER B CA 1
ATOM 5456 C C . SER B 1 344 ? 38.654 80.222 12.620 1.00 40.31 344 SER B C 1
ATOM 5457 O O . SER B 1 344 ? 37.531 80.221 12.135 1.00 41.23 344 SER B O 1
ATOM 5460 N N . LEU B 1 345 ? 39.730 79.812 11.956 1.00 36.73 345 LEU B N 1
ATOM 5461 C CA . LEU B 1 345 ? 39.697 79.304 10.583 1.00 36.16 345 LEU B CA 1
ATOM 5462 C C . LEU B 1 345 ? 39.035 77.910 10.483 1.00 37.88 345 LEU B C 1
ATOM 5463 O O . LEU B 1 345 ? 38.192 77.691 9.599 1.00 37.54 345 LEU B O 1
ATOM 5468 N N . THR B 1 346 ? 39.390 76.997 11.409 1.00 33.72 346 THR B N 1
ATOM 5469 C CA . THR B 1 346 ? 38.801 75.657 11.481 1.00 34.59 346 THR B CA 1
ATOM 5470 C C . THR B 1 346 ? 37.289 75.720 11.665 1.00 42.49 346 THR B C 1
ATOM 5471 O O . THR B 1 346 ? 36.564 75.014 10.947 1.00 43.43 346 THR B O 1
ATOM 5475 N N . GLU B 1 347 ? 36.805 76.581 12.607 1.00 40.72 347 GLU B N 1
ATOM 5476 C CA . GLU B 1 347 ? 35.363 76.693 12.886 1.00 40.20 347 GLU B CA 1
ATOM 5477 C C . GLU B 1 347 ? 34.644 77.293 11.701 1.00 44.30 347 GLU B C 1
ATOM 5478 O O . GLU B 1 347 ? 33.513 76.901 11.419 1.00 45.30 347 GLU B O 1
ATOM 5484 N N . THR B 1 348 ? 35.325 78.173 10.946 1.00 40.28 348 THR B N 1
ATOM 5485 C CA . THR B 1 348 ? 34.728 78.772 9.742 1.00 39.88 348 THR B CA 1
ATOM 5486 C C . THR B 1 348 ? 34.526 77.730 8.646 1.00 41.55 348 THR B C 1
ATOM 5487 O O . THR B 1 348 ? 33.457 77.704 8.048 1.00 41.40 348 THR B O 1
ATOM 5491 N N . LEU B 1 349 ? 35.555 76.892 8.376 1.00 36.99 349 LEU B N 1
ATOM 5492 C CA . LEU B 1 349 ? 35.489 75.831 7.360 1.00 37.06 349 LEU B CA 1
ATOM 5493 C C . LEU B 1 349 ? 34.455 74.780 7.750 1.00 40.56 349 LEU B C 1
ATOM 5494 O O . LEU B 1 349 ? 33.741 74.235 6.895 1.00 39.77 349 LEU B O 1
ATOM 5499 N N . SER B 1 350 ? 34.371 74.519 9.053 1.00 38.87 350 SER B N 1
ATOM 5500 C CA . SER B 1 350 ? 33.406 73.592 9.627 1.00 39.26 350 SER B CA 1
ATOM 5501 C C . SER B 1 350 ? 31.988 74.075 9.313 1.00 43.21 350 SER B C 1
ATOM 5502 O O . SER B 1 350 ? 31.189 73.294 8.789 1.00 43.33 350 SER B O 1
ATOM 5505 N N . ALA B 1 351 ? 31.697 75.379 9.579 1.00 38.64 351 ALA B N 1
ATOM 5506 C CA . ALA B 1 351 ? 30.371 75.982 9.335 1.00 37.46 351 ALA B CA 1
ATOM 5507 C C . ALA B 1 351 ? 30.034 75.995 7.856 1.00 41.72 351 ALA B C 1
ATOM 5508 O O . ALA B 1 351 ? 28.872 75.804 7.489 1.00 40.55 351 ALA B O 1
ATOM 5510 N N . ILE B 1 352 ? 31.062 76.187 7.002 1.00 39.57 352 ILE B N 1
ATOM 5511 C CA . ILE B 1 352 ? 30.907 76.217 5.536 1.00 38.52 352 ILE B CA 1
ATOM 5512 C C . ILE B 1 352 ? 30.513 74.843 5.028 1.00 42.56 352 ILE B C 1
ATOM 5513 O O . ILE B 1 352 ? 29.552 74.717 4.274 1.00 41.97 352 ILE B O 1
ATOM 5518 N N . GLN B 1 353 ? 31.249 73.820 5.461 1.00 40.85 353 GLN B N 1
ATOM 5519 C CA . GLN B 1 353 ? 30.994 72.441 5.073 1.00 41.16 353 GLN B CA 1
ATOM 5520 C C . GLN B 1 353 ? 29.607 71.947 5.514 1.00 46.75 353 GLN B C 1
ATOM 5521 O O . GLN B 1 353 ? 28.897 71.379 4.673 1.00 46.32 353 GLN B O 1
ATOM 5527 N N . LEU B 1 354 ? 29.211 72.193 6.800 1.00 44.85 354 LEU B N 1
ATOM 5528 C CA . LEU B 1 354 ? 27.885 71.832 7.346 1.00 46.14 354 LEU B CA 1
ATOM 5529 C C . LEU B 1 354 ? 26.760 72.366 6.467 1.00 49.03 354 LEU B C 1
ATOM 5530 O O . LEU B 1 354 ? 25.895 71.604 6.074 1.00 49.04 354 LEU B O 1
ATOM 5535 N N . ALA B 1 355 ? 26.799 73.657 6.136 1.00 45.46 355 ALA B N 1
ATOM 5536 C CA . ALA B 1 355 ? 25.811 74.279 5.271 1.00 45.79 355 ALA B CA 1
ATOM 5537 C C . ALA B 1 355 ? 25.820 73.646 3.872 1.00 53.02 355 ALA B C 1
ATOM 5538 O O . ALA B 1 355 ? 24.769 73.227 3.384 1.00 54.02 355 ALA B O 1
ATOM 5540 N N . GLN B 1 356 ? 27.006 73.533 3.254 1.00 50.32 356 GLN B N 1
ATOM 5541 C CA . GLN B 1 356 ? 27.172 72.983 1.912 1.00 50.65 356 GLN B CA 1
ATOM 5542 C C . GLN B 1 356 ? 26.693 71.545 1.768 1.00 55.77 356 GLN B C 1
ATOM 5543 O O . GLN B 1 356 ? 25.962 71.247 0.819 1.00 54.78 356 GLN B O 1
ATOM 5549 N N . ARG B 1 357 ? 27.094 70.654 2.710 1.00 53.56 357 ARG B N 1
ATOM 5550 C CA . ARG B 1 357 ? 26.755 69.228 2.664 1.00 53.15 357 ARG B CA 1
ATOM 5551 C C . ARG B 1 357 ? 25.276 68.973 3.002 1.00 57.01 357 ARG B C 1
ATOM 5552 O O . ARG B 1 357 ? 24.783 67.882 2.743 1.00 55.84 357 ARG B O 1
ATOM 5560 N N . SER B 1 358 ? 24.546 69.997 3.496 1.00 55.85 358 SER B N 1
ATOM 5561 C CA . SER B 1 358 ? 23.103 69.881 3.735 1.00 56.57 358 SER B CA 1
ATOM 5562 C C . SER B 1 358 ? 22.263 70.594 2.626 1.00 62.01 358 SER B C 1
ATOM 5563 O O . SER B 1 358 ? 21.077 70.876 2.825 1.00 62.81 358 SER B O 1
ATOM 5566 N N . GLY B 1 359 ? 22.886 70.813 1.458 1.00 58.00 359 GLY B N 1
ATOM 5567 C CA . GLY B 1 359 ? 22.257 71.411 0.279 1.00 57.95 359 GLY B CA 1
ATOM 5568 C C . GLY B 1 359 ? 22.152 72.926 0.196 1.00 61.50 359 GLY B C 1
ATOM 5569 O O . GLY B 1 359 ? 21.647 73.444 -0.804 1.00 60.10 359 GLY B O 1
ATOM 5570 N N . TRP B 1 360 ? 22.607 73.641 1.240 1.00 59.05 360 TRP B N 1
ATOM 5571 C CA . TRP B 1 360 ? 22.603 75.101 1.330 1.00 59.69 360 TRP B CA 1
ATOM 5572 C C . TRP B 1 360 ? 23.859 75.680 0.670 1.00 59.84 360 TRP B C 1
ATOM 5573 O O . TRP B 1 360 ? 24.899 75.010 0.611 1.00 58.01 360 TRP B O 1
ATOM 5584 N N . THR B 1 361 ? 23.802 76.970 0.288 1.00 54.27 361 THR B N 1
ATOM 5585 C CA . THR B 1 361 ? 24.985 77.669 -0.219 1.00 52.51 361 THR B CA 1
ATOM 5586 C C . THR B 1 361 ? 25.584 78.471 0.936 1.00 55.31 361 THR B C 1
ATOM 5587 O O . THR B 1 361 ? 24.842 78.975 1.783 1.00 55.20 361 THR B O 1
ATOM 5591 N N . ALA B 1 362 ? 26.923 78.566 0.981 1.00 50.38 362 ALA B N 1
ATOM 5592 C CA . ALA B 1 362 ? 27.637 79.383 1.953 1.00 49.80 362 ALA B CA 1
ATOM 5593 C C . ALA B 1 362 ? 28.155 80.630 1.195 1.00 53.56 362 ALA B C 1
ATOM 5594 O O . ALA B 1 362 ? 28.870 80.503 0.191 1.00 51.75 362 ALA B O 1
ATOM 5596 N N . VAL B 1 363 ? 27.705 81.827 1.634 1.00 50.29 363 VAL B N 1
ATOM 5597 C CA . VAL B 1 363 ? 28.040 83.123 1.041 1.00 49.12 363 VAL B CA 1
ATOM 5598 C C . VAL B 1 363 ? 29.032 83.788 1.968 1.00 52.90 363 VAL B C 1
ATOM 5599 O O . VAL B 1 363 ? 28.667 84.172 3.070 1.00 51.94 363 VAL B O 1
ATOM 5603 N N . VAL B 1 364 ? 30.298 83.878 1.556 1.00 50.69 364 VAL B N 1
ATOM 5604 C CA . VAL B 1 364 ? 31.308 84.489 2.413 1.00 51.03 364 VAL B CA 1
ATOM 5605 C C . VAL B 1 364 ? 31.211 86.020 2.297 1.00 57.39 364 VAL B C 1
ATOM 5606 O O . VAL B 1 364 ? 31.103 86.554 1.191 1.00 55.10 364 VAL B O 1
ATOM 5610 N N . SER B 1 365 ? 31.183 86.705 3.448 1.00 58.56 365 SER B N 1
ATOM 5611 C CA . SER B 1 365 ? 31.023 88.147 3.491 1.00 61.48 365 SER B CA 1
ATOM 5612 C C . SER B 1 365 ? 32.160 88.906 4.157 1.00 72.56 365 SER B C 1
ATOM 5613 O O . SER B 1 365 ? 32.870 88.368 5.010 1.00 71.23 365 SER B O 1
ATOM 5616 N N . HIS B 1 366 ? 32.273 90.194 3.789 1.00 76.13 366 HIS B N 1
ATOM 5617 C CA . HIS B 1 366 ? 33.218 91.178 4.320 1.00 79.15 366 HIS B CA 1
ATOM 5618 C C . HIS B 1 366 ? 32.714 91.759 5.680 1.00 87.29 366 HIS B C 1
ATOM 5619 O O . HIS B 1 366 ? 31.838 91.175 6.335 1.00 86.90 366 HIS B O 1
ATOM 5626 N N . ARG B 1 367 ? 33.291 92.896 6.097 1.00 86.55 367 ARG B N 1
ATOM 5627 C CA . ARG B 1 367 ? 32.976 93.591 7.344 1.00 87.55 367 ARG B CA 1
ATOM 5628 C C . ARG B 1 367 ? 33.169 95.110 7.123 1.00 94.89 367 ARG B C 1
ATOM 5629 O O . ARG B 1 367 ? 33.768 95.515 6.117 1.00 94.60 367 ARG B O 1
ATOM 5637 N N . SER B 1 368 ? 32.639 95.942 8.051 1.00 93.38 368 SER B N 1
ATOM 5638 C CA . SER B 1 368 ? 32.734 97.406 8.009 1.00 93.79 368 SER B CA 1
ATOM 5639 C C . SER B 1 368 ? 34.190 97.906 8.105 1.00 98.35 368 SER B C 1
ATOM 5640 O O . SER B 1 368 ? 34.532 98.923 7.490 1.00 98.18 368 SER B O 1
ATOM 5643 N N . GLY B 1 369 ? 35.023 97.167 8.843 1.00 94.83 369 GLY B N 1
ATOM 5644 C CA . GLY B 1 369 ? 36.436 97.475 9.026 1.00 115.67 369 GLY B CA 1
ATOM 5645 C C . GLY B 1 369 ? 37.353 96.745 8.065 1.00 120.46 369 GLY B C 1
ATOM 5646 O O . GLY B 1 369 ? 36.962 96.369 6.956 1.00 69.67 369 GLY B O 1
ATOM 5647 N N . SER B 1 371 ? 39.600 96.155 6.174 1.00 62.59 371 SER B N 1
ATOM 5648 C CA . SER B 1 371 ? 41.053 96.284 6.065 1.00 62.70 371 SER B CA 1
ATOM 5649 C C . SER B 1 371 ? 41.615 95.860 4.689 1.00 65.18 371 SER B C 1
ATOM 5650 O O . SER B 1 371 ? 40.841 95.502 3.795 1.00 65.12 371 SER B O 1
ATOM 5653 N N . GLU B 1 372 ? 42.966 95.918 4.520 1.00 60.58 372 GLU B N 1
ATOM 5654 C CA . GLU B 1 372 ? 43.651 95.520 3.272 1.00 59.33 372 GLU B CA 1
ATOM 5655 C C . GLU B 1 372 ? 43.792 93.978 3.111 1.00 61.42 372 GLU B C 1
ATOM 5656 O O . GLU B 1 372 ? 44.150 93.517 2.015 1.00 62.06 372 GLU B O 1
ATOM 5662 N N . ASP B 1 373 ? 43.506 93.201 4.199 1.00 53.74 373 ASP B N 1
ATOM 5663 C CA . ASP B 1 373 ? 43.549 91.728 4.255 1.00 51.78 373 ASP B CA 1
ATOM 5664 C C . ASP B 1 373 ? 42.591 91.152 3.209 1.00 49.85 373 ASP B C 1
ATOM 5665 O O . ASP B 1 373 ? 41.480 91.658 3.095 1.00 50.35 373 ASP B O 1
ATOM 5670 N N . VAL B 1 374 ? 43.035 90.140 2.425 1.00 40.79 374 VAL B N 1
ATOM 5671 C CA . VAL B 1 374 ? 42.266 89.523 1.330 1.00 38.32 374 VAL B CA 1
ATOM 5672 C C . VAL B 1 374 ? 42.018 88.020 1.527 1.00 40.79 374 VAL B C 1
ATOM 5673 O O . VAL B 1 374 ? 41.683 87.340 0.563 1.00 40.98 374 VAL B O 1
ATOM 5677 N N . THR B 1 375 ? 42.105 87.516 2.764 1.00 37.76 375 THR B N 1
ATOM 5678 C CA . THR B 1 375 ? 41.895 86.092 3.098 1.00 37.94 375 THR B CA 1
ATOM 5679 C C . THR B 1 375 ? 40.611 85.481 2.514 1.00 41.82 375 THR B C 1
ATOM 5680 O O . THR B 1 375 ? 40.662 84.368 1.981 1.00 40.20 375 THR B O 1
ATOM 5684 N N . ILE B 1 376 ? 39.467 86.210 2.619 1.00 39.93 376 ILE B N 1
ATOM 5685 C CA . ILE B 1 376 ? 38.155 85.750 2.172 1.00 40.80 376 ILE B CA 1
ATOM 5686 C C . ILE B 1 376 ? 38.126 85.432 0.679 1.00 41.13 376 ILE B C 1
ATOM 5687 O O . ILE B 1 376 ? 37.315 84.618 0.271 1.00 40.84 376 ILE B O 1
ATOM 5692 N N . ALA B 1 377 ? 39.019 86.041 -0.121 1.00 36.34 377 ALA B N 1
ATOM 5693 C CA . ALA B 1 377 ? 39.122 85.762 -1.549 1.00 34.90 377 ALA B CA 1
ATOM 5694 C C . ALA B 1 377 ? 39.693 84.342 -1.711 1.00 37.63 377 ALA B C 1
ATOM 5695 O O . ALA B 1 377 ? 39.134 83.551 -2.456 1.00 37.32 377 ALA B O 1
ATOM 5697 N N . ASP B 1 378 ? 40.750 84.000 -0.961 1.00 33.37 378 ASP B N 1
ATOM 5698 C CA . ASP B 1 378 ? 41.337 82.658 -0.977 1.00 32.91 378 ASP B CA 1
ATOM 5699 C C . ASP B 1 378 ? 40.420 81.624 -0.321 1.00 37.96 378 ASP B C 1
ATOM 5700 O O . ASP B 1 378 ? 40.316 80.516 -0.828 1.00 38.47 378 ASP B O 1
ATOM 5705 N N . LEU B 1 379 ? 39.734 81.998 0.778 1.00 35.05 379 LEU B N 1
ATOM 5706 C CA . LEU B 1 379 ? 38.779 81.149 1.482 1.00 35.18 379 LEU B CA 1
ATOM 5707 C C . LEU B 1 379 ? 37.576 80.780 0.617 1.00 39.81 379 LEU B C 1
ATOM 5708 O O . LEU B 1 379 ? 37.117 79.642 0.702 1.00 40.07 379 LEU B O 1
ATOM 5713 N N . VAL B 1 380 ? 37.074 81.710 -0.229 1.00 37.17 380 VAL B N 1
ATOM 5714 C CA . VAL B 1 380 ? 35.922 81.409 -1.087 1.00 37.10 380 VAL B CA 1
ATOM 5715 C C . VAL B 1 380 ? 36.298 80.400 -2.199 1.00 39.82 380 VAL B C 1
ATOM 5716 O O . VAL B 1 380 ? 35.471 79.569 -2.565 1.00 41.55 380 VAL B O 1
ATOM 5720 N N . VAL B 1 381 ? 37.529 80.459 -2.717 1.00 35.53 381 VAL B N 1
ATOM 5721 C CA . VAL B 1 381 ? 37.997 79.528 -3.752 1.00 35.01 381 VAL B CA 1
ATOM 5722 C C . VAL B 1 381 ? 38.371 78.178 -3.097 1.00 39.30 381 VAL B C 1
ATOM 5723 O O . VAL B 1 381 ? 38.007 77.121 -3.632 1.00 38.32 381 VAL B O 1
ATOM 5727 N N . ALA B 1 382 ? 39.003 78.225 -1.892 1.00 35.69 382 ALA B N 1
ATOM 5728 C CA . ALA B 1 382 ? 39.430 77.028 -1.153 1.00 35.29 382 ALA B CA 1
ATOM 5729 C C . ALA B 1 382 ? 38.284 76.057 -0.941 1.00 39.39 382 ALA B C 1
ATOM 5730 O O . ALA B 1 382 ? 38.445 74.847 -1.173 1.00 40.01 382 ALA B O 1
ATOM 5732 N N . THR B 1 383 ? 37.100 76.613 -0.614 1.00 35.34 383 THR B N 1
ATOM 5733 C CA . THR B 1 383 ? 35.854 75.880 -0.355 1.00 34.97 383 THR B CA 1
ATOM 5734 C C . THR B 1 383 ? 34.903 75.768 -1.543 1.00 38.83 383 THR B C 1
ATOM 5735 O O . THR B 1 383 ? 33.811 75.235 -1.365 1.00 37.85 383 THR B O 1
ATOM 5739 N N . ASN B 1 384 ? 35.289 76.278 -2.736 1.00 36.89 384 ASN B N 1
ATOM 5740 C CA . ASN B 1 384 ? 34.460 76.261 -3.951 1.00 37.18 384 ASN B CA 1
ATOM 5741 C C . ASN B 1 384 ? 33.034 76.755 -3.662 1.00 42.60 384 ASN B C 1
ATOM 5742 O O . ASN B 1 384 ? 32.078 76.215 -4.203 1.00 44.14 384 ASN B O 1
ATOM 5747 N N . ALA B 1 385 ? 32.911 77.793 -2.804 1.00 38.75 385 ALA B N 1
ATOM 5748 C CA . ALA B 1 385 ? 31.668 78.351 -2.279 1.00 38.33 385 ALA B CA 1
ATOM 5749 C C . ALA B 1 385 ? 30.676 78.893 -3.325 1.00 43.38 385 ALA B C 1
ATOM 5750 O O . ALA B 1 385 ? 29.473 78.849 -3.084 1.00 43.80 385 ALA B O 1
ATOM 5752 N N . GLY B 1 386 ? 31.180 79.363 -4.465 1.00 41.00 386 GLY B N 1
ATOM 5753 C CA . GLY B 1 386 ? 30.389 79.833 -5.606 1.00 40.37 386 GLY B CA 1
ATOM 5754 C C . GLY B 1 386 ? 29.880 81.263 -5.561 1.00 43.33 386 GLY B C 1
ATOM 5755 O O . GLY B 1 386 ? 29.495 81.798 -6.601 1.00 41.04 386 GLY B O 1
ATOM 5756 N N . GLN B 1 387 ? 29.897 81.897 -4.372 1.00 41.14 387 GLN B N 1
ATOM 5757 C CA . GLN B 1 387 ? 29.411 83.257 -4.163 1.00 42.54 387 GLN B CA 1
ATOM 5758 C C . GLN B 1 387 ? 30.214 83.987 -3.090 1.00 46.61 387 GLN B C 1
ATOM 5759 O O . GLN B 1 387 ? 30.609 83.393 -2.069 1.00 47.04 387 GLN B O 1
ATOM 5765 N N . ILE B 1 388 ? 30.371 85.301 -3.298 1.00 40.78 388 ILE B N 1
ATOM 5766 C CA . ILE B 1 388 ? 31.056 86.219 -2.384 1.00 39.79 388 ILE B CA 1
ATOM 5767 C C . ILE B 1 388 ? 30.235 87.527 -2.291 1.00 47.37 388 ILE B C 1
ATOM 5768 O O . ILE B 1 388 ? 29.692 87.999 -3.296 1.00 45.14 388 ILE B O 1
ATOM 5773 N N . LYS B 1 389 ? 30.134 88.083 -1.083 1.00 48.97 389 LYS B N 1
ATOM 5774 C CA . LYS B 1 389 ? 29.450 89.348 -0.824 1.00 50.92 389 LYS B CA 1
ATOM 5775 C C . LYS B 1 389 ? 30.555 90.264 -0.318 1.00 60.28 389 LYS B C 1
ATOM 5776 O O . LYS B 1 389 ? 30.938 90.179 0.855 1.00 59.69 389 LYS B O 1
ATOM 5782 N N . THR B 1 390 ? 31.154 91.061 -1.230 1.00 61.75 390 THR B N 1
ATOM 5783 C CA . THR B 1 390 ? 32.301 91.891 -0.823 1.00 63.57 390 THR B CA 1
ATOM 5784 C C . THR B 1 390 ? 32.153 93.397 -1.209 1.00 68.59 390 THR B C 1
ATOM 5785 O O . THR B 1 390 ? 33.126 94.144 -1.077 1.00 68.17 390 THR B O 1
ATOM 5789 N N . GLY B 1 391 ? 30.939 93.825 -1.582 1.00 65.83 391 GLY B N 1
ATOM 5790 C CA . GLY B 1 391 ? 30.607 95.227 -1.832 1.00 65.80 391 GLY B CA 1
ATOM 5791 C C . GLY B 1 391 ? 30.821 95.849 -3.198 1.00 69.29 391 GLY B C 1
ATOM 5792 O O . GLY B 1 391 ? 31.107 95.167 -4.180 1.00 67.79 391 GLY B O 1
ATOM 5793 N N . ALA B 1 392 ? 30.639 97.175 -3.256 1.00 66.74 392 ALA B N 1
ATOM 5794 C CA . ALA B 1 392 ? 30.770 98.003 -4.460 1.00 66.62 392 ALA B CA 1
ATOM 5795 C C . ALA B 1 392 ? 32.115 97.859 -5.159 1.00 68.29 392 ALA B C 1
ATOM 5796 O O . ALA B 1 392 ? 33.141 97.757 -4.480 1.00 67.62 392 ALA B O 1
ATOM 5798 N N . PRO B 1 393 ? 32.157 97.930 -6.506 1.00 62.94 393 PRO B N 1
ATOM 5799 C CA . PRO B 1 393 ? 33.469 97.917 -7.173 1.00 62.38 393 PRO B CA 1
ATOM 5800 C C . PRO B 1 393 ? 34.138 99.323 -7.100 1.00 65.13 393 PRO B C 1
ATOM 5801 O O . PRO B 1 393 ? 34.263 100.002 -8.128 1.00 65.19 393 PRO B O 1
ATOM 5805 N N . ALA B 1 394 ? 34.541 99.772 -5.863 1.00 59.60 394 ALA B N 1
ATOM 5806 C CA . ALA B 1 394 ? 35.176 101.079 -5.590 1.00 69.96 394 ALA B CA 1
ATOM 5807 C C . ALA B 1 394 ? 36.166 101.057 -4.415 1.00 87.84 394 ALA B C 1
ATOM 5808 O O . ALA B 1 394 ? 35.788 101.061 -3.245 1.00 58.23 394 ALA B O 1
ATOM 5810 N N . THR B 1 396 ? 39.352 100.344 -2.068 1.00 72.11 396 THR B N 1
ATOM 5811 C CA . THR B 1 396 ? 40.539 99.486 -1.896 1.00 72.14 396 THR B CA 1
ATOM 5812 C C . THR B 1 396 ? 40.222 98.307 -0.957 1.00 75.73 396 THR B C 1
ATOM 5813 O O . THR B 1 396 ? 40.621 97.186 -1.254 1.00 74.80 396 THR B O 1
ATOM 5817 N N . ASP B 1 397 ? 39.488 98.561 0.150 1.00 71.89 397 ASP B N 1
ATOM 5818 C CA . ASP B 1 397 ? 39.019 97.542 1.101 1.00 70.47 397 ASP B CA 1
ATOM 5819 C C . ASP B 1 397 ? 38.194 96.476 0.365 1.00 70.40 397 ASP B C 1
ATOM 5820 O O . ASP B 1 397 ? 38.372 95.299 0.642 1.00 71.36 397 ASP B O 1
ATOM 5825 N N . ARG B 1 398 ? 37.357 96.891 -0.620 1.00 61.95 398 ARG B N 1
ATOM 5826 C CA . ARG B 1 398 ? 36.511 96.012 -1.442 1.00 59.07 398 ARG B CA 1
ATOM 5827 C C . ARG B 1 398 ? 37.224 95.572 -2.714 1.00 57.52 398 ARG B C 1
ATOM 5828 O O . ARG B 1 398 ? 37.129 94.407 -3.091 1.00 58.31 398 ARG B O 1
ATOM 5836 N N . ILE B 1 399 ? 37.925 96.499 -3.376 1.00 49.55 399 ILE B N 1
ATOM 5837 C CA . ILE B 1 399 ? 38.647 96.279 -4.635 1.00 47.45 399 ILE B CA 1
ATOM 5838 C C . ILE B 1 399 ? 39.804 95.293 -4.477 1.00 48.67 399 ILE B C 1
ATOM 5839 O O . ILE B 1 399 ? 40.087 94.533 -5.409 1.00 49.00 399 ILE B O 1
ATOM 5844 N N . ALA B 1 400 ? 40.467 95.307 -3.313 1.00 42.62 400 ALA B N 1
ATOM 5845 C CA . ALA B 1 400 ? 41.597 94.421 -3.043 1.00 41.76 400 ALA B CA 1
ATOM 5846 C C . ALA B 1 400 ? 41.176 92.967 -3.094 1.00 45.45 400 ALA B C 1
ATOM 5847 O O . ALA B 1 400 ? 41.928 92.152 -3.615 1.00 46.26 400 ALA B O 1
ATOM 5849 N N . LYS B 1 401 ? 39.962 92.655 -2.618 1.00 41.16 401 LYS B N 1
ATOM 5850 C CA . LYS B 1 401 ? 39.411 91.299 -2.632 1.00 41.24 401 LYS B CA 1
ATOM 5851 C C . LYS B 1 401 ? 39.099 90.886 -4.046 1.00 43.44 401 LYS B C 1
ATOM 5852 O O . LYS B 1 401 ? 39.462 89.773 -4.429 1.00 42.49 401 LYS B O 1
ATOM 5858 N N . TYR B 1 402 ? 38.540 91.823 -4.856 1.00 38.86 402 TYR B N 1
ATOM 5859 C CA . TYR B 1 402 ? 38.262 91.585 -6.273 1.00 39.16 402 TYR B CA 1
ATOM 5860 C C . TYR B 1 402 ? 39.540 91.326 -7.044 1.00 38.13 402 TYR B C 1
ATOM 5861 O O . TYR B 1 402 ? 39.550 90.447 -7.901 1.00 36.77 402 TYR B O 1
ATOM 5870 N N . ASN B 1 403 ? 40.621 92.079 -6.722 1.00 33.43 403 ASN B N 1
ATOM 5871 C CA . ASN B 1 403 ? 41.942 91.916 -7.347 1.00 32.52 403 ASN B CA 1
ATOM 5872 C C . ASN B 1 403 ? 42.552 90.576 -7.002 1.00 35.58 403 ASN B C 1
ATOM 5873 O O . ASN B 1 403 ? 43.085 89.913 -7.894 1.00 36.86 403 ASN B O 1
ATOM 5878 N N . GLN B 1 404 ? 42.375 90.112 -5.744 1.00 31.00 404 GLN B N 1
ATOM 5879 C CA . GLN B 1 404 ? 42.873 88.800 -5.337 1.00 30.84 404 GLN B CA 1
ATOM 5880 C C . GLN B 1 404 ? 42.225 87.685 -6.144 1.00 33.96 404 GLN B C 1
ATOM 5881 O O . GLN B 1 404 ? 42.936 86.814 -6.657 1.00 34.50 404 GLN B O 1
ATOM 5887 N N . LEU B 1 405 ? 40.897 87.799 -6.381 1.00 29.46 405 LEU B N 1
ATOM 5888 C CA . LEU B 1 405 ? 40.116 86.863 -7.191 1.00 28.09 405 LEU B CA 1
ATOM 5889 C C . LEU B 1 405 ? 40.570 86.856 -8.637 1.00 32.69 405 LEU B C 1
ATOM 5890 O O . LEU B 1 405 ? 40.671 85.780 -9.234 1.00 33.53 405 LEU B O 1
ATOM 5895 N N . LEU B 1 406 ? 40.954 88.023 -9.171 1.00 30.40 406 LEU B N 1
ATOM 5896 C CA . LEU B 1 406 ? 41.528 88.108 -10.519 1.00 32.00 406 LEU B CA 1
ATOM 5897 C C . LEU B 1 406 ? 42.869 87.351 -10.576 1.00 36.85 406 LEU B C 1
ATOM 5898 O O . LEU B 1 406 ? 43.105 86.633 -11.547 1.00 37.53 406 LEU B O 1
ATOM 5903 N N . ARG B 1 407 ? 43.727 87.501 -9.528 1.00 32.90 407 ARG B N 1
ATOM 5904 C CA . ARG B 1 407 ? 45.046 86.839 -9.451 1.00 32.66 407 ARG B CA 1
ATOM 5905 C C . ARG B 1 407 ? 44.883 85.331 -9.313 1.00 35.49 407 ARG B C 1
ATOM 5906 O O . ARG B 1 407 ? 45.621 84.569 -9.946 1.00 35.14 407 ARG B O 1
ATOM 5914 N N . ILE B 1 408 ? 43.889 84.910 -8.520 1.00 31.20 408 ILE B N 1
ATOM 5915 C CA . ILE B 1 408 ? 43.576 83.506 -8.318 1.00 30.85 408 ILE B CA 1
ATOM 5916 C C . ILE B 1 408 ? 43.136 82.883 -9.622 1.00 35.66 408 ILE B C 1
ATOM 5917 O O . ILE B 1 408 ? 43.697 81.860 -10.015 1.00 36.68 408 ILE B O 1
ATOM 5922 N N . GLU B 1 409 ? 42.190 83.523 -10.335 1.00 32.87 409 GLU B N 1
ATOM 5923 C CA . GLU B 1 409 ? 41.697 82.994 -11.612 1.00 31.72 409 GLU B CA 1
ATOM 5924 C C . GLU B 1 409 ? 42.835 82.793 -12.590 1.00 35.08 409 GLU B C 1
ATOM 5925 O O . GLU B 1 409 ? 42.955 81.719 -13.143 1.00 36.81 409 GLU B O 1
ATOM 5931 N N . GLU B 1 410 ? 43.724 83.794 -12.722 1.00 30.41 410 GLU B N 1
ATOM 5932 C CA . GLU B 1 410 ? 44.867 83.766 -13.624 1.00 29.14 410 GLU B CA 1
ATOM 5933 C C . GLU B 1 410 ? 45.825 82.644 -13.265 1.00 34.27 410 GLU B C 1
ATOM 5934 O O . GLU B 1 410 ? 46.286 81.947 -14.156 1.00 34.95 410 GLU B O 1
ATOM 5940 N N . GLU B 1 411 ? 46.125 82.480 -11.969 1.00 31.24 411 GLU B N 1
ATOM 5941 C CA . GLU B 1 411 ? 47.046 81.460 -11.481 1.00 30.83 411 GLU B CA 1
ATOM 5942 C C . GLU B 1 411 ? 46.504 80.062 -11.748 1.00 35.39 411 GLU B C 1
ATOM 5943 O O . GLU B 1 411 ? 47.266 79.201 -12.155 1.00 34.65 411 GLU B O 1
ATOM 5949 N N . LEU B 1 412 ? 45.188 79.861 -11.621 1.00 32.82 412 LEU B N 1
ATOM 5950 C CA . LEU B 1 412 ? 44.575 78.573 -11.916 1.00 32.86 412 LEU B CA 1
ATOM 5951 C C . LEU B 1 412 ? 44.633 78.198 -13.405 1.00 37.80 412 LEU B C 1
ATOM 5952 O O . LEU B 1 412 ? 44.602 77.007 -13.725 1.00 36.95 412 LEU B O 1
ATOM 5957 N N . GLY B 1 413 ? 44.691 79.196 -14.297 1.00 34.89 413 GLY B N 1
ATOM 5958 C CA . GLY B 1 413 ? 44.700 78.961 -15.739 1.00 34.08 413 GLY B CA 1
ATOM 5959 C C . GLY B 1 413 ? 43.499 78.142 -16.194 1.00 39.46 413 GLY B C 1
ATOM 5960 O O . GLY B 1 413 ? 42.355 78.439 -15.820 1.00 40.31 413 GLY B O 1
ATOM 5961 N N . SER B 1 414 ? 43.763 77.071 -16.961 1.00 34.71 414 SER B N 1
ATOM 5962 C CA . SER B 1 414 ? 42.768 76.140 -17.506 1.00 34.30 414 SER B CA 1
ATOM 5963 C C . SER B 1 414 ? 41.902 75.452 -16.465 1.00 38.42 414 SER B C 1
ATOM 5964 O O . SER B 1 414 ? 40.772 75.101 -16.763 1.00 39.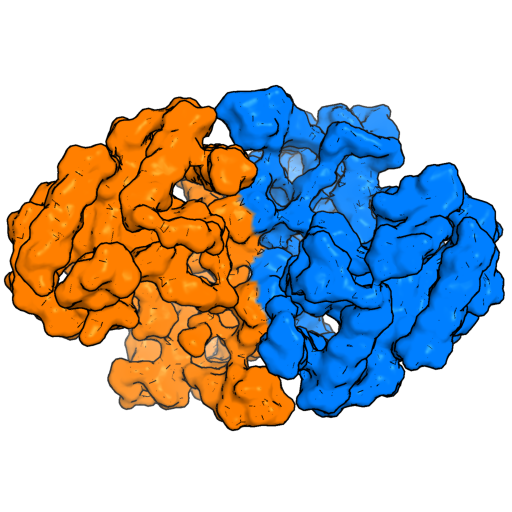09 414 SER B O 1
ATOM 5967 N N . ALA B 1 415 ? 42.422 75.286 -15.240 1.00 34.80 415 ALA B N 1
ATOM 5968 C CA . ALA B 1 415 ? 41.750 74.673 -14.091 1.00 32.47 415 ALA B CA 1
ATOM 5969 C C . ALA B 1 415 ? 40.623 75.533 -13.549 1.00 35.51 415 ALA B C 1
ATOM 5970 O O . ALA B 1 415 ? 39.692 75.006 -12.931 1.00 35.48 415 ALA B O 1
ATOM 5972 N N . ALA B 1 416 ? 40.729 76.859 -13.711 1.00 33.26 416 ALA B N 1
ATOM 5973 C CA . ALA B 1 416 ? 39.705 77.784 -13.194 1.00 34.41 416 ALA B CA 1
ATOM 5974 C C . ALA B 1 416 ? 38.289 77.563 -13.777 1.00 37.91 416 ALA B C 1
ATOM 5975 O O . ALA B 1 416 ? 38.125 77.273 -14.964 1.00 36.57 416 ALA B O 1
ATOM 5977 N N . ARG B 1 417 ? 37.284 77.716 -12.931 1.00 35.77 417 ARG B N 1
ATOM 5978 C CA . ARG B 1 417 ? 35.898 77.630 -13.339 1.00 36.63 417 ARG B CA 1
ATOM 5979 C C . ARG B 1 417 ? 35.076 78.661 -12.585 1.00 43.73 417 ARG B C 1
ATOM 5980 O O . ARG B 1 417 ? 35.058 78.661 -11.352 1.00 44.22 417 ARG B O 1
ATOM 5988 N N . TYR B 1 418 ? 34.423 79.575 -13.325 1.00 40.93 418 TYR B N 1
ATOM 5989 C CA . TYR B 1 418 ? 33.537 80.581 -12.739 1.00 40.30 418 TYR B CA 1
ATOM 5990 C C . TYR B 1 418 ? 32.234 79.853 -12.456 1.00 41.41 418 TYR B C 1
ATOM 5991 O O . TYR B 1 418 ? 31.788 79.091 -13.304 1.00 37.30 418 TYR B O 1
ATOM 6000 N N . ALA B 1 419 ? 31.652 80.041 -11.262 1.00 41.20 419 ALA B N 1
ATOM 6001 C CA . ALA B 1 419 ? 30.439 79.304 -10.883 1.00 42.53 419 ALA B CA 1
ATOM 6002 C C . ALA B 1 419 ? 29.257 79.516 -11.837 1.00 51.49 419 ALA B C 1
ATOM 6003 O O . ALA B 1 419 ? 28.633 78.534 -12.247 1.00 52.46 419 ALA B O 1
ATOM 6005 N N . GLY B 1 420 ? 29.004 80.770 -12.227 1.00 49.19 420 GLY B N 1
ATOM 6006 C CA . GLY B 1 420 ? 27.892 81.108 -13.108 1.00 49.46 420 GLY B CA 1
ATOM 6007 C C . GLY B 1 420 ? 26.568 80.747 -12.468 1.00 55.52 420 GLY B C 1
ATOM 6008 O O . GLY B 1 420 ? 26.374 81.011 -11.278 1.00 54.21 420 GLY B O 1
ATOM 6009 N N . ARG B 1 421 ? 25.670 80.089 -13.234 1.00 55.90 421 ARG B N 1
ATOM 6010 C CA . ARG B 1 421 ? 24.361 79.632 -12.720 1.00 56.98 421 ARG B CA 1
ATOM 6011 C C . ARG B 1 421 ? 24.537 78.436 -11.762 1.00 61.24 421 ARG B C 1
ATOM 6012 O O . ARG B 1 421 ? 23.682 78.223 -10.904 1.00 61.31 421 ARG B O 1
ATOM 6020 N N . SER B 1 422 ? 25.666 77.690 -11.884 1.00 58.17 422 SER B N 1
ATOM 6021 C CA . SER B 1 422 ? 25.978 76.538 -11.030 1.00 58.54 422 SER B CA 1
ATOM 6022 C C . SER B 1 422 ? 26.184 76.923 -9.546 1.00 64.50 422 SER B C 1
ATOM 6023 O O . SER B 1 422 ? 26.148 76.043 -8.683 1.00 65.58 422 SER B O 1
ATOM 6026 N N . ALA B 1 423 ? 26.340 78.238 -9.256 1.00 61.35 423 ALA B N 1
ATOM 6027 C CA . ALA B 1 423 ? 26.490 78.826 -7.913 1.00 61.12 423 ALA B CA 1
ATOM 6028 C C . ALA B 1 423 ? 25.204 78.689 -7.104 1.00 69.11 423 ALA B C 1
ATOM 6029 O O . ALA B 1 423 ? 25.257 78.724 -5.870 1.00 69.57 423 ALA B O 1
ATOM 6031 N N . PHE B 1 424 ? 24.047 78.595 -7.805 1.00 67.21 424 PHE B N 1
ATOM 6032 C CA . PHE B 1 424 ? 22.722 78.560 -7.201 1.00 67.67 424 PHE B CA 1
ATOM 6033 C C . PHE B 1 424 ? 22.070 77.203 -7.150 1.00 76.47 424 PHE B C 1
ATOM 6034 O O . PHE B 1 424 ? 22.103 76.447 -8.131 1.00 76.85 424 PHE B O 1
ATOM 6042 N N . LYS B 1 425 ? 21.424 76.935 -5.994 1.00 75.25 425 LYS B N 1
ATOM 6043 C CA . LYS B 1 425 ? 20.630 75.742 -5.690 1.00 76.25 425 LYS B CA 1
ATOM 6044 C C . LYS B 1 425 ? 19.132 76.072 -5.963 1.00 82.89 425 LYS B C 1
ATOM 6045 O O . LYS B 1 425 ? 18.238 75.513 -5.317 1.00 83.69 425 LYS B O 1
ATOM 6051 N N . VAL B 1 426 ? 18.881 76.995 -6.933 1.00 79.99 426 VAL B N 1
ATOM 6052 C CA . VAL B 1 426 ? 17.574 77.517 -7.376 1.00 111.27 426 VAL B CA 1
ATOM 6053 C C . VAL B 1 426 ? 16.735 78.051 -6.192 1.00 119.92 426 VAL B C 1
ATOM 6054 O O . VAL B 1 426 ? 17.270 78.656 -5.259 1.00 71.70 426 VAL B O 1
#

CATH classification: 3.30.390.10 (+1 more: 3.20.20.120)

GO terms:
  GO:0004634 phosphopyruvate hydratase activity (F, EXP)

Sequence (798 aa):
STLIEAIVAREVLDSRGNPTIEVDVRLESGDVGRAIVPSGSTGAHEALELRDGDKSRYNGKGVLKAVQAVNEDIAEALIGFDAADQIALDQELIALDGTPNKSKLGANAILGVSLAAAKAAAAAFGLPLYRYLGGVYAHVLPVPMMNIMNGGQHATNFQEFMIMPVGA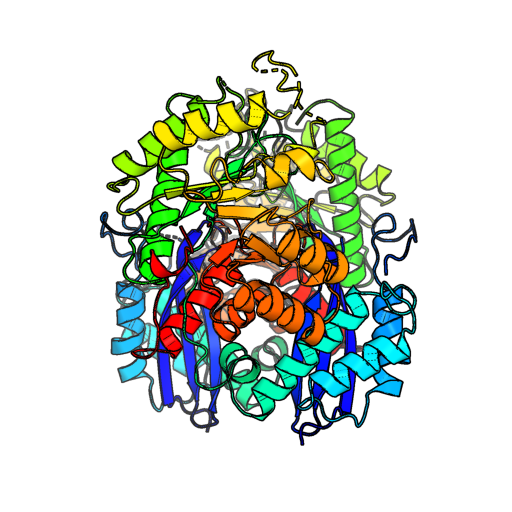ESFREGLRWGAEIYHMLKKVIHDRGFGGFAPSLTNDAPLQLIMEAIEKAGYRPGEQIVIALDPATTEIFDGYLKREGRSSAEMVDYWVDLVNRYPIISLEDGLAEDDWEGWALLRAKLGDRVQLVGDDFLVTNVQRLQRAIEAKAANSILIKLNQIGSLTETLSAIQLAQRGWTAVVSHRSGESEDVTIADLVVATNAGQIKTGAPATDIAKYNQLLRIEEELGSAARYAGRSAFKVSTLIEAIVAREVLDSRGNPTIEVDVRLESGDVGRAIVPSGLRDGDKSRYNGKGVLKAVQAVNEDIAEALIGFDAADQIALDQELIALDGTPNKSKLGANAILGVSLAAAKAAAAAFGLPLYRYLGGVYAHVLPVPMMNIMNGGQHATDFQEFMIMPVGAESFREGLRWGAEIYHMLKKVIHDREGGFAPSLTNDAPLQLIMEAIEKAGYRPGEQIVIALDPATTEIFYHLKEGRSSAEMVDYWVDLVNRYPIISLEDGLAEDDWEGWALLAKLGDRVQLVGDDFLVTNVQRLQRAIEAKAANSILIKLNQIGSLTETLSAIQLAQRSGWTAVVSHRSGSEDVTIADLVVATNAGQIKTGAPATDRIAKYNQLLRIEEELGSAARYAGRSAFKV

Organism: Chloroflexus aurantiacus (strain ATCC 29366 / DSM 635 / J-10-fl) (NCBI:txid324602)

B-factor: mean 64.6, std 28.15, range [20.0, 170.61]

InterPro domains:
  IPR000941 Enolase [MF_00318] (3-412)
  IPR000941 Enolase [PIRSF001400] (3-425)
  IPR000941 Enolase [PR00148] (38-52)
  IPR000941 Enolase [PR00148] (108-124)
  IPR000941 Enolase [PR00148] (162-175)
  IPR000941 Enolase [PR00148] (312-323)
  IPR000941 Enolase [PR00148] (335-349)
  IPR000941 Enolase [PR00148] (364-381)
  IPR000941 Enolase [PTHR11902] (5-422)
  IPR000941 Enolase [SFLDF00002] (5-412)
  IPR000941 Enolase [TIGR01060] (5-425)
  IPR000941 Enolase [cd03313] (7-411)
  IPR020809 Enolase, conserved site [PS00164] (335-348)
  IPR020810 Enolase, C-terminal TIM barrel domain [PF00113] (141-425)
  IPR020810 Enolase, C-terminal TIM barrel domain [SM01192] (140-426)
  IPR020811 Enolase, N-terminal [PF03952] (5-135)
  IPR020811 Enolase, N-terminal [SM01193] (5-135)
  IPR029017 Enolase-like, N-terminal [G3DSA:3.30.390.10] (4-127)
  IPR029017 Enolase-like, N-terminal [SSF54826] (4-139)
  IPR036849 Enolase-like, C-terminal domain superfamily [G3DSA:3.20.20.120] (129-426)

Secondary structure (DSSP, 8-state):
--BEEEEEEEEEE-TTS-EEEEEEEEETTS-EEEEEPPP----SSSPPP-----TTSGGGT--HHHHHIIIIIIHHHHTT-BTT-HHHHHHHHHHHH-STT-TTT-HHHHHHHHHHHHHHHHHHHT--HHHHHHGGG--EEPEEEEEEEE-GGG-----EEEEE-TT-SSHHHHHHHHHHHHHHHHHHHHTTT---B------SHHHHHHHHHHHHTT--BTTTBEEEEE--GGGG-----TTTT---HHHHHHHHHHHHHS-EEEEESSS-TT-HHHHHHHHHHHTTTSEEEESTTTTT-HHHHHHHHHHT--SEEEE-HHHH-SHHHHHHHHHHHH---EEEEE--TT--S--HHHHHHHHTT--EEEE-------HHHHHHHHHHHHHGGG-EE-GGGGS--/--BEEEEEEEEEE-TTS-EEEEEEEEETTS-EEEEEE--------TTSGGGT--HHHHHIIIIIIHHHHTTSBTT-HHHHHHHHHHHH-STT-TTT-HHHHHHHHHHHHHHHHHHTT--HHHHHHGGG--EEPEEEEEEEE-SS------EEEEE-TT-SSHHHHHHHHHHHHHHHHHHHTT---SB-----THHHHHHHHHHHHHTT--BTTTBEEEEE--GGGG---B---B--HHHHHHHHHHHHHS-EEEEES-S-TT-HHHHHH---STTTSEEEESTTTTT-HHHHHHHHHHT--SEEEE-HHHH-SHHHHHHHHHHHHHTT-EEEEE--------HHHHHHHHTT--EEE------TTHHHHHHHHHHHHHHGGG-EE-GGGG---

Radius of gyration: 26.77 Å; Cα contacts (8 Å, |Δi|>4): 1846; chains: 2; bounding box: 70×72×55 Å

Solvent-accessible surface area: 30894 Å² total; per-residue (Å²): 86,23,63,1,75,18,9,55,6,23,12,0,2,2,13,130,0,17,0,1,1,0,0,10,0,100,0,94,55,51,42,75,2,98,0,9,0,10,8,18,71,118,44,76,178,41,12,41,10,40,56,17,55,64,177,88,28,12,72,9,86,0,1,65,108,0,17,99,9,0,61,80,56,0,8,139,40,0,88,43,46,48,0,30,72,22,115,35,0,1,104,70,0,63,75,63,6,66,42,143,36,12,46,124,3,0,0,5,0,0,0,0,0,0,2,0,0,1,41,0,0,4,50,34,116,64,64,44,21,9,94,40,31,34,30,130,157,5,23,25,0,0,0,0,1,0,11,0,0,22,3,34,126,101,30,121,99,23,24,36,6,2,0,0,0,3,20,7,149,22,0,82,36,0,1,25,30,0,0,18,0,20,38,41,0,122,114,6,15,143,111,165,66,117,80,14,44,48,19,51,33,90,3,27,22,5,0,103,15,0,36,54,0,0,95,125,27,58,24,128,42,35,91,23,0,8,0,1,6,7,7,6,0,41,109,68,100,166,57,28,28,207,74,48,71,150,120,56,62,147,9,0,79,26,0,35,66,1,17,96,124,24,30,10,28,1,1,2,1,0,0,1,76,87,19,24,159,4,0,32,74,0,57,76,120,0,12,104,91,5,13,0,0,0,17,57,0,0,26,6,41,66,143,55,0,66,134,0,54,141,52,95,0,0,16,0,0,2,1,37,10,7,28,18,0,0,1,30,59,0,46,61,1,1,88,59,0,57,188,61,12,9,0,0,1,8,43,74,67,5,7,0,31,19,32,2,8,0,5,0,0,0,8,30,39,9,3,0,0,11,5,16,5,0,48,9,57,1,1,1,0,0,34,0,16,30,4,24,83,110,28,43,115,47,19,139,21,10,8,136,97,7,16,146,118,91,21,66,1,76,15,5,58,7,25,13,0,2,5,12,96,0,30,5,0,0,0,0,16,0,102,0,90,56,50,41,77,2,97,0,9,3,20,41,96,59,194,22,51,68,156,90,32,13,69,7,110,0,2,62,117,0,19,100,8,0,63,80,65,0,8,139,39,0,89,42,47,46,0,32,76,24,114,36,0,0,105,70,0,66,75,54,5,61,47,145,112,18,66,122,3,1,31,8,0,0,3,0,0,0,4,0,0,1,42,0,0,4,48,35,114,66,65,43,20,9,94,43,31,32,32,131,150,4,20,9,0,0,0,0,2,0,12,0,4,27,13,48,128,179,87,50,30,5,45,34,2,3,1,0,0,2,35,9,156,26,0,84,33,0,1,25,25,0,0,15,0,23,40,38,0,114,110,10,40,153,106,199,106,16,9,40,72,48,124,98,120,9,32,22,4,2,108,12,0,38,69,0,0,109,140,27,57,22,122,37,22,113,22,0,4,0,0,2,4,1,8,0,26,108,44,147,25,88,7,183,101,66,134,113,48,50,126,9,0,80,18,1,42,58,3,33,122,129,18,30,10,14,1,6,2,2,1,1,2,94,90,12,62,137,4,2,34,60,2,94,115,8,17,110,167,1,5,5,0,0,21,69,5,0,66,6,57,62,103,95,0,114,120,0,35,163,58,168,1,9,30,0,0,2,0,32,15,37,78,21,0,0,1,31,56,0,46,63,0,1,96,62,0,57,201,45,42,15,9,0,0,1,7,58,85,40,9,7,30,20,33,2,10,0,6,0,0,0,8,28,40,8,3,0,0,14,0,5,0,1,30,7,28,33,0,1,21,0,0,34,0,16,31,3,24,84,108,31,45,128,60,27,109,18,7,10,129,72,7,18,133,103

Foldseek 3Di:
DLAWAFKAKDWDAFPVRFTWIKIWTAGPLRFIFIDTFQDDDPDDDFQFADFQCPCVPRHRRTRVQLRCLGRPVLGVQRHRPRLLCLVVSLVSQVVSQVDPRSVRNGLRSLANCSRGSLRRVCVVVPHDSLCSQQNDQLFAQAFEFEWAEADDVLEPLLGTKTKTFLQDFALVRNLVLLQLLSVLLVVLCVVVPFLHDHTRDQPCVVLVSSVVSNVVSPHDFPNGMAMAGERQQQSADVPGCVSVPDGQLVLLVVVLVVVVVGRAAEYECSDHQDPQVSLLVSCVRPVQRHAYEYPSNQLLPQVSLVVCVVSVRGQEYEQDSSRHSHPVSSLVSCVSSVVPGAYEYEADPRAHLGQSSLSVCSSSSRRYYYDYHCPRSVSNSVVSVVSNVVCPPSHGYCRPVSDPD/DQAWAFKAKDWDFWPVRFTWIKIWTAGPLRFIFIDTFDDCCWQQDCVPRRRRHNVQLRCLGRPQVGVQRHRPRLLCLVVSLVSLCVSQVDPQSPRNALRSLANCSRGSLRSVCVVVPHDSLCSQFPPQLFAQAFEFAFAEADCDPCQLAGTKTKTQLQDFALVRNLVLQQLLSVLLVVLVVVVVFHDYDDDPPCVVQVSSVCSQVVSPHDEPNGMAMAGGRLCQSPPVDSVVRDDQVVLLVVVVVVVVVGRYAEYECSDHLPPQVSLLVVCSCLQRHFYEYCSNQLLDPVSLVVCLVSVSGQEYEQDSSSQSHPVSSVVSQCVSVVSRHAYEYEDDSIHQGQSSLSVCSSSSRRYYHQGHCDRSSVSNSVVSVVSNVVCPPSHGHCRCVNDPD

Nearest PDB structures (foldseek):
  4yws-assembly1_A  TM=1.002E+00  e=1.221E-81  Chloroflexus aurantiacus J-10-fl
  4z1y-assembly1_A  TM=9.938E-01  e=9.839E-74  Chloroflexus aurantiacus J-10-fl
  6bfz-assembly3_C  TM=9.639E-01  e=2.767E-49  Escherichia coli
  2pa6-assembly1_A  TM=9.633E-01  e=9.489E-49  Methanocaldococcus jannaschii
  2ptw-assembly1_A-2  TM=9.087E-01  e=6.583E-44  Trypanosoma brucei